Protein AF-A0A8T0AYZ6-F1 (afdb_monomer_lite)

Radius of gyration: 40.96 Å; chains: 1; bounding box: 112×84×117 Å

Secondary structure (DSSP, 8-state):
--GGGTS-GGG--HHHHHHHHHHTT--HHHHHHHHHTT--TTHHHH--HHHHHHTS---HHHHHHHHHHHHHHHHHHHHHT-----------------------------------------------EEPPPPTTS-GGG-EEETT-EEPPPP--SSSSSPEEEEE--TTGGGS-HHHHHHHHHHHHHHHHHHHHHHT--EEEEESEE-TTTSBTBPTTEE--B--S-SHHHHGGGGGHHHHS-HHHHHHHHHHBPPPEEEEEE-TT----EEEEEEEE---HHHHTT----B--EEEETTTTEEEEPPPB-EEEETTEEEE-S-HHHHHHTHHHHHHHHHHHHHHHTTT--S--S-HHHHHHHHHTTTSSS--TT-EEEEEE-PPPTTGGGG-HHHHTS-EEEEEE--TTHHHHSHHHHHTTTS-EEEE-GGGGS--TT--HHHHHHHTTTTTSEEEEETT--SS--SS-----HHHHHHHTHHHHHHHHHHIIIIIS-TTSEEEEEE--S---HHHHHHHHHHHHHTTT-TTEEEEES-HHHHHHHHHHHTTTS-HHHHHHTEEES--HHHHHHHHHTT-SS-S--PEEEE-TTS-EEEE-HHHHHTTTTEEEE-TTTTTT--HHHHHHHHHHHHHHHHTTPPP-HHHHHHHHTTSS------HHHHHHHHHHHHHHT--SSS-SEEEEEEEE-TTS-HHHHHHHHHHHHTTTSEEEEE-TTS-HHHHHHHHHHHHHSS---GGGSPPEEEEEES--HHHHHHHHHHHHHHHH-TTS-S---EEEEEEEE--S-----S--PPP-

pLDDT: mean 82.61, std 19.53, range [21.83, 98.31]

Foldseek 3Di:
DPVLPVDDLCPFFLVSVLVVCVVLPHDPLQSVQCVVVRPGSVNLLVDDLVNSCPRSVDDSVSSVSSVVVSVVVVVVVVVVPDDDDDDDDDDDDDDDDDDDDDDDDDDDDDDDDDDDDDDDDDDDDDAAEDEDDPAPDAQVVAAAEANHFYDAFWFADQQEPAGEAEELCQVLLPDDLVSNLLVLQLVQVLVLLQSLLLSHKHKYKYQADDCVVDPPGHHRGHGAYADDDLVSQQVSLVCLCVFFDVVVSVLSVVQKDGWHWHWYDDPVDPGTGTMIMIIGHNQLVRQPLDRTWTFRWDQDPVVRDIDTHDTFRWHTDTSDIGTDDDPPVSSVCRNVSSVSSVVSVVVCVLQDLPDPPCLLVLLCCLQCVNDLFHDPQFEEEEEEEFADPVLLVQCLLVLLHRYQEYNYAYQCCCPDGNVVSSLVAAAEQEEELQLLDDPPPDDPVNSCLVSVGPLHYYYYHQQFHPPDPDPRHGDDLVVSVVPRLVSLLSSLLCCLPPNDDQPRYAYEYEYRDADGPSSLSNVVSNCVSSVNDLRYAYEYLDPNSLVVSLVSVVVPDPSSSSSSRYRYNADSNRSSVSSVVRRPDSPFPWAWFAWLVLDTDTDRNNLVSLLSQWAWDGLCVCVPPDPVCLVPCVVVLVVCVVVPDDHDPVVQVCQVVVSDDHDDDDPVLVVVLVVVVVQVPDDDPDQQEDEDEAEDAPPPCSSVSLVVNQNVCRSPATEIEGRLSDALLSNLVSLVSSQCVVPVQQVGTGAYEYEYEQDDPVRVVRNVVNNSCSFVPPPDPDDHHHYYYYYHYDDDDDDPDRDDDDDD

Organism: Silurus meridionalis (NCBI:txid175797)

Structure (mmCIF, N/CA/C/O backbone):
data_AF-A0A8T0AYZ6-F1
#
_entry.id   AF-A0A8T0AYZ6-F1
#
loop_
_atom_site.group_PDB
_atom_site.id
_atom_site.type_symbol
_atom_site.label_atom_id
_atom_site.label_alt_id
_atom_site.label_comp_id
_atom_site.label_asym_id
_atom_site.label_entity_id
_atom_site.label_seq_id
_atom_site.pdbx_PDB_ins_code
_atom_site.Cartn_x
_atom_site.Cartn_y
_atom_site.Cartn_z
_atom_site.occupancy
_atom_site.B_iso_or_equiv
_atom_site.auth_seq_id
_atom_site.auth_comp_id
_atom_site.auth_asym_id
_atom_site.auth_atom_id
_atom_site.pdbx_PDB_model_num
ATOM 1 N N . MET A 1 1 ? 30.077 6.742 -1.836 1.00 36.81 1 MET A N 1
ATOM 2 C CA . MET A 1 1 ? 31.405 7.368 -1.558 1.00 36.81 1 MET A CA 1
ATOM 3 C C . MET A 1 1 ? 31.259 8.897 -1.557 1.00 36.81 1 MET A C 1
ATOM 5 O O . MET A 1 1 ? 32.195 9.610 -1.892 1.00 36.81 1 MET A O 1
ATOM 9 N N . GLU A 1 2 ? 30.080 9.424 -1.211 1.00 35.19 2 GLU A N 1
ATOM 10 C CA . GLU A 1 2 ? 29.706 10.803 -1.556 1.00 35.19 2 GLU A CA 1
ATOM 11 C C . GLU A 1 2 ? 29.817 11.814 -0.400 1.00 35.19 2 GLU A C 1
ATOM 13 O O . GLU A 1 2 ? 29.974 13.007 -0.663 1.00 35.19 2 GLU A O 1
ATOM 18 N N . ASP A 1 3 ? 29.856 11.368 0.862 1.00 43.47 3 ASP A N 1
ATOM 19 C CA . ASP A 1 3 ? 29.881 12.245 2.052 1.00 43.47 3 ASP A CA 1
ATOM 20 C C . ASP A 1 3 ? 31.087 13.198 2.145 1.00 43.47 3 ASP A C 1
ATOM 22 O O . ASP A 1 3 ? 31.029 14.232 2.816 1.00 43.47 3 ASP A O 1
ATOM 26 N N . LEU A 1 4 ? 32.197 12.885 1.466 1.00 48.34 4 LEU A N 1
ATOM 27 C CA . LEU A 1 4 ? 33.416 13.702 1.513 1.00 48.34 4 LEU A CA 1
ATOM 28 C C . LEU A 1 4 ? 33.313 15.024 0.736 1.00 48.34 4 LEU A C 1
ATOM 30 O O . LEU A 1 4 ? 34.174 15.887 0.903 1.00 48.34 4 LEU A O 1
ATOM 34 N N . HIS A 1 5 ? 32.300 15.201 -0.118 1.00 52.97 5 HIS A N 1
ATOM 35 C CA . HIS A 1 5 ? 32.174 16.395 -0.965 1.00 52.97 5 HIS A CA 1
ATOM 36 C C . HIS A 1 5 ? 31.148 17.425 -0.469 1.00 52.97 5 HIS A C 1
ATOM 38 O O . HIS A 1 5 ? 31.155 18.559 -0.947 1.00 52.97 5 HIS A O 1
ATOM 44 N N . SER A 1 6 ? 30.315 17.072 0.513 1.00 57.31 6 SER A N 1
ATOM 45 C CA . SER A 1 6 ? 29.379 17.986 1.188 1.00 57.31 6 SER A CA 1
ATOM 46 C C . SER A 1 6 ? 29.961 18.621 2.460 1.00 57.31 6 SER A C 1
ATOM 48 O O . SER A 1 6 ? 29.558 19.719 2.849 1.00 57.31 6 SER A O 1
ATOM 50 N N . THR A 1 7 ? 30.921 17.950 3.105 1.00 71.12 7 THR A N 1
ATOM 51 C CA . THR A 1 7 ? 31.453 18.331 4.422 1.00 71.12 7 THR A CA 1
ATOM 52 C C . THR A 1 7 ? 32.785 19.090 4.300 1.00 71.12 7 THR A C 1
ATOM 54 O O . THR A 1 7 ? 33.718 18.556 3.696 1.00 71.12 7 THR A O 1
ATOM 57 N N . PRO A 1 8 ? 32.930 20.297 4.896 1.00 82.00 8 PRO A N 1
ATOM 58 C CA . PRO A 1 8 ? 34.202 21.024 4.944 1.00 82.00 8 PRO A CA 1
ATOM 59 C C . PRO A 1 8 ? 35.332 20.209 5.584 1.00 82.00 8 PRO A C 1
ATOM 61 O O . PRO A 1 8 ? 35.103 19.482 6.552 1.00 82.00 8 PRO A O 1
ATOM 64 N N . VAL A 1 9 ? 36.555 20.362 5.070 1.00 82.44 9 VAL A N 1
ATOM 65 C CA . VAL A 1 9 ? 37.725 19.559 5.478 1.00 82.44 9 VAL A CA 1
ATOM 66 C C . VAL A 1 9 ? 38.044 19.762 6.961 1.00 82.44 9 VAL A C 1
ATOM 68 O O . VAL A 1 9 ? 38.356 18.814 7.667 1.00 82.44 9 VAL A O 1
ATOM 71 N N . GLU A 1 10 ? 37.824 20.968 7.480 1.00 85.81 10 GLU A N 1
ATOM 72 C CA . GLU A 1 10 ? 38.020 21.373 8.879 1.00 85.81 10 GLU A CA 1
ATOM 73 C C . GLU A 1 10 ? 37.035 20.702 9.871 1.00 85.81 10 GLU A C 1
ATOM 75 O O . GLU A 1 10 ? 37.068 20.981 11.080 1.00 85.81 10 GLU A O 1
ATOM 80 N N . LYS A 1 11 ? 36.133 19.853 9.353 1.00 86.88 11 LYS A N 1
ATOM 81 C CA . LYS A 1 11 ? 35.168 19.014 10.079 1.00 86.88 11 LYS A CA 1
ATOM 82 C C . LYS A 1 11 ? 35.297 17.511 9.770 1.00 86.88 11 LYS A C 1
ATOM 84 O O . LYS A 1 11 ? 34.468 16.744 10.251 1.00 86.88 11 LYS A O 1
ATOM 89 N N . TRP A 1 12 ? 36.261 17.077 8.955 1.00 93.00 12 TRP A N 1
ATOM 90 C CA . TRP A 1 12 ? 36.448 15.648 8.678 1.00 93.00 12 TRP A CA 1
ATOM 91 C C . TRP A 1 12 ? 36.969 14.918 9.920 1.00 93.00 12 TRP A C 1
ATOM 93 O O . TRP A 1 12 ? 37.945 15.351 10.528 1.00 93.00 12 TRP A O 1
ATOM 103 N N . THR A 1 13 ? 36.351 13.786 10.255 1.00 90.00 13 THR A N 1
ATOM 104 C CA . THR A 1 13 ? 36.882 12.848 11.255 1.00 90.00 13 THR A CA 1
ATOM 105 C C . THR A 1 13 ? 38.053 12.046 10.688 1.00 90.00 13 THR A C 1
ATOM 107 O O . THR 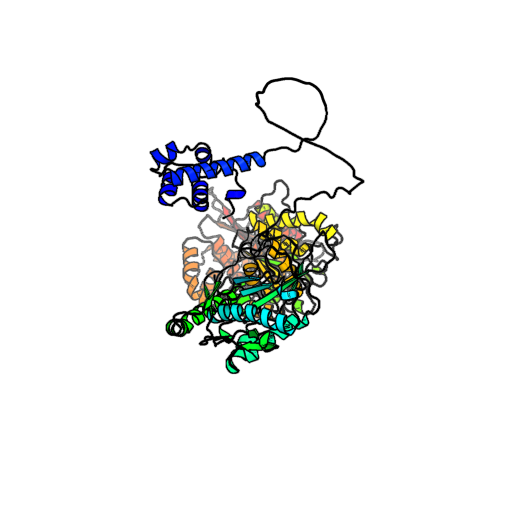A 1 13 ? 38.256 11.977 9.474 1.00 90.00 13 THR A O 1
ATOM 110 N N . GLU A 1 14 ? 38.782 11.359 11.556 1.00 92.25 14 GLU A N 1
ATOM 111 C CA . GLU A 1 14 ? 39.890 10.443 11.254 1.00 92.25 14 GLU A CA 1
ATOM 112 C C . GLU A 1 14 ? 39.443 9.338 10.273 1.00 92.25 14 GLU A C 1
ATOM 114 O O . GLU A 1 14 ? 40.192 8.904 9.392 1.00 92.25 14 GLU A O 1
ATOM 119 N N . SER A 1 15 ? 38.174 8.919 10.365 1.00 89.00 15 SER A N 1
ATOM 120 C CA . SER A 1 15 ? 37.534 7.994 9.420 1.00 89.00 15 SER A CA 1
ATOM 121 C C . SER A 1 15 ? 37.318 8.626 8.037 1.00 89.00 15 SER A C 1
ATOM 123 O O . SER A 1 15 ? 37.631 8.008 7.018 1.00 89.00 15 SER A O 1
ATOM 125 N N . MET A 1 16 ? 36.860 9.882 7.968 1.00 88.38 16 MET A N 1
ATOM 126 C CA . MET A 1 16 ? 36.726 10.613 6.699 1.00 88.38 16 MET A CA 1
ATOM 127 C C . MET A 1 16 ? 38.096 10.882 6.058 1.00 88.38 16 MET A C 1
ATOM 129 O O . MET A 1 16 ? 38.252 10.686 4.853 1.00 88.38 16 MET A O 1
ATOM 133 N N . VAL A 1 17 ? 39.112 11.223 6.858 1.00 90.50 17 VAL A N 1
ATOM 134 C CA . VAL A 1 17 ? 40.515 11.322 6.422 1.00 90.50 17 VAL A CA 1
ATOM 135 C C . VAL A 1 17 ? 41.022 9.977 5.894 1.00 90.50 17 VAL A C 1
ATOM 137 O O . VAL A 1 17 ? 41.627 9.928 4.824 1.00 90.50 17 VAL A O 1
ATOM 140 N N . SER A 1 18 ? 40.721 8.866 6.567 1.00 92.19 18 SER A N 1
ATOM 141 C CA . SER A 1 18 ? 41.112 7.521 6.119 1.00 92.19 18 SER A CA 1
ATOM 142 C C . SER A 1 18 ? 40.460 7.127 4.789 1.00 92.19 18 SER A C 1
ATOM 144 O O . SER A 1 18 ? 41.132 6.611 3.890 1.00 92.19 18 SER A O 1
ATOM 146 N N . ASN A 1 19 ? 39.177 7.447 4.610 1.00 88.56 19 ASN A N 1
ATOM 147 C CA . ASN A 1 19 ? 38.466 7.274 3.342 1.00 88.56 19 ASN A CA 1
ATOM 148 C C . ASN A 1 19 ? 39.063 8.157 2.229 1.00 88.56 19 ASN A C 1
ATOM 150 O O . ASN A 1 19 ? 39.248 7.692 1.101 1.00 88.56 19 ASN A O 1
ATOM 154 N N . TRP A 1 20 ? 39.456 9.398 2.543 1.00 93.50 20 TRP A N 1
ATOM 155 C CA . TRP A 1 20 ? 40.145 10.280 1.597 1.00 93.50 20 TRP A CA 1
ATOM 156 C C . TRP A 1 20 ? 41.504 9.717 1.165 1.00 93.50 20 TRP A C 1
ATOM 158 O O . TRP A 1 20 ? 41.764 9.589 -0.033 1.00 93.50 20 TRP A O 1
ATOM 168 N N . LEU A 1 21 ? 42.347 9.318 2.124 1.00 92.25 21 LEU A N 1
ATOM 169 C CA . LEU A 1 21 ? 43.662 8.715 1.879 1.00 92.25 21 LEU A CA 1
ATOM 170 C C . LEU A 1 21 ? 43.550 7.443 1.021 1.00 92.25 21 LEU A C 1
ATOM 172 O O . LEU A 1 21 ? 44.365 7.232 0.119 1.00 92.25 21 LEU A O 1
ATOM 176 N N . THR A 1 22 ? 42.502 6.644 1.246 1.00 91.94 22 THR A N 1
ATOM 177 C CA . THR A 1 22 ? 42.167 5.473 0.420 1.00 91.94 22 THR A CA 1
ATOM 178 C C . THR A 1 22 ? 41.841 5.893 -1.017 1.00 91.94 22 THR A C 1
ATOM 180 O O . THR A 1 22 ? 42.419 5.352 -1.959 1.00 91.94 22 THR A O 1
ATOM 183 N N . SER A 1 23 ? 40.989 6.911 -1.204 1.00 89.06 23 SER A N 1
ATOM 184 C CA . SER A 1 23 ? 40.590 7.409 -2.533 1.00 89.06 23 SER A CA 1
ATOM 185 C C . SER A 1 23 ? 41.757 7.962 -3.370 1.00 89.06 23 SER A C 1
ATOM 187 O O . SER A 1 23 ? 41.747 7.842 -4.594 1.00 89.06 23 SER A O 1
ATOM 189 N N . ILE A 1 24 ? 42.800 8.510 -2.728 1.00 89.38 24 ILE A N 1
ATOM 190 C CA . ILE A 1 24 ? 44.019 8.988 -3.407 1.00 89.38 24 ILE A CA 1
ATOM 191 C C . ILE A 1 24 ? 45.122 7.916 -3.531 1.00 89.38 24 ILE A C 1
ATOM 193 O O . ILE A 1 24 ? 46.224 8.225 -3.990 1.00 89.38 24 ILE A O 1
ATOM 197 N N . GLY A 1 25 ? 44.844 6.661 -3.159 1.00 87.12 25 GLY A N 1
ATOM 198 C CA . GLY A 1 25 ? 45.742 5.519 -3.367 1.00 87.12 25 GLY A CA 1
ATOM 199 C C . GLY A 1 25 ? 46.883 5.378 -2.352 1.00 87.12 25 GLY A C 1
ATOM 200 O O . GLY A 1 25 ? 47.912 4.770 -2.665 1.00 87.12 25 GLY A O 1
ATOM 201 N N . VAL A 1 26 ? 46.740 5.926 -1.141 1.00 91.31 26 VAL A N 1
ATOM 202 C CA . VAL A 1 26 ? 47.682 5.662 -0.039 1.00 91.31 26 VAL A CA 1
ATOM 203 C C . VAL A 1 26 ? 47.519 4.212 0.430 1.00 91.31 26 VAL A C 1
ATOM 205 O O . VAL A 1 26 ? 46.430 3.648 0.416 1.00 91.31 26 VAL A O 1
ATOM 208 N N . LYS A 1 27 ? 48.620 3.568 0.834 1.00 90.69 27 LYS A N 1
ATOM 209 C CA . LYS A 1 27 ? 48.572 2.183 1.321 1.00 90.69 27 LYS A CA 1
ATOM 210 C C . LYS A 1 27 ? 47.947 2.107 2.711 1.00 90.69 27 LYS A C 1
ATOM 212 O O . LYS A 1 27 ? 48.408 2.800 3.613 1.00 90.69 27 LYS A O 1
ATOM 217 N N . GLU A 1 28 ? 47.036 1.156 2.891 1.00 89.88 28 GLU A N 1
ATOM 218 C CA . GLU A 1 28 ? 46.409 0.728 4.154 1.00 89.88 28 GLU A CA 1
ATOM 219 C C . GLU A 1 28 ? 47.331 0.809 5.391 1.00 89.88 28 GLU A C 1
ATOM 221 O O . GLU A 1 28 ? 46.967 1.363 6.423 1.00 89.88 28 GLU A O 1
ATOM 226 N N . THR A 1 29 ? 48.570 0.315 5.273 1.00 90.19 29 THR A N 1
ATOM 227 C CA . THR A 1 29 ? 49.580 0.285 6.351 1.00 90.19 29 THR A CA 1
ATOM 228 C C . THR A 1 29 ? 50.056 1.661 6.829 1.00 90.19 29 THR A C 1
ATOM 230 O O . THR A 1 29 ? 50.708 1.752 7.863 1.00 90.19 29 THR A O 1
ATOM 233 N N . TYR A 1 30 ? 49.801 2.714 6.055 1.00 92.06 30 TYR A N 1
ATOM 234 C CA . TYR A 1 30 ? 50.041 4.106 6.433 1.00 92.06 30 TYR A CA 1
ATOM 235 C C . TYR A 1 30 ? 48.754 4.816 6.854 1.00 92.06 30 TYR A C 1
ATOM 237 O O . TYR A 1 30 ? 48.808 5.680 7.721 1.00 92.06 30 TYR A O 1
ATOM 245 N N . ILE A 1 31 ? 47.608 4.431 6.283 1.00 92.50 31 ILE A N 1
ATOM 246 C CA . ILE A 1 31 ? 46.295 4.959 6.676 1.00 92.50 31 ILE A CA 1
ATOM 247 C C . ILE A 1 31 ? 46.006 4.596 8.134 1.00 92.50 31 ILE A C 1
ATOM 249 O O . ILE A 1 31 ? 45.704 5.481 8.925 1.00 92.50 31 ILE A O 1
ATOM 253 N N . LYS A 1 32 ? 46.221 3.331 8.522 1.00 91.06 32 LYS A N 1
ATOM 254 C CA . LYS A 1 32 ? 46.045 2.884 9.915 1.00 91.06 32 LYS A CA 1
ATOM 255 C C . LYS A 1 32 ? 46.916 3.651 10.899 1.00 91.06 32 LYS A C 1
ATOM 257 O O . LYS A 1 32 ? 46.414 4.057 11.930 1.00 91.06 32 LYS A O 1
ATOM 262 N N . LYS A 1 33 ? 48.161 3.961 10.533 1.00 91.12 33 LYS A N 1
ATOM 263 C CA . LYS A 1 33 ? 49.039 4.791 11.366 1.00 91.12 33 LYS A CA 1
ATOM 264 C C . LYS A 1 33 ? 48.567 6.236 11.508 1.00 91.12 33 LYS A C 1
ATOM 266 O O . LYS A 1 33 ? 48.711 6.807 12.573 1.00 91.12 33 LYS A O 1
ATOM 271 N N . LEU A 1 34 ? 48.021 6.834 10.450 1.00 91.12 34 LEU A N 1
ATOM 272 C CA . LEU A 1 34 ? 47.453 8.186 10.525 1.00 91.12 34 LEU A CA 1
ATOM 273 C C . LEU A 1 34 ? 46.156 8.206 11.351 1.00 91.12 34 LEU A C 1
ATOM 275 O O . LEU A 1 34 ? 45.880 9.190 12.022 1.00 91.12 34 LEU A O 1
ATOM 279 N N . PHE A 1 35 ? 45.402 7.105 11.360 1.00 90.69 35 PHE A N 1
ATOM 280 C CA . PHE A 1 35 ? 44.251 6.915 12.245 1.00 90.69 35 PHE A CA 1
ATOM 281 C C . PHE A 1 35 ? 44.668 6.660 13.711 1.00 90.69 35 PHE A C 1
ATOM 283 O O . PHE A 1 35 ? 44.057 7.201 14.623 1.00 90.69 35 PHE A O 1
ATOM 290 N N . GLU A 1 36 ? 45.730 5.879 13.941 1.00 91.62 36 GLU A N 1
ATOM 291 C CA . GLU A 1 36 ? 46.338 5.621 15.261 1.00 91.62 36 GLU A CA 1
ATOM 292 C C . GLU A 1 36 ? 46.978 6.881 15.881 1.00 91.62 36 GLU A C 1
ATOM 294 O O . GLU A 1 36 ? 47.028 6.999 17.100 1.00 91.62 36 GLU A O 1
ATOM 299 N N . GLU A 1 37 ? 47.426 7.829 15.052 1.00 90.12 37 GLU A N 1
ATOM 300 C CA . GLU A 1 37 ? 47.932 9.158 15.444 1.00 90.12 37 GLU A CA 1
ATOM 301 C C . GLU A 1 37 ? 46.823 10.241 15.485 1.00 90.12 37 GLU A C 1
ATOM 303 O O . GLU A 1 37 ? 47.124 11.433 15.467 1.00 90.12 37 GLU A O 1
ATOM 308 N N . GLU A 1 38 ? 45.543 9.844 15.506 1.00 90.12 38 GLU A N 1
ATOM 309 C CA . GLU A 1 38 ? 44.365 10.728 15.636 1.00 90.12 38 GLU A CA 1
ATOM 310 C C . GLU A 1 38 ? 44.296 11.870 14.589 1.00 90.12 38 GLU A C 1
ATOM 312 O O . GLU A 1 38 ? 43.825 12.972 14.871 1.00 90.12 38 GLU A O 1
ATOM 317 N N . VAL A 1 39 ? 44.759 11.633 13.350 1.00 91.31 39 VAL A N 1
ATOM 318 C CA . VAL A 1 39 ? 44.812 12.665 12.294 1.00 91.31 39 VAL A CA 1
ATOM 319 C C . VAL A 1 39 ? 43.415 12.978 11.740 1.00 91.31 39 VAL A C 1
ATOM 321 O O . VAL A 1 39 ? 42.950 12.380 10.764 1.00 91.31 39 VAL A O 1
ATOM 324 N N . ASP A 1 40 ? 42.770 13.970 12.354 1.00 90.81 40 ASP A N 1
ATOM 325 C CA . ASP A 1 40 ? 41.541 14.607 11.880 1.00 90.81 40 ASP A CA 1
ATOM 326 C C . ASP A 1 40 ? 41.776 15.515 10.651 1.00 90.81 40 ASP A C 1
ATOM 328 O O . ASP A 1 40 ? 42.897 15.729 10.172 1.00 90.81 40 ASP A O 1
ATOM 332 N N . GLY A 1 41 ? 40.693 16.079 10.115 1.00 89.31 41 GLY A N 1
ATOM 333 C CA . GLY A 1 41 ? 40.734 16.969 8.957 1.00 89.31 41 GLY A CA 1
ATOM 334 C C . GLY A 1 41 ? 41.456 18.306 9.165 1.00 89.31 41 GLY A C 1
ATOM 335 O O . GLY A 1 41 ? 41.803 18.961 8.184 1.00 89.31 41 GLY A O 1
ATOM 336 N N . ARG A 1 42 ? 41.716 18.724 10.409 1.00 88.00 42 ARG A N 1
ATOM 337 C CA . ARG A 1 42 ? 42.481 19.939 10.732 1.00 88.00 42 ARG A CA 1
ATOM 338 C C . ARG A 1 42 ? 43.968 19.625 10.770 1.00 88.00 42 ARG A C 1
ATOM 340 O O . ARG A 1 42 ? 44.748 20.309 10.113 1.00 88.00 42 ARG A O 1
ATOM 347 N N . ILE A 1 43 ? 44.343 18.539 11.443 1.00 90.31 43 ILE A N 1
ATOM 348 C CA . ILE A 1 43 ? 45.714 18.023 11.475 1.00 90.31 43 ILE A CA 1
ATOM 349 C C . ILE A 1 43 ? 46.164 17.680 10.045 1.00 90.31 43 ILE A C 1
ATOM 351 O O . ILE A 1 43 ? 47.275 18.035 9.653 1.00 90.31 43 ILE A O 1
ATOM 355 N N . LEU A 1 44 ? 45.281 17.113 9.211 1.00 92.00 44 LEU A N 1
ATOM 356 C CA . LEU A 1 44 ? 45.534 16.866 7.785 1.00 92.00 44 LEU A CA 1
ATOM 357 C C . LEU A 1 44 ? 45.907 18.137 6.990 1.00 92.00 44 LEU A C 1
ATOM 359 O O . LEU A 1 44 ? 46.663 18.044 6.025 1.00 92.00 44 LEU A O 1
ATOM 363 N N . LEU A 1 45 ? 45.396 19.315 7.364 1.00 89.31 45 LEU A N 1
ATOM 364 C CA . LEU A 1 45 ? 45.693 20.582 6.680 1.00 89.31 45 LEU A CA 1
ATOM 365 C C . LEU A 1 45 ? 47.036 21.202 7.106 1.00 89.31 45 LEU A C 1
ATOM 367 O O . LEU A 1 45 ? 47.610 21.973 6.336 1.00 89.31 45 LEU A O 1
ATOM 371 N N . GLU A 1 46 ? 47.549 20.849 8.289 1.00 86.62 46 GLU A N 1
ATOM 372 C CA . GLU A 1 46 ? 48.833 21.331 8.829 1.00 86.62 46 GLU A CA 1
ATOM 373 C C . GLU A 1 46 ? 49.982 20.307 8.691 1.00 86.62 46 GLU A C 1
ATOM 375 O O . GLU A 1 46 ? 51.148 20.629 8.936 1.00 86.62 46 GLU A O 1
ATOM 380 N N . ILE A 1 47 ? 49.678 19.075 8.268 1.00 90.06 47 ILE A N 1
ATOM 381 C CA . ILE A 1 47 ? 50.628 17.960 8.206 1.00 90.06 47 ILE A CA 1
ATOM 382 C C . ILE A 1 47 ? 51.813 18.233 7.258 1.00 90.06 47 ILE A C 1
ATOM 384 O O . ILE A 1 47 ? 51.662 18.742 6.145 1.00 90.06 47 ILE A O 1
ATOM 388 N N . THR A 1 48 ? 53.022 17.850 7.678 1.00 89.94 48 THR A N 1
ATOM 389 C CA . THR A 1 48 ? 54.263 18.102 6.924 1.00 89.94 48 THR A CA 1
ATOM 390 C C . THR A 1 48 ? 54.876 16.823 6.349 1.00 89.94 48 THR A C 1
ATOM 392 O O . THR A 1 48 ? 54.699 15.723 6.876 1.00 89.94 48 THR A O 1
ATOM 395 N N . GLU A 1 49 ? 55.676 16.955 5.281 1.00 87.50 49 GLU A N 1
ATOM 396 C CA . GLU A 1 49 ? 56.422 15.819 4.709 1.00 87.50 49 GLU A CA 1
ATOM 397 C C . GLU A 1 49 ? 57.481 15.258 5.684 1.00 87.50 49 GLU A C 1
ATOM 399 O O . GLU A 1 49 ? 57.999 14.166 5.461 1.00 87.50 49 GLU A O 1
ATOM 404 N N . GLU A 1 50 ? 57.828 15.992 6.747 1.00 86.00 50 GLU A N 1
ATOM 405 C CA . GLU A 1 50 ? 58.726 15.540 7.815 1.00 86.00 50 GLU A CA 1
ATOM 406 C C . GLU A 1 50 ? 57.977 14.716 8.871 1.00 86.00 50 GLU A C 1
ATOM 408 O O . GLU A 1 50 ? 58.390 13.588 9.140 1.00 86.00 50 GLU A O 1
ATOM 413 N N . TYR A 1 51 ? 56.828 15.198 9.364 1.00 90.00 51 TYR A N 1
ATOM 414 C CA . TYR A 1 51 ? 55.941 14.438 10.259 1.00 90.00 51 TYR A CA 1
ATOM 415 C C . TYR A 1 51 ? 55.536 13.089 9.638 1.00 90.00 51 TYR A C 1
ATOM 417 O O . TYR A 1 51 ? 55.727 12.033 10.246 1.00 90.00 51 TYR A O 1
ATOM 425 N N . LEU A 1 52 ? 55.098 13.097 8.368 1.00 89.50 52 LEU A N 1
ATOM 426 C CA . LEU A 1 52 ? 54.731 11.879 7.630 1.00 89.50 52 LEU A CA 1
ATOM 427 C C . LEU A 1 52 ? 55.869 10.844 7.590 1.00 89.50 52 LEU A C 1
ATOM 429 O O . LEU A 1 52 ? 55.618 9.644 7.721 1.00 89.50 52 LEU A O 1
ATOM 433 N N . LYS A 1 53 ? 57.123 11.284 7.427 1.00 87.56 53 LYS A N 1
ATOM 434 C CA . LYS A 1 53 ? 58.295 10.393 7.439 1.00 87.56 53 LYS A CA 1
ATOM 435 C C . LYS A 1 53 ? 58.628 9.900 8.842 1.00 87.56 53 LYS A C 1
ATOM 437 O O . LYS A 1 53 ? 58.942 8.722 8.988 1.00 87.56 53 LYS A O 1
ATOM 442 N N . LYS A 1 54 ? 58.599 10.795 9.834 1.00 85.06 54 LYS A N 1
ATOM 443 C CA . LYS A 1 54 ? 59.105 10.547 11.186 1.00 85.06 54 LYS A CA 1
ATOM 444 C C . LYS A 1 54 ? 58.182 9.635 11.989 1.00 85.06 54 LYS A C 1
ATOM 446 O O . LYS A 1 54 ? 58.638 8.575 12.406 1.00 85.06 54 LYS A O 1
ATOM 451 N N . GLU A 1 55 ? 56.909 9.996 12.148 1.00 81.88 55 GLU A N 1
ATOM 452 C CA . GLU A 1 55 ? 56.015 9.242 13.041 1.00 81.88 55 GLU A CA 1
ATOM 453 C C . GLU A 1 55 ? 55.438 8.009 12.320 1.00 81.88 55 GLU A C 1
ATOM 455 O O . GLU A 1 55 ? 55.553 6.872 12.785 1.00 81.88 55 GLU A O 1
ATOM 460 N N . THR A 1 56 ? 54.928 8.176 11.091 1.00 83.44 56 THR A N 1
ATOM 461 C CA . THR A 1 56 ? 54.325 7.038 10.369 1.00 83.44 56 THR A CA 1
ATOM 462 C C . THR A 1 56 ? 55.356 6.098 9.714 1.00 83.44 56 THR A C 1
ATOM 464 O O . THR A 1 56 ? 55.043 4.945 9.391 1.00 83.44 56 THR A O 1
ATOM 467 N N . GLY A 1 57 ? 56.611 6.530 9.537 1.00 82.31 57 GLY A N 1
ATOM 468 C CA . GLY A 1 57 ? 57.644 5.768 8.819 1.00 82.31 57 GLY A CA 1
ATOM 469 C C . GLY A 1 57 ? 57.449 5.753 7.294 1.00 82.31 57 GLY A C 1
ATOM 470 O O . GLY A 1 57 ? 57.811 4.782 6.616 1.00 82.31 57 GLY A O 1
ATOM 471 N N . MET A 1 58 ? 56.814 6.787 6.736 1.00 90.75 58 MET A N 1
ATOM 472 C CA . MET A 1 58 ? 56.501 6.868 5.309 1.00 90.75 58 MET A CA 1
ATOM 473 C C . MET A 1 58 ? 57.734 7.184 4.458 1.00 90.75 58 MET A C 1
ATOM 475 O O . MET A 1 58 ? 58.566 8.019 4.807 1.00 90.75 58 MET A O 1
ATOM 479 N N . LYS A 1 59 ? 57.848 6.547 3.287 1.00 88.81 59 LYS A N 1
ATOM 480 C CA . LYS A 1 59 ? 58.871 6.917 2.294 1.00 88.81 59 LYS A CA 1
ATOM 481 C C . LYS A 1 59 ? 58.482 8.220 1.581 1.00 88.81 59 LYS A C 1
ATOM 483 O O . LYS A 1 59 ? 57.302 8.534 1.453 1.00 88.81 59 LYS A O 1
ATOM 488 N N . SER A 1 60 ? 59.473 8.947 1.061 1.00 83.00 60 SER A N 1
ATOM 489 C CA . SER A 1 60 ? 59.284 10.263 0.424 1.00 83.00 60 SER A CA 1
ATOM 490 C C . SER A 1 60 ? 58.237 10.282 -0.696 1.00 83.00 60 SER A C 1
ATOM 492 O O . SER A 1 60 ? 57.468 11.229 -0.770 1.00 83.00 60 SER A O 1
ATOM 494 N N . GLY A 1 61 ? 58.149 9.237 -1.529 1.00 83.62 61 GLY A N 1
ATOM 495 C CA . GLY A 1 61 ? 57.164 9.160 -2.620 1.00 83.62 61 GLY A CA 1
ATOM 496 C C . GLY A 1 61 ? 55.704 9.296 -2.148 1.00 83.62 61 GLY A C 1
ATOM 497 O O . GLY A 1 61 ? 55.039 10.255 -2.538 1.00 83.62 61 GLY A O 1
ATOM 498 N N . PRO A 1 62 ? 55.194 8.383 -1.296 1.00 85.25 62 PRO A N 1
ATOM 499 C CA . PRO A 1 62 ? 53.855 8.515 -0.720 1.00 85.25 62 PRO A CA 1
ATOM 500 C C . PRO A 1 62 ? 53.650 9.787 0.119 1.00 85.25 62 PRO A C 1
ATOM 502 O O . PRO A 1 62 ? 52.580 10.383 0.037 1.00 85.25 62 PRO A O 1
ATOM 505 N N . ALA A 1 63 ? 54.667 10.255 0.854 1.00 89.94 63 ALA A N 1
ATOM 506 C CA . ALA A 1 63 ? 54.547 11.489 1.637 1.00 89.94 63 ALA A CA 1
ATOM 507 C C . ALA A 1 63 ? 54.338 12.715 0.726 1.00 89.94 63 ALA A C 1
ATOM 509 O O . ALA A 1 63 ? 53.426 13.510 0.939 1.00 89.94 63 ALA A O 1
ATOM 510 N N . HIS A 1 64 ? 55.113 12.810 -0.356 1.00 86.69 64 HIS A N 1
ATOM 511 C CA . HIS A 1 64 ? 54.971 13.852 -1.369 1.00 86.69 64 HIS A CA 1
ATOM 512 C C . HIS A 1 64 ? 53.617 13.785 -2.103 1.00 86.69 64 HIS A C 1
ATOM 514 O O . HIS A 1 64 ? 53.038 14.824 -2.418 1.00 86.69 64 HIS A O 1
ATOM 520 N N . LEU A 1 65 ? 53.074 12.583 -2.343 1.00 88.31 65 LEU A N 1
ATOM 521 C CA . LEU A 1 65 ? 51.733 12.405 -2.918 1.00 88.31 65 LEU A CA 1
ATOM 522 C C . LEU A 1 65 ? 50.641 13.002 -2.015 1.00 88.31 65 LEU A C 1
ATOM 524 O O . LEU A 1 65 ? 49.788 13.737 -2.513 1.00 88.31 65 LEU A O 1
ATOM 528 N N . ILE A 1 66 ? 50.691 12.727 -0.707 1.00 92.12 66 ILE A N 1
ATOM 529 C CA . ILE A 1 66 ? 49.740 13.264 0.279 1.00 92.12 66 ILE A CA 1
ATOM 530 C C . ILE A 1 66 ? 49.834 14.794 0.330 1.00 92.12 66 ILE A C 1
ATOM 532 O O . ILE A 1 66 ? 48.831 15.471 0.113 1.00 92.12 66 ILE A O 1
ATOM 536 N N . ILE A 1 67 ? 51.039 15.350 0.502 1.00 92.31 67 ILE A N 1
ATOM 537 C CA . ILE A 1 67 ? 51.257 16.807 0.549 1.00 92.31 67 ILE A CA 1
ATOM 538 C C . ILE A 1 67 ? 50.797 17.489 -0.748 1.00 92.31 67 ILE A C 1
ATOM 540 O O . ILE A 1 67 ? 50.149 18.539 -0.702 1.00 92.31 67 ILE A O 1
ATOM 544 N N . LYS A 1 68 ? 51.049 16.889 -1.919 1.00 91.38 68 LYS A N 1
ATOM 545 C CA . LYS A 1 68 ? 50.530 17.400 -3.195 1.00 91.38 68 LYS A CA 1
ATOM 546 C C . LYS A 1 68 ? 48.996 17.404 -3.222 1.00 91.38 68 LYS A C 1
ATOM 548 O O . LYS A 1 68 ? 48.403 18.398 -3.638 1.00 91.38 68 LYS A O 1
ATOM 553 N N . LYS A 1 69 ? 48.350 16.331 -2.757 1.00 90.31 69 LYS A N 1
ATOM 554 C CA . LYS A 1 69 ? 46.885 16.214 -2.745 1.00 90.31 69 LYS A CA 1
ATOM 555 C C . LYS A 1 69 ? 46.211 17.159 -1.747 1.00 90.31 69 LYS A C 1
ATOM 557 O O . LYS A 1 69 ? 45.182 17.732 -2.093 1.00 90.31 69 LYS A O 1
ATOM 562 N N . ILE A 1 70 ? 46.820 17.422 -0.590 1.00 89.25 70 ILE A N 1
ATOM 563 C CA . ILE A 1 70 ? 46.364 18.462 0.353 1.00 89.25 70 ILE A CA 1
ATOM 564 C C . ILE A 1 70 ? 46.449 19.849 -0.300 1.00 89.25 70 ILE A C 1
ATOM 566 O O . ILE A 1 70 ? 45.508 20.635 -0.225 1.00 89.25 70 ILE A O 1
ATOM 570 N N . ASN A 1 71 ? 47.530 20.145 -1.029 1.00 84.75 71 ASN A N 1
ATOM 571 C CA . ASN A 1 71 ? 47.647 21.408 -1.762 1.00 84.75 71 ASN A CA 1
ATOM 572 C C . ASN A 1 71 ? 46.599 21.547 -2.886 1.00 84.75 71 ASN A C 1
ATOM 574 O O . ASN A 1 71 ? 46.088 22.644 -3.110 1.00 84.75 71 ASN A O 1
ATOM 578 N N . GLU A 1 72 ? 46.233 20.466 -3.581 1.00 85.75 72 GLU A N 1
ATOM 579 C CA . GLU A 1 72 ? 45.121 20.469 -4.549 1.00 85.75 72 GLU A CA 1
ATOM 580 C C . GLU A 1 72 ? 43.760 20.721 -3.859 1.00 85.75 72 GLU A C 1
ATOM 582 O O . GLU A 1 72 ? 42.951 21.511 -4.357 1.00 85.75 72 GLU A O 1
ATOM 587 N N . LEU A 1 73 ? 43.543 20.136 -2.675 1.00 82.50 73 LEU A N 1
ATOM 588 C CA . LEU A 1 73 ? 42.352 20.320 -1.834 1.00 82.50 73 LEU A CA 1
ATOM 589 C C . LEU A 1 73 ? 42.208 21.786 -1.370 1.00 82.50 73 LEU A C 1
ATOM 591 O O . LEU A 1 73 ? 41.206 22.444 -1.659 1.00 82.50 73 LEU A O 1
ATOM 595 N N . VAL A 1 74 ? 43.256 22.354 -0.763 1.00 79.31 74 VAL A N 1
ATOM 596 C CA . VAL A 1 74 ? 43.296 23.749 -0.276 1.00 79.31 74 VAL A CA 1
ATOM 597 C C . VAL A 1 74 ? 43.134 24.767 -1.410 1.00 79.31 74 VAL A C 1
ATOM 599 O O . VAL A 1 74 ? 42.438 25.773 -1.252 1.00 79.31 74 VAL A O 1
ATOM 602 N N . ASN A 1 75 ? 43.727 24.521 -2.583 1.00 74.19 75 ASN A N 1
ATOM 603 C CA . ASN A 1 75 ? 43.537 25.390 -3.751 1.00 74.19 75 ASN A CA 1
ATOM 604 C C . ASN A 1 75 ? 42.118 25.312 -4.340 1.00 74.19 75 ASN A C 1
ATOM 606 O O . ASN A 1 75 ? 41.697 26.241 -5.031 1.00 74.19 75 ASN A O 1
ATOM 610 N N . THR A 1 76 ? 41.373 24.241 -4.061 1.00 73.62 76 THR A N 1
ATOM 611 C CA . THR A 1 76 ? 39.960 24.115 -4.441 1.00 73.62 76 THR A CA 1
ATOM 612 C C . THR A 1 76 ? 39.076 24.918 -3.482 1.00 73.62 76 THR A C 1
ATOM 614 O O . THR A 1 76 ? 38.284 25.741 -3.942 1.00 73.62 76 THR A O 1
ATOM 617 N N . LEU A 1 77 ? 39.302 24.812 -2.165 1.00 65.62 77 LEU A N 1
ATOM 618 C CA . LEU A 1 77 ? 38.622 25.637 -1.151 1.00 65.62 77 LEU A CA 1
ATOM 619 C C . LEU A 1 77 ? 38.826 27.145 -1.405 1.00 65.62 77 LEU A C 1
ATOM 621 O O . LEU A 1 77 ? 37.864 27.911 -1.451 1.00 65.62 77 LEU A O 1
ATOM 625 N N . LYS A 1 78 ? 40.064 27.572 -1.700 1.00 59.19 78 LYS A N 1
ATOM 626 C CA . LYS A 1 78 ? 40.393 28.977 -2.024 1.00 59.19 78 LYS A CA 1
ATOM 627 C C . LYS A 1 78 ? 39.746 29.502 -3.316 1.00 59.19 78 LYS A C 1
ATOM 629 O O . LYS A 1 78 ? 39.653 30.716 -3.490 1.00 59.19 78 LYS A O 1
ATOM 634 N N . LYS A 1 79 ? 39.285 28.629 -4.221 1.00 56.22 79 LYS A N 1
ATOM 635 C CA . LYS A 1 79 ? 38.499 29.025 -5.407 1.00 56.22 79 LYS A CA 1
ATOM 636 C C . LYS A 1 79 ? 37.008 29.189 -5.103 1.00 56.22 79 LYS A C 1
ATOM 638 O O . LYS A 1 79 ? 36.363 29.990 -5.771 1.00 56.22 79 LYS A O 1
ATOM 643 N N . ALA A 1 80 ? 36.480 28.482 -4.104 1.00 51.75 80 ALA A N 1
ATOM 644 C CA . ALA A 1 80 ? 35.077 28.579 -3.695 1.00 51.75 80 ALA A CA 1
ATOM 645 C C . ALA A 1 80 ? 34.760 29.861 -2.894 1.00 51.75 80 ALA A C 1
ATOM 647 O O . ALA A 1 80 ? 33.619 30.308 -2.879 1.00 51.75 80 ALA A O 1
ATOM 648 N N . GLN A 1 81 ? 35.762 30.479 -2.257 1.00 40.53 81 GLN A N 1
ATOM 649 C CA . GLN A 1 81 ? 35.590 31.606 -1.325 1.00 40.53 81 GLN A CA 1
ATOM 650 C C . GLN A 1 81 ? 35.747 33.017 -1.939 1.00 40.53 81 GLN A C 1
ATOM 652 O O . GLN A 1 81 ? 36.014 33.968 -1.209 1.00 40.53 81 GLN A O 1
ATOM 657 N N . LYS A 1 82 ? 35.594 33.205 -3.260 1.00 32.09 82 LYS A N 1
ATOM 658 C CA . LYS A 1 82 ? 35.563 34.559 -3.862 1.00 32.09 82 LYS A CA 1
ATOM 659 C C . LYS A 1 82 ? 34.127 35.101 -3.970 1.00 32.09 82 LYS A C 1
ATOM 661 O O . LYS A 1 82 ? 33.357 34.541 -4.752 1.00 32.09 82 LYS A O 1
ATOM 666 N N . PRO A 1 83 ? 33.771 36.206 -3.282 1.00 35.00 83 PRO A N 1
ATOM 667 C CA . PRO A 1 83 ? 32.491 36.882 -3.486 1.00 35.00 83 PRO A CA 1
ATOM 668 C C . PRO A 1 83 ? 32.369 37.493 -4.889 1.00 35.00 83 PRO A C 1
ATOM 670 O O . PRO A 1 83 ? 33.368 37.828 -5.531 1.00 35.00 83 PRO A O 1
ATOM 673 N N . LYS A 1 84 ? 31.125 37.685 -5.341 1.00 34.72 84 LYS A N 1
ATOM 674 C CA . LYS A 1 84 ? 30.785 38.573 -6.460 1.00 34.72 84 LYS A CA 1
ATOM 675 C C . LYS A 1 84 ? 30.285 39.906 -5.902 1.00 34.72 84 LYS A C 1
ATOM 677 O O . LYS A 1 84 ? 29.083 40.052 -5.703 1.00 34.72 84 LYS A O 1
ATOM 682 N N . ASP A 1 85 ? 31.180 40.868 -5.726 1.00 27.09 85 ASP A N 1
ATOM 683 C CA . ASP A 1 85 ? 30.808 42.257 -5.442 1.00 27.09 85 ASP A CA 1
ATOM 684 C C . ASP A 1 85 ? 31.019 43.132 -6.677 1.00 27.09 85 ASP A C 1
ATOM 686 O O . ASP A 1 85 ? 32.012 42.996 -7.391 1.00 27.09 85 ASP A O 1
ATOM 690 N N . ASN A 1 86 ? 30.051 44.008 -6.951 1.00 29.62 86 ASN A N 1
ATOM 691 C CA . ASN A 1 86 ? 30.010 44.814 -8.168 1.00 29.62 86 ASN A CA 1
ATOM 692 C C . ASN A 1 86 ? 29.407 46.201 -7.862 1.00 29.62 86 ASN A C 1
ATOM 694 O O . ASN A 1 86 ? 28.244 46.461 -8.169 1.00 29.62 86 ASN A O 1
ATOM 698 N N . ALA A 1 87 ? 30.184 47.091 -7.231 1.00 27.84 87 ALA A N 1
ATOM 699 C CA . ALA A 1 87 ? 29.806 48.495 -7.038 1.00 27.84 87 ALA A CA 1
ATOM 700 C C . ALA A 1 87 ? 31.019 49.443 -6.887 1.00 27.84 87 ALA A C 1
ATOM 702 O O . ALA A 1 87 ? 31.731 49.400 -5.895 1.00 27.84 87 ALA A O 1
ATOM 703 N N . HIS A 1 88 ? 31.169 50.331 -7.875 1.00 27.48 88 HIS A N 1
ATOM 704 C CA . HIS A 1 88 ? 31.573 51.744 -7.773 1.00 27.48 88 HIS A CA 1
ATOM 705 C C . HIS A 1 88 ? 32.881 52.238 -7.082 1.00 27.48 88 HIS A C 1
ATOM 707 O O . HIS A 1 88 ? 33.078 52.152 -5.882 1.00 27.48 88 HIS A O 1
ATOM 713 N N . GLU A 1 89 ? 33.629 53.001 -7.899 1.00 25.25 89 GLU A N 1
ATOM 714 C CA . GLU A 1 89 ? 34.396 54.237 -7.606 1.00 25.25 89 GLU A CA 1
ATOM 715 C C . GLU A 1 89 ? 35.843 54.246 -7.031 1.00 25.25 89 GLU A C 1
ATOM 717 O O . GLU A 1 89 ? 36.075 54.358 -5.837 1.00 25.25 89 GLU A O 1
ATOM 722 N N . ARG A 1 90 ? 36.780 54.439 -7.984 1.00 26.61 90 ARG A N 1
ATOM 723 C CA . ARG A 1 90 ? 37.768 55.553 -8.103 1.00 26.61 90 ARG A CA 1
ATOM 724 C C . ARG A 1 90 ? 39.098 55.600 -7.303 1.00 26.61 90 ARG A C 1
ATOM 726 O O . ARG A 1 90 ? 39.154 55.522 -6.085 1.00 26.61 90 ARG A O 1
ATOM 733 N N . THR A 1 91 ? 40.094 56.090 -8.063 1.00 24.05 91 THR A N 1
ATOM 734 C CA . THR A 1 91 ? 41.258 56.954 -7.717 1.00 24.05 91 THR A CA 1
ATOM 735 C C . THR A 1 91 ? 42.545 56.379 -7.102 1.00 24.05 91 THR A C 1
ATOM 737 O O . THR A 1 91 ? 42.509 55.472 -6.285 1.00 24.05 91 THR A O 1
ATOM 740 N N . ALA A 1 92 ? 43.656 57.034 -7.498 1.00 24.23 92 ALA A N 1
ATOM 741 C CA . ALA A 1 92 ? 45.075 56.824 -7.158 1.00 24.23 92 ALA A CA 1
ATOM 742 C C . ALA A 1 92 ? 45.664 55.477 -7.660 1.00 24.23 92 ALA A C 1
ATOM 744 O O . ALA A 1 92 ? 45.053 54.427 -7.507 1.00 24.23 92 ALA A O 1
ATOM 745 N N . GLU A 1 93 ? 46.762 55.417 -8.427 1.00 23.77 93 GLU A N 1
ATOM 746 C CA . GLU A 1 93 ? 48.119 55.957 -8.176 1.00 23.77 93 GLU A CA 1
ATOM 747 C C . GLU A 1 93 ? 48.673 55.401 -6.845 1.00 23.77 93 GLU A C 1
ATOM 749 O O . GLU A 1 93 ? 48.089 55.603 -5.790 1.00 23.77 93 GLU A O 1
ATOM 754 N N . ASN A 1 94 ? 49.778 54.653 -6.811 1.00 24.30 94 ASN A N 1
ATOM 755 C CA . ASN A 1 94 ? 51.045 54.991 -7.457 1.00 24.30 94 ASN A CA 1
ATOM 756 C C . ASN A 1 94 ? 51.995 53.770 -7.600 1.00 24.30 94 ASN A C 1
ATOM 758 O O . ASN A 1 94 ? 51.792 52.756 -6.940 1.00 24.30 94 ASN A O 1
ATOM 762 N N . ASP A 1 95 ? 53.020 53.906 -8.452 1.00 24.33 95 ASP A N 1
ATOM 763 C CA . ASP A 1 95 ? 54.459 53.651 -8.202 1.00 24.33 95 ASP A CA 1
ATOM 764 C C . ASP A 1 95 ? 54.959 52.555 -7.213 1.00 24.33 95 ASP A C 1
ATOM 766 O O . ASP A 1 95 ? 54.446 52.397 -6.112 1.00 24.33 95 ASP A O 1
ATOM 770 N N . ASN A 1 96 ? 56.080 51.849 -7.456 1.00 26.02 96 ASN A N 1
ATOM 771 C CA . ASN A 1 96 ? 57.034 51.845 -8.587 1.00 26.02 96 ASN A CA 1
ATOM 772 C C . ASN A 1 96 ? 57.922 50.563 -8.543 1.00 26.02 96 ASN A C 1
ATOM 774 O O . ASN A 1 96 ? 57.843 49.779 -7.601 1.00 26.02 96 ASN A O 1
ATOM 778 N N . HIS A 1 97 ? 58.850 50.445 -9.505 1.00 27.59 97 HIS A N 1
ATOM 779 C CA . HIS A 1 97 ? 60.003 49.528 -9.586 1.00 27.59 97 HIS A CA 1
ATOM 780 C C . HIS A 1 97 ? 59.674 48.045 -9.860 1.00 27.59 97 HIS A C 1
ATOM 782 O O . HIS A 1 97 ? 58.738 47.479 -9.316 1.00 27.59 97 HIS A O 1
ATOM 788 N N . GLY A 1 98 ? 60.431 47.308 -10.678 1.00 24.30 98 GLY A N 1
ATOM 789 C CA . GLY A 1 98 ? 61.600 47.628 -11.517 1.00 24.30 98 GLY A CA 1
ATOM 790 C C . GLY A 1 98 ? 62.201 46.296 -12.005 1.00 24.30 98 GLY A C 1
ATOM 791 O O . GLY A 1 98 ? 62.363 45.383 -11.206 1.00 24.30 98 GLY A O 1
ATOM 792 N N . ALA A 1 99 ? 62.339 46.032 -13.311 1.00 24.64 99 ALA A N 1
ATOM 793 C CA . ALA A 1 99 ? 63.483 46.429 -14.154 1.00 24.64 99 ALA A CA 1
ATOM 794 C C . ALA A 1 99 ? 64.824 45.883 -13.597 1.00 24.64 99 ALA A C 1
ATOM 796 O O . ALA A 1 99 ? 65.124 46.080 -12.429 1.00 24.64 99 ALA A O 1
ATOM 797 N N . VAL A 1 100 ? 65.693 45.180 -14.336 1.00 26.23 100 VAL A N 1
ATOM 798 C CA . VAL A 1 100 ? 66.174 45.319 -15.733 1.00 26.23 100 VAL A CA 1
ATOM 799 C C . VAL A 1 100 ? 66.634 43.910 -16.199 1.00 26.23 100 VAL A C 1
ATOM 801 O O . VAL A 1 100 ? 67.266 43.217 -15.415 1.00 26.23 100 VAL A O 1
ATOM 804 N N . SER A 1 101 ? 66.286 43.315 -17.353 1.00 24.36 101 SER A N 1
ATOM 805 C CA . SER A 1 101 ? 66.245 43.736 -18.773 1.00 24.36 101 SER A CA 1
ATOM 806 C C . SER A 1 101 ? 67.607 43.777 -19.497 1.00 24.36 101 SER A C 1
ATOM 808 O O . SER A 1 101 ? 68.420 44.665 -19.274 1.00 24.36 101 SER A O 1
ATOM 810 N N . THR A 1 102 ? 67.847 42.872 -20.453 1.00 22.66 102 THR A N 1
ATOM 811 C CA . THR A 1 102 ? 68.790 43.089 -21.579 1.00 22.66 102 THR A CA 1
ATOM 812 C C . THR A 1 102 ? 68.434 42.144 -22.738 1.00 22.66 102 THR A C 1
ATOM 814 O O . THR A 1 102 ? 68.445 40.932 -22.579 1.00 22.66 102 THR A O 1
ATOM 817 N N . LYS A 1 103 ? 67.843 42.681 -23.814 1.00 24.61 103 LYS A N 1
ATOM 818 C CA . LYS A 1 103 ? 68.470 43.015 -25.119 1.00 24.61 103 LYS A CA 1
ATOM 819 C C . LYS A 1 103 ? 68.877 41.784 -25.952 1.00 24.61 103 LYS A C 1
ATOM 821 O O . LYS A 1 103 ? 69.792 41.076 -25.563 1.00 24.61 103 LYS A O 1
ATOM 826 N N . THR A 1 104 ? 68.173 41.392 -27.023 1.00 22.52 104 THR A N 1
ATOM 827 C CA . THR A 1 104 ? 67.851 42.066 -28.317 1.00 22.52 104 THR A CA 1
ATOM 828 C C . THR A 1 104 ? 69.025 42.246 -29.282 1.00 22.52 104 THR A C 1
ATOM 830 O O . THR A 1 104 ? 69.985 42.925 -28.938 1.00 22.52 104 THR A O 1
ATOM 833 N N . ASN A 1 105 ? 68.837 41.769 -30.518 1.00 22.98 105 ASN A N 1
ATOM 834 C CA . ASN A 1 105 ? 68.977 42.480 -31.808 1.00 22.98 105 ASN A CA 1
ATOM 835 C C . ASN A 1 105 ? 68.148 41.654 -32.834 1.00 22.98 105 ASN A C 1
ATOM 837 O O . ASN A 1 105 ? 68.150 40.432 -32.721 1.00 22.98 105 ASN A O 1
ATOM 841 N N . SER A 1 106 ? 67.251 42.165 -33.694 1.00 23.16 106 SER A N 1
ATOM 842 C CA . SER A 1 106 ? 67.298 43.289 -34.662 1.00 23.16 106 SER A CA 1
ATOM 843 C C . SER A 1 106 ? 68.267 43.017 -35.833 1.00 23.16 106 SER A C 1
ATOM 845 O O . SER A 1 106 ? 69.351 42.489 -35.612 1.00 23.16 106 SER A O 1
ATOM 847 N N . THR A 1 107 ? 67.956 43.286 -37.112 1.00 23.75 107 THR A N 1
ATOM 848 C CA . THR A 1 107 ? 66.765 43.892 -37.784 1.00 23.75 107 THR A CA 1
ATOM 849 C C . THR A 1 107 ? 66.571 43.173 -39.160 1.00 23.75 107 THR A C 1
ATOM 851 O O . THR A 1 107 ? 67.191 42.130 -39.328 1.00 23.75 107 THR A O 1
ATOM 854 N N . THR A 1 108 ? 65.770 43.504 -40.192 1.00 21.83 108 THR A N 1
ATOM 855 C CA . THR A 1 108 ? 64.994 44.666 -40.734 1.00 21.83 108 THR A CA 1
ATOM 856 C C . THR A 1 108 ? 63.869 44.074 -41.640 1.00 21.83 108 THR A C 1
ATOM 858 O O . THR A 1 108 ? 64.022 42.942 -42.085 1.00 21.83 108 THR A O 1
ATOM 861 N N . SER A 1 109 ? 62.649 44.625 -41.784 1.00 22.23 109 SER A N 1
ATOM 862 C CA . SER A 1 109 ? 62.186 45.718 -42.691 1.00 22.23 109 SER A CA 1
ATOM 863 C C . SER A 1 109 ? 62.474 45.484 -44.205 1.00 22.23 109 SER A C 1
ATOM 865 O O . SER A 1 109 ? 63.515 44.929 -44.529 1.00 22.23 109 SER A O 1
ATOM 867 N N . THR A 1 110 ? 61.640 45.826 -45.211 1.00 23.69 110 THR A N 1
ATOM 868 C CA . THR A 1 110 ? 60.476 46.755 -45.368 1.00 23.69 110 THR A CA 1
ATOM 869 C C . THR A 1 110 ? 59.343 46.136 -46.283 1.00 23.69 110 THR A C 1
ATOM 871 O O . THR A 1 110 ? 59.188 44.922 -46.202 1.00 23.69 110 THR A O 1
ATOM 874 N N . PRO A 1 111 ? 58.433 46.849 -47.014 1.00 26.67 111 PRO A N 1
ATOM 875 C CA . PRO A 1 111 ? 57.097 47.164 -46.470 1.00 26.67 111 PRO A CA 1
ATOM 876 C C . PRO A 1 111 ? 55.856 46.988 -47.406 1.00 26.67 111 PRO A C 1
ATOM 878 O O . PRO A 1 111 ? 55.961 46.919 -48.623 1.00 26.67 111 PRO A O 1
ATOM 881 N N . GLN A 1 112 ? 54.662 47.073 -46.797 1.00 24.61 112 GLN A N 1
ATOM 882 C CA . GLN A 1 112 ? 53.391 47.638 -47.320 1.00 24.61 112 GLN A CA 1
ATOM 883 C C . GLN A 1 112 ? 52.927 47.362 -48.774 1.00 24.61 112 GLN A C 1
ATOM 885 O O . GLN A 1 112 ? 53.367 48.009 -49.722 1.00 24.61 112 GLN A O 1
ATOM 890 N N . LYS A 1 113 ? 51.766 46.706 -48.895 1.00 24.52 113 LYS A N 1
ATOM 891 C CA . LYS A 1 113 ? 50.444 47.380 -48.902 1.00 24.52 113 LYS A CA 1
ATOM 892 C C . LYS A 1 113 ? 49.349 46.357 -48.578 1.00 24.52 113 LYS A C 1
ATOM 894 O O . LYS A 1 113 ? 49.532 45.178 -48.847 1.00 24.52 113 LYS A O 1
ATOM 899 N N . GLY A 1 114 ? 48.235 46.800 -48.004 1.00 22.62 114 GLY A N 1
ATOM 900 C CA . GLY A 1 114 ? 47.085 45.939 -47.713 1.00 22.62 114 GLY A CA 1
ATOM 901 C C . GLY A 1 114 ? 45.770 46.620 -48.071 1.00 22.62 114 GLY A C 1
ATOM 902 O O . GLY A 1 114 ? 45.777 47.788 -48.453 1.00 22.62 114 GLY A O 1
ATOM 903 N N . ASN A 1 115 ? 44.677 45.879 -47.909 1.00 22.36 115 ASN A N 1
ATOM 904 C CA . ASN A 1 115 ? 43.333 46.382 -47.635 1.00 22.36 115 ASN A CA 1
ATOM 905 C C . ASN A 1 115 ? 42.582 45.286 -46.858 1.00 22.36 115 ASN A C 1
ATOM 907 O O . ASN A 1 115 ? 42.617 44.133 -47.268 1.00 22.36 115 ASN A O 1
ATOM 911 N N . GLU A 1 116 ? 41.962 45.682 -45.747 1.00 26.53 116 GLU A N 1
ATOM 912 C CA . GLU A 1 116 ? 40.784 45.081 -45.091 1.00 26.53 116 GLU A CA 1
ATOM 913 C C . GLU A 1 116 ? 40.556 43.557 -45.245 1.00 26.53 116 GLU A C 1
ATOM 915 O O . GLU A 1 116 ? 39.864 43.109 -46.156 1.00 26.53 116 GLU A O 1
ATOM 920 N N . GLU A 1 117 ? 41.023 42.776 -44.262 1.00 25.62 117 GLU A N 1
ATOM 921 C CA . GLU A 1 117 ? 40.411 41.483 -43.909 1.00 25.62 117 GLU A CA 1
ATOM 922 C C . GLU A 1 117 ? 39.626 41.610 -42.594 1.00 25.62 117 GLU A C 1
ATOM 924 O O . GLU A 1 117 ? 39.926 42.451 -41.743 1.00 25.62 117 GLU A O 1
ATOM 929 N N . GLN A 1 118 ? 38.577 40.797 -42.457 1.00 26.75 118 GLN A N 1
ATOM 930 C CA . GLN A 1 118 ? 37.545 40.942 -41.432 1.00 26.75 118 GLN A CA 1
ATOM 931 C C . GLN A 1 118 ? 37.828 40.024 -40.232 1.00 26.75 118 GLN A C 1
ATOM 933 O O . GLN A 1 118 ? 37.876 38.803 -40.373 1.00 26.75 118 GLN A O 1
ATOM 938 N N . ASP A 1 119 ? 38.027 40.619 -39.054 1.00 24.22 119 ASP A N 1
ATOM 939 C CA . ASP A 1 119 ? 38.520 39.925 -37.858 1.00 24.22 119 ASP A CA 1
ATOM 940 C C . ASP A 1 119 ? 37.513 38.886 -37.321 1.00 24.22 119 ASP A C 1
ATOM 942 O O . ASP A 1 119 ? 36.393 39.224 -36.925 1.00 24.22 119 ASP A O 1
ATOM 946 N N . SER A 1 120 ? 37.904 37.606 -37.326 1.00 27.47 120 SER A N 1
ATOM 947 C CA . SER A 1 120 ? 37.058 36.480 -36.908 1.00 27.47 120 SER A CA 1
ATOM 948 C C . SER A 1 120 ? 37.511 35.927 -35.555 1.00 27.47 120 SER A C 1
ATOM 950 O O . SER A 1 120 ? 38.470 35.166 -35.434 1.00 27.47 120 SER A O 1
ATOM 952 N N . LEU A 1 121 ? 36.789 36.335 -34.510 1.00 27.06 121 LEU A N 1
ATOM 953 C CA . LEU A 1 121 ? 37.057 35.998 -33.111 1.00 27.06 121 LEU A CA 1
ATOM 954 C C . LEU A 1 121 ? 37.131 34.478 -32.874 1.00 27.06 121 LEU A C 1
ATOM 956 O O . LEU A 1 121 ? 36.121 33.775 -32.933 1.00 27.06 121 LEU A O 1
ATOM 960 N N . ILE A 1 122 ? 38.317 33.979 -32.511 1.00 29.56 122 ILE A N 1
ATOM 961 C CA . ILE A 1 122 ? 38.513 32.582 -32.102 1.00 29.56 122 ILE A CA 1
ATOM 962 C C . ILE A 1 122 ? 37.932 32.377 -30.696 1.00 29.56 122 ILE A C 1
ATOM 964 O O . ILE A 1 122 ? 38.551 32.723 -29.688 1.00 29.56 122 ILE A O 1
ATOM 968 N N . VAL A 1 123 ? 36.743 31.778 -30.621 1.00 29.39 123 VAL A N 1
ATOM 969 C CA . VAL A 1 123 ? 36.134 31.340 -29.356 1.00 29.39 123 VAL A CA 1
ATOM 970 C C . VAL A 1 123 ? 36.745 29.995 -28.930 1.00 29.39 123 VAL A C 1
ATOM 972 O O . VAL A 1 123 ? 36.701 29.040 -29.708 1.00 29.39 123 VAL A O 1
ATOM 975 N N . PRO A 1 124 ? 37.288 29.855 -27.705 1.00 35.31 124 PRO A N 1
ATOM 976 C CA . PRO A 1 124 ? 37.839 28.586 -27.239 1.00 35.31 124 PRO A CA 1
ATOM 977 C C . PRO A 1 124 ? 36.719 27.588 -26.901 1.00 35.31 124 PRO A C 1
ATOM 979 O O . PRO A 1 124 ? 36.108 27.644 -25.831 1.00 35.31 124 PRO A O 1
ATOM 982 N N . THR A 1 125 ? 36.462 26.639 -27.803 1.00 45.72 125 THR A N 1
ATOM 983 C CA . THR A 1 125 ? 35.531 25.523 -27.578 1.00 45.72 125 THR A CA 1
ATOM 984 C C . THR A 1 125 ? 36.010 24.643 -26.422 1.00 45.72 125 THR A C 1
ATOM 986 O O . THR A 1 125 ? 36.996 23.912 -26.542 1.00 45.72 125 THR A O 1
ATOM 989 N N . THR A 1 126 ? 35.297 24.690 -25.296 1.00 49.44 126 THR A N 1
ATOM 990 C CA . THR A 1 126 ? 35.548 23.815 -24.145 1.00 49.44 126 THR A CA 1
ATOM 991 C C . THR A 1 126 ? 35.004 22.419 -24.434 1.00 49.44 126 THR A C 1
ATOM 993 O O . THR A 1 126 ? 33.795 22.205 -24.387 1.00 49.44 126 THR A O 1
ATOM 996 N N . LYS A 1 127 ? 35.899 21.470 -24.738 1.00 74.06 127 LYS A N 1
ATOM 997 C CA . LYS A 1 127 ? 35.550 20.051 -24.916 1.00 74.06 127 LYS A CA 1
ATOM 998 C C . LYS A 1 127 ? 34.995 19.504 -23.596 1.00 74.06 127 LYS A C 1
ATOM 1000 O O . LYS A 1 127 ? 35.614 19.715 -22.553 1.00 74.06 127 LYS A O 1
ATOM 1005 N N . ARG A 1 128 ? 33.830 18.850 -23.632 1.00 80.50 128 ARG A N 1
ATOM 1006 C CA . ARG A 1 128 ? 33.159 18.278 -22.449 1.00 80.50 128 ARG A CA 1
ATOM 1007 C C . ARG A 1 128 ? 32.997 16.773 -22.592 1.00 80.50 128 ARG A C 1
ATOM 1009 O O . ARG A 1 128 ? 32.854 16.277 -23.708 1.00 80.50 128 ARG A O 1
ATOM 1016 N N . ASP A 1 129 ? 32.945 16.078 -21.465 1.00 86.81 129 ASP A N 1
ATOM 1017 C CA . ASP A 1 129 ? 32.634 14.651 -21.438 1.00 86.81 129 ASP A CA 1
ATOM 1018 C C . ASP A 1 129 ? 31.197 14.397 -21.922 1.00 86.81 129 ASP A C 1
ATOM 1020 O O . ASP A 1 129 ? 30.278 15.182 -21.668 1.00 86.81 129 ASP A O 1
ATOM 1024 N N . SER A 1 130 ? 30.998 13.283 -22.620 1.00 86.44 130 SER A N 1
ATOM 1025 C CA . SER A 1 130 ? 29.714 12.843 -23.157 1.00 86.44 130 SER A CA 1
ATOM 1026 C C . SER A 1 130 ? 29.545 11.340 -22.942 1.00 86.44 130 SER A C 1
ATOM 1028 O O . SER A 1 130 ? 30.509 10.575 -22.977 1.00 86.44 130 SER A O 1
ATOM 1030 N N . LYS A 1 131 ? 28.306 10.915 -22.686 1.00 87.81 131 LYS A N 1
ATOM 1031 C CA . LYS A 1 131 ? 27.949 9.499 -22.581 1.00 87.81 131 LYS A CA 1
ATOM 1032 C C . LYS A 1 131 ? 27.554 8.975 -23.968 1.00 87.81 131 LYS A C 1
ATOM 1034 O O . LYS A 1 131 ? 26.985 9.745 -24.738 1.00 87.81 131 LYS A O 1
ATOM 1039 N N . PRO A 1 132 ? 27.819 7.700 -24.289 1.00 87.12 132 PRO A N 1
ATOM 1040 C CA . PRO A 1 132 ? 27.267 7.081 -25.487 1.00 87.12 132 PRO A CA 1
ATOM 1041 C C . PRO A 1 132 ? 25.738 6.932 -25.381 1.00 87.12 132 PRO A C 1
ATOM 1043 O O . PRO A 1 132 ? 25.184 6.914 -24.275 1.00 87.12 132 PRO A O 1
ATOM 1046 N N . ARG A 1 133 ? 25.063 6.766 -26.526 1.00 91.19 133 ARG A N 1
ATOM 1047 C CA . ARG A 1 133 ? 23.656 6.334 -26.604 1.00 91.19 133 ARG A CA 1
ATOM 1048 C C . ARG A 1 133 ? 23.439 5.065 -25.749 1.00 91.19 133 ARG A C 1
ATOM 1050 O O . ARG A 1 133 ? 24.277 4.159 -25.797 1.00 91.19 133 ARG A O 1
ATOM 1057 N N . PRO A 1 134 ? 22.324 4.941 -25.001 1.00 88.31 134 PRO A N 1
ATOM 1058 C CA . PRO A 1 134 ? 22.013 3.722 -24.256 1.00 88.31 134 PRO A CA 1
ATOM 1059 C C . PRO A 1 134 ? 21.907 2.489 -25.169 1.00 88.31 134 PRO A C 1
ATOM 1061 O O . PRO A 1 134 ? 21.230 2.518 -26.200 1.00 88.31 134 PRO A O 1
ATOM 1064 N N . PHE A 1 135 ? 22.562 1.396 -24.778 1.00 90.31 135 PHE A N 1
ATOM 1065 C CA . PHE A 1 135 ? 22.683 0.183 -25.590 1.00 90.31 135 PHE A CA 1
ATOM 1066 C C . PHE A 1 135 ? 21.323 -0.362 -26.051 1.00 90.31 135 PHE A C 1
ATOM 1068 O O . PHE A 1 135 ? 20.395 -0.513 -25.260 1.00 90.31 135 PHE A O 1
ATOM 1075 N N . GLY A 1 136 ? 21.202 -0.676 -27.340 1.00 86.75 136 GLY A N 1
ATOM 1076 C CA . GLY A 1 136 ? 19.999 -1.260 -27.925 1.00 86.75 136 GLY A CA 1
ATOM 1077 C C . GLY A 1 136 ? 18.798 -0.318 -28.092 1.00 86.75 136 GLY A C 1
ATOM 1078 O O . GLY A 1 136 ? 17.751 -0.790 -28.539 1.00 86.75 136 GLY A O 1
ATOM 1079 N N . THR A 1 137 ? 18.924 0.975 -27.771 1.00 85.00 137 THR A N 1
ATOM 1080 C CA . THR A 1 137 ? 17.892 1.999 -28.043 1.00 85.00 137 THR A CA 1
ATOM 1081 C C . THR A 1 137 ? 18.014 2.573 -29.460 1.00 85.00 137 THR A C 1
ATOM 1083 O O . THR A 1 137 ? 19.051 2.416 -30.106 1.00 85.00 137 THR A O 1
ATOM 1086 N N . LYS A 1 138 ? 16.968 3.237 -29.967 1.00 84.50 138 LYS A N 1
ATOM 1087 C CA . LYS A 1 138 ? 16.997 3.872 -31.297 1.00 84.50 138 LYS A CA 1
ATOM 1088 C C . LYS A 1 138 ? 17.835 5.152 -31.278 1.00 84.50 138 LYS A C 1
ATOM 1090 O O . LYS A 1 138 ? 17.773 5.925 -30.328 1.00 84.50 138 LYS A O 1
ATOM 1095 N N . GLY A 1 139 ? 18.571 5.414 -32.355 1.00 76.00 139 GLY A N 1
ATOM 1096 C CA . GLY A 1 139 ? 19.413 6.604 -32.492 1.00 76.00 139 GLY A CA 1
ATOM 1097 C C . GLY A 1 139 ? 18.641 7.902 -32.741 1.00 76.00 139 GLY A C 1
ATOM 1098 O O . GLY A 1 139 ? 19.198 8.974 -32.536 1.00 76.00 139 GLY A O 1
ATOM 1099 N N . ALA A 1 140 ? 17.370 7.823 -33.150 1.00 75.12 140 ALA A N 1
ATOM 1100 C CA . ALA A 1 140 ? 16.528 8.991 -33.435 1.00 75.12 140 ALA A CA 1
ATOM 1101 C C . ALA A 1 140 ? 16.185 9.830 -32.189 1.00 75.12 140 ALA A C 1
ATOM 1103 O O . ALA A 1 140 ? 15.974 11.035 -32.305 1.00 75.12 140 ALA A O 1
ATOM 1104 N N . ASP A 1 141 ? 16.162 9.202 -31.011 1.00 75.75 141 ASP A N 1
ATOM 1105 C CA . ASP A 1 141 ? 15.833 9.837 -29.729 1.00 75.75 141 ASP A CA 1
ATOM 1106 C C . ASP A 1 141 ? 17.089 10.364 -28.995 1.00 75.75 141 ASP A C 1
ATOM 1108 O O . ASP A 1 141 ? 17.016 10.789 -27.841 1.00 75.75 141 ASP A O 1
ATOM 1112 N N . TYR A 1 142 ? 18.260 10.325 -29.648 1.00 85.69 142 TYR A N 1
ATOM 1113 C CA . TYR A 1 142 ? 19.553 10.715 -29.082 1.00 85.69 142 TYR A CA 1
ATOM 1114 C C . TYR A 1 142 ? 20.303 11.691 -29.999 1.00 85.69 142 TYR A C 1
ATOM 1116 O O . TYR A 1 142 ? 20.191 11.637 -31.223 1.00 85.69 142 TYR A O 1
ATOM 1124 N N . ILE A 1 143 ? 21.086 12.598 -29.410 1.00 89.88 143 ILE A N 1
ATOM 1125 C CA . ILE A 1 143 ? 21.855 13.618 -30.136 1.00 89.88 143 ILE A CA 1
ATOM 1126 C C . ILE A 1 143 ? 23.229 13.769 -29.485 1.00 89.88 143 ILE A C 1
ATOM 1128 O O . ILE A 1 143 ? 23.336 13.952 -28.271 1.00 89.88 143 ILE A O 1
ATOM 1132 N N . TYR A 1 144 ? 24.278 13.763 -30.304 1.00 92.81 144 TYR A N 1
ATOM 1133 C CA . TYR A 1 144 ? 25.625 14.134 -29.889 1.00 92.81 144 TYR A CA 1
ATOM 1134 C C . TYR A 1 144 ? 25.927 15.607 -30.190 1.00 92.81 144 TYR A C 1
ATOM 1136 O O . TYR A 1 144 ? 25.352 16.217 -31.090 1.00 92.81 144 TYR A O 1
ATOM 1144 N N . VAL A 1 145 ? 26.897 16.175 -29.471 1.00 89.81 145 VAL A N 1
ATOM 1145 C CA . VAL A 1 145 ? 27.430 17.522 -29.729 1.00 89.81 145 VAL A CA 1
ATOM 1146 C C . VAL A 1 145 ? 28.883 17.402 -30.176 1.00 89.81 145 VAL A C 1
ATOM 1148 O O . VAL A 1 145 ? 29.675 16.689 -29.558 1.00 89.81 145 VAL A O 1
ATOM 1151 N N . LYS A 1 146 ? 29.234 18.098 -31.257 1.00 91.00 146 LYS A N 1
ATOM 1152 C CA . LYS A 1 146 ? 30.579 18.086 -31.843 1.00 91.00 146 LYS A CA 1
ATOM 1153 C C . LYS A 1 146 ? 31.634 18.611 -30.858 1.00 91.00 146 LYS A C 1
ATOM 1155 O O . LYS A 1 146 ? 31.364 19.525 -30.083 1.00 91.00 146 LYS A O 1
ATOM 1160 N N . HIS A 1 147 ? 32.841 18.048 -30.906 1.00 90.50 147 HIS A N 1
ATOM 1161 C CA . HIS A 1 147 ? 33.974 18.324 -30.006 1.00 90.50 147 HIS A CA 1
ATOM 1162 C C . HIS A 1 147 ? 33.781 17.958 -28.522 1.00 90.50 147 HIS A C 1
ATOM 1164 O O . HIS A 1 147 ? 34.708 18.149 -27.731 1.00 90.50 147 HIS A O 1
ATOM 1170 N N . ASN A 1 148 ? 32.645 17.370 -28.131 1.00 91.38 148 ASN A N 1
ATOM 1171 C CA . ASN A 1 148 ? 32.583 16.605 -26.886 1.00 91.38 148 ASN A CA 1
ATOM 1172 C C . ASN A 1 148 ? 33.347 15.277 -27.029 1.00 91.38 148 ASN A C 1
ATOM 1174 O O . ASN A 1 148 ? 33.648 14.830 -28.137 1.00 91.38 148 ASN A O 1
ATOM 1178 N N . VAL A 1 149 ? 33.680 14.657 -25.899 1.00 89.94 149 VAL A N 1
ATOM 1179 C CA . VAL A 1 149 ? 34.543 13.474 -25.817 1.00 89.94 149 VAL A CA 1
ATOM 1180 C C . VAL A 1 149 ? 33.788 12.335 -25.133 1.00 89.94 149 VAL A C 1
ATOM 1182 O O . VAL A 1 149 ? 33.326 12.485 -24.004 1.00 89.94 149 VAL A O 1
ATOM 1185 N N . LEU A 1 150 ? 33.652 11.200 -25.818 1.00 88.44 150 LEU A N 1
ATOM 1186 C CA . LEU A 1 150 ? 33.167 9.954 -25.224 1.00 88.44 150 LEU A CA 1
ATOM 1187 C C . LEU A 1 150 ? 34.227 9.353 -24.292 1.00 88.44 150 LEU A C 1
ATOM 1189 O O . LEU A 1 150 ? 35.428 9.526 -24.510 1.00 88.44 150 LEU A O 1
ATOM 1193 N N . TYR A 1 151 ? 33.793 8.597 -23.281 1.00 82.12 151 TYR A N 1
ATOM 1194 C CA . TYR A 1 151 ? 34.711 7.869 -22.398 1.00 82.12 151 TYR A CA 1
ATOM 1195 C C . TYR A 1 151 ? 35.659 6.937 -23.189 1.00 82.12 151 TYR A C 1
ATOM 1197 O O . TYR A 1 151 ? 35.263 6.433 -24.243 1.00 82.12 151 TYR A O 1
ATOM 1205 N N . PRO A 1 152 ? 36.895 6.678 -22.715 1.00 79.25 152 PRO A N 1
ATOM 1206 C CA . PRO A 1 152 ? 37.864 5.848 -23.437 1.00 79.25 152 PRO A CA 1
ATOM 1207 C C . PRO A 1 152 ? 37.361 4.434 -23.757 1.00 79.25 152 PRO A C 1
ATOM 1209 O O . PRO A 1 152 ? 36.575 3.866 -23.000 1.00 79.25 152 PRO A O 1
ATOM 1212 N N . GLU A 1 153 ? 37.869 3.842 -24.844 1.00 79.50 153 GLU A N 1
ATOM 1213 C CA . GLU A 1 153 ? 37.535 2.467 -25.242 1.00 79.50 153 GLU A CA 1
ATOM 1214 C C . GLU A 1 153 ? 37.761 1.460 -24.099 1.00 79.50 153 GLU A C 1
ATOM 1216 O O . GLU A 1 153 ? 38.872 1.299 -23.582 1.00 79.50 153 GLU A O 1
ATOM 1221 N N . THR A 1 154 ? 36.707 0.732 -23.734 1.00 70.62 154 THR A N 1
ATOM 1222 C CA . THR A 1 154 ? 36.739 -0.308 -22.702 1.00 70.62 154 THR A CA 1
ATOM 1223 C C . THR A 1 154 ? 36.993 -1.701 -23.288 1.00 70.62 154 THR A C 1
ATOM 1225 O O . THR A 1 154 ? 36.755 -1.986 -24.470 1.00 70.62 154 THR A O 1
ATOM 1228 N N . GLY A 1 155 ? 37.498 -2.596 -22.435 1.00 72.56 155 GLY A N 1
ATOM 1229 C CA . GLY A 1 155 ? 37.457 -4.036 -22.684 1.00 72.56 155 GLY A CA 1
ATOM 1230 C C . GLY A 1 155 ? 36.149 -4.664 -22.216 1.00 72.56 155 GLY A C 1
ATOM 1231 O O . GLY A 1 155 ? 35.207 -3.967 -21.855 1.00 72.56 155 GLY A O 1
ATOM 1232 N N . VAL A 1 156 ? 36.114 -5.995 -22.199 1.00 81.25 156 VAL A N 1
ATOM 1233 C CA . VAL A 1 156 ? 35.063 -6.755 -21.509 1.00 81.25 156 VAL A CA 1
ATOM 1234 C C . VAL A 1 156 ? 35.150 -6.462 -20.005 1.00 81.25 156 VAL A C 1
ATOM 1236 O O . VAL A 1 156 ? 36.240 -6.574 -19.443 1.00 81.25 156 VAL A O 1
ATOM 1239 N N . ILE A 1 157 ? 34.032 -6.079 -19.379 1.00 78.19 157 ILE A N 1
ATOM 1240 C CA . ILE A 1 157 ? 33.953 -5.753 -17.941 1.00 78.19 157 ILE A CA 1
ATOM 1241 C C . ILE A 1 157 ? 33.139 -6.826 -17.205 1.00 78.19 157 ILE A C 1
ATOM 1243 O O . ILE A 1 157 ? 33.694 -7.624 -16.460 1.00 78.19 157 ILE A O 1
ATOM 1247 N N . ASP A 1 158 ? 31.834 -6.863 -17.468 1.00 85.00 158 ASP A N 1
ATOM 1248 C CA . ASP A 1 158 ? 30.795 -7.645 -16.778 1.00 85.00 158 ASP A CA 1
ATOM 1249 C C . ASP A 1 158 ? 29.955 -8.492 -17.763 1.00 85.00 158 ASP A C 1
ATOM 1251 O O . ASP A 1 158 ? 28.886 -8.989 -17.426 1.00 85.00 158 ASP A O 1
ATOM 1255 N N . LEU A 1 159 ? 30.429 -8.609 -19.010 1.00 90.81 159 LEU A N 1
ATOM 1256 C CA . LEU A 1 159 ? 29.760 -9.181 -20.188 1.00 90.81 159 LEU A CA 1
ATOM 1257 C C . LEU A 1 159 ? 28.515 -8.434 -20.706 1.00 90.81 159 LEU A C 1
ATOM 1259 O O . LEU A 1 159 ? 28.231 -8.568 -21.900 1.00 90.81 159 LEU A O 1
ATOM 1263 N N . ILE A 1 160 ? 27.785 -7.660 -19.896 1.00 91.12 160 ILE A N 1
ATOM 1264 C CA . ILE A 1 160 ? 26.494 -7.067 -20.303 1.00 91.12 160 ILE A CA 1
ATOM 1265 C C . ILE A 1 160 ? 26.563 -5.552 -20.554 1.00 91.12 160 ILE A C 1
ATOM 1267 O O . ILE A 1 160 ? 25.919 -5.063 -21.488 1.00 91.12 160 ILE A O 1
ATOM 1271 N N . THR A 1 161 ? 27.382 -4.807 -19.814 1.00 87.69 161 THR A N 1
ATOM 1272 C CA . THR A 1 161 ? 27.750 -3.433 -20.174 1.00 87.69 161 THR A CA 1
ATOM 1273 C C . THR A 1 161 ? 28.531 -3.473 -21.493 1.00 87.69 161 THR A C 1
ATOM 1275 O O . THR A 1 161 ? 29.475 -4.261 -21.625 1.00 87.69 161 THR A O 1
ATOM 1278 N N . PRO A 1 162 ? 28.167 -2.671 -22.511 1.00 90.31 162 PRO A N 1
ATOM 1279 C CA . PRO A 1 162 ? 28.851 -2.712 -23.794 1.00 90.31 162 PRO A CA 1
ATOM 1280 C C . PRO A 1 162 ? 30.318 -2.285 -23.664 1.00 90.31 162 PRO A C 1
ATOM 1282 O O . PRO A 1 162 ? 30.646 -1.249 -23.089 1.00 90.31 162 PRO A O 1
ATOM 1285 N N . CYS A 1 163 ? 31.212 -3.063 -24.273 1.00 92.06 163 CYS A N 1
ATOM 1286 C CA . CYS A 1 163 ? 32.548 -2.577 -24.600 1.00 92.06 163 CYS A CA 1
ATOM 1287 C C . CYS A 1 163 ? 32.503 -1.694 -25.861 1.00 92.06 163 CYS A C 1
ATOM 1289 O O . CYS A 1 163 ? 31.732 -1.962 -26.783 1.00 92.06 163 CYS A O 1
ATOM 1291 N N . HIS A 1 164 ? 33.323 -0.645 -25.918 1.00 91.75 164 HIS A N 1
ATOM 1292 C CA . HIS A 1 164 ? 33.298 0.334 -27.014 1.00 91.75 164 HIS A CA 1
ATOM 1293 C C . HIS A 1 164 ? 34.522 0.192 -27.936 1.00 91.75 164 HIS A C 1
ATOM 1295 O O . HIS A 1 164 ? 35.636 0.023 -27.440 1.00 91.75 164 HIS A O 1
ATOM 1301 N N . GLU A 1 165 ? 34.334 0.269 -29.262 1.00 93.12 165 GLU A N 1
ATOM 1302 C CA . GLU A 1 165 ? 35.421 0.431 -30.253 1.00 93.12 165 GLU A CA 1
ATOM 1303 C C . GLU A 1 165 ? 35.153 1.659 -31.151 1.00 93.12 165 GLU A C 1
ATOM 1305 O O . GLU A 1 165 ? 34.038 1.841 -31.647 1.00 93.12 165 GLU A O 1
ATOM 1310 N N . TYR A 1 166 ? 36.159 2.514 -31.357 1.00 92.94 166 TYR A N 1
ATOM 1311 C CA . TYR A 1 166 ? 36.022 3.809 -32.042 1.00 92.94 166 TYR A CA 1
ATOM 1312 C C . TYR A 1 166 ? 36.714 3.840 -33.412 1.00 92.94 166 TYR A C 1
ATOM 1314 O O . TYR A 1 166 ? 37.785 3.265 -33.612 1.00 92.94 166 TYR A O 1
ATOM 1322 N N . LYS A 1 167 ? 36.090 4.517 -34.387 1.00 93.00 167 LYS A N 1
ATOM 1323 C CA . LYS A 1 167 ? 36.586 4.657 -35.765 1.00 93.00 167 LYS A CA 1
ATOM 1324 C C . LYS A 1 167 ? 36.349 6.068 -36.294 1.00 93.00 167 LYS A C 1
ATOM 1326 O O . LYS A 1 167 ? 35.206 6.508 -36.415 1.00 93.00 167 LYS A O 1
ATOM 1331 N N . ALA A 1 168 ? 37.409 6.727 -36.760 1.00 91.44 168 ALA A N 1
ATOM 1332 C CA . ALA A 1 168 ? 37.292 8.049 -37.378 1.00 91.44 168 ALA A CA 1
ATOM 1333 C C . ALA A 1 168 ? 36.446 8.014 -38.665 1.00 91.44 168 ALA A C 1
ATOM 1335 O O . ALA A 1 168 ? 35.569 8.847 -38.864 1.00 91.44 168 ALA A O 1
ATOM 1336 N N . PHE A 1 169 ? 36.697 7.031 -39.541 1.00 90.81 169 PHE A N 1
ATOM 1337 C CA . PHE A 1 169 ? 35.969 6.745 -40.796 1.00 90.81 169 PHE A CA 1
ATOM 1338 C C . PHE A 1 169 ? 35.869 7.891 -41.842 1.00 90.81 169 PHE A C 1
ATOM 1340 O O . PHE A 1 169 ? 35.428 7.655 -42.966 1.00 90.81 169 PHE A O 1
ATOM 1347 N N . THR A 1 170 ? 36.380 9.090 -41.546 1.00 85.00 170 THR A N 1
ATOM 1348 C CA . THR A 1 170 ? 36.339 10.323 -42.369 1.00 85.00 170 THR A CA 1
ATOM 1349 C C . THR A 1 170 ? 36.901 10.196 -43.791 1.00 85.00 170 THR A C 1
ATOM 1351 O O . THR A 1 170 ? 36.479 10.921 -44.693 1.00 85.00 170 THR A O 1
ATOM 1354 N N . THR A 1 171 ? 37.845 9.279 -44.027 1.00 84.81 171 THR A N 1
ATOM 1355 C CA . THR A 1 171 ? 38.344 8.946 -45.377 1.00 84.81 171 THR A CA 1
ATOM 1356 C C . THR A 1 171 ? 37.503 7.866 -46.062 1.00 84.81 171 THR A C 1
ATOM 1358 O O . THR A 1 171 ? 37.403 7.847 -47.282 1.00 84.81 171 THR A O 1
ATOM 1361 N N . ALA A 1 172 ? 36.905 6.952 -45.293 1.00 85.06 172 ALA A N 1
ATOM 1362 C CA . ALA A 1 172 ? 36.149 5.813 -45.815 1.00 85.06 172 ALA A CA 1
ATOM 1363 C C . ALA A 1 172 ? 34.762 6.216 -46.335 1.00 85.06 172 ALA A C 1
ATOM 1365 O O . ALA A 1 172 ? 34.309 5.675 -47.338 1.00 85.06 172 ALA A O 1
ATOM 1366 N N . VAL A 1 173 ? 34.138 7.219 -45.710 1.00 86.62 173 VAL A N 1
ATOM 1367 C CA . VAL A 1 173 ? 32.858 7.801 -46.150 1.00 86.62 173 VAL A CA 1
ATOM 1368 C C . VAL A 1 173 ? 32.929 8.495 -47.523 1.00 86.62 173 VAL A C 1
ATOM 1370 O O . VAL A 1 173 ? 31.907 8.735 -48.152 1.00 86.62 173 VAL A O 1
ATOM 1373 N N . LYS A 1 174 ? 34.139 8.780 -48.026 1.00 87.62 174 LYS A N 1
ATOM 1374 C CA . LYS A 1 174 ? 34.382 9.399 -49.345 1.00 87.62 174 LYS A CA 1
ATOM 1375 C C . LYS A 1 174 ? 34.604 8.376 -50.471 1.00 87.62 174 LYS A C 1
ATOM 1377 O O . LYS A 1 174 ? 35.000 8.758 -51.569 1.00 87.62 174 LYS A O 1
ATOM 1382 N N . LEU A 1 175 ? 34.422 7.086 -50.186 1.00 88.75 175 LEU A N 1
ATOM 1383 C CA . LEU A 1 175 ? 34.585 5.992 -51.144 1.00 88.75 175 LEU A CA 1
ATOM 1384 C C . LEU A 1 175 ? 33.252 5.650 -51.824 1.00 88.75 175 LEU A C 1
ATOM 1386 O O . LEU A 1 175 ? 32.177 5.876 -51.276 1.00 88.75 175 LEU A O 1
ATOM 1390 N N . ASP A 1 176 ? 33.330 5.049 -53.007 1.00 88.88 176 ASP A N 1
ATOM 1391 C CA . ASP A 1 176 ? 32.186 4.478 -53.716 1.00 88.88 176 ASP A CA 1
ATOM 1392 C C . ASP A 1 176 ? 31.544 3.306 -52.949 1.00 88.88 176 ASP A C 1
ATOM 1394 O O . ASP A 1 176 ? 32.215 2.589 -52.200 1.00 88.88 176 ASP A O 1
ATOM 1398 N N . ARG A 1 177 ? 30.239 3.091 -53.180 1.00 90.00 177 ARG A N 1
ATOM 1399 C CA . ARG A 1 177 ? 29.376 2.131 -52.462 1.00 90.00 177 ARG A CA 1
ATOM 1400 C C . ARG A 1 177 ? 30.040 0.778 -52.135 1.00 90.00 177 ARG A C 1
ATOM 1402 O O . ARG A 1 177 ? 30.110 0.470 -50.946 1.00 90.00 177 ARG A O 1
ATOM 1409 N N . PRO A 1 178 ? 30.618 0.007 -53.083 1.00 89.62 178 PRO A N 1
ATOM 1410 C CA . PRO A 1 178 ? 31.200 -1.301 -52.764 1.00 89.62 178 PRO A CA 1
ATOM 1411 C C . PRO A 1 178 ? 32.514 -1.223 -51.966 1.00 89.62 178 PRO A C 1
ATOM 1413 O O . PRO A 1 178 ? 32.838 -2.164 -51.239 1.00 89.62 178 PRO A O 1
ATOM 1416 N N . ARG A 1 179 ? 33.280 -0.126 -52.064 1.00 90.88 179 ARG A N 1
ATOM 1417 C CA . ARG A 1 179 ? 34.477 0.099 -51.236 1.00 90.88 179 ARG A CA 1
ATOM 1418 C C . ARG A 1 179 ? 34.104 0.525 -49.815 1.00 90.88 179 ARG A C 1
ATOM 1420 O O . ARG A 1 179 ? 34.708 0.032 -48.861 1.00 90.88 179 ARG A O 1
ATOM 1427 N N . LEU A 1 180 ? 33.105 1.401 -49.672 1.00 92.44 180 LEU A N 1
ATOM 1428 C CA . LEU A 1 180 ? 32.573 1.828 -48.375 1.00 92.44 180 LEU A CA 1
ATOM 1429 C C . LEU A 1 180 ? 31.950 0.641 -47.629 1.00 92.44 180 LEU A C 1
ATOM 1431 O O . LEU A 1 180 ? 32.340 0.379 -46.492 1.00 92.44 180 LEU A O 1
ATOM 1435 N N . GLN A 1 181 ? 31.073 -0.125 -48.288 1.00 93.88 181 GLN A N 1
ATOM 1436 C CA . GLN A 1 181 ? 30.433 -1.329 -47.740 1.00 93.88 181 GLN A CA 1
ATOM 1437 C C . GLN A 1 181 ? 31.464 -2.353 -47.253 1.00 93.88 181 GLN A C 1
ATOM 1439 O O . GLN A 1 181 ? 31.432 -2.752 -46.088 1.00 93.88 181 GLN A O 1
ATOM 1444 N N . ALA A 1 182 ? 32.438 -2.715 -48.096 1.00 93.38 182 ALA A N 1
ATOM 1445 C CA . ALA A 1 182 ? 33.479 -3.670 -47.721 1.00 93.38 182 ALA A CA 1
ATOM 1446 C C . ALA A 1 182 ? 34.326 -3.188 -46.530 1.00 93.38 182 ALA A C 1
ATOM 1448 O O . ALA A 1 182 ? 34.719 -4.001 -45.694 1.00 93.38 182 ALA A O 1
ATOM 1449 N N . LYS A 1 183 ? 34.601 -1.878 -46.423 1.00 94.56 183 LYS A N 1
ATOM 1450 C CA . LYS A 1 183 ? 35.373 -1.312 -45.307 1.00 94.56 183 LYS A CA 1
ATOM 1451 C C . LYS A 1 183 ? 34.556 -1.187 -44.016 1.00 94.56 183 LYS A C 1
ATOM 1453 O O . LYS A 1 183 ? 35.102 -1.462 -42.952 1.00 94.56 183 LYS A O 1
ATOM 1458 N N . LEU A 1 184 ? 33.274 -0.827 -44.090 1.00 95.38 184 LEU A N 1
ATOM 1459 C CA . LEU A 1 184 ? 32.384 -0.800 -42.925 1.00 95.38 184 LEU A CA 1
ATOM 1460 C C . LEU A 1 184 ? 32.211 -2.216 -42.361 1.00 95.38 184 LEU A C 1
ATOM 1462 O O . LEU A 1 184 ? 32.493 -2.461 -41.189 1.00 95.38 184 LEU A O 1
ATOM 1466 N N . ALA A 1 185 ? 31.857 -3.170 -43.226 1.00 96.31 185 ALA A N 1
ATOM 1467 C CA . ALA A 1 185 ? 31.695 -4.572 -42.864 1.00 96.31 185 ALA A CA 1
ATOM 1468 C C . ALA A 1 185 ? 32.980 -5.186 -42.296 1.00 96.31 185 ALA A C 1
ATOM 1470 O O . ALA A 1 185 ? 32.921 -5.964 -41.349 1.00 96.31 185 ALA A O 1
ATOM 1471 N N . ARG A 1 186 ? 34.159 -4.818 -42.814 1.00 96.62 186 ARG A N 1
ATOM 1472 C CA . ARG A 1 186 ? 35.438 -5.274 -42.255 1.00 96.62 186 ARG A CA 1
ATOM 1473 C C . ARG A 1 186 ? 35.579 -4.923 -40.774 1.00 96.62 186 ARG A C 1
ATOM 1475 O O . ARG A 1 186 ? 35.915 -5.801 -39.982 1.00 96.62 186 ARG A O 1
ATOM 1482 N N . GLU A 1 187 ? 35.339 -3.667 -40.408 1.00 96.75 187 GLU A N 1
ATOM 1483 C CA . GLU A 1 187 ? 35.503 -3.213 -39.024 1.00 96.75 187 GLU A CA 1
ATOM 1484 C C . GLU A 1 187 ? 34.389 -3.768 -38.123 1.00 96.75 187 GLU A C 1
ATOM 1486 O O . GLU A 1 187 ? 34.694 -4.340 -37.074 1.00 96.75 187 GLU A O 1
ATOM 1491 N N . VAL A 1 188 ? 33.123 -3.706 -38.566 1.00 97.69 188 VAL A N 1
ATOM 1492 C CA . VAL A 1 188 ? 31.975 -4.254 -37.818 1.00 97.69 188 VAL A CA 1
ATOM 1493 C C . VAL A 1 188 ? 32.142 -5.751 -37.570 1.00 97.69 188 VAL A C 1
ATOM 1495 O O . VAL A 1 188 ? 32.078 -6.182 -36.424 1.00 97.69 188 VAL A O 1
ATOM 1498 N N . LEU A 1 189 ? 32.396 -6.562 -38.603 1.00 97.75 189 LEU A N 1
ATOM 1499 C CA . LEU A 1 189 ? 32.450 -8.021 -38.454 1.00 97.75 189 LEU A CA 1
ATOM 1500 C C . LEU A 1 189 ? 33.680 -8.488 -37.674 1.00 97.75 189 LEU A C 1
ATOM 1502 O O . LEU A 1 189 ? 33.603 -9.500 -36.974 1.00 97.75 189 LEU A O 1
ATOM 1506 N N . LYS A 1 190 ? 34.793 -7.745 -37.726 1.00 97.44 190 LYS A N 1
ATOM 1507 C CA . LYS A 1 190 ? 35.950 -7.999 -36.863 1.00 97.44 190 LYS A CA 1
ATOM 1508 C C . LYS A 1 190 ? 35.585 -7.773 -35.393 1.00 97.44 190 LYS A C 1
ATOM 1510 O O . LYS A 1 190 ? 35.745 -8.698 -34.596 1.00 97.44 190 LYS A O 1
ATOM 1515 N N . PHE A 1 191 ? 35.081 -6.583 -35.052 1.00 97.19 191 PHE A N 1
ATOM 1516 C CA . PHE A 1 191 ? 34.665 -6.226 -33.689 1.00 97.19 191 PHE A CA 1
ATOM 1517 C C . PHE A 1 191 ? 33.593 -7.184 -33.158 1.00 97.19 191 PHE A C 1
ATOM 1519 O O . PHE A 1 191 ? 33.782 -7.803 -32.111 1.00 97.19 191 PHE A O 1
ATOM 1526 N N . ALA A 1 192 ? 32.535 -7.404 -33.942 1.00 97.38 192 ALA A N 1
ATOM 1527 C CA . ALA A 1 192 ? 31.437 -8.297 -33.604 1.00 97.38 192 ALA A CA 1
ATOM 1528 C C . ALA A 1 192 ? 31.917 -9.718 -33.296 1.00 97.38 192 ALA A C 1
ATOM 1530 O O . ALA A 1 192 ? 31.544 -10.273 -32.267 1.00 97.38 192 ALA A O 1
ATOM 1531 N N . THR A 1 193 ? 32.800 -10.290 -34.124 1.00 97.06 193 THR A N 1
ATOM 1532 C CA . THR A 1 193 ? 33.378 -11.623 -33.870 1.00 97.06 193 THR A CA 1
ATOM 1533 C C . THR A 1 193 ? 34.143 -11.657 -32.543 1.00 97.06 193 THR A C 1
ATOM 1535 O O . THR A 1 193 ? 34.025 -12.625 -31.794 1.00 97.06 193 THR A O 1
ATOM 1538 N N . GLY A 1 194 ? 34.881 -10.590 -32.215 1.00 96.00 194 GLY A N 1
ATOM 1539 C CA . GLY A 1 194 ? 35.576 -10.445 -30.933 1.00 96.00 194 GLY A CA 1
ATOM 1540 C C . GLY A 1 194 ? 34.637 -10.417 -29.723 1.00 96.00 194 GLY A C 1
ATOM 1541 O O . GLY A 1 194 ? 34.906 -11.101 -28.735 1.00 96.00 194 GLY A O 1
ATOM 1542 N N . CYS A 1 195 ? 33.532 -9.674 -29.814 1.00 96.75 195 CYS A N 1
ATOM 1543 C CA . CYS A 1 195 ? 32.490 -9.588 -28.786 1.00 96.75 195 CYS A CA 1
ATOM 1544 C C . CYS A 1 195 ? 31.726 -10.915 -28.626 1.00 96.75 195 CYS A C 1
ATOM 1546 O O . CYS A 1 195 ? 31.657 -11.460 -27.524 1.00 96.75 195 CYS A O 1
ATOM 1548 N N . ILE A 1 196 ? 31.241 -11.487 -29.734 1.00 97.25 196 ILE A N 1
ATOM 1549 C CA . ILE A 1 196 ? 30.476 -12.744 -29.802 1.00 97.25 196 ILE A CA 1
ATOM 1550 C C . ILE A 1 196 ? 31.265 -13.922 -29.211 1.00 97.25 196 ILE A C 1
ATOM 1552 O O . ILE A 1 196 ? 30.734 -14.699 -28.413 1.00 97.25 196 ILE A O 1
ATOM 1556 N N . ASN A 1 197 ? 32.552 -14.043 -29.545 1.00 96.38 197 ASN A N 1
ATOM 1557 C CA . ASN A 1 197 ? 33.411 -15.108 -29.018 1.00 96.38 197 ASN A CA 1
ATOM 1558 C C . ASN A 1 197 ? 33.750 -14.950 -27.529 1.00 96.38 197 ASN A C 1
ATOM 1560 O O . ASN A 1 197 ? 34.035 -15.950 -26.866 1.00 96.38 197 ASN A O 1
ATOM 1564 N N . MET A 1 198 ? 33.704 -13.720 -27.010 1.00 94.94 198 MET A N 1
ATOM 1565 C CA . MET A 1 198 ? 33.898 -13.400 -25.592 1.00 94.94 198 MET A CA 1
ATOM 1566 C C . MET A 1 198 ? 32.590 -13.314 -24.794 1.00 94.94 198 MET A C 1
ATOM 1568 O O . MET A 1 198 ? 32.656 -13.081 -23.594 1.00 94.94 198 MET A O 1
ATOM 1572 N N . ARG A 1 199 ? 31.422 -13.496 -25.433 1.00 95.00 199 ARG A N 1
ATOM 1573 C CA . ARG A 1 199 ? 30.081 -13.299 -24.843 1.00 95.00 199 ARG A CA 1
ATOM 1574 C C . ARG A 1 199 ? 29.833 -11.894 -24.278 1.00 95.00 199 ARG A C 1
ATOM 1576 O O . ARG A 1 199 ? 28.944 -11.708 -23.455 1.00 95.00 199 ARG A O 1
ATOM 1583 N N . SER A 1 200 ? 30.588 -10.896 -24.729 1.00 94.75 200 SER A N 1
ATOM 1584 C CA . SER A 1 200 ? 30.420 -9.509 -24.289 1.00 94.75 200 SER A CA 1
ATOM 1585 C C . SER A 1 200 ? 29.460 -8.770 -25.208 1.00 94.75 200 SER A C 1
ATOM 1587 O O . SER A 1 200 ? 29.593 -8.857 -26.429 1.00 94.75 200 SER A O 1
ATOM 1589 N N . ASN A 1 201 ? 28.566 -7.966 -24.639 1.00 95.81 201 ASN A N 1
ATOM 1590 C CA . ASN A 1 201 ? 27.927 -6.886 -25.383 1.00 95.81 201 ASN A CA 1
ATOM 1591 C C . ASN A 1 201 ? 28.992 -5.867 -25.840 1.00 95.81 201 ASN A C 1
ATOM 1593 O O . ASN A 1 201 ? 30.074 -5.754 -25.244 1.00 95.81 201 ASN A O 1
ATOM 1597 N N . GLY A 1 202 ? 28.694 -5.101 -26.888 1.00 95.19 202 GLY A N 1
ATOM 1598 C CA . GLY A 1 202 ? 29.556 -4.003 -27.322 1.00 95.19 202 GLY A CA 1
ATOM 1599 C C . GLY A 1 202 ? 28.972 -3.161 -28.447 1.00 95.19 202 GLY A C 1
ATOM 1600 O O . GLY A 1 202 ? 28.094 -3.621 -29.169 1.00 95.19 202 GLY A O 1
ATOM 1601 N N . THR A 1 203 ? 29.491 -1.947 -28.616 1.00 96.12 203 THR A N 1
ATOM 1602 C CA . THR A 1 203 ? 29.069 -1.008 -29.666 1.00 96.12 203 THR A CA 1
ATOM 1603 C C . THR A 1 203 ? 30.294 -0.461 -30.393 1.00 96.12 203 THR A C 1
ATOM 1605 O O . THR A 1 203 ? 31.231 0.030 -29.758 1.00 96.12 203 THR A O 1
ATOM 1608 N N . ILE A 1 204 ? 30.286 -0.517 -31.727 1.00 96.12 204 ILE A N 1
ATOM 1609 C CA . ILE A 1 204 ? 31.301 0.126 -32.575 1.00 96.12 204 ILE A CA 1
ATOM 1610 C C . ILE A 1 204 ? 30.760 1.444 -33.137 1.00 96.12 204 ILE A C 1
ATOM 1612 O O . ILE A 1 204 ? 29.642 1.478 -33.650 1.00 96.12 204 ILE A O 1
ATOM 1616 N N . HIS A 1 205 ? 31.553 2.514 -33.031 1.00 95.81 205 HIS A N 1
ATOM 1617 C CA . HIS A 1 205 ? 31.156 3.892 -33.351 1.00 95.81 205 HIS A CA 1
ATOM 1618 C C . HIS A 1 205 ? 31.991 4.445 -34.509 1.00 95.81 205 HIS A C 1
ATOM 1620 O O . HIS A 1 205 ? 33.223 4.471 -34.434 1.00 95.81 205 HIS A O 1
ATOM 1626 N N . PHE A 1 206 ? 31.336 4.946 -35.555 1.00 95.88 206 PHE A N 1
ATOM 1627 C CA . PHE A 1 206 ? 31.970 5.571 -36.718 1.00 95.88 206 PHE A CA 1
ATOM 1628 C C . PHE A 1 206 ? 31.712 7.084 -36.729 1.00 95.88 206 PHE A C 1
ATOM 1630 O O . PHE A 1 206 ? 30.567 7.515 -36.630 1.00 95.88 206 PHE A O 1
ATOM 1637 N N . GLY A 1 207 ? 32.772 7.885 -36.872 1.00 94.12 207 GLY A N 1
ATOM 1638 C CA . GLY A 1 207 ? 32.749 9.347 -36.702 1.00 94.12 207 GLY A CA 1
ATOM 1639 C C . GLY A 1 207 ? 33.373 9.842 -35.388 1.00 94.12 207 GLY A C 1
ATOM 1640 O O . GLY A 1 207 ? 33.271 11.029 -35.070 1.00 94.12 207 GLY A O 1
ATOM 1641 N N . ILE A 1 208 ? 34.036 8.956 -34.637 1.00 93.38 208 ILE A N 1
ATOM 1642 C CA . ILE A 1 208 ? 34.736 9.262 -33.380 1.00 93.38 208 ILE A CA 1
ATOM 1643 C C . ILE A 1 208 ? 36.247 9.238 -33.627 1.00 93.38 208 ILE A C 1
ATOM 1645 O O . ILE A 1 208 ? 36.765 8.278 -34.199 1.00 93.38 208 ILE A O 1
ATOM 1649 N N . MET A 1 209 ? 36.962 10.289 -33.226 1.00 89.50 209 MET A N 1
ATOM 1650 C CA . MET A 1 209 ? 38.399 10.414 -33.481 1.00 89.50 209 MET A CA 1
ATOM 1651 C C . MET A 1 209 ? 39.245 9.694 -32.425 1.00 89.50 209 MET A C 1
ATOM 1653 O O . MET A 1 209 ? 38.945 9.716 -31.232 1.00 89.50 209 MET A O 1
ATOM 1657 N N . ASP A 1 210 ? 40.360 9.115 -32.874 1.00 77.81 210 ASP A N 1
ATOM 1658 C CA . ASP A 1 210 ? 41.463 8.689 -32.008 1.00 77.81 210 ASP A CA 1
ATOM 1659 C C . ASP A 1 210 ? 42.670 9.624 -32.166 1.00 77.81 210 ASP A C 1
ATOM 1661 O O . ASP A 1 210 ? 43.020 10.018 -33.284 1.00 77.81 210 ASP A O 1
ATOM 1665 N N . SER A 1 211 ? 43.336 9.926 -31.050 1.00 72.62 211 SER A N 1
ATOM 1666 C CA . SER A 1 211 ? 44.485 10.834 -30.985 1.00 72.62 211 SER A CA 1
ATOM 1667 C C . SER A 1 211 ? 45.777 10.250 -31.565 1.00 72.62 211 SER A C 1
ATOM 1669 O O . SER A 1 211 ? 46.720 11.005 -31.809 1.00 72.62 211 SER A O 1
ATOM 1671 N N . ARG A 1 212 ? 45.849 8.929 -31.804 1.00 66.88 212 ARG A N 1
ATOM 1672 C CA . ARG A 1 212 ? 47.018 8.281 -32.427 1.00 66.88 212 ARG A CA 1
ATOM 1673 C C . ARG A 1 212 ? 46.912 8.236 -33.946 1.00 66.88 212 ARG A C 1
ATOM 1675 O O . ARG A 1 212 ? 47.923 8.417 -34.616 1.00 66.88 212 ARG A O 1
ATOM 1682 N N . GLU A 1 213 ? 45.713 8.010 -34.482 1.00 60.59 213 GLU A N 1
ATOM 1683 C CA . GLU A 1 213 ? 45.478 8.014 -35.934 1.00 60.59 213 GLU A CA 1
ATOM 1684 C C . GLU A 1 213 ? 45.256 9.426 -36.508 1.00 60.59 213 GLU A C 1
ATOM 1686 O O . GLU A 1 213 ? 45.566 9.663 -37.674 1.00 60.59 213 GLU A O 1
ATOM 1691 N N . ASN A 1 214 ? 44.753 10.379 -35.710 1.00 65.69 214 ASN A N 1
ATOM 1692 C CA . ASN A 1 214 ? 44.322 11.701 -36.183 1.00 65.69 214 ASN A CA 1
ATOM 1693 C C . ASN A 1 214 ? 45.009 12.817 -35.373 1.00 65.69 214 ASN A C 1
ATOM 1695 O O . ASN A 1 214 ? 44.452 13.351 -34.410 1.00 65.69 214 ASN A O 1
ATOM 1699 N N . SER A 1 215 ? 46.239 13.174 -35.758 1.00 55.81 215 SER A N 1
ATOM 1700 C CA . SER A 1 215 ? 47.072 14.159 -35.054 1.00 55.81 215 SER A CA 1
ATOM 1701 C C . SER A 1 215 ? 46.418 15.550 -34.999 1.00 55.81 215 SER A C 1
ATOM 1703 O O . SER A 1 215 ? 46.484 16.313 -35.963 1.00 55.81 215 SER A O 1
ATOM 1705 N N . GLY A 1 216 ? 45.795 15.870 -33.862 1.00 72.56 216 GLY A N 1
ATOM 1706 C CA . GLY A 1 216 ? 45.048 17.113 -33.625 1.00 72.56 216 GLY A CA 1
ATOM 1707 C C . GLY A 1 216 ? 43.789 16.924 -32.768 1.00 72.56 216 GLY A C 1
ATOM 1708 O O . GLY A 1 216 ? 43.343 17.875 -32.127 1.00 72.56 216 GLY A O 1
ATOM 1709 N N . PHE A 1 217 ? 43.252 15.702 -32.704 1.00 81.25 217 PHE A N 1
ATOM 1710 C CA . PHE A 1 217 ? 42.055 15.366 -31.926 1.00 81.25 217 PHE A CA 1
ATOM 1711 C C . PHE A 1 217 ? 42.385 14.632 -30.618 1.00 81.25 217 PHE A C 1
ATOM 1713 O O . PHE A 1 217 ? 43.464 14.058 -30.450 1.00 81.25 217 PHE A O 1
ATOM 1720 N N . VAL A 1 218 ? 41.438 14.649 -29.681 1.00 83.75 218 VAL A N 1
ATOM 1721 C CA . VAL A 1 218 ? 41.463 13.851 -28.447 1.00 83.75 218 VAL A CA 1
ATOM 1722 C C . VAL A 1 218 ? 40.865 12.465 -28.731 1.00 83.75 218 VAL A C 1
ATOM 1724 O O . VAL A 1 218 ? 39.993 12.320 -29.583 1.00 83.75 218 VAL A O 1
ATOM 1727 N N . HIS A 1 219 ? 41.336 11.430 -28.030 1.00 86.75 219 HIS A N 1
ATOM 1728 C CA . HIS A 1 219 ? 40.745 10.092 -28.117 1.00 86.75 219 HIS A CA 1
ATOM 1729 C C . HIS A 1 219 ? 39.304 10.114 -27.591 1.00 86.75 219 HIS A C 1
ATOM 1731 O O . HIS A 1 219 ? 39.081 10.560 -26.468 1.00 86.75 219 HIS A O 1
ATOM 1737 N N . GLY A 1 220 ? 38.352 9.634 -28.394 1.00 87.75 220 GLY A N 1
ATOM 1738 C CA . GLY A 1 220 ? 36.920 9.689 -28.087 1.00 87.75 220 GLY A CA 1
ATOM 1739 C C . GLY A 1 220 ? 36.225 10.969 -28.571 1.00 87.75 220 GLY A C 1
ATOM 1740 O O . GLY A 1 220 ? 35.037 11.143 -28.311 1.00 87.75 220 GLY A O 1
ATOM 1741 N N . GLU A 1 221 ? 36.919 11.878 -29.266 1.00 92.62 221 GLU A N 1
ATOM 1742 C CA . GLU A 1 221 ? 36.336 13.153 -29.702 1.00 92.62 221 GLU A CA 1
ATOM 1743 C C . GLU A 1 221 ? 35.311 12.977 -30.834 1.00 92.62 221 GLU A C 1
ATOM 1745 O O . GLU A 1 221 ? 35.612 12.442 -31.906 1.00 92.62 221 GLU A O 1
ATOM 1750 N N . ILE A 1 222 ? 34.094 13.464 -30.596 1.00 93.75 222 ILE A N 1
ATOM 1751 C CA . ILE A 1 222 ? 32.960 13.367 -31.513 1.00 93.75 222 ILE A CA 1
ATOM 1752 C C . ILE A 1 222 ? 33.099 14.411 -32.624 1.00 93.75 222 ILE A C 1
ATOM 1754 O O . ILE A 1 222 ? 33.089 15.616 -32.364 1.00 93.75 222 ILE A O 1
ATOM 1758 N N . ILE A 1 223 ? 33.150 13.950 -33.874 1.00 91.94 223 ILE A N 1
ATOM 1759 C CA . ILE A 1 223 ? 33.130 14.807 -35.073 1.00 91.94 223 ILE A CA 1
ATOM 1760 C C . ILE A 1 223 ? 31.980 14.426 -36.017 1.00 91.94 223 ILE A C 1
ATOM 1762 O O . ILE A 1 223 ? 31.399 15.302 -36.656 1.00 91.94 223 ILE A O 1
ATOM 1766 N N . GLY A 1 224 ? 31.631 13.138 -36.071 1.00 92.19 224 GLY A N 1
ATOM 1767 C CA . GLY A 1 224 ? 30.664 12.578 -37.011 1.00 92.19 224 GLY A CA 1
ATOM 1768 C C . GLY A 1 224 ? 31.209 12.443 -38.437 1.00 92.19 224 GLY A C 1
ATOM 1769 O O . GLY A 1 224 ? 32.328 12.851 -38.756 1.00 92.19 224 GLY A O 1
ATOM 1770 N N . ILE A 1 225 ? 30.393 11.860 -39.311 1.00 93.62 225 ILE A N 1
ATOM 1771 C CA . ILE A 1 225 ? 30.609 11.768 -40.757 1.00 93.62 225 ILE A CA 1
ATOM 1772 C C . ILE A 1 225 ? 29.360 12.258 -41.513 1.00 93.62 225 ILE A C 1
ATOM 1774 O O . ILE A 1 225 ? 28.245 12.027 -41.044 1.00 93.62 225 ILE A O 1
ATOM 1778 N N . PRO A 1 226 ? 29.505 12.925 -42.672 1.00 91.56 226 PRO A N 1
ATOM 1779 C CA . PRO A 1 226 ? 28.370 13.274 -43.526 1.00 91.56 226 PRO A CA 1
ATOM 1780 C C . PRO A 1 226 ? 27.835 12.017 -44.230 1.00 91.56 226 PRO A C 1
ATOM 1782 O O . PRO A 1 226 ? 28.620 11.210 -44.726 1.00 91.56 226 PRO A O 1
ATOM 1785 N N . ILE A 1 227 ? 26.513 11.837 -44.301 1.00 89.62 227 ILE A N 1
ATOM 1786 C CA . ILE A 1 227 ? 25.889 10.627 -44.870 1.00 89.62 227 ILE A CA 1
ATOM 1787 C C . ILE A 1 227 ? 24.857 11.012 -45.931 1.00 89.62 227 ILE A C 1
ATOM 1789 O O . ILE A 1 227 ? 23.849 11.632 -45.614 1.00 89.62 227 ILE A O 1
ATOM 1793 N N . ALA A 1 228 ? 25.103 10.607 -47.181 1.00 82.75 228 ALA A N 1
ATOM 1794 C CA . ALA A 1 228 ? 24.187 10.828 -48.304 1.00 82.75 228 ALA A CA 1
ATOM 1795 C C . ALA A 1 228 ? 23.147 9.699 -48.462 1.00 82.75 228 ALA A C 1
ATOM 1797 O O . ALA A 1 228 ? 21.967 9.968 -48.657 1.00 82.75 228 ALA A O 1
ATOM 1798 N N . GLU A 1 229 ? 23.573 8.438 -48.342 1.00 88.56 229 GLU A N 1
ATOM 1799 C CA . GLU A 1 229 ? 22.720 7.249 -48.469 1.00 88.56 229 GLU A CA 1
ATOM 1800 C C . GLU A 1 229 ? 22.871 6.383 -47.209 1.00 88.56 229 GLU A C 1
ATOM 1802 O O . GLU A 1 229 ? 23.931 5.795 -46.981 1.00 88.56 229 GLU A O 1
ATOM 1807 N N . LYS A 1 230 ? 21.825 6.301 -46.373 1.00 91.00 230 LYS A N 1
ATOM 1808 C CA . LYS A 1 230 ? 21.842 5.481 -45.143 1.00 91.00 230 LYS A CA 1
ATOM 1809 C C . LYS A 1 230 ? 21.834 3.981 -45.467 1.00 91.00 230 LYS A C 1
ATOM 1811 O O . LYS A 1 230 ? 22.590 3.226 -44.860 1.00 91.00 230 LYS A O 1
ATOM 1816 N N . ASP A 1 231 ? 21.094 3.578 -46.499 1.00 90.94 231 ASP A N 1
ATOM 1817 C CA . ASP A 1 231 ? 20.982 2.195 -46.988 1.00 90.94 231 ASP A CA 1
ATOM 1818 C C . ASP A 1 231 ? 22.350 1.550 -47.260 1.00 90.94 231 ASP A C 1
ATOM 1820 O O . ASP A 1 231 ? 22.573 0.392 -46.920 1.00 90.94 231 ASP A O 1
ATOM 1824 N N . MET A 1 232 ? 23.327 2.320 -47.762 1.00 90.56 232 MET A N 1
ATOM 1825 C CA . MET A 1 232 ? 24.693 1.835 -48.005 1.00 90.56 232 MET A CA 1
ATOM 1826 C C . MET A 1 232 ? 25.371 1.232 -46.766 1.00 90.56 232 MET A C 1
ATOM 1828 O O . MET A 1 232 ? 26.233 0.366 -46.913 1.00 90.56 232 MET A O 1
ATOM 1832 N N . TYR A 1 233 ? 25.006 1.684 -45.565 1.00 93.62 233 TYR A N 1
ATOM 1833 C CA . TYR A 1 233 ? 25.533 1.177 -44.297 1.00 93.62 233 TYR A CA 1
ATOM 1834 C C . TYR A 1 233 ? 24.755 -0.054 -43.810 1.00 93.62 233 TYR A C 1
ATOM 1836 O O . TYR A 1 233 ? 25.335 -0.909 -43.144 1.00 93.62 233 TYR A O 1
ATOM 1844 N N . VAL A 1 234 ? 23.469 -0.163 -44.162 1.00 92.25 234 VAL A N 1
ATOM 1845 C CA . VAL A 1 234 ? 22.602 -1.303 -43.825 1.00 92.25 234 VAL A CA 1
ATOM 1846 C C . VAL A 1 234 ? 22.970 -2.513 -44.689 1.00 92.25 234 VAL A C 1
ATOM 1848 O O . VAL A 1 234 ? 23.330 -3.555 -44.143 1.00 92.25 234 VAL A O 1
ATOM 1851 N N . ASP A 1 235 ? 23.005 -2.331 -46.015 1.00 92.81 235 ASP A N 1
ATOM 1852 C CA . ASP A 1 235 ? 23.459 -3.309 -47.019 1.00 92.81 235 ASP A CA 1
ATOM 1853 C C . ASP A 1 235 ? 24.847 -3.895 -46.705 1.00 92.81 235 ASP A C 1
ATOM 1855 O O . ASP A 1 235 ? 25.169 -5.026 -47.064 1.00 92.81 235 ASP A O 1
ATOM 1859 N N . ALA A 1 236 ? 25.724 -3.114 -46.061 1.00 93.19 236 ALA A N 1
ATOM 1860 C CA . ALA A 1 236 ? 27.070 -3.567 -45.720 1.00 93.19 236 ALA A CA 1
ATOM 1861 C C . ALA A 1 236 ? 27.052 -4.792 -44.787 1.00 93.19 236 ALA A C 1
ATOM 1863 O O . ALA A 1 236 ? 28.002 -5.577 -44.789 1.00 93.19 236 ALA A O 1
ATOM 1864 N N . LEU A 1 237 ? 25.983 -4.977 -44.005 1.00 93.56 237 LEU A N 1
ATOM 1865 C CA . LEU A 1 237 ? 25.830 -6.129 -43.120 1.00 93.56 237 LEU A CA 1
ATOM 1866 C C . LEU A 1 237 ? 25.486 -7.424 -43.873 1.00 93.56 237 LEU A C 1
ATOM 1868 O O . LEU A 1 237 ? 25.750 -8.493 -43.338 1.00 93.56 237 LEU A O 1
ATOM 1872 N N . ASP A 1 238 ? 25.046 -7.370 -45.132 1.00 92.88 238 ASP A N 1
ATOM 1873 C CA . ASP A 1 238 ? 24.800 -8.564 -45.970 1.00 92.88 238 ASP A CA 1
ATOM 1874 C C . ASP A 1 238 ? 26.120 -9.235 -46.425 1.00 92.88 238 ASP A C 1
ATOM 1876 O O . ASP A 1 238 ? 26.175 -10.300 -47.047 1.00 92.88 238 ASP A O 1
ATOM 1880 N N . HIS A 1 239 ? 27.264 -8.648 -46.054 1.00 93.38 239 HIS A N 1
ATOM 1881 C CA . HIS A 1 239 ? 28.530 -9.370 -46.048 1.00 93.38 239 HIS A CA 1
ATOM 1882 C C . HIS A 1 239 ? 28.567 -10.518 -45.014 1.00 93.38 239 HIS A C 1
ATOM 1884 O O . HIS A 1 239 ? 29.400 -11.411 -45.180 1.00 93.38 239 HIS A O 1
ATOM 1890 N N . ILE A 1 240 ? 27.672 -10.565 -44.013 1.00 93.25 240 ILE A N 1
ATOM 1891 C CA . ILE A 1 240 ? 27.587 -11.642 -43.003 1.00 93.25 240 ILE A CA 1
ATOM 1892 C C . ILE A 1 240 ? 27.407 -13.014 -43.666 1.00 93.25 240 ILE A C 1
ATOM 1894 O O . ILE A 1 240 ? 28.223 -13.908 -43.420 1.00 93.25 240 ILE A O 1
ATOM 1898 N N . GLU A 1 241 ? 26.435 -13.171 -44.572 1.00 89.56 241 GLU A N 1
ATOM 1899 C CA . GLU A 1 241 ? 26.163 -14.445 -45.266 1.00 89.56 241 GLU A CA 1
ATOM 1900 C C . GLU A 1 241 ? 27.373 -14.989 -46.049 1.00 89.56 241 GLU A C 1
ATOM 1902 O O . GLU A 1 241 ? 27.476 -16.190 -46.308 1.00 89.56 241 GLU A O 1
ATOM 1907 N N . ARG A 1 242 ? 28.316 -14.116 -46.425 1.00 91.88 242 ARG A N 1
ATOM 1908 C CA . ARG A 1 242 ? 29.536 -14.473 -47.169 1.00 91.88 242 ARG A CA 1
ATOM 1909 C C . ARG A 1 242 ? 30.777 -14.574 -46.280 1.00 91.88 242 ARG A C 1
ATOM 1911 O O . ARG A 1 242 ? 31.708 -15.308 -46.618 1.00 91.88 242 ARG A O 1
ATOM 1918 N N . SER A 1 243 ? 30.800 -13.877 -45.147 1.00 93.94 243 SER A N 1
ATOM 1919 C CA . SER A 1 243 ? 31.912 -13.889 -44.196 1.00 93.94 243 SER A CA 1
ATOM 1920 C C . SER A 1 243 ? 31.951 -15.146 -43.323 1.00 93.94 243 SER A C 1
ATOM 1922 O O . SER A 1 243 ? 33.046 -15.613 -43.004 1.00 93.94 243 SER A O 1
ATOM 1924 N N . PHE A 1 244 ? 30.808 -15.743 -42.989 1.00 94.44 244 PHE A N 1
ATOM 1925 C CA . PHE A 1 244 ? 30.721 -16.917 -42.104 1.00 94.44 244 PHE A CA 1
ATOM 1926 C C . PHE A 1 244 ? 30.421 -18.219 -42.870 1.00 94.44 244 PHE A C 1
ATOM 1928 O O . PHE A 1 244 ? 30.417 -18.233 -44.103 1.00 94.44 244 PHE A O 1
ATOM 1935 N N . SER A 1 245 ? 30.234 -19.333 -42.153 1.00 90.44 245 SER A N 1
ATOM 1936 C CA . SER A 1 245 ? 29.518 -20.504 -42.685 1.00 90.44 245 SER A CA 1
ATOM 1937 C C . SER A 1 245 ? 28.008 -20.217 -42.682 1.00 90.44 245 SER A C 1
ATOM 1939 O O . SER A 1 245 ? 27.566 -19.346 -41.936 1.00 90.44 245 SER A O 1
ATOM 1941 N N . THR A 1 246 ? 27.195 -20.937 -43.463 1.00 83.56 246 THR A N 1
ATOM 1942 C CA . THR A 1 246 ? 25.733 -20.714 -43.495 1.00 83.56 246 THR A CA 1
ATOM 1943 C C . THR A 1 246 ? 25.105 -20.849 -42.102 1.00 83.56 246 THR A C 1
ATOM 1945 O O . THR A 1 246 ? 24.408 -19.947 -41.650 1.00 83.56 246 THR A O 1
ATOM 1948 N N . SER A 1 247 ? 25.453 -21.914 -41.372 1.00 85.56 247 SER A N 1
ATOM 1949 C CA . SER A 1 247 ? 24.940 -22.218 -40.028 1.00 85.56 247 SER A CA 1
ATOM 1950 C C . SER A 1 247 ? 25.462 -21.311 -38.909 1.00 85.56 247 SER A C 1
ATOM 1952 O O . SER A 1 247 ? 24.987 -21.419 -37.778 1.00 85.56 247 SER A O 1
ATOM 1954 N N . ASP A 1 248 ? 26.462 -20.474 -39.192 1.00 91.81 248 ASP A N 1
ATOM 1955 C CA . ASP A 1 248 ? 27.010 -19.495 -38.249 1.00 91.81 248 ASP A CA 1
ATOM 1956 C C . ASP A 1 248 ? 26.601 -18.064 -38.620 1.00 91.81 248 ASP A C 1
ATOM 1958 O O . ASP A 1 248 ? 26.395 -17.242 -37.732 1.00 91.81 248 ASP A O 1
ATOM 1962 N N . GLY A 1 249 ? 26.430 -17.768 -39.913 1.00 91.88 249 GLY A N 1
ATOM 1963 C CA . GLY A 1 249 ? 25.981 -16.469 -40.414 1.00 91.88 249 GLY A CA 1
ATOM 1964 C C . GLY A 1 249 ? 24.585 -16.106 -39.916 1.00 91.88 249 GLY A C 1
ATOM 1965 O O . GLY A 1 249 ? 24.391 -14.995 -39.436 1.00 91.88 249 GLY A O 1
ATOM 1966 N N . GLU A 1 250 ? 23.647 -17.059 -39.920 1.00 91.75 250 GLU A N 1
ATOM 1967 C CA . GLU A 1 250 ? 22.293 -16.882 -39.363 1.00 91.75 250 GLU A CA 1
ATOM 1968 C C . GLU A 1 250 ? 22.306 -16.500 -37.872 1.00 91.75 250 GLU A C 1
ATOM 1970 O O . GLU A 1 250 ? 21.473 -15.716 -37.419 1.00 91.75 250 GLU A O 1
ATOM 1975 N N . ILE A 1 251 ? 23.269 -17.024 -37.108 1.00 93.44 251 ILE A N 1
ATOM 1976 C CA . ILE A 1 251 ? 23.427 -16.757 -35.671 1.00 93.44 251 ILE A CA 1
ATOM 1977 C C . ILE A 1 251 ? 24.113 -15.406 -35.455 1.00 93.44 251 ILE A C 1
ATOM 1979 O O . ILE A 1 251 ? 23.636 -14.578 -34.682 1.00 93.44 251 ILE A O 1
ATOM 1983 N N . VAL A 1 252 ? 25.191 -15.129 -36.192 1.00 95.75 252 VAL A N 1
ATOM 1984 C CA . VAL A 1 252 ? 25.876 -13.831 -36.136 1.00 95.75 252 VAL A CA 1
ATOM 1985 C C . VAL A 1 252 ? 24.942 -12.694 -36.570 1.00 95.75 252 VAL A C 1
ATOM 1987 O O . VAL A 1 252 ? 24.975 -11.630 -35.956 1.00 95.75 252 VAL A O 1
ATOM 1990 N N . ARG A 1 253 ? 24.045 -12.911 -37.545 1.00 95.12 253 ARG A N 1
ATOM 1991 C CA . ARG A 1 253 ? 23.034 -11.919 -37.963 1.00 95.12 253 ARG A CA 1
ATOM 1992 C C . ARG A 1 253 ? 22.036 -11.584 -36.849 1.00 95.12 253 ARG A C 1
ATOM 1994 O O . ARG A 1 253 ? 21.572 -10.453 -36.807 1.00 95.12 253 ARG A O 1
ATOM 2001 N N . GLN A 1 254 ? 21.749 -12.516 -35.934 1.00 94.12 254 GLN A N 1
ATOM 2002 C CA . GLN A 1 254 ? 20.925 -12.258 -34.741 1.00 94.12 254 GLN A CA 1
ATOM 2003 C C . GLN A 1 254 ? 21.692 -11.477 -33.661 1.00 94.12 254 GLN A C 1
ATOM 2005 O O . GLN A 1 254 ? 21.095 -10.687 -32.934 1.00 94.12 254 GLN A O 1
ATOM 2010 N N . CYS A 1 255 ? 23.014 -11.654 -33.567 1.00 96.69 255 CYS A N 1
ATOM 2011 C CA . CYS A 1 255 ? 23.852 -10.915 -32.619 1.00 96.69 255 CYS A CA 1
ATOM 2012 C C . CYS A 1 255 ? 24.187 -9.479 -33.059 1.00 96.69 255 CYS A C 1
ATOM 2014 O O . CYS A 1 255 ? 24.563 -8.682 -32.203 1.00 96.69 255 CYS A O 1
ATOM 2016 N N . ILE A 1 256 ? 24.110 -9.143 -34.352 1.00 97.25 256 ILE A N 1
ATOM 2017 C CA . ILE A 1 256 ? 24.483 -7.823 -34.892 1.00 97.25 256 ILE A CA 1
ATOM 2018 C C . ILE A 1 256 ? 23.217 -7.033 -35.242 1.00 97.25 256 ILE A C 1
ATOM 2020 O O . ILE A 1 256 ? 22.520 -7.361 -36.205 1.00 97.25 256 ILE A O 1
ATOM 2024 N N . ARG A 1 257 ? 22.930 -5.970 -34.481 1.00 95.62 257 ARG A N 1
ATOM 2025 C CA . ARG A 1 257 ? 21.786 -5.082 -34.743 1.00 95.62 257 ARG A CA 1
ATOM 2026 C C . ARG A 1 257 ? 22.002 -4.235 -36.014 1.00 95.62 257 ARG A C 1
ATOM 2028 O O . ARG A 1 257 ? 23.143 -4.074 -36.452 1.00 95.62 257 ARG A O 1
ATOM 2035 N N . PRO A 1 258 ? 20.934 -3.679 -36.622 1.00 94.19 258 PRO A N 1
ATOM 2036 C CA . PRO A 1 258 ? 21.069 -2.692 -37.694 1.00 94.19 258 PRO A CA 1
ATOM 2037 C C . PRO A 1 258 ? 21.893 -1.464 -37.256 1.00 94.19 258 PRO A C 1
ATOM 2039 O O . PRO A 1 258 ? 21.930 -1.169 -36.060 1.00 94.19 258 PRO A O 1
ATOM 2042 N N . PRO A 1 259 ? 22.524 -0.727 -38.190 1.00 95.69 259 PRO A N 1
ATOM 2043 C CA . PRO A 1 259 ? 23.220 0.510 -37.861 1.00 95.69 259 PRO A CA 1
ATOM 2044 C C . PRO A 1 259 ? 22.239 1.613 -37.447 1.00 95.69 259 PRO A C 1
ATOM 2046 O O . PRO A 1 259 ? 21.289 1.909 -38.173 1.00 95.69 259 PRO A O 1
ATOM 2049 N N . GLU A 1 260 ? 22.504 2.251 -36.312 1.00 96.12 260 GLU A N 1
ATOM 2050 C CA . GLU A 1 260 ? 21.795 3.442 -35.838 1.00 96.12 260 GLU A CA 1
ATOM 2051 C C . GLU A 1 260 ? 22.552 4.711 -36.256 1.00 96.12 260 GLU A C 1
ATOM 2053 O O . GLU A 1 260 ? 23.783 4.734 -36.279 1.00 96.12 260 GLU A O 1
ATOM 2058 N N . PHE A 1 261 ? 21.819 5.779 -36.590 1.00 95.06 261 PHE A N 1
ATOM 2059 C CA . PHE A 1 261 ? 22.373 7.019 -37.154 1.00 95.06 261 PHE A CA 1
ATOM 2060 C C . PHE A 1 261 ? 22.080 8.211 -36.232 1.00 95.06 261 PHE A C 1
ATOM 2062 O O . PHE A 1 261 ? 21.064 8.889 -36.395 1.00 95.06 261 PHE A O 1
ATOM 2069 N N . ILE A 1 262 ? 22.968 8.468 -35.273 1.00 95.25 262 ILE A N 1
ATOM 2070 C CA . ILE A 1 262 ? 22.808 9.508 -34.251 1.00 95.25 262 ILE A CA 1
ATOM 2071 C C . ILE A 1 262 ? 23.268 10.853 -34.826 1.00 95.25 262 ILE A C 1
ATOM 2073 O O . ILE A 1 262 ? 24.387 10.958 -35.331 1.00 95.25 262 ILE A O 1
ATOM 2077 N N . LEU A 1 263 ? 22.432 11.892 -34.745 1.00 92.94 263 LEU A N 1
ATOM 2078 C CA . LEU A 1 263 ? 22.767 13.231 -35.243 1.00 92.94 263 LEU A CA 1
ATOM 2079 C C . LEU A 1 263 ? 23.856 13.896 -34.379 1.00 92.94 263 LEU A C 1
ATOM 2081 O O . LEU A 1 263 ? 23.801 13.850 -33.150 1.00 92.94 263 LEU A O 1
ATOM 2085 N N . VAL A 1 264 ? 24.817 14.562 -35.024 1.00 93.12 264 VAL A N 1
ATOM 2086 C CA . VAL A 1 264 ? 25.844 15.398 -34.386 1.00 93.12 264 VAL A CA 1
ATOM 2087 C C . VAL A 1 264 ? 25.528 16.867 -34.645 1.00 93.12 264 VAL A C 1
ATOM 2089 O O . VAL A 1 264 ? 25.603 17.339 -35.778 1.00 93.12 264 VAL A O 1
ATOM 2092 N N . VAL A 1 265 ? 25.217 17.610 -33.584 1.00 89.88 265 VAL A N 1
ATOM 2093 C CA . VAL A 1 265 ? 24.992 19.058 -33.652 1.00 89.88 265 VAL A CA 1
ATOM 2094 C C . VAL A 1 265 ? 26.325 19.806 -33.584 1.00 89.88 265 VAL A C 1
ATOM 2096 O O . VAL A 1 265 ? 27.092 19.660 -32.628 1.00 89.88 265 VAL A O 1
ATOM 2099 N N . ASP A 1 266 ? 26.567 20.652 -34.585 1.00 86.62 266 ASP A N 1
ATOM 2100 C CA . ASP A 1 266 ? 27.611 21.679 -34.596 1.00 86.62 266 ASP A CA 1
ATOM 2101 C C . ASP A 1 266 ? 26.954 23.064 -34.467 1.00 86.62 266 ASP A C 1
ATOM 2103 O O . ASP A 1 266 ? 26.240 23.471 -35.381 1.00 86.62 266 ASP A O 1
ATOM 2107 N N . PRO A 1 267 ? 27.188 23.826 -33.383 1.00 74.31 267 PRO A N 1
ATOM 2108 C CA . PRO A 1 267 ? 26.668 25.190 -33.256 1.00 74.31 267 PRO A CA 1
ATOM 2109 C C . PRO A 1 267 ? 27.152 26.169 -34.342 1.00 74.31 267 PRO A C 1
ATOM 2111 O O . PRO A 1 267 ? 26.580 27.248 -34.477 1.00 74.31 267 PRO A O 1
ATOM 2114 N N . ASN A 1 268 ? 28.208 25.820 -35.089 1.00 75.56 268 ASN A N 1
ATOM 2115 C CA . ASN A 1 268 ? 28.889 26.697 -36.045 1.00 75.56 268 ASN A CA 1
ATOM 2116 C C . ASN A 1 268 ? 28.688 26.286 -37.515 1.00 75.56 268 ASN A C 1
ATOM 2118 O O . ASN A 1 268 ? 29.182 26.981 -38.402 1.00 75.56 268 ASN A O 1
ATOM 2122 N N . SER A 1 269 ? 27.981 25.185 -37.797 1.00 78.94 269 SER A N 1
ATOM 2123 C CA . SER A 1 269 ? 27.654 24.759 -39.166 1.00 78.94 269 SER A CA 1
ATOM 2124 C C . SER A 1 269 ? 26.188 24.331 -39.300 1.00 78.94 269 SER A C 1
ATOM 2126 O O . SER A 1 269 ? 25.488 24.099 -38.320 1.00 78.94 269 SER A O 1
ATOM 2128 N N . LYS A 1 270 ? 25.716 24.243 -40.547 1.00 74.00 270 LYS A N 1
ATOM 2129 C CA . LYS A 1 270 ? 24.429 23.644 -40.929 1.00 74.00 270 LYS A CA 1
ATOM 2130 C C . LYS A 1 270 ? 24.591 22.272 -41.600 1.00 74.00 270 LYS A C 1
ATOM 2132 O O . LYS A 1 270 ? 23.596 21.691 -42.019 1.00 74.00 270 LYS A O 1
ATOM 2137 N N . ASP A 1 271 ? 25.820 21.770 -41.718 1.00 81.44 271 ASP A N 1
ATOM 2138 C CA . ASP A 1 271 ? 26.112 20.481 -42.348 1.00 81.44 271 ASP A CA 1
ATOM 2139 C C . ASP A 1 271 ? 25.742 19.322 -41.410 1.00 81.44 271 ASP A C 1
ATOM 2141 O O . ASP A 1 271 ? 26.407 19.109 -40.392 1.00 81.44 271 ASP A O 1
ATOM 2145 N N . GLU A 1 272 ? 24.728 18.530 -41.762 1.00 87.12 272 GLU A N 1
ATOM 2146 C CA . GLU A 1 272 ? 24.366 17.339 -40.987 1.00 87.12 272 GLU A CA 1
ATOM 2147 C C . GLU A 1 272 ? 25.510 16.314 -40.960 1.00 87.12 272 GLU A C 1
ATOM 2149 O O . GLU A 1 272 ? 25.905 15.746 -41.982 1.00 87.12 272 GLU A O 1
ATOM 2154 N N . HIS A 1 273 ? 26.023 16.056 -39.759 1.00 92.88 273 HIS A N 1
ATOM 2155 C CA . HIS A 1 273 ? 26.983 14.995 -39.478 1.00 92.88 273 HIS A CA 1
ATOM 2156 C C . HIS A 1 273 ? 26.331 13.963 -38.561 1.00 92.88 273 HIS A C 1
ATOM 2158 O O . HIS A 1 273 ? 25.500 14.300 -37.722 1.00 92.88 273 HIS A O 1
ATOM 2164 N N . TYR A 1 274 ? 26.723 12.702 -38.706 1.00 94.50 274 TYR A N 1
ATOM 2165 C CA . TYR A 1 274 ? 26.161 11.583 -37.957 1.00 94.50 274 TYR A CA 1
ATOM 2166 C C . TYR A 1 274 ? 27.271 10.738 -37.327 1.00 94.50 274 TYR A C 1
ATOM 2168 O O . TYR A 1 274 ? 28.315 10.531 -37.946 1.00 94.50 274 TYR A O 1
ATOM 2176 N N . VAL A 1 275 ? 27.041 10.211 -36.125 1.00 96.19 275 VAL A N 1
ATOM 2177 C CA . VAL A 1 275 ? 27.762 9.027 -35.636 1.00 96.19 275 VAL A CA 1
ATOM 2178 C C . VAL A 1 275 ? 26.948 7.808 -36.052 1.00 96.19 275 VAL A C 1
ATOM 2180 O O . VAL A 1 275 ? 25.737 7.771 -35.831 1.00 96.19 275 VAL A O 1
ATOM 2183 N N . VAL A 1 276 ? 27.599 6.822 -36.671 1.00 96.38 276 VAL A N 1
ATOM 2184 C CA . VAL A 1 276 ? 26.966 5.525 -36.958 1.00 96.38 276 VAL A CA 1
ATOM 2185 C C . VAL A 1 276 ? 27.375 4.542 -35.877 1.00 96.38 276 VAL A C 1
ATOM 2187 O O . VAL A 1 276 ? 28.568 4.360 -35.638 1.00 96.38 276 VAL A O 1
ATOM 2190 N N . GLU A 1 277 ? 26.402 3.898 -35.246 1.00 96.56 277 GLU A N 1
ATOM 2191 C CA . GLU A 1 277 ? 26.628 2.910 -34.193 1.00 96.56 277 GLU A CA 1
ATOM 2192 C C . GLU A 1 277 ? 26.084 1.544 -34.597 1.00 96.56 277 GLU A C 1
ATOM 2194 O O . GLU A 1 277 ? 25.010 1.447 -35.186 1.00 96.56 277 GLU A O 1
ATOM 2199 N N . VAL A 1 278 ? 26.816 0.478 -34.267 1.00 97.56 278 VAL A N 1
ATOM 2200 C CA . VAL A 1 278 ? 26.348 -0.904 -34.450 1.00 97.56 278 VAL A CA 1
ATOM 2201 C C . VAL A 1 278 ? 26.493 -1.661 -33.133 1.00 97.56 278 VAL A C 1
ATOM 2203 O O . VAL A 1 278 ? 27.608 -1.873 -32.651 1.00 97.56 278 VAL A O 1
ATOM 2206 N N . ASP A 1 279 ? 25.354 -2.059 -32.564 1.00 97.38 279 ASP A N 1
ATOM 2207 C CA . ASP A 1 279 ? 25.261 -2.803 -31.305 1.00 97.38 279 ASP A CA 1
ATOM 2208 C C . ASP A 1 279 ? 25.381 -4.317 -31.530 1.00 97.38 279 ASP A C 1
ATOM 2210 O O . ASP A 1 279 ? 24.698 -4.901 -32.377 1.00 97.38 279 ASP A O 1
ATOM 2214 N N . ILE A 1 280 ? 26.220 -4.962 -30.720 1.00 97.75 280 ILE A N 1
ATOM 2215 C CA . ILE A 1 280 ? 26.501 -6.398 -30.739 1.00 97.75 280 ILE A CA 1
ATOM 2216 C C . ILE A 1 280 ? 25.990 -7.023 -29.435 1.00 97.75 280 ILE A C 1
ATOM 2218 O O . ILE A 1 280 ? 26.490 -6.695 -28.360 1.00 97.75 280 ILE A O 1
ATOM 2222 N N . ALA A 1 281 ? 25.013 -7.929 -29.521 1.00 96.75 281 ALA A N 1
ATOM 2223 C CA . ALA A 1 281 ? 24.311 -8.530 -28.381 1.00 96.75 281 ALA A CA 1
ATOM 2224 C C . ALA A 1 281 ? 24.353 -10.080 -28.416 1.00 96.75 281 ALA A C 1
ATOM 2226 O O . ALA A 1 281 ? 23.400 -10.721 -28.868 1.00 96.75 281 ALA A O 1
ATOM 2227 N N . PRO A 1 282 ? 25.448 -10.719 -27.962 1.00 95.12 282 PRO A N 1
ATOM 2228 C CA . PRO A 1 282 ? 25.591 -12.175 -27.972 1.00 95.12 282 PRO A CA 1
ATOM 2229 C C . PRO A 1 282 ? 25.003 -12.835 -26.712 1.00 95.12 282 PRO A C 1
ATOM 2231 O O . PRO A 1 282 ? 25.752 -13.255 -25.828 1.00 95.12 282 PRO A O 1
ATOM 2234 N N . SER A 1 283 ? 23.671 -12.947 -26.625 1.00 93.00 283 SER A N 1
ATOM 2235 C CA . SER A 1 283 ? 23.031 -13.688 -25.520 1.00 93.00 283 SER A CA 1
ATOM 2236 C C . SER A 1 283 ? 23.421 -15.163 -25.524 1.00 93.00 283 SER A C 1
ATOM 2238 O O . SER A 1 283 ? 23.533 -15.767 -26.596 1.00 93.00 283 SER A O 1
ATOM 2240 N N . VAL A 1 284 ? 23.584 -15.767 -24.337 1.00 93.31 284 VAL A N 1
ATOM 2241 C CA . VAL A 1 284 ? 24.002 -17.174 -24.226 1.00 93.31 284 VAL A CA 1
ATOM 2242 C C . VAL A 1 284 ? 23.042 -18.096 -24.979 1.00 93.31 284 VAL A C 1
ATOM 2244 O O . VAL A 1 284 ? 23.490 -19.023 -25.646 1.00 93.31 284 VAL A O 1
ATOM 2247 N N . SER A 1 285 ? 21.745 -17.776 -24.970 1.00 92.19 285 SER A N 1
ATOM 2248 C CA . SER A 1 285 ? 20.688 -18.496 -25.693 1.00 92.19 285 SER A CA 1
ATOM 2249 C C . SER A 1 285 ? 20.948 -18.647 -27.202 1.00 92.19 285 SER A C 1
ATOM 2251 O O . SER A 1 285 ? 20.572 -19.660 -27.789 1.00 92.19 285 SER A O 1
ATOM 2253 N N . ILE A 1 286 ? 21.629 -17.673 -27.815 1.00 92.69 286 ILE A N 1
ATOM 2254 C CA . ILE A 1 286 ? 21.912 -17.609 -29.256 1.00 92.69 286 ILE A CA 1
ATOM 2255 C C . ILE A 1 286 ? 23.247 -18.298 -29.590 1.00 92.69 286 ILE A C 1
ATOM 2257 O O . ILE A 1 286 ? 23.366 -18.967 -30.617 1.00 92.69 286 ILE A O 1
ATOM 2261 N N . VAL A 1 287 ? 24.269 -18.144 -28.736 1.00 94.50 287 VAL A N 1
ATOM 2262 C CA . VAL A 1 287 ? 25.666 -18.500 -29.071 1.00 94.50 287 VAL A CA 1
ATOM 2263 C C . VAL A 1 287 ? 26.255 -19.684 -28.286 1.00 94.50 287 VAL A C 1
ATOM 2265 O O . VAL A 1 287 ? 27.429 -20.011 -28.490 1.00 94.50 287 VAL A O 1
ATOM 2268 N N . LYS A 1 288 ? 25.471 -20.342 -27.416 1.00 94.38 288 LYS A N 1
ATOM 2269 C CA . LYS A 1 288 ? 25.936 -21.421 -26.522 1.00 94.38 288 LYS A CA 1
ATOM 2270 C C . LYS A 1 288 ? 26.723 -22.512 -27.249 1.00 94.38 288 LYS A C 1
ATOM 2272 O O . LYS A 1 288 ? 26.331 -22.986 -28.315 1.00 94.38 288 LYS A O 1
ATOM 2277 N N . ASN A 1 289 ? 27.821 -22.948 -26.638 1.00 92.56 289 ASN A N 1
ATOM 2278 C CA . ASN A 1 289 ? 28.734 -23.988 -27.114 1.00 92.56 289 ASN A CA 1
ATOM 2279 C C . ASN A 1 289 ? 29.390 -23.714 -28.489 1.00 92.56 289 ASN A C 1
ATOM 2281 O O . ASN A 1 289 ? 29.975 -24.629 -29.068 1.00 92.56 289 ASN A O 1
ATOM 2285 N N . ARG A 1 290 ? 29.328 -22.481 -29.026 1.00 93.25 290 ARG A N 1
ATOM 2286 C CA . ARG A 1 290 ? 29.932 -22.119 -30.326 1.00 93.25 290 ARG A CA 1
ATOM 2287 C C . ARG A 1 290 ? 31.056 -21.088 -30.230 1.00 93.25 290 ARG A C 1
ATOM 2289 O O . ARG A 1 290 ? 31.036 -20.179 -29.396 1.00 93.25 290 ARG A O 1
ATOM 2296 N N . VAL A 1 291 ? 32.007 -21.205 -31.156 1.00 95.12 291 VAL A N 1
ATOM 2297 C CA . VAL A 1 291 ? 33.074 -20.233 -31.432 1.00 95.12 291 VAL A CA 1
ATOM 2298 C C . VAL A 1 291 ? 33.064 -19.936 -32.930 1.00 95.12 291 VAL A C 1
ATOM 2300 O O . VAL A 1 291 ? 32.994 -20.847 -33.750 1.00 95.12 291 VAL A O 1
ATOM 2303 N N . PHE A 1 292 ? 33.128 -18.657 -33.279 1.00 95.88 292 PHE A N 1
ATOM 2304 C CA . PHE A 1 292 ? 32.847 -18.138 -34.610 1.00 95.88 292 PHE A CA 1
ATOM 2305 C C . PHE A 1 292 ? 34.142 -17.708 -35.303 1.00 95.88 292 PHE A C 1
ATOM 2307 O O . PHE A 1 292 ? 34.970 -16.989 -34.732 1.00 95.88 292 PHE A O 1
ATOM 2314 N N . SER A 1 293 ? 34.309 -18.151 -36.549 1.00 95.62 293 SER A N 1
ATOM 2315 C CA . SER A 1 293 ? 35.460 -17.848 -37.403 1.00 95.62 293 SER A CA 1
ATOM 2316 C C . SER A 1 293 ? 35.001 -17.012 -38.594 1.00 95.62 293 SER A C 1
ATOM 2318 O O . SER A 1 293 ? 34.143 -17.446 -39.364 1.00 95.62 293 SER A O 1
ATOM 2320 N N . VAL A 1 294 ? 35.556 -15.808 -38.740 1.00 97.06 294 VAL A N 1
ATOM 2321 C CA . VAL A 1 294 ? 35.128 -14.829 -39.747 1.00 97.06 294 VAL A CA 1
ATOM 2322 C C . VAL A 1 294 ? 36.126 -14.737 -40.895 1.00 97.06 294 VAL A C 1
ATOM 2324 O O . VAL A 1 294 ? 37.341 -14.681 -40.694 1.00 97.06 294 VAL A O 1
ATOM 2327 N N . ARG A 1 295 ? 35.610 -14.688 -42.123 1.00 96.94 295 ARG A N 1
ATOM 2328 C CA . ARG A 1 295 ? 36.349 -14.299 -43.327 1.00 96.94 295 ARG A CA 1
ATOM 2329 C C . ARG A 1 295 ? 36.096 -12.815 -43.569 1.00 96.94 295 ARG A C 1
ATOM 2331 O O . ARG A 1 295 ? 35.035 -12.455 -44.078 1.00 96.94 295 ARG A O 1
ATOM 2338 N N . LEU A 1 296 ? 37.012 -11.941 -43.157 1.00 96.38 296 LEU A N 1
ATOM 2339 C CA . LEU A 1 296 ? 36.797 -10.495 -43.291 1.00 96.38 296 LEU A CA 1
ATOM 2340 C C . LEU A 1 296 ? 36.754 -10.076 -44.773 1.00 96.38 296 LEU A C 1
ATOM 2342 O O . LEU A 1 296 ? 37.605 -10.532 -45.547 1.00 96.38 296 LEU A O 1
ATOM 2346 N N . PRO A 1 297 ? 35.808 -9.211 -45.185 1.00 94.44 297 PRO A N 1
ATOM 2347 C CA . PRO A 1 297 ? 35.794 -8.657 -46.530 1.00 94.44 297 PRO A CA 1
ATOM 2348 C C . PRO A 1 297 ? 36.969 -7.689 -46.736 1.00 94.44 297 PRO A C 1
ATOM 2350 O O . PRO A 1 297 ? 37.434 -7.005 -45.815 1.00 94.44 297 PRO A O 1
ATOM 2353 N N . ASN A 1 298 ? 37.464 -7.639 -47.970 1.00 91.69 298 ASN A N 1
ATOM 2354 C CA . ASN A 1 298 ? 38.532 -6.743 -48.392 1.00 91.69 298 ASN A CA 1
ATOM 2355 C C . ASN A 1 298 ? 38.371 -6.411 -49.887 1.00 91.69 298 ASN A C 1
ATOM 2357 O O . ASN A 1 298 ? 38.256 -7.310 -50.723 1.00 91.69 298 ASN A O 1
ATOM 2361 N N . PHE A 1 299 ? 38.334 -5.126 -50.242 1.00 89.88 299 PHE A N 1
ATOM 2362 C CA . PHE A 1 299 ? 38.172 -4.700 -51.634 1.00 89.88 299 PHE A CA 1
ATOM 2363 C C . PHE A 1 299 ? 39.531 -4.659 -52.339 1.00 89.88 299 PHE A C 1
ATOM 2365 O O . PHE A 1 299 ? 40.394 -3.857 -51.984 1.00 89.88 299 PHE A O 1
ATOM 2372 N N . LYS A 1 300 ? 39.724 -5.478 -53.380 1.00 88.31 300 LYS A N 1
ATOM 2373 C CA . LYS A 1 300 ? 40.948 -5.438 -54.190 1.00 88.31 300 LYS A CA 1
ATOM 2374 C C . LYS A 1 300 ? 40.752 -4.589 -55.437 1.00 88.31 300 LYS A C 1
ATOM 2376 O O . LYS A 1 300 ? 40.080 -4.985 -56.384 1.00 88.31 300 LYS A O 1
ATOM 2381 N N . GLU A 1 301 ? 41.445 -3.455 -55.479 1.00 84.12 301 GLU A N 1
ATOM 2382 C CA . GLU A 1 301 ? 41.451 -2.528 -56.619 1.00 84.12 301 GLU A CA 1
ATOM 2383 C C . GLU A 1 301 ? 41.832 -3.212 -57.941 1.00 84.12 301 GLU A C 1
ATOM 2385 O O . GLU A 1 301 ? 41.207 -2.967 -58.966 1.00 84.12 301 GLU A O 1
ATOM 2390 N N . LYS A 1 302 ? 42.804 -4.136 -57.909 1.00 82.50 302 LYS A N 1
ATOM 2391 C CA . LYS A 1 302 ? 43.294 -4.857 -59.100 1.00 82.50 302 LYS A CA 1
ATOM 2392 C C . LYS A 1 302 ? 42.269 -5.806 -59.735 1.00 82.50 302 LYS A C 1
ATOM 2394 O O . LYS A 1 302 ? 42.392 -6.098 -60.919 1.00 82.50 302 LYS A O 1
ATOM 2399 N N . SER A 1 303 ? 41.306 -6.315 -58.965 1.00 82.38 303 SER A N 1
ATOM 2400 C CA . SER A 1 303 ? 40.240 -7.214 -59.444 1.00 82.38 303 SER A CA 1
ATOM 2401 C C . SER A 1 303 ? 38.856 -6.547 -59.454 1.00 82.38 303 SER A C 1
ATOM 2403 O O . SER A 1 303 ? 37.893 -7.163 -59.913 1.00 82.38 303 SER A O 1
ATOM 2405 N N . ASN A 1 304 ? 38.769 -5.298 -58.971 1.00 83.25 304 ASN A N 1
ATOM 2406 C CA . ASN A 1 304 ? 37.560 -4.495 -58.763 1.00 83.25 304 ASN A CA 1
ATOM 2407 C C . ASN A 1 304 ? 36.427 -5.260 -58.049 1.00 83.25 304 ASN A C 1
ATOM 2409 O O . ASN A 1 304 ? 35.257 -5.167 -58.426 1.00 83.25 304 ASN A O 1
ATOM 2413 N N . LYS A 1 305 ? 36.793 -6.085 -57.059 1.00 87.81 305 LYS A N 1
ATOM 2414 C CA . LYS A 1 305 ? 35.899 -7.026 -56.366 1.00 87.81 305 LYS A CA 1
ATOM 2415 C C . LYS A 1 305 ? 36.202 -7.090 -54.870 1.00 87.81 305 LYS A C 1
ATOM 2417 O O . LYS A 1 305 ? 37.340 -6.900 -54.438 1.00 87.81 305 LYS A O 1
ATOM 2422 N N . VAL A 1 306 ? 35.172 -7.425 -54.092 1.00 89.62 306 VAL A N 1
ATOM 2423 C CA . VAL A 1 306 ? 35.315 -7.807 -52.681 1.00 89.62 306 VAL A CA 1
ATOM 2424 C C . VAL A 1 306 ? 35.747 -9.268 -52.609 1.00 89.62 306 VAL A C 1
ATOM 2426 O O . VAL A 1 306 ? 34.997 -10.174 -52.985 1.00 89.62 306 VAL A O 1
ATOM 2429 N N . GLU A 1 307 ? 36.963 -9.479 -52.123 1.00 91.56 307 GLU A N 1
ATOM 2430 C CA . GLU A 1 307 ? 37.526 -10.783 -51.790 1.00 91.56 307 GLU A CA 1
ATOM 2431 C C . GLU A 1 307 ? 37.489 -10.978 -50.265 1.00 91.56 307 GLU A C 1
ATOM 2433 O O . GLU A 1 307 ? 37.302 -10.027 -49.507 1.00 91.56 307 GLU A O 1
ATOM 2438 N N . PHE A 1 308 ? 37.601 -12.225 -49.809 1.00 92.31 308 PHE A N 1
ATOM 2439 C CA . PHE A 1 308 ? 37.366 -12.602 -48.413 1.00 92.31 308 PHE A CA 1
ATOM 2440 C C . PHE A 1 308 ? 38.625 -13.252 -47.834 1.00 92.31 308 PHE A C 1
ATOM 2442 O O . PHE A 1 308 ? 39.235 -14.114 -48.468 1.00 92.31 308 PHE A O 1
ATOM 2449 N N . GLU A 1 309 ? 39.034 -12.814 -46.645 1.00 93.12 309 GLU A N 1
ATOM 2450 C CA . GLU A 1 309 ? 40.245 -13.296 -45.972 1.00 93.12 309 GLU A CA 1
ATOM 2451 C C . GLU A 1 309 ? 40.083 -14.721 -45.417 1.00 93.12 309 GLU A C 1
ATOM 2453 O O . GLU A 1 309 ? 38.984 -15.277 -45.359 1.00 93.12 309 GLU A O 1
ATOM 2458 N N . LYS A 1 310 ? 41.197 -15.351 -45.016 1.00 92.31 310 LYS A N 1
ATOM 2459 C CA . LYS A 1 310 ? 41.157 -16.674 -44.378 1.00 92.31 310 LYS A CA 1
ATOM 2460 C C . LYS A 1 310 ? 40.334 -16.592 -43.086 1.00 92.31 310 LYS A C 1
ATOM 2462 O O . LYS A 1 310 ? 40.541 -15.681 -42.287 1.00 92.31 310 LYS A O 1
ATOM 2467 N N . GLY A 1 311 ? 39.455 -17.576 -42.875 1.00 93.88 311 GLY A N 1
ATOM 2468 C CA . GLY A 1 311 ? 38.648 -17.693 -41.659 1.00 93.88 311 GLY A CA 1
ATOM 2469 C C . GLY A 1 311 ? 39.519 -17.611 -40.407 1.00 93.88 311 GLY A C 1
ATOM 2470 O O . GLY A 1 311 ? 40.425 -18.431 -40.234 1.00 93.88 311 GLY A O 1
ATOM 2471 N N . THR A 1 312 ? 39.265 -16.596 -39.585 1.00 96.44 312 THR A N 1
ATOM 2472 C CA . THR A 1 312 ? 40.054 -16.245 -38.402 1.00 96.44 312 THR A CA 1
ATOM 2473 C C . THR A 1 312 ? 39.127 -16.062 -37.202 1.00 96.44 312 THR A C 1
ATOM 2475 O O . THR A 1 312 ? 38.079 -15.426 -37.307 1.00 96.44 312 THR A O 1
ATOM 2478 N N . ILE A 1 313 ? 39.513 -16.612 -36.051 1.00 96.50 313 ILE A N 1
ATOM 2479 C CA . ILE A 1 313 ? 38.797 -16.434 -34.783 1.00 96.50 313 ILE A CA 1
ATOM 2480 C C . ILE A 1 313 ? 39.372 -15.191 -34.097 1.00 96.50 313 ILE A C 1
ATOM 2482 O O . ILE A 1 313 ? 40.582 -15.115 -33.884 1.00 96.50 313 ILE A O 1
ATOM 2486 N N . TYR A 1 314 ? 38.515 -14.230 -33.750 1.00 96.44 314 TYR A N 1
ATOM 2487 C CA . TYR A 1 314 ? 38.890 -13.028 -32.995 1.00 96.44 314 TYR A CA 1
ATOM 2488 C C . TYR A 1 314 ? 38.359 -13.080 -31.562 1.00 96.44 314 TYR A C 1
ATOM 2490 O O . TYR A 1 314 ? 37.321 -13.691 -31.307 1.00 96.44 314 TYR A O 1
ATOM 2498 N N . ARG A 1 315 ? 39.046 -12.388 -30.649 1.00 93.88 315 ARG A N 1
ATOM 2499 C CA . ARG A 1 315 ? 38.606 -12.104 -29.275 1.00 93.88 315 ARG A CA 1
ATOM 2500 C C . ARG A 1 315 ? 38.803 -10.622 -28.938 1.00 93.88 315 ARG A C 1
ATOM 2502 O O . ARG A 1 315 ? 39.624 -9.943 -29.560 1.00 93.88 315 ARG A O 1
ATOM 2509 N N . ARG A 1 316 ? 38.062 -10.131 -27.944 1.00 91.75 316 ARG A N 1
ATOM 2510 C CA . ARG A 1 316 ? 38.254 -8.808 -27.331 1.00 91.75 316 ARG A CA 1
ATOM 2511 C C . ARG A 1 316 ? 39.204 -8.944 -26.130 1.00 91.75 316 ARG A C 1
ATOM 2513 O O . ARG A 1 316 ? 38.863 -9.618 -25.162 1.00 91.75 316 ARG A O 1
ATOM 2520 N N . THR A 1 317 ? 40.375 -8.311 -26.192 1.00 87.44 317 THR A N 1
ATOM 2521 C CA . THR A 1 317 ? 41.413 -8.318 -25.144 1.00 87.44 317 THR A CA 1
ATOM 2522 C C . THR A 1 317 ? 41.693 -6.876 -24.730 1.00 87.44 317 THR A C 1
ATOM 2524 O O . THR A 1 317 ? 42.388 -6.135 -25.431 1.00 87.44 317 THR A O 1
ATOM 2527 N N . GLY A 1 318 ? 41.103 -6.439 -23.613 1.00 85.75 318 GLY A N 1
ATOM 2528 C CA . GLY A 1 318 ? 41.028 -5.010 -23.292 1.00 85.75 318 GLY A CA 1
ATOM 2529 C C . GLY A 1 318 ? 40.350 -4.227 -24.427 1.00 85.75 318 GLY A C 1
ATOM 2530 O O . GLY A 1 318 ? 39.476 -4.755 -25.113 1.00 85.75 318 GLY A O 1
ATOM 2531 N N . ALA A 1 319 ? 40.803 -3.000 -24.681 1.00 84.06 319 ALA A N 1
ATOM 2532 C CA . ALA A 1 319 ? 40.312 -2.139 -25.762 1.00 84.06 319 ALA A CA 1
ATOM 2533 C C . ALA A 1 319 ? 40.664 -2.613 -27.198 1.00 84.06 319 ALA A C 1
ATOM 2535 O O . ALA A 1 319 ? 40.563 -1.837 -28.144 1.00 84.06 319 ALA A O 1
ATOM 2536 N N . LYS A 1 320 ? 41.131 -3.855 -27.399 1.00 89.62 320 LYS A N 1
ATOM 2537 C CA . LYS A 1 320 ? 41.583 -4.354 -28.708 1.00 89.62 320 LYS A CA 1
ATOM 2538 C C . LYS A 1 320 ? 40.846 -5.606 -29.151 1.00 89.62 320 LYS A C 1
ATOM 2540 O O . LYS A 1 320 ? 40.620 -6.527 -28.372 1.00 89.62 320 LYS A O 1
ATOM 2545 N N . THR A 1 321 ? 40.575 -5.672 -30.450 1.00 93.75 321 THR A N 1
ATOM 2546 C CA . THR A 1 321 ? 40.057 -6.869 -31.119 1.00 93.75 321 THR A CA 1
ATOM 2547 C C . THR A 1 321 ? 41.187 -7.565 -31.886 1.00 93.75 321 THR A C 1
ATOM 2549 O O . THR A 1 321 ? 41.670 -7.045 -32.901 1.00 93.75 321 THR A O 1
ATOM 2552 N N . GLU A 1 322 ? 41.625 -8.726 -31.393 1.00 94.75 322 GLU A N 1
ATOM 2553 C CA . GLU A 1 322 ? 42.835 -9.449 -31.825 1.00 94.75 322 GLU A CA 1
ATOM 2554 C C . GLU A 1 322 ? 42.531 -10.902 -32.249 1.00 94.75 322 GLU A C 1
ATOM 2556 O O . GLU A 1 322 ? 41.541 -11.474 -31.785 1.00 94.75 322 GLU A O 1
ATOM 2561 N N . PRO A 1 323 ? 43.329 -11.513 -33.149 1.00 95.75 323 PRO A N 1
ATOM 2562 C CA . PRO A 1 323 ? 43.175 -12.923 -33.496 1.00 95.75 323 PRO A CA 1
ATOM 2563 C C . PRO A 1 323 ? 43.595 -13.830 -32.330 1.00 95.75 323 PRO A C 1
ATOM 2565 O O . PRO A 1 323 ? 44.543 -13.534 -31.603 1.00 95.75 323 PRO A O 1
ATOM 2568 N N . VAL A 1 324 ? 42.907 -14.959 -32.172 1.00 94.25 324 VAL A N 1
ATOM 2569 C CA . VAL A 1 324 ? 43.218 -15.976 -31.158 1.00 94.25 324 VAL A CA 1
ATOM 2570 C C . VAL A 1 324 ? 44.499 -16.735 -31.532 1.00 94.25 324 VAL A C 1
ATOM 2572 O O . VAL A 1 324 ? 44.635 -17.202 -32.661 1.00 94.25 324 VAL A O 1
ATOM 2575 N N . GLY A 1 325 ? 45.425 -16.857 -30.572 1.00 88.62 325 GLY A N 1
ATOM 2576 C CA . GLY A 1 325 ? 46.686 -17.596 -30.713 1.00 88.62 325 GLY A CA 1
ATOM 2577 C C . GLY A 1 325 ? 46.506 -19.108 -30.565 1.00 88.62 325 GLY A C 1
ATOM 2578 O O . GLY A 1 325 ? 46.534 -19.828 -31.562 1.00 88.62 325 GLY A O 1
ATOM 2579 N N . ASP A 1 326 ? 46.300 -19.594 -29.335 1.00 89.81 326 ASP A N 1
ATOM 2580 C CA . ASP A 1 326 ? 45.907 -20.990 -29.114 1.00 89.81 326 ASP A CA 1
ATOM 2581 C C . ASP A 1 326 ? 44.398 -21.149 -29.333 1.00 89.81 326 ASP A C 1
ATOM 2583 O O . ASP A 1 326 ? 43.561 -20.664 -28.570 1.00 89.81 326 ASP A O 1
ATOM 2587 N N . ILE A 1 327 ? 44.054 -21.811 -30.434 1.00 91.19 327 ILE A N 1
ATOM 2588 C CA . ILE A 1 327 ? 42.671 -22.070 -30.829 1.00 91.19 327 ILE A CA 1
ATOM 2589 C C . ILE A 1 327 ? 42.055 -23.196 -29.980 1.00 91.19 327 ILE A C 1
ATOM 2591 O O . ILE A 1 327 ? 40.859 -23.153 -29.699 1.00 91.19 327 ILE A O 1
ATOM 2595 N N . ASN A 1 328 ? 42.845 -24.181 -29.543 1.00 89.25 328 ASN A N 1
ATOM 2596 C CA . ASN A 1 328 ? 42.353 -25.352 -28.814 1.00 89.25 328 ASN A CA 1
ATOM 2597 C C . ASN A 1 328 ? 41.953 -24.986 -27.380 1.00 89.25 328 ASN A C 1
ATOM 2599 O O . ASN A 1 328 ? 40.858 -25.342 -26.946 1.00 89.25 328 ASN A O 1
ATOM 2603 N N . GLU A 1 329 ? 42.794 -24.219 -26.679 1.00 88.94 329 GLU A N 1
ATOM 2604 C CA . GLU A 1 329 ? 42.472 -23.638 -25.368 1.00 88.94 329 GLU A CA 1
ATOM 2605 C C . GLU A 1 329 ? 41.188 -22.794 -25.454 1.00 88.94 329 GLU A C 1
ATOM 2607 O O . GLU A 1 329 ? 40.268 -22.929 -24.642 1.00 88.94 329 GLU A O 1
ATOM 2612 N N . PHE A 1 330 ? 41.074 -21.966 -26.497 1.00 92.38 330 PHE A N 1
ATOM 2613 C CA . PHE A 1 330 ? 39.938 -21.065 -26.672 1.00 92.38 330 PHE A CA 1
ATOM 2614 C C . PHE A 1 330 ? 38.605 -21.789 -26.939 1.00 92.38 330 PHE A C 1
ATOM 2616 O O . PHE A 1 330 ? 37.554 -21.304 -26.494 1.00 92.38 330 PHE A O 1
ATOM 2623 N N . TYR A 1 331 ? 38.642 -22.947 -27.613 1.00 91.56 331 TYR A N 1
ATOM 2624 C CA . TYR A 1 331 ? 37.502 -23.866 -27.727 1.00 91.56 331 TYR A CA 1
ATOM 2625 C C . TYR A 1 331 ? 37.171 -24.532 -26.386 1.00 91.56 331 TYR A C 1
ATOM 2627 O O . TYR A 1 331 ? 36.011 -24.512 -25.988 1.00 91.56 331 TYR A O 1
ATOM 2635 N N . GLN A 1 332 ? 38.154 -25.079 -25.661 1.00 89.38 332 GLN A N 1
ATOM 2636 C CA . GLN A 1 332 ? 37.913 -25.745 -24.369 1.00 89.38 332 GLN A CA 1
ATOM 2637 C C . GLN A 1 332 ? 37.274 -24.800 -23.340 1.00 89.38 332 GLN A C 1
ATOM 2639 O O . GLN A 1 332 ? 36.343 -25.178 -22.632 1.00 89.38 332 GLN A O 1
ATOM 2644 N N . ALA A 1 333 ? 37.705 -23.537 -23.314 1.00 90.75 333 ALA A N 1
ATOM 2645 C CA . ALA A 1 333 ? 37.155 -22.515 -22.430 1.00 90.75 333 ALA A CA 1
ATOM 2646 C C . ALA A 1 333 ? 35.768 -21.970 -22.853 1.00 90.75 333 ALA A C 1
ATOM 2648 O O . ALA A 1 333 ? 35.281 -21.033 -22.216 1.00 90.75 333 ALA A O 1
ATOM 2649 N N . VAL A 1 334 ? 35.118 -22.487 -23.912 1.00 94.00 334 VAL A N 1
ATOM 2650 C CA . VAL A 1 334 ? 33.818 -21.958 -24.382 1.00 94.00 334 VAL A CA 1
ATOM 2651 C C . VAL A 1 334 ? 32.722 -22.098 -23.323 1.00 94.00 334 VAL A C 1
ATOM 2653 O O . VAL A 1 334 ? 32.035 -21.123 -23.037 1.00 94.00 334 VAL A O 1
ATOM 2656 N N . HIS A 1 335 ? 32.641 -23.255 -22.659 1.00 93.19 335 HIS A N 1
ATOM 2657 C CA . HIS A 1 335 ? 31.627 -23.527 -21.635 1.00 93.19 335 HIS A CA 1
ATOM 2658 C C . HIS A 1 335 ? 31.765 -22.616 -20.406 1.00 93.19 335 HIS A C 1
ATOM 2660 O O . HIS A 1 335 ? 30.767 -22.290 -19.774 1.00 93.19 335 HIS A O 1
ATOM 2666 N N . VAL A 1 336 ? 32.986 -22.162 -20.091 1.00 92.31 336 VAL A N 1
ATOM 2667 C CA . VAL A 1 336 ? 33.233 -21.197 -19.005 1.00 92.31 336 VAL A CA 1
ATOM 2668 C C . VAL A 1 336 ? 32.660 -19.828 -19.374 1.00 92.31 336 VAL A C 1
ATOM 2670 O O . VAL A 1 336 ? 31.960 -19.225 -18.568 1.00 92.31 336 VAL A O 1
ATOM 2673 N N . ARG A 1 337 ? 32.887 -19.366 -20.612 1.00 94.38 337 ARG A N 1
ATOM 2674 C CA . ARG A 1 337 ? 32.336 -18.090 -21.104 1.00 94.38 337 ARG A CA 1
ATOM 2675 C C . ARG A 1 337 ? 30.813 -18.141 -21.244 1.00 94.38 337 ARG A C 1
ATOM 2677 O O . ARG A 1 337 ? 30.146 -17.152 -20.961 1.00 94.38 337 ARG A O 1
ATOM 2684 N N . ASP A 1 338 ? 30.267 -19.289 -21.647 1.00 95.00 338 ASP A N 1
ATOM 2685 C CA . ASP A 1 338 ? 28.821 -19.525 -21.670 1.00 95.00 338 ASP A CA 1
ATOM 2686 C C . ASP A 1 338 ? 28.221 -19.464 -20.258 1.00 95.00 338 ASP A C 1
ATOM 2688 O O . ASP A 1 338 ? 27.241 -18.756 -20.060 1.00 95.00 338 ASP A O 1
ATOM 2692 N N . ALA A 1 339 ? 28.826 -20.138 -19.272 1.00 90.69 339 ALA A N 1
ATOM 2693 C CA . ALA A 1 339 ? 28.357 -20.118 -17.885 1.00 90.69 339 ALA A CA 1
ATOM 2694 C C . ALA A 1 339 ? 28.420 -18.712 -17.264 1.00 90.69 339 ALA A C 1
ATOM 2696 O O . ALA A 1 339 ? 27.443 -18.267 -16.674 1.00 90.69 339 ALA A O 1
ATOM 2697 N N . GLN A 1 340 ? 29.521 -17.978 -17.467 1.00 91.62 340 GLN A N 1
ATOM 2698 C CA . GLN A 1 340 ? 29.662 -16.592 -16.999 1.00 91.62 340 GLN A CA 1
ATOM 2699 C C . GLN A 1 340 ? 28.622 -15.653 -17.632 1.00 91.62 340 GLN A C 1
ATOM 2701 O O . GLN A 1 340 ? 28.105 -14.761 -16.963 1.00 91.62 340 GLN A O 1
ATOM 2706 N N . ARG A 1 341 ? 28.281 -15.850 -18.915 1.00 93.19 341 ARG A N 1
ATOM 2707 C CA . ARG A 1 341 ? 27.214 -15.078 -19.571 1.00 93.19 341 ARG A CA 1
ATOM 2708 C C . ARG A 1 341 ? 25.831 -15.473 -19.063 1.00 93.19 341 ARG A C 1
ATOM 2710 O O . ARG A 1 341 ? 24.993 -14.600 -18.897 1.00 93.19 341 ARG A O 1
ATOM 2717 N N . GLU A 1 342 ? 25.595 -16.755 -18.813 1.00 91.50 34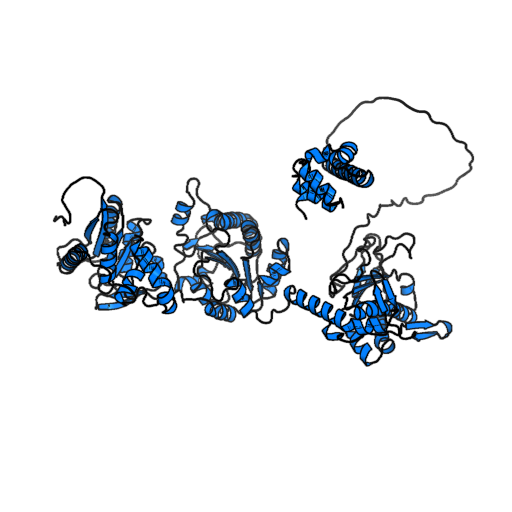2 GLU A N 1
ATOM 2718 C CA . GLU A 1 342 ? 24.335 -17.266 -18.265 1.00 91.50 342 GLU A CA 1
ATOM 2719 C C . GLU A 1 342 ? 24.088 -16.760 -16.834 1.00 91.50 342 GLU A C 1
ATOM 2721 O O . GLU A 1 342 ? 22.974 -16.354 -16.520 1.00 91.50 342 GLU A O 1
ATOM 2726 N N . GLU A 1 343 ? 25.136 -16.682 -16.009 1.00 84.50 343 GLU A N 1
ATOM 2727 C CA . GLU A 1 343 ? 25.127 -16.047 -14.685 1.00 84.50 343 GLU A CA 1
ATOM 2728 C C . GLU A 1 343 ? 24.849 -14.535 -14.777 1.00 84.50 343 GLU A C 1
ATOM 2730 O O . GLU A 1 343 ? 23.955 -14.030 -14.101 1.00 84.50 343 GLU A O 1
ATOM 2735 N N . ALA A 1 344 ? 25.541 -13.814 -15.666 1.00 83.69 344 ALA A N 1
ATOM 2736 C CA . ALA A 1 344 ? 25.358 -12.370 -15.837 1.00 83.69 344 ALA A CA 1
ATOM 2737 C C . ALA A 1 344 ? 23.986 -11.987 -16.443 1.00 83.69 344 ALA A C 1
ATOM 2739 O O . ALA A 1 344 ? 23.406 -10.968 -16.066 1.00 83.69 344 ALA A O 1
ATOM 2740 N N . GLU A 1 345 ? 23.424 -12.807 -17.341 1.00 84.12 345 GLU A N 1
ATOM 2741 C CA . GLU A 1 345 ? 22.056 -12.624 -17.855 1.00 84.12 345 GLU A CA 1
ATOM 2742 C C . GLU A 1 345 ? 20.994 -12.966 -16.798 1.00 84.12 345 GLU A C 1
ATOM 2744 O O . GLU A 1 345 ? 19.982 -12.272 -16.710 1.00 84.12 345 GLU A O 1
ATOM 2749 N N . GLN A 1 346 ? 21.231 -13.968 -15.941 1.00 74.31 346 GLN A N 1
ATOM 2750 C CA . GLN A 1 346 ? 20.351 -14.251 -14.801 1.00 74.31 346 GLN A CA 1
ATOM 2751 C C . GLN A 1 346 ? 20.399 -13.144 -13.745 1.00 74.31 346 GLN A C 1
ATOM 2753 O O . GLN A 1 346 ? 19.347 -12.764 -13.240 1.00 74.31 346 GLN A O 1
ATOM 2758 N N . ALA A 1 347 ? 21.572 -12.569 -13.463 1.00 67.31 347 ALA A N 1
ATOM 2759 C CA . ALA A 1 347 ? 21.699 -11.417 -12.573 1.00 67.31 347 ALA A CA 1
ATOM 2760 C C . ALA A 1 347 ? 20.852 -10.228 -13.067 1.00 67.31 347 ALA A C 1
ATOM 2762 O O . ALA A 1 347 ? 20.082 -9.668 -12.292 1.00 67.31 347 ALA A O 1
ATOM 2763 N N . GLN A 1 348 ? 20.889 -9.905 -14.368 1.00 54.88 348 GLN A N 1
ATOM 2764 C CA . GLN A 1 348 ? 20.019 -8.861 -14.936 1.00 54.88 348 GLN A CA 1
ATOM 2765 C C . GLN A 1 348 ? 18.533 -9.242 -15.030 1.00 54.88 348 GLN A C 1
ATOM 2767 O O . GLN A 1 348 ? 17.679 -8.358 -15.093 1.00 54.88 348 GLN A O 1
ATOM 2772 N N . CYS A 1 349 ? 18.181 -10.529 -14.973 1.00 44.81 349 CYS A N 1
ATOM 2773 C CA . CYS A 1 349 ? 16.781 -10.951 -14.885 1.00 44.81 349 CYS A CA 1
ATOM 2774 C C . CYS A 1 349 ? 16.111 -10.526 -13.559 1.00 44.81 349 CYS A C 1
ATOM 2776 O O . CYS A 1 349 ? 14.883 -10.516 -13.478 1.00 44.81 349 CYS A O 1
ATOM 2778 N N . PHE A 1 350 ? 16.892 -10.144 -12.540 1.00 42.56 350 PHE A N 1
ATOM 2779 C CA . PHE A 1 350 ? 16.386 -9.527 -11.309 1.00 42.56 350 PHE A CA 1
ATOM 2780 C C . PHE A 1 350 ? 16.307 -7.992 -11.376 1.00 42.56 350 PHE A C 1
ATOM 2782 O O . PHE A 1 350 ? 15.599 -7.402 -10.564 1.00 42.56 350 PHE A O 1
ATOM 2789 N N . THR A 1 351 ? 16.976 -7.349 -12.344 1.00 39.44 351 THR A N 1
ATOM 2790 C CA . THR A 1 351 ? 17.108 -5.879 -12.422 1.00 39.44 351 THR A CA 1
ATOM 2791 C C . THR A 1 351 ? 16.351 -5.235 -13.594 1.00 39.44 351 THR A C 1
ATOM 2793 O O . THR A 1 351 ? 16.216 -4.011 -13.657 1.00 39.44 351 THR A O 1
ATOM 2796 N N . SER A 1 352 ? 15.795 -6.041 -14.508 1.00 33.69 352 SER A N 1
ATOM 2797 C CA . SER A 1 352 ? 14.933 -5.582 -15.607 1.00 33.69 352 SER A CA 1
ATOM 2798 C C . SER A 1 352 ? 13.446 -5.484 -15.204 1.00 33.69 352 SER A C 1
ATOM 2800 O O . SER A 1 352 ? 12.932 -6.395 -14.552 1.00 33.69 352 SER A O 1
ATOM 2802 N N . PRO A 1 353 ? 12.707 -4.437 -15.629 1.00 42.78 353 PRO A N 1
ATOM 2803 C CA . PRO A 1 353 ? 11.261 -4.316 -15.403 1.00 42.78 353 PRO A CA 1
ATOM 2804 C C . PRO A 1 353 ? 10.378 -5.261 -16.234 1.00 42.78 353 PRO A C 1
ATOM 2806 O O . PRO A 1 353 ? 9.180 -5.356 -15.954 1.00 42.78 353 PRO A O 1
ATOM 2809 N N . ASP A 1 354 ? 10.909 -5.913 -17.272 1.00 41.81 354 ASP A N 1
ATOM 2810 C CA . ASP A 1 354 ? 10.087 -6.666 -18.224 1.00 41.81 354 ASP A CA 1
ATOM 2811 C C . ASP A 1 354 ? 9.564 -7.989 -17.636 1.00 41.81 354 ASP A C 1
ATOM 2813 O O . ASP A 1 354 ? 10.212 -9.031 -17.691 1.00 41.81 354 ASP A O 1
ATOM 2817 N N . LEU A 1 355 ? 8.323 -7.927 -17.138 1.00 46.00 355 LEU A N 1
ATOM 2818 C CA . LEU A 1 355 ? 7.428 -9.055 -16.861 1.00 46.00 355 LEU A CA 1
ATOM 2819 C C . LEU A 1 355 ? 8.008 -10.136 -15.933 1.00 46.00 355 LEU A C 1
ATOM 2821 O O . LEU A 1 355 ? 8.324 -11.250 -16.350 1.00 46.00 355 LEU A O 1
ATOM 2825 N N . CYS A 1 356 ? 7.990 -9.852 -14.626 1.00 47.34 356 CYS A N 1
ATOM 2826 C CA . CYS A 1 356 ? 8.018 -10.906 -13.610 1.00 47.34 356 CYS A CA 1
ATOM 2827 C C . CYS A 1 356 ? 6.904 -11.939 -13.916 1.00 47.34 356 CYS A C 1
ATOM 2829 O O . CYS A 1 356 ? 5.731 -11.553 -13.895 1.00 47.34 356 CYS A O 1
ATOM 2831 N N . PRO A 1 357 ? 7.218 -13.228 -14.177 1.00 57.22 357 PRO A N 1
ATOM 2832 C CA . PRO A 1 357 ? 6.216 -14.207 -14.620 1.00 57.22 357 PRO A CA 1
ATOM 2833 C C . PRO A 1 357 ? 5.125 -14.526 -13.589 1.00 57.22 357 PRO A C 1
ATOM 2835 O O . PRO A 1 357 ? 4.125 -15.153 -13.926 1.00 57.22 357 PRO A O 1
ATOM 2838 N N . ASP A 1 358 ? 5.325 -14.114 -12.335 1.00 83.44 358 ASP A N 1
ATOM 2839 C CA . ASP A 1 358 ? 4.434 -14.365 -11.206 1.00 83.44 358 ASP A CA 1
ATOM 2840 C C . ASP A 1 358 ? 4.220 -13.069 -10.400 1.00 83.44 358 ASP A C 1
ATOM 2842 O O . ASP A 1 358 ? 4.742 -12.872 -9.297 1.00 83.44 358 ASP A O 1
ATOM 2846 N N . LEU A 1 359 ? 3.446 -12.147 -10.987 1.00 89.69 359 LEU A N 1
ATOM 2847 C CA . LEU A 1 359 ? 3.019 -10.905 -10.330 1.00 89.69 359 LEU A CA 1
ATOM 2848 C C . LEU A 1 359 ? 2.252 -11.169 -9.023 1.00 89.69 359 LEU A C 1
ATOM 2850 O O . LEU A 1 359 ? 2.338 -10.357 -8.105 1.00 89.69 359 LEU A O 1
ATOM 2854 N N . GLY A 1 360 ? 1.554 -12.307 -8.913 1.00 91.19 360 GLY A N 1
ATOM 2855 C CA . GLY A 1 360 ? 0.837 -12.708 -7.700 1.00 91.19 360 GLY A CA 1
ATOM 2856 C C . GLY A 1 360 ? 1.792 -12.986 -6.541 1.00 91.19 360 GLY A C 1
ATOM 2857 O O . GLY A 1 360 ? 1.674 -12.376 -5.479 1.00 91.19 360 GLY A O 1
ATOM 2858 N N . ARG A 1 361 ? 2.814 -13.822 -6.762 1.00 89.75 361 ARG A N 1
ATOM 2859 C CA . ARG A 1 361 ? 3.902 -14.038 -5.797 1.00 89.75 361 ARG A CA 1
ATOM 2860 C C . ARG A 1 361 ? 4.646 -12.749 -5.470 1.00 89.75 361 ARG A C 1
ATOM 2862 O O . ARG A 1 361 ? 4.998 -12.556 -4.309 1.00 89.75 361 ARG A O 1
ATOM 2869 N N . LYS A 1 362 ? 4.894 -11.876 -6.454 1.00 91.94 362 LYS A N 1
ATOM 2870 C CA . LYS A 1 362 ? 5.552 -10.581 -6.214 1.00 91.94 362 LYS A CA 1
ATOM 2871 C C . LYS A 1 362 ? 4.722 -9.699 -5.277 1.00 91.94 362 LYS A C 1
ATOM 2873 O O . LYS A 1 362 ? 5.257 -9.190 -4.297 1.00 91.94 362 LYS A O 1
ATOM 2878 N N . LEU A 1 363 ? 3.420 -9.575 -5.541 1.00 94.75 363 LEU A N 1
ATOM 2879 C CA . LEU A 1 363 ? 2.472 -8.829 -4.712 1.00 94.75 363 LEU A CA 1
ATOM 2880 C C . LEU A 1 363 ? 2.402 -9.383 -3.281 1.00 94.75 363 LEU A C 1
ATOM 2882 O O . LEU A 1 363 ? 2.515 -8.615 -2.329 1.00 94.75 363 LEU A O 1
ATOM 2886 N N . ILE A 1 364 ? 2.296 -10.709 -3.131 1.00 92.62 364 ILE A N 1
ATOM 2887 C CA . ILE A 1 364 ? 2.345 -11.380 -1.824 1.00 92.62 364 ILE A CA 1
ATOM 2888 C C . ILE A 1 364 ? 3.654 -11.040 -1.103 1.00 92.62 364 ILE A C 1
ATOM 2890 O O . ILE A 1 364 ? 3.617 -10.517 0.005 1.00 92.62 364 ILE A O 1
ATOM 2894 N N . MET A 1 365 ? 4.804 -11.277 -1.742 1.00 90.50 365 MET A N 1
ATOM 2895 C CA . MET A 1 365 ? 6.129 -11.078 -1.145 1.00 90.50 365 MET A CA 1
ATOM 2896 C C . MET A 1 365 ? 6.352 -9.643 -0.651 1.00 90.50 365 MET A C 1
ATOM 2898 O O . MET A 1 365 ? 6.979 -9.464 0.391 1.00 90.50 365 MET A O 1
ATOM 2902 N N . LEU A 1 366 ? 5.837 -8.642 -1.373 1.00 92.06 366 LEU A N 1
ATOM 2903 C CA . LEU A 1 366 ? 5.901 -7.238 -0.969 1.00 92.06 366 LEU A CA 1
ATOM 2904 C C . LEU A 1 366 ? 5.015 -6.961 0.257 1.00 92.06 366 LEU A C 1
ATOM 2906 O O . LEU A 1 366 ? 5.501 -6.426 1.247 1.00 92.06 366 LEU A O 1
ATOM 2910 N N . VAL A 1 367 ? 3.740 -7.364 0.229 1.00 90.88 367 VAL A N 1
ATOM 2911 C CA . VAL A 1 367 ? 2.763 -7.015 1.281 1.00 90.88 367 VAL A CA 1
ATOM 2912 C C . VAL A 1 367 ? 2.941 -7.835 2.573 1.00 90.88 367 VAL A C 1
ATOM 2914 O O . VAL A 1 367 ? 2.563 -7.363 3.649 1.00 90.88 367 VAL A O 1
ATOM 2917 N N . THR A 1 368 ? 3.551 -9.025 2.498 1.00 88.94 368 THR A N 1
ATOM 2918 C CA . THR A 1 368 ? 3.900 -9.873 3.658 1.00 88.94 368 THR A CA 1
ATOM 2919 C C . THR A 1 368 ? 5.368 -9.768 4.093 1.00 88.94 368 THR A C 1
ATOM 2921 O O . THR A 1 368 ? 5.791 -10.510 4.982 1.00 88.94 368 THR A O 1
ATOM 2924 N N . SER A 1 369 ? 6.179 -8.925 3.443 1.00 84.25 369 SER A N 1
ATOM 2925 C CA . SER A 1 369 ? 7.636 -8.848 3.662 1.00 84.25 369 SER A CA 1
ATOM 2926 C C . SER A 1 369 ? 8.330 -10.228 3.583 1.00 84.25 369 SER A C 1
ATOM 2928 O O . SER A 1 369 ? 9.223 -10.554 4.366 1.00 84.25 369 SER A O 1
ATOM 2930 N N . GLY A 1 370 ? 7.871 -11.088 2.664 1.00 80.94 370 GLY A N 1
ATOM 2931 C CA . GLY A 1 370 ? 8.354 -12.463 2.471 1.00 80.94 370 GLY A CA 1
ATOM 2932 C C . GLY A 1 370 ? 7.772 -13.528 3.417 1.00 80.94 370 GLY A C 1
ATOM 2933 O O . GLY A 1 370 ? 8.108 -14.707 3.279 1.00 80.94 370 GLY A O 1
ATOM 2934 N N . LYS A 1 371 ? 6.888 -13.167 4.357 1.00 83.38 371 LYS A N 1
ATOM 2935 C CA . LYS A 1 371 ? 6.173 -14.121 5.229 1.00 83.38 371 LYS A CA 1
ATOM 2936 C C . LYS A 1 371 ? 5.047 -14.831 4.459 1.00 83.38 371 LYS A C 1
ATOM 2938 O O . LYS A 1 371 ? 4.643 -14.412 3.377 1.00 83.38 371 LYS A O 1
ATOM 2943 N N . LYS A 1 372 ? 4.510 -15.928 5.009 1.00 81.19 372 LYS A N 1
ATOM 2944 C CA . LYS A 1 372 ? 3.400 -16.684 4.379 1.00 81.19 372 LYS A CA 1
ATOM 2945 C C . LYS A 1 372 ? 2.072 -15.917 4.329 1.00 81.19 372 LYS A C 1
ATOM 2947 O O . LYS A 1 372 ? 1.204 -16.267 3.540 1.00 81.19 372 LYS A O 1
ATOM 2952 N N . LEU A 1 373 ? 1.898 -14.973 5.247 1.00 86.25 373 LEU A N 1
ATOM 2953 C CA . LEU A 1 373 ? 0.642 -14.327 5.617 1.00 86.25 373 LEU A CA 1
ATOM 2954 C C . LEU A 1 373 ? 0.954 -12.879 6.009 1.00 86.25 373 LEU A C 1
ATOM 2956 O O . LEU A 1 373 ? 2.081 -12.592 6.425 1.00 86.25 373 LEU A O 1
ATOM 2960 N N . MET A 1 374 ? -0.026 -11.985 5.891 1.00 88.25 374 MET A N 1
ATOM 2961 C CA . MET A 1 374 ? 0.102 -10.601 6.352 1.00 88.25 374 MET A CA 1
ATOM 2962 C C . MET A 1 374 ? 0.258 -10.532 7.877 1.00 88.25 374 MET A C 1
ATOM 2964 O O . MET A 1 374 ? -0.300 -11.344 8.618 1.00 88.25 374 MET A O 1
ATOM 2968 N N . GLU A 1 375 ? 1.029 -9.557 8.353 1.00 82.81 375 GLU A N 1
ATOM 2969 C CA . GLU A 1 375 ? 1.307 -9.396 9.780 1.00 82.81 375 GLU A CA 1
ATOM 2970 C C . GLU A 1 375 ? 0.152 -8.691 10.484 1.00 82.81 375 GLU A C 1
ATOM 2972 O O . GLU A 1 375 ? -0.176 -7.558 10.140 1.00 82.81 375 GLU A O 1
ATOM 2977 N N . LYS A 1 376 ? -0.431 -9.337 11.504 1.00 78.50 376 LYS A N 1
ATOM 2978 C CA . LYS A 1 376 ? -1.608 -8.816 12.223 1.00 78.50 376 LYS A CA 1
ATOM 2979 C C . LYS A 1 376 ? -1.396 -7.427 12.827 1.00 78.50 376 LYS A C 1
ATOM 2981 O O . LYS A 1 376 ? -2.354 -6.669 12.919 1.00 78.50 376 LYS A O 1
ATOM 2986 N N . GLU A 1 377 ? -0.162 -7.080 13.203 1.00 82.00 377 GLU A N 1
ATOM 2987 C CA . GLU A 1 377 ? 0.115 -5.795 13.849 1.00 82.00 377 GLU A CA 1
ATOM 2988 C C . GLU A 1 377 ? 0.600 -4.673 12.932 1.00 82.00 377 GLU A C 1
ATOM 2990 O O . GLU A 1 377 ? 0.486 -3.512 13.330 1.00 82.00 377 GLU A O 1
ATOM 2995 N N . LYS A 1 378 ? 1.076 -4.982 11.718 1.00 88.00 378 LYS A N 1
ATOM 2996 C CA . LYS A 1 378 ? 1.604 -3.976 10.786 1.00 88.00 378 LYS A CA 1
ATOM 2997 C C . LYS A 1 378 ? 0.464 -3.087 10.277 1.00 88.00 378 LYS A C 1
ATOM 2999 O O . LYS A 1 378 ? -0.558 -3.586 9.809 1.00 88.00 378 LYS A O 1
ATOM 3004 N N . TRP A 1 379 ? 0.652 -1.773 10.360 1.00 93.25 379 TRP A N 1
ATOM 3005 C CA . TRP A 1 379 ? -0.285 -0.790 9.817 1.00 93.25 379 TRP A CA 1
ATOM 3006 C C . TRP A 1 379 ? -0.086 -0.600 8.309 1.00 93.25 379 TRP A C 1
ATOM 3008 O O . TRP A 1 379 ? 0.987 -0.855 7.759 1.00 93.25 379 TRP A O 1
ATOM 3018 N N . TYR A 1 380 ? -1.117 -0.110 7.628 1.00 95.06 380 TYR A N 1
ATOM 3019 C CA . TYR A 1 380 ? -1.066 0.185 6.199 1.00 95.06 380 TYR A CA 1
ATOM 3020 C C . TYR A 1 380 ? -1.610 1.592 5.922 1.00 95.06 380 TYR A C 1
ATOM 3022 O O . TYR A 1 380 ? -2.680 1.963 6.402 1.00 95.06 380 TYR A O 1
ATOM 3030 N N . ILE A 1 381 ? -0.871 2.379 5.143 1.00 97.69 381 ILE A N 1
ATOM 3031 C CA . ILE A 1 381 ? -1.309 3.670 4.604 1.00 97.69 381 ILE A CA 1
ATOM 3032 C C . ILE A 1 381 ? -1.622 3.469 3.124 1.00 97.69 381 ILE A C 1
ATOM 3034 O O . ILE A 1 381 ? -0.780 2.966 2.380 1.00 97.69 381 ILE A O 1
ATOM 3038 N N . LEU A 1 382 ? -2.811 3.875 2.686 1.00 98.19 382 LEU A N 1
ATOM 3039 C CA . LEU A 1 382 ? -3.191 3.857 1.273 1.00 98.19 382 LEU A CA 1
ATOM 3040 C C . LEU A 1 382 ? -3.029 5.260 0.676 1.00 98.19 382 LEU A C 1
ATOM 3042 O O . LEU A 1 382 ? -3.532 6.226 1.238 1.00 98.19 382 LEU A O 1
ATOM 3046 N N . VAL A 1 383 ? -2.381 5.375 -0.482 1.00 98.25 383 VAL A N 1
ATOM 3047 C CA . VAL A 1 383 ? -2.343 6.599 -1.296 1.00 98.25 383 VAL A CA 1
ATOM 3048 C C . VAL A 1 383 ? -2.992 6.286 -2.638 1.00 98.25 383 VAL A C 1
ATOM 3050 O O . VAL A 1 383 ? -2.524 5.405 -3.362 1.00 98.25 383 VAL A O 1
ATOM 3053 N N . THR A 1 384 ? -4.087 6.962 -2.983 1.00 97.38 384 THR A N 1
ATOM 3054 C CA . THR A 1 384 ? -4.881 6.586 -4.160 1.00 97.38 384 THR A CA 1
ATOM 3055 C C . THR A 1 384 ? -5.597 7.760 -4.824 1.00 97.38 384 THR A C 1
ATOM 3057 O O . THR A 1 384 ? -5.738 8.842 -4.259 1.00 97.38 384 THR A O 1
ATOM 3060 N N . ASN A 1 385 ? -6.036 7.535 -6.060 1.00 94.88 385 ASN A N 1
ATOM 3061 C CA . ASN A 1 385 ? -6.872 8.436 -6.841 1.00 94.88 385 ASN A CA 1
ATOM 3062 C C . ASN A 1 385 ? -8.146 7.709 -7.314 1.00 94.88 385 ASN A C 1
ATOM 3064 O O . ASN A 1 385 ? -8.463 6.613 -6.854 1.00 94.88 385 ASN A O 1
ATOM 3068 N N . LYS A 1 386 ? -8.904 8.332 -8.222 1.00 95.94 386 LYS A N 1
ATOM 3069 C CA . LYS A 1 386 ? -10.230 7.874 -8.665 1.00 95.94 386 LYS A CA 1
ATOM 3070 C C . LYS A 1 386 ? -10.226 6.411 -9.127 1.00 95.94 386 LYS A C 1
ATOM 3072 O O . LYS A 1 386 ? -9.423 6.023 -9.975 1.00 95.94 386 LYS A O 1
ATOM 3077 N N . PHE A 1 387 ? -11.158 5.627 -8.590 1.00 96.12 387 PHE A N 1
ATOM 3078 C CA . PHE A 1 387 ? -11.434 4.244 -8.994 1.00 96.12 387 PHE A CA 1
ATOM 3079 C C . PHE A 1 387 ? -12.397 4.207 -10.189 1.00 96.12 387 PHE A C 1
ATOM 3081 O O . PHE A 1 387 ? -13.220 5.112 -10.361 1.00 96.12 387 PHE A O 1
ATOM 3088 N N . SER A 1 388 ? -12.361 3.135 -10.989 1.00 94.81 388 SER A N 1
ATOM 3089 C CA . SER A 1 388 ? -13.467 2.844 -11.906 1.00 94.81 388 SER A CA 1
ATOM 3090 C C . SER A 1 388 ? -14.635 2.170 -11.172 1.00 94.81 388 SER A C 1
ATOM 3092 O O . SER A 1 388 ? -14.487 1.610 -10.085 1.00 94.81 388 SER A O 1
ATOM 3094 N N . LYS A 1 389 ? -15.815 2.162 -11.802 1.00 93.94 389 LYS A N 1
ATOM 3095 C CA . LYS A 1 389 ? -16.992 1.442 -11.285 1.00 93.94 389 LYS A CA 1
ATOM 3096 C C . LYS A 1 389 ? -16.849 -0.084 -11.306 1.00 93.94 389 LYS A C 1
ATOM 3098 O O . LYS A 1 389 ? -17.695 -0.751 -10.724 1.00 93.94 389 LYS A O 1
ATOM 3103 N N . GLU A 1 390 ? -15.838 -0.627 -11.986 1.00 94.00 390 GLU A N 1
ATOM 3104 C CA . GLU A 1 390 ? -15.503 -2.057 -11.953 1.00 94.00 390 GLU A CA 1
ATOM 3105 C C . GLU A 1 390 ? -14.647 -2.355 -10.710 1.00 94.00 390 GLU A C 1
ATOM 3107 O O . GLU A 1 390 ? -14.999 -3.224 -9.913 1.00 94.00 390 GLU A O 1
ATOM 3112 N N . ASP A 1 391 ? -13.614 -1.541 -10.471 1.00 95.00 391 ASP A N 1
ATOM 3113 C CA . ASP A 1 391 ? -12.664 -1.682 -9.356 1.00 95.00 391 ASP A CA 1
ATOM 3114 C C . ASP A 1 391 ? -13.315 -1.564 -7.971 1.00 95.00 391 ASP A C 1
ATOM 3116 O O . ASP A 1 391 ? -12.893 -2.238 -7.033 1.00 95.00 391 ASP A O 1
ATOM 3120 N N . LEU A 1 392 ? -14.363 -0.741 -7.830 1.00 96.31 392 LEU A N 1
ATOM 3121 C CA . LEU A 1 392 ? -15.092 -0.580 -6.562 1.00 96.31 392 LEU A CA 1
ATOM 3122 C C . LEU A 1 392 ? -15.760 -1.878 -6.072 1.00 96.31 392 LEU A C 1
ATOM 3124 O O . LEU A 1 392 ? -15.958 -2.037 -4.873 1.00 96.31 392 LEU A O 1
ATOM 3128 N N . ASN A 1 393 ? -16.036 -2.844 -6.956 1.00 95.38 393 ASN A N 1
ATOM 3129 C CA . ASN A 1 393 ? -16.561 -4.164 -6.566 1.00 95.38 393 ASN A CA 1
ATOM 3130 C C . ASN A 1 393 ? -15.455 -5.115 -6.064 1.00 95.38 393 ASN A C 1
ATOM 3132 O O . ASN A 1 393 ? -15.707 -6.302 -5.847 1.00 95.38 393 ASN A O 1
ATOM 3136 N N . HIS A 1 394 ? -14.210 -4.636 -5.962 1.00 96.12 394 HIS A N 1
ATOM 3137 C CA . HIS A 1 394 ? -13.014 -5.439 -5.718 1.00 96.12 394 HIS A CA 1
ATOM 3138 C C . HIS A 1 394 ? -12.133 -4.848 -4.604 1.00 96.12 394 HIS A C 1
ATOM 3140 O O . HIS A 1 394 ? -10.906 -4.879 -4.682 1.00 96.12 394 HIS A O 1
ATOM 3146 N N . ILE A 1 395 ? -12.765 -4.318 -3.552 1.00 95.38 395 ILE A N 1
ATOM 3147 C CA . ILE A 1 395 ? -12.090 -3.632 -2.437 1.00 95.38 395 ILE A CA 1
ATOM 3148 C C . ILE A 1 395 ? -12.011 -4.454 -1.140 1.00 95.38 395 ILE A C 1
ATOM 3150 O O . ILE A 1 395 ? -11.510 -3.947 -0.139 1.00 95.38 395 ILE A O 1
ATOM 3154 N N . ASP A 1 396 ? -12.476 -5.710 -1.115 1.00 93.44 396 ASP A N 1
ATOM 3155 C CA . ASP A 1 396 ? -12.523 -6.524 0.115 1.00 93.44 396 ASP A CA 1
ATOM 3156 C C . ASP A 1 396 ? -11.147 -6.691 0.776 1.00 93.44 396 ASP A C 1
ATOM 3158 O O . ASP A 1 396 ? -11.050 -6.749 1.999 1.00 93.44 396 ASP A O 1
ATOM 3162 N N . PHE A 1 397 ? -10.065 -6.715 -0.007 1.00 93.81 397 PHE A N 1
ATOM 3163 C CA . PHE A 1 397 ? -8.710 -6.747 0.537 1.00 93.81 397 PHE A CA 1
ATOM 3164 C C . PHE A 1 397 ? -8.371 -5.506 1.379 1.00 93.81 397 PHE A C 1
ATOM 3166 O O . PHE A 1 397 ? -7.616 -5.636 2.335 1.00 93.81 397 PHE A O 1
ATOM 3173 N N . LEU A 1 398 ? -8.937 -4.329 1.076 1.00 94.19 398 LEU A N 1
ATOM 3174 C CA . LEU A 1 398 ? -8.784 -3.104 1.878 1.00 94.19 398 LEU A CA 1
ATOM 3175 C C . LEU A 1 398 ? -9.674 -3.129 3.129 1.00 94.19 398 LEU A C 1
ATOM 3177 O O . LEU A 1 398 ? -9.302 -2.583 4.163 1.00 94.19 398 LEU A O 1
ATOM 3181 N N . VAL A 1 399 ? -10.843 -3.768 3.045 1.00 91.12 399 VAL A N 1
ATOM 3182 C CA . VAL A 1 399 ? -11.753 -4.002 4.185 1.00 91.12 399 VAL A CA 1
ATOM 3183 C C . VAL A 1 399 ? -11.110 -4.968 5.192 1.00 91.12 399 VAL A C 1
ATOM 3185 O O . VAL A 1 399 ? -11.196 -4.780 6.399 1.00 91.12 399 VAL A O 1
ATOM 3188 N N . ASN A 1 400 ? -10.386 -5.976 4.703 1.00 88.81 400 ASN A N 1
ATOM 3189 C CA . ASN A 1 400 ? -9.655 -6.945 5.525 1.00 88.81 400 ASN A CA 1
ATOM 3190 C C . ASN A 1 400 ? -8.221 -6.494 5.907 1.00 88.81 400 ASN A C 1
ATOM 3192 O O . ASN A 1 400 ? -7.453 -7.291 6.449 1.00 88.81 400 ASN A O 1
ATOM 3196 N N . MET A 1 401 ? -7.821 -5.252 5.608 1.00 90.06 401 MET A N 1
ATOM 3197 C CA . MET A 1 401 ? -6.476 -4.721 5.879 1.00 90.06 401 MET A CA 1
ATOM 3198 C C . MET A 1 401 ? -6.493 -3.757 7.070 1.00 90.06 401 MET A C 1
ATOM 3200 O O . MET A 1 401 ? -7.390 -2.928 7.194 1.00 90.06 401 MET A O 1
ATOM 3204 N N . LYS A 1 402 ? -5.464 -3.828 7.926 1.00 90.75 402 LYS A N 1
ATOM 3205 C CA . LYS A 1 402 ? -5.269 -2.936 9.083 1.00 90.75 402 LYS A CA 1
ATOM 3206 C C . LYS A 1 402 ? -4.806 -1.541 8.624 1.00 90.75 402 LYS A C 1
ATOM 3208 O O . LYS A 1 402 ? -3.642 -1.166 8.775 1.00 90.75 402 LYS A O 1
ATOM 3213 N N . LEU A 1 403 ? -5.709 -0.806 7.974 1.00 94.06 403 LEU A N 1
ATOM 3214 C CA . LEU A 1 403 ? -5.471 0.559 7.511 1.00 94.06 403 LEU A CA 1
ATOM 3215 C C . LEU A 1 403 ? -5.340 1.515 8.706 1.00 94.06 403 LEU A C 1
ATOM 3217 O O . LEU A 1 403 ? -6.102 1.428 9.663 1.00 94.06 403 LEU A O 1
ATOM 3221 N N . PHE A 1 404 ? -4.388 2.443 8.631 1.00 95.62 404 PHE A N 1
ATOM 3222 C CA . PHE A 1 404 ? -4.268 3.568 9.563 1.00 95.62 404 PHE A CA 1
ATOM 3223 C C . PHE A 1 404 ? -4.927 4.825 8.975 1.00 95.62 404 PHE A C 1
ATOM 3225 O O . PHE A 1 404 ? -5.784 5.451 9.601 1.00 95.62 404 PHE A O 1
ATOM 3232 N N . CYS A 1 405 ? -4.568 5.171 7.735 1.00 97.19 405 CYS A N 1
ATOM 3233 C CA . CYS A 1 405 ? -5.190 6.269 7.004 1.00 97.19 405 CYS A CA 1
ATOM 3234 C C . CYS A 1 405 ? -5.171 6.063 5.482 1.00 97.19 405 CYS A C 1
ATOM 3236 O O . CYS A 1 405 ? -4.422 5.239 4.945 1.00 97.19 405 CYS A O 1
ATOM 3238 N N . VAL A 1 406 ? -6.004 6.844 4.794 1.00 98.31 406 VAL A N 1
ATOM 3239 C CA . VAL A 1 406 ? -6.097 6.904 3.332 1.00 98.31 406 VAL A CA 1
ATOM 3240 C C . VAL A 1 406 ? -5.855 8.340 2.873 1.00 98.31 406 VAL A C 1
ATOM 3242 O O . VAL A 1 406 ? -6.597 9.238 3.255 1.00 98.31 406 VAL A O 1
ATOM 3245 N N . PHE A 1 407 ? -4.841 8.554 2.036 1.00 98.31 407 PHE A N 1
ATOM 3246 C CA . PHE A 1 407 ? -4.613 9.789 1.286 1.00 98.31 407 PHE A CA 1
ATOM 3247 C C . PHE A 1 407 ? -5.357 9.682 -0.050 1.00 98.31 407 PHE A C 1
ATOM 3249 O O . PHE A 1 407 ? -4.894 9.014 -0.980 1.00 98.31 407 PHE A O 1
ATOM 3256 N N . ASP A 1 408 ? -6.533 10.302 -0.121 1.00 97.81 408 ASP A N 1
ATOM 3257 C CA . ASP A 1 408 ? -7.461 10.186 -1.245 1.00 97.81 408 ASP A CA 1
ATOM 3258 C C . ASP A 1 408 ? -7.458 11.458 -2.102 1.00 97.81 408 ASP A C 1
ATOM 3260 O O . ASP A 1 408 ? -7.773 12.560 -1.636 1.00 97.81 408 ASP A O 1
ATOM 3264 N N . PHE A 1 409 ? -7.089 11.304 -3.372 1.00 96.81 409 PHE A N 1
ATOM 3265 C CA . PHE A 1 409 ? -7.038 12.387 -4.351 1.00 96.81 409 PHE A CA 1
ATOM 3266 C C . PHE A 1 409 ? -8.307 12.502 -5.213 1.00 96.81 409 PHE A C 1
ATOM 3268 O O . PHE A 1 409 ? -8.387 13.434 -6.014 1.00 96.81 409 PHE A O 1
ATOM 3275 N N . ASP A 1 410 ? -9.310 11.624 -5.059 1.00 96.25 410 ASP A N 1
ATOM 3276 C CA . ASP A 1 410 ? -10.599 11.775 -5.745 1.00 96.25 410 ASP A CA 1
ATOM 3277 C C . ASP A 1 410 ? -11.580 12.653 -4.939 1.00 96.25 410 ASP A C 1
ATOM 3279 O O . ASP A 1 410 ? -12.130 12.208 -3.927 1.00 96.25 410 ASP A O 1
ATOM 3283 N N . PRO A 1 411 ? -11.889 13.886 -5.384 1.00 95.19 411 PRO A N 1
ATOM 3284 C CA . PRO A 1 411 ? -12.787 14.766 -4.643 1.00 95.19 411 PRO A CA 1
ATOM 3285 C C . PRO A 1 411 ? -14.256 14.307 -4.655 1.00 95.19 411 PRO A C 1
ATOM 3287 O O . PRO A 1 411 ? -15.047 14.812 -3.857 1.00 95.19 411 PRO A O 1
ATOM 3290 N N . ASP A 1 412 ? -14.625 13.351 -5.518 1.00 96.38 412 ASP A N 1
ATOM 3291 C CA . ASP A 1 412 ? -15.943 12.700 -5.509 1.00 96.38 412 ASP A CA 1
ATOM 3292 C C . ASP A 1 412 ? -15.976 11.425 -4.648 1.00 96.38 412 ASP A C 1
ATOM 3294 O O . ASP A 1 412 ? -16.991 10.721 -4.644 1.00 96.38 412 ASP A O 1
ATOM 3298 N N . SER A 1 413 ? -14.894 11.077 -3.939 1.00 96.88 413 SER A N 1
ATOM 3299 C CA . SER A 1 413 ? -14.746 9.750 -3.324 1.00 96.88 413 SER A CA 1
ATOM 3300 C C . SER A 1 413 ? -15.857 9.416 -2.321 1.00 96.88 413 SER A C 1
ATOM 3302 O O . SER A 1 413 ? -16.383 8.306 -2.340 1.00 96.88 413 SER A O 1
ATOM 3304 N N . MET A 1 414 ? -16.313 10.394 -1.526 1.00 95.62 414 MET A N 1
ATOM 3305 C CA . MET A 1 414 ? -17.451 10.247 -0.597 1.00 95.62 414 MET A CA 1
ATOM 3306 C C . MET A 1 414 ? -18.821 10.157 -1.307 1.00 95.62 414 MET A C 1
ATOM 3308 O O . MET A 1 414 ? -19.795 9.640 -0.755 1.00 95.62 414 MET A O 1
ATOM 3312 N N . VAL A 1 415 ? -18.908 10.649 -2.545 1.00 94.94 415 VAL A N 1
ATOM 3313 C CA . VAL A 1 415 ? -20.140 10.692 -3.350 1.00 94.94 415 VAL A CA 1
ATOM 3314 C C . VAL A 1 415 ? -20.311 9.424 -4.187 1.00 94.94 415 VAL A C 1
ATOM 3316 O O . VAL A 1 415 ? -21.434 8.956 -4.360 1.00 94.94 415 VAL A O 1
ATOM 3319 N N . SER A 1 416 ? -19.219 8.897 -4.754 1.00 95.31 416 SER A N 1
ATOM 3320 C CA . SER A 1 416 ? -19.272 7.792 -5.726 1.00 95.31 416 SER A CA 1
ATOM 3321 C C . SER A 1 416 ? -17.962 7.014 -5.942 1.00 95.31 416 SER A C 1
ATOM 3323 O O . SER A 1 416 ? -17.906 6.197 -6.862 1.00 95.31 416 SER A O 1
ATOM 3325 N N . GLY A 1 417 ? -16.917 7.277 -5.150 1.00 96.38 417 GLY A N 1
ATOM 3326 C CA . GLY A 1 417 ? -15.612 6.609 -5.250 1.00 96.38 417 GLY A CA 1
ATOM 3327 C C . GLY A 1 417 ? -15.336 5.665 -4.077 1.00 96.38 417 GLY A C 1
ATOM 3328 O O . GLY A 1 417 ? -16.257 5.062 -3.525 1.00 96.38 417 GLY A O 1
ATOM 3329 N N . LEU A 1 418 ? -14.060 5.513 -3.708 1.00 97.38 418 LEU A N 1
ATOM 3330 C CA . LEU A 1 418 ? -13.632 4.494 -2.744 1.00 97.38 418 LEU A CA 1
ATOM 3331 C C . LEU A 1 418 ? -14.233 4.714 -1.348 1.00 97.38 418 LEU A C 1
ATOM 3333 O O . LEU A 1 418 ? -14.720 3.759 -0.746 1.00 97.38 418 LEU A O 1
ATOM 3337 N N . CYS A 1 419 ? -14.239 5.953 -0.850 1.00 97.12 419 CYS A N 1
ATOM 3338 C CA . CYS A 1 419 ? -14.760 6.272 0.479 1.00 97.12 419 CYS A CA 1
ATOM 3339 C C . CYS A 1 419 ? -16.244 5.896 0.596 1.00 97.12 419 CYS A C 1
ATOM 3341 O O . CYS A 1 419 ? -16.639 5.234 1.552 1.00 97.12 419 CYS A O 1
ATOM 3343 N N . HIS A 1 420 ? -17.046 6.236 -0.421 1.00 96.50 420 HIS A N 1
ATOM 3344 C CA . HIS A 1 420 ? -18.473 5.919 -0.494 1.00 96.50 420 HIS A CA 1
ATOM 3345 C C . HIS A 1 420 ? -18.767 4.419 -0.355 1.00 96.50 420 HIS A C 1
ATOM 3347 O O . HIS A 1 420 ? -19.762 4.037 0.261 1.00 96.50 420 HIS A O 1
ATOM 3353 N N . GLU A 1 421 ? -17.923 3.566 -0.935 1.00 96.25 421 GLU A N 1
ATOM 3354 C CA . GLU A 1 421 ? -18.073 2.115 -0.836 1.00 96.25 421 GLU A CA 1
ATOM 3355 C C . GLU A 1 421 ? -17.543 1.590 0.509 1.00 96.25 421 GLU A C 1
ATOM 3357 O O . GLU A 1 421 ? -18.195 0.777 1.161 1.00 96.25 421 GLU A O 1
ATOM 3362 N N . TYR A 1 422 ? -16.411 2.121 0.983 1.00 95.00 422 TYR A N 1
ATOM 3363 C CA . TYR A 1 422 ? -15.765 1.689 2.224 1.00 95.00 422 TYR A CA 1
ATOM 3364 C C . TYR A 1 422 ? -16.608 1.966 3.483 1.00 95.00 422 TYR A C 1
ATOM 3366 O O . TYR A 1 422 ? -16.686 1.113 4.370 1.00 95.00 422 TYR A O 1
ATOM 3374 N N . VAL A 1 423 ? -17.321 3.103 3.545 1.00 94.00 423 VAL A N 1
ATOM 3375 C CA . VAL A 1 423 ? -18.185 3.459 4.697 1.00 94.00 423 VAL A CA 1
ATOM 3376 C C . VAL A 1 423 ? -19.407 2.549 4.888 1.00 94.00 423 VAL A C 1
ATOM 3378 O O . VAL A 1 423 ? -20.115 2.656 5.891 1.00 94.00 423 VAL A O 1
ATOM 3381 N N . LYS A 1 424 ? -19.662 1.633 3.945 1.00 91.81 424 LYS A N 1
ATOM 3382 C CA . LYS A 1 424 ? -20.667 0.563 4.071 1.00 91.81 424 LYS A CA 1
ATOM 3383 C C . LYS A 1 424 ? -20.147 -0.637 4.871 1.00 91.81 424 LYS A C 1
ATOM 3385 O O . LYS A 1 424 ? -20.925 -1.522 5.213 1.00 91.81 424 LYS A O 1
ATOM 3390 N N . HIS A 1 425 ? -18.842 -0.698 5.136 1.00 90.00 425 HIS A N 1
ATOM 3391 C CA . HIS A 1 425 ? -18.181 -1.823 5.800 1.00 90.00 425 HIS A CA 1
ATOM 3392 C C . HIS A 1 425 ? -17.479 -1.430 7.098 1.00 90.00 425 HIS A C 1
ATOM 3394 O O . HIS A 1 425 ? -17.533 -2.209 8.046 1.00 90.00 425 HIS A O 1
ATOM 3400 N N . HIS A 1 426 ? -16.921 -0.218 7.164 1.00 90.69 426 HIS A N 1
ATOM 3401 C CA . HIS A 1 426 ? -16.260 0.326 8.353 1.00 90.69 426 HIS A CA 1
ATOM 3402 C C . HIS A 1 426 ? -16.694 1.764 8.658 1.00 90.69 426 HIS A C 1
ATOM 3404 O O . HIS A 1 426 ? -17.186 2.481 7.784 1.00 90.69 426 HIS A O 1
ATOM 3410 N N . ALA A 1 427 ? -16.498 2.206 9.898 1.00 90.31 427 ALA A N 1
ATOM 3411 C CA . ALA A 1 427 ? -16.512 3.622 10.245 1.00 90.31 427 ALA A CA 1
ATOM 3412 C C . ALA A 1 427 ? -15.194 4.289 9.819 1.00 90.31 427 ALA A C 1
ATOM 3414 O O . ALA A 1 427 ? -14.116 3.706 9.933 1.00 90.31 427 ALA A O 1
ATOM 3415 N N . VAL A 1 428 ? -15.275 5.536 9.356 1.00 92.81 428 VAL A N 1
ATOM 3416 C CA . VAL A 1 428 ? -14.103 6.343 8.991 1.00 92.81 428 VAL A CA 1
ATOM 3417 C C . VAL A 1 428 ? -14.252 7.744 9.571 1.00 92.81 428 VAL A C 1
ATOM 3419 O O . VAL A 1 428 ? -15.357 8.294 9.583 1.00 92.81 428 VAL A O 1
ATOM 3422 N N . ASN A 1 429 ? -13.140 8.341 9.994 1.00 92.88 429 ASN A N 1
ATOM 3423 C CA . ASN A 1 429 ? -13.102 9.745 10.387 1.00 92.88 429 ASN A CA 1
ATOM 3424 C C . ASN A 1 429 ? -12.680 10.600 9.177 1.00 92.88 429 ASN A C 1
ATOM 3426 O O . ASN A 1 429 ? -11.686 10.299 8.515 1.00 92.88 429 ASN A O 1
ATOM 3430 N N . LEU A 1 430 ? -13.461 11.629 8.834 1.00 94.81 430 LEU A N 1
ATOM 3431 C CA . LEU A 1 430 ? -13.343 12.364 7.566 1.00 94.81 430 LEU A CA 1
ATOM 3432 C C . LEU A 1 430 ? -12.505 13.640 7.755 1.00 94.81 430 LEU A C 1
ATOM 3434 O O . LEU A 1 430 ? -12.986 14.629 8.306 1.00 94.81 430 LEU A O 1
ATOM 3438 N N . HIS A 1 431 ? -11.275 13.640 7.241 1.00 95.38 431 HIS A N 1
ATOM 3439 C CA . HIS A 1 431 ? -10.275 14.685 7.466 1.00 95.38 431 HIS A CA 1
ATOM 3440 C C . HIS A 1 431 ? -9.797 15.375 6.179 1.00 95.38 431 HIS A C 1
ATOM 3442 O O . HIS A 1 431 ? -9.881 14.843 5.073 1.00 95.38 431 HIS A O 1
ATOM 3448 N N . PHE A 1 432 ? -9.209 16.558 6.335 1.00 95.56 432 PHE A N 1
ATOM 3449 C CA . PHE A 1 432 ? -8.386 17.223 5.325 1.00 95.56 432 PHE A CA 1
ATOM 3450 C C . PHE A 1 432 ? -6.952 17.372 5.860 1.00 95.56 432 PHE A C 1
ATOM 3452 O O . PHE A 1 432 ? -6.715 17.290 7.065 1.00 95.56 432 PHE A O 1
ATOM 3459 N N . MET A 1 433 ? -5.967 17.600 4.988 1.00 94.94 433 MET A N 1
ATOM 3460 C CA . MET A 1 433 ? -4.546 17.581 5.386 1.00 94.94 433 MET A CA 1
ATOM 3461 C C . MET A 1 433 ? -4.197 18.626 6.463 1.00 94.94 433 MET A C 1
ATOM 3463 O O . MET A 1 433 ? -3.334 18.380 7.297 1.00 94.94 433 MET A O 1
ATOM 3467 N N . GLN A 1 434 ? -4.892 19.766 6.518 1.00 91.50 434 GLN A N 1
ATOM 3468 C CA . GLN A 1 434 ? -4.689 20.774 7.566 1.00 91.50 434 GLN A CA 1
ATOM 3469 C C . GLN A 1 434 ? -5.253 20.389 8.945 1.00 91.50 434 GLN A C 1
ATOM 3471 O O . GLN A 1 434 ? -4.926 21.060 9.921 1.00 91.50 434 GLN A O 1
ATOM 3476 N N . ASN A 1 435 ? -6.075 19.334 9.056 1.00 92.75 435 ASN A N 1
ATOM 3477 C CA . ASN A 1 435 ? -6.431 18.760 10.360 1.00 92.75 435 ASN A CA 1
ATOM 3478 C C . ASN A 1 435 ? -5.200 18.134 11.036 1.00 92.75 435 ASN A C 1
ATOM 3480 O O . ASN A 1 435 ? -5.119 18.125 12.259 1.00 92.75 435 ASN A O 1
ATOM 3484 N N . TYR A 1 436 ? -4.198 17.711 10.255 1.00 93.75 436 TYR A N 1
ATOM 3485 C CA . TYR A 1 436 ? -2.925 17.168 10.739 1.00 93.75 436 TYR A CA 1
ATOM 3486 C C . TYR A 1 436 ? -1.916 18.238 11.188 1.00 93.75 436 TYR A C 1
ATOM 3488 O O . TYR A 1 436 ? -0.704 18.069 11.074 1.00 93.75 436 TYR A O 1
ATOM 3496 N N . LYS A 1 437 ? -2.413 19.356 11.724 1.00 90.50 437 LYS A N 1
ATOM 3497 C CA . LYS A 1 437 ? -1.596 20.414 12.317 1.00 90.50 437 LYS A CA 1
ATOM 3498 C C . LYS A 1 437 ? -1.888 20.515 13.809 1.00 90.50 437 LYS A C 1
ATOM 3500 O O . LYS A 1 437 ? -2.903 21.093 14.196 1.00 90.50 437 LYS A O 1
ATOM 3505 N N . ILE A 1 438 ? -0.975 19.997 14.634 1.00 86.94 438 ILE A N 1
ATOM 3506 C CA . ILE A 1 438 ? -1.087 20.060 16.099 1.00 86.94 438 ILE A CA 1
ATOM 3507 C C . ILE A 1 438 ? -1.250 21.530 16.549 1.00 86.94 438 ILE A C 1
ATOM 3509 O O . ILE A 1 438 ? -0.412 22.371 16.197 1.00 86.94 438 ILE A O 1
ATOM 3513 N N . PRO A 1 439 ? -2.306 21.876 17.313 1.00 87.00 439 PRO A N 1
ATOM 3514 C CA . PRO A 1 439 ? -2.458 23.206 17.894 1.00 87.00 439 PRO A CA 1
ATOM 3515 C C . PRO A 1 439 ? -1.376 23.489 18.943 1.00 87.00 439 PRO A C 1
ATOM 3517 O O . PRO A 1 439 ? -1.023 22.619 19.737 1.00 87.00 439 PRO A O 1
ATOM 3520 N N . SER A 1 440 ? -0.875 24.726 18.992 1.00 82.88 440 SER A N 1
ATOM 3521 C CA . SER A 1 440 ? 0.182 25.127 19.929 1.00 82.88 440 SER A CA 1
ATOM 3522 C C . SER A 1 440 ? -0.217 24.888 21.390 1.00 82.88 440 SER A C 1
ATOM 3524 O O . SER A 1 440 ? -1.001 25.654 21.947 1.00 82.88 440 SER A O 1
ATOM 3526 N N . GLY A 1 441 ? 0.364 23.859 22.010 1.00 80.94 441 GLY A N 1
ATOM 3527 C CA . GLY A 1 441 ? 0.124 23.486 23.406 1.00 80.94 441 GLY A CA 1
ATOM 3528 C C . GLY A 1 441 ? -0.436 22.076 23.608 1.00 80.94 441 GLY A C 1
ATOM 3529 O O . GLY A 1 441 ? -0.318 21.578 24.721 1.00 80.94 441 GLY A O 1
ATOM 3530 N N . LEU A 1 442 ? -0.974 21.420 22.570 1.00 89.81 442 LEU A N 1
ATOM 3531 C CA . LEU A 1 442 ? -1.301 19.989 22.638 1.00 89.81 442 LEU A CA 1
ATOM 3532 C C . LEU A 1 442 ? -0.031 19.132 22.549 1.00 89.81 442 LEU A C 1
ATOM 3534 O O . LEU A 1 442 ? 0.876 19.421 21.765 1.00 89.81 442 LEU A O 1
ATOM 3538 N N . SER A 1 443 ? -0.009 18.038 23.305 1.00 90.12 443 SER A N 1
ATOM 3539 C CA . SER A 1 443 ? 0.891 16.906 23.085 1.00 90.12 443 SER A CA 1
ATOM 3540 C C . SER A 1 443 ? 0.406 16.003 21.942 1.00 90.12 443 SER A C 1
ATOM 3542 O O . SER A 1 443 ? -0.742 16.081 21.500 1.00 90.12 443 SER A O 1
ATOM 3544 N N . ILE A 1 444 ? 1.281 15.104 21.478 1.00 88.75 444 ILE A N 1
ATOM 3545 C CA . ILE A 1 444 ? 0.952 14.118 20.435 1.00 88.75 444 ILE A CA 1
ATOM 3546 C C . ILE A 1 444 ? -0.192 13.197 20.894 1.00 88.75 444 ILE A C 1
ATOM 3548 O O . ILE A 1 444 ? -1.133 13.000 20.138 1.00 88.75 444 ILE A O 1
ATOM 3552 N N . SER A 1 445 ? -0.187 12.728 22.147 1.00 86.19 445 SER A N 1
ATOM 3553 C CA . SER A 1 445 ? -1.219 11.812 22.666 1.00 86.19 445 SER A CA 1
ATOM 3554 C C . SER A 1 445 ? -2.604 12.465 22.795 1.00 86.19 445 SER A C 1
ATOM 3556 O O . SER A 1 445 ? -3.620 11.852 22.462 1.00 86.19 445 SER A O 1
ATOM 3558 N N . GLU A 1 446 ? -2.665 13.738 23.201 1.00 87.69 446 GLU A N 1
ATOM 3559 C CA . GLU A 1 446 ? -3.916 14.515 23.186 1.00 87.69 446 GLU A CA 1
ATOM 3560 C C . GLU A 1 446 ? -4.417 14.736 21.752 1.00 87.69 446 GLU A C 1
ATOM 3562 O O . GLU A 1 446 ? -5.620 14.708 21.501 1.00 87.69 446 GLU A O 1
ATOM 3567 N N . PHE A 1 447 ? -3.503 14.926 20.797 1.00 90.25 447 PHE A N 1
ATOM 3568 C CA . PHE A 1 447 ? -3.826 15.115 19.386 1.00 90.25 447 PHE A CA 1
ATOM 3569 C C . PHE A 1 447 ? -4.302 13.819 18.698 1.00 90.25 447 PHE A C 1
ATOM 3571 O O . PHE A 1 447 ? -5.288 13.847 17.961 1.00 90.25 447 PHE A O 1
ATOM 3578 N N . GLU A 1 448 ? -3.660 12.681 18.975 1.00 89.69 448 GLU A N 1
ATOM 3579 C CA . GLU A 1 448 ? -4.096 11.346 18.541 1.00 89.69 448 GLU A CA 1
ATOM 3580 C C . GLU A 1 448 ? -5.515 11.050 19.034 1.00 89.69 448 GLU A C 1
ATOM 3582 O O . GLU A 1 448 ? -6.377 10.663 18.242 1.00 89.69 448 GLU A O 1
ATOM 3587 N N . SER A 1 449 ? -5.767 11.326 20.318 1.00 84.56 449 SER A N 1
ATOM 3588 C CA . SER A 1 449 ? -7.085 11.192 20.948 1.00 84.56 449 SER A CA 1
ATOM 3589 C C . SER A 1 449 ? -8.119 12.130 20.313 1.00 84.56 449 SER A C 1
ATOM 3591 O O . SER A 1 449 ? -9.243 11.720 20.042 1.00 84.56 449 SER A O 1
ATOM 3593 N N . HIS A 1 450 ? -7.744 13.380 20.018 1.00 85.88 450 HIS A N 1
ATOM 3594 C CA . HIS A 1 450 ? -8.636 14.377 19.414 1.00 85.88 450 HIS A CA 1
ATOM 3595 C C . HIS A 1 450 ? -9.082 14.025 17.984 1.00 85.88 450 HIS A C 1
ATOM 3597 O O . HIS A 1 450 ? -10.187 14.394 17.587 1.00 85.88 450 HIS A O 1
ATOM 3603 N N . LEU A 1 451 ? -8.250 13.318 17.211 1.00 87.62 451 LEU A N 1
ATOM 3604 C CA . LEU A 1 451 ? -8.592 12.854 15.859 1.00 87.62 451 LEU A CA 1
ATOM 3605 C C . LEU A 1 451 ? -9.045 11.379 15.801 1.00 87.62 451 LEU A C 1
ATOM 3607 O O . LEU A 1 451 ? -9.265 10.863 14.701 1.00 87.62 451 LEU A O 1
ATOM 3611 N N . HIS A 1 452 ? -9.200 10.703 16.947 1.00 86.81 452 HIS A N 1
ATOM 3612 C CA . HIS A 1 452 ? -9.525 9.270 17.049 1.00 86.81 452 HIS A CA 1
ATOM 3613 C C . HIS A 1 452 ? -8.585 8.365 16.231 1.00 86.81 452 HIS A C 1
ATOM 3615 O O . HIS A 1 452 ? -9.004 7.379 15.614 1.00 86.81 452 HIS A O 1
ATOM 3621 N N . LEU A 1 453 ? -7.292 8.709 16.204 1.00 88.81 453 LEU A N 1
ATOM 3622 C CA . LEU A 1 453 ? -6.279 7.917 15.507 1.00 88.81 453 LEU A CA 1
ATOM 3623 C C . LEU A 1 453 ? -6.127 6.550 16.183 1.00 88.81 453 LEU A C 1
ATOM 3625 O O . LEU A 1 453 ? -6.287 6.427 17.393 1.00 88.81 453 LEU A O 1
ATOM 3629 N N . PHE A 1 454 ? -5.845 5.517 15.386 1.00 86.50 454 PHE A N 1
ATOM 3630 C CA . PHE A 1 454 ? -5.863 4.099 15.785 1.00 86.50 454 PHE A CA 1
ATOM 3631 C C . PHE A 1 454 ? -7.237 3.536 16.212 1.00 86.50 454 PHE A C 1
ATOM 3633 O O . PHE A 1 454 ? -7.392 2.316 16.232 1.00 86.50 454 PHE A O 1
ATOM 3640 N N . GLU A 1 455 ? -8.233 4.378 16.511 1.00 81.69 455 GLU A N 1
ATOM 3641 C CA . GLU A 1 455 ? -9.597 3.962 16.874 1.00 81.69 455 GLU A CA 1
ATOM 3642 C C . GLU A 1 455 ? -10.544 3.897 15.668 1.00 81.69 455 GLU A C 1
ATOM 3644 O O . GLU A 1 455 ? -11.402 3.019 15.607 1.00 81.69 455 GLU A O 1
ATOM 3649 N N . GLN A 1 456 ? -10.386 4.815 14.710 1.00 86.56 456 GLN A N 1
ATOM 3650 C CA . GLN A 1 456 ? -11.086 4.819 13.424 1.00 86.56 456 GLN A CA 1
ATOM 3651 C C . GLN A 1 456 ? -10.106 5.111 12.281 1.00 86.56 456 GLN A C 1
ATOM 3653 O O . GLN A 1 456 ? -9.087 5.781 12.459 1.00 86.56 456 GLN A O 1
ATOM 3658 N N . ILE A 1 457 ? -10.426 4.625 11.079 1.00 92.25 457 ILE A N 1
ATOM 3659 C CA . ILE A 1 457 ? -9.592 4.845 9.892 1.00 92.25 457 ILE A CA 1
ATOM 3660 C C . ILE A 1 457 ? -9.733 6.303 9.447 1.00 92.25 457 ILE A C 1
ATOM 3662 O O . ILE A 1 457 ? -10.835 6.775 9.159 1.00 92.25 457 ILE A O 1
ATOM 3666 N N . SER A 1 458 ? -8.612 7.018 9.368 1.00 95.94 458 SER A N 1
ATOM 3667 C CA . SER A 1 458 ? -8.595 8.420 8.946 1.00 95.94 458 SER A CA 1
ATOM 3668 C C . SER A 1 458 ? -8.634 8.540 7.421 1.00 95.94 458 SER A C 1
ATOM 3670 O O . SER A 1 458 ? -7.708 8.112 6.730 1.00 95.94 458 SER A O 1
ATOM 3672 N N . TRP A 1 459 ? -9.696 9.138 6.881 1.00 97.56 459 TRP A N 1
ATOM 3673 C CA . TRP A 1 459 ? -9.856 9.380 5.448 1.00 97.56 459 TRP A CA 1
ATOM 3674 C C . TRP A 1 459 ? -9.498 10.826 5.108 1.00 97.56 459 TRP A C 1
ATOM 3676 O O . TRP A 1 459 ? -10.261 11.749 5.393 1.00 97.56 459 TRP A O 1
ATOM 3686 N N . ILE A 1 460 ? -8.323 11.028 4.515 1.00 97.88 460 ILE A N 1
ATOM 3687 C CA . ILE A 1 460 ? -7.716 12.336 4.272 1.00 97.88 460 ILE A CA 1
ATOM 3688 C C . ILE A 1 460 ? -7.974 12.745 2.818 1.00 97.88 460 ILE A C 1
ATOM 3690 O O . ILE A 1 460 ? -7.362 12.222 1.890 1.00 97.88 460 ILE A O 1
ATOM 3694 N N . PHE A 1 461 ? -8.869 13.711 2.612 1.00 97.19 461 PHE A N 1
ATOM 3695 C CA . PHE A 1 461 ? -9.226 14.218 1.283 1.00 97.19 461 PHE A CA 1
ATOM 3696 C C . PHE A 1 461 ? -8.188 15.238 0.795 1.00 97.19 461 PHE A C 1
ATOM 3698 O O . PHE A 1 461 ? -8.254 16.437 1.086 1.00 97.19 461 PHE A O 1
ATOM 3705 N N . CYS A 1 462 ? -7.198 14.763 0.043 1.00 96.19 462 CYS A N 1
ATOM 3706 C CA . CYS A 1 462 ? -6.025 15.537 -0.354 1.00 96.19 462 CYS A CA 1
ATOM 3707 C C . CYS A 1 462 ? -6.327 16.627 -1.395 1.00 96.19 462 CYS A C 1
ATOM 3709 O O . CYS A 1 462 ? -5.650 17.659 -1.407 1.00 96.19 462 CYS A O 1
ATOM 3711 N N . ASN A 1 463 ? -7.352 16.453 -2.237 1.00 94.31 463 ASN A N 1
ATOM 3712 C CA . ASN A 1 463 ? -7.835 17.481 -3.173 1.00 94.31 463 ASN A CA 1
ATOM 3713 C C . ASN A 1 463 ? -9.232 18.022 -2.804 1.00 94.31 463 ASN A C 1
ATOM 3715 O O . ASN A 1 463 ? -10.030 18.346 -3.680 1.00 94.31 463 ASN A O 1
ATOM 3719 N N . GLY A 1 464 ? -9.543 18.127 -1.508 1.00 92.38 464 GLY A N 1
ATOM 3720 C CA . GLY A 1 464 ? -10.846 18.623 -1.057 1.00 92.38 464 GLY A CA 1
ATOM 3721 C C . GLY A 1 464 ? -12.004 17.686 -1.431 1.00 92.38 464 GLY A C 1
ATOM 3722 O O . GLY A 1 464 ? -11.794 16.505 -1.699 1.00 92.38 464 GLY A O 1
ATOM 3723 N N . ARG A 1 465 ? -13.238 18.204 -1.427 1.00 94.06 465 ARG A N 1
ATOM 3724 C CA . ARG A 1 465 ? -14.468 17.421 -1.671 1.00 94.06 465 ARG A CA 1
ATOM 3725 C C . ARG A 1 465 ? -15.495 18.189 -2.498 1.00 94.06 465 ARG A C 1
ATOM 3727 O O . ARG A 1 465 ? -15.690 19.380 -2.274 1.00 94.06 465 ARG A O 1
ATOM 3734 N N . THR A 1 466 ? -16.200 17.514 -3.410 1.00 91.38 466 THR A N 1
ATOM 3735 C CA . THR A 1 466 ? -17.271 18.135 -4.218 1.00 91.38 466 THR A CA 1
ATOM 3736 C C . THR A 1 466 ? -18.596 18.312 -3.467 1.00 91.38 466 THR A C 1
ATOM 3738 O O . THR A 1 466 ? -19.370 19.206 -3.807 1.00 91.38 466 THR A O 1
ATOM 3741 N N . ASP A 1 467 ? -18.860 17.514 -2.426 1.00 91.88 467 ASP A N 1
ATOM 3742 C CA . ASP A 1 467 ? -20.077 17.591 -1.601 1.00 91.88 467 ASP A CA 1
ATOM 3743 C C . ASP A 1 467 ? -19.956 18.537 -0.390 1.00 91.88 467 ASP A C 1
ATOM 3745 O O . ASP A 1 467 ? -20.961 18.946 0.203 1.00 91.88 467 ASP A O 1
ATOM 3749 N N . PHE A 1 468 ? -18.726 18.890 -0.011 1.00 90.56 468 PHE A N 1
ATOM 3750 C CA . PHE A 1 468 ? -18.436 19.641 1.203 1.00 90.56 468 PHE A CA 1
ATOM 3751 C C . PHE A 1 468 ? -18.637 21.149 1.009 1.00 90.56 468 PHE A C 1
ATOM 3753 O O . PHE A 1 468 ? -17.968 21.793 0.212 1.00 90.56 468 PHE A O 1
ATOM 3760 N N . LYS A 1 469 ? -19.538 21.741 1.800 1.00 85.38 469 LYS A N 1
ATOM 3761 C CA . LYS A 1 469 ? -19.944 23.158 1.684 1.00 85.38 469 LYS A CA 1
ATOM 3762 C C . LYS A 1 469 ? -19.025 24.152 2.412 1.00 85.38 469 LYS A C 1
ATOM 3764 O O . LYS A 1 469 ? -19.406 25.307 2.587 1.00 85.38 469 LYS A O 1
ATOM 3769 N N . GLY A 1 470 ? -17.869 23.701 2.898 1.00 85.69 470 GLY A N 1
ATOM 3770 C CA . GLY A 1 470 ? -16.853 24.556 3.514 1.00 85.69 470 GLY A CA 1
ATOM 3771 C C . GLY A 1 470 ? -15.807 25.040 2.506 1.00 85.69 470 GLY A C 1
ATOM 3772 O O . GLY A 1 470 ? -15.969 24.906 1.299 1.00 85.69 470 GLY A O 1
ATOM 3773 N N . ASN A 1 471 ? -14.691 25.569 3.007 1.00 82.94 471 ASN A N 1
ATOM 3774 C CA . ASN A 1 471 ? -13.637 26.155 2.164 1.00 82.94 471 ASN A CA 1
ATOM 3775 C C . ASN A 1 471 ? -12.741 25.116 1.449 1.00 82.94 471 ASN A C 1
ATOM 3777 O O . ASN A 1 471 ? -11.798 25.497 0.761 1.00 82.94 471 ASN A O 1
ATOM 3781 N N . GLU A 1 472 ? -13.030 23.818 1.583 1.00 87.75 472 GLU A N 1
ATOM 3782 C CA . GLU A 1 472 ? -12.231 22.708 1.042 1.00 87.75 472 GLU A CA 1
ATOM 3783 C C . GLU A 1 472 ? -12.709 22.226 -0.331 1.00 87.75 472 GLU A C 1
ATOM 3785 O O . GLU A 1 472 ? -12.909 21.036 -0.578 1.00 87.75 472 GLU A O 1
ATOM 3790 N N . MET A 1 473 ? -12.870 23.181 -1.246 1.00 88.25 473 MET A N 1
ATOM 3791 C CA . MET A 1 473 ? -13.197 22.886 -2.638 1.00 88.25 473 MET A CA 1
ATOM 3792 C C . MET A 1 473 ? -11.979 22.308 -3.391 1.00 88.25 473 MET A C 1
ATOM 3794 O O . MET A 1 473 ? -10.836 22.695 -3.099 1.00 88.25 473 MET A O 1
ATOM 3798 N N . PRO A 1 474 ? -12.192 21.430 -4.389 1.00 91.62 474 PRO A N 1
ATOM 3799 C CA . PRO A 1 474 ? -11.120 20.915 -5.241 1.00 91.62 474 PRO A CA 1
ATOM 3800 C C . PRO A 1 474 ? -10.505 21.996 -6.129 1.00 91.62 474 PRO A C 1
ATOM 3802 O O . PRO A 1 474 ? -11.169 22.970 -6.494 1.00 91.62 474 PRO A O 1
ATOM 3805 N N . CYS A 1 475 ? -9.238 21.821 -6.508 1.00 91.69 475 CYS A N 1
ATOM 3806 C CA . CYS A 1 475 ? -8.528 22.763 -7.373 1.00 91.69 475 CYS A CA 1
ATOM 3807 C C . CYS A 1 475 ? -7.598 22.072 -8.386 1.00 91.69 475 CYS A C 1
ATOM 3809 O O . CYS A 1 475 ? -7.377 20.861 -8.336 1.00 91.69 475 CYS A O 1
ATOM 3811 N N . ASP A 1 476 ? -7.087 22.850 -9.347 1.00 92.94 476 ASP A N 1
ATOM 3812 C CA . ASP A 1 476 ? -6.150 22.373 -10.367 1.00 92.94 476 ASP A CA 1
ATOM 3813 C C . ASP A 1 476 ? -4.744 22.118 -9.798 1.00 92.94 476 ASP A C 1
ATOM 3815 O O . ASP A 1 476 ? -4.358 22.695 -8.780 1.00 92.94 476 ASP A O 1
ATOM 3819 N N . GLU A 1 477 ? -3.941 21.321 -10.507 1.00 91.75 477 GLU A N 1
ATOM 3820 C CA . GLU A 1 477 ? -2.590 20.917 -10.092 1.00 91.75 477 GLU A CA 1
ATOM 3821 C C . GLU A 1 477 ? -1.662 22.099 -9.740 1.00 91.75 477 GLU A C 1
ATOM 3823 O O . GLU A 1 477 ? -0.832 21.975 -8.837 1.00 91.75 477 GLU A O 1
ATOM 3828 N N . ASN A 1 478 ? -1.794 23.266 -10.387 1.00 90.25 478 ASN A N 1
ATOM 3829 C CA . ASN A 1 478 ? -0.945 24.429 -10.104 1.00 90.25 478 ASN A CA 1
ATOM 3830 C C . ASN A 1 478 ? -1.413 25.194 -8.867 1.00 90.25 478 ASN A C 1
ATOM 3832 O O . ASN A 1 478 ? -0.582 25.740 -8.141 1.00 90.25 478 ASN A O 1
ATOM 3836 N N . THR A 1 479 ? -2.725 25.276 -8.641 1.00 93.06 479 THR A N 1
ATOM 3837 C CA . THR A 1 479 ? -3.285 25.864 -7.419 1.00 93.06 479 THR A CA 1
ATOM 3838 C C . THR A 1 479 ? -3.005 24.954 -6.229 1.00 93.06 479 THR A C 1
ATOM 3840 O O . THR A 1 479 ? -2.440 25.420 -5.241 1.00 93.06 479 THR A O 1
ATOM 3843 N N . TRP A 1 480 ? -3.276 23.650 -6.360 1.00 94.44 480 TRP A N 1
ATOM 3844 C CA . TRP A 1 480 ? -2.974 22.622 -5.359 1.00 94.44 480 TRP A CA 1
ATOM 3845 C C . TRP A 1 480 ? -1.504 22.691 -4.923 1.00 94.44 480 TRP A C 1
ATOM 3847 O O . TRP A 1 480 ? -1.202 22.818 -3.735 1.00 94.44 480 TRP A O 1
ATOM 3857 N N . SER A 1 481 ? -0.581 22.727 -5.891 1.00 90.81 481 SER A N 1
ATOM 3858 C CA . SER A 1 481 ? 0.866 22.782 -5.628 1.00 90.81 481 SER A CA 1
ATOM 3859 C C . SER A 1 481 ? 1.324 24.053 -4.899 1.00 90.81 481 SER A C 1
ATOM 3861 O O . SER A 1 481 ? 2.402 24.049 -4.309 1.00 90.81 481 SER A O 1
ATOM 3863 N N . LYS A 1 482 ? 0.528 25.134 -4.923 1.00 90.62 482 LYS A N 1
ATOM 3864 C CA . LYS A 1 482 ? 0.804 26.405 -4.223 1.00 90.62 482 LYS A CA 1
ATOM 3865 C C . LYS A 1 482 ? 0.135 26.508 -2.851 1.00 90.62 482 LYS A C 1
ATOM 3867 O O . LYS A 1 482 ? 0.664 27.211 -1.996 1.00 90.62 482 LYS A O 1
ATOM 3872 N N . THR A 1 483 ? -1.027 25.879 -2.653 1.00 90.44 483 THR A N 1
ATOM 3873 C CA . THR A 1 483 ? -1.866 26.079 -1.452 1.00 90.44 483 THR A CA 1
ATOM 3874 C C . THR A 1 483 ? -1.981 24.855 -0.548 1.00 90.44 483 THR A C 1
ATOM 3876 O O . THR A 1 483 ? -2.195 25.019 0.648 1.00 90.44 483 THR A O 1
ATOM 3879 N N . ARG A 1 484 ? -1.848 23.639 -1.094 1.00 92.31 484 ARG A N 1
ATOM 3880 C CA . ARG A 1 484 ? -2.087 22.370 -0.385 1.00 92.31 484 ARG A CA 1
ATOM 3881 C C . ARG A 1 484 ? -0.808 21.577 -0.098 1.00 92.31 484 ARG A C 1
ATOM 3883 O O . ARG A 1 484 ? -0.774 20.840 0.885 1.00 92.31 484 ARG A O 1
ATOM 3890 N N . ARG A 1 485 ? 0.264 21.760 -0.886 1.00 92.00 485 ARG A N 1
ATOM 3891 C CA . ARG A 1 485 ? 1.518 20.986 -0.743 1.00 92.00 485 ARG A CA 1
ATOM 3892 C C . ARG A 1 485 ? 2.170 21.086 0.644 1.00 92.00 485 ARG A C 1
ATOM 3894 O O . ARG A 1 485 ? 2.701 20.092 1.124 1.00 92.00 485 ARG A O 1
ATOM 3901 N N . THR A 1 486 ? 2.134 22.245 1.304 1.00 92.88 486 THR A N 1
ATOM 3902 C CA . THR A 1 486 ? 2.683 22.372 2.667 1.00 92.88 486 THR A CA 1
ATOM 3903 C C . THR A 1 486 ? 1.894 21.542 3.674 1.00 92.88 486 THR A C 1
ATOM 3905 O O . THR A 1 486 ? 2.503 20.864 4.487 1.00 92.88 486 THR A O 1
ATOM 3908 N N . PHE A 1 487 ? 0.561 21.502 3.570 1.00 94.88 487 PHE A N 1
ATOM 3909 C CA . PHE A 1 487 ? -0.264 20.665 4.445 1.00 94.88 487 PHE A CA 1
ATOM 3910 C C . PHE A 1 487 ? -0.055 19.170 4.188 1.00 94.88 487 PHE A C 1
ATOM 3912 O O . PHE A 1 487 ? -0.044 18.407 5.146 1.00 94.88 487 PHE A O 1
ATOM 3919 N N . LEU A 1 488 ? 0.169 18.753 2.932 1.00 96.25 488 LEU A N 1
ATOM 3920 C CA . LEU A 1 488 ? 0.603 17.382 2.630 1.00 96.25 488 LEU A CA 1
ATOM 3921 C C . LEU A 1 488 ? 1.895 17.051 3.387 1.00 96.25 488 LEU A C 1
ATOM 3923 O O . LEU A 1 488 ? 1.948 16.043 4.085 1.00 96.25 488 LEU A O 1
ATOM 3927 N N . LYS A 1 489 ? 2.921 17.901 3.264 1.00 95.12 489 LYS A N 1
ATOM 3928 C CA . LYS A 1 489 ? 4.215 17.679 3.913 1.00 95.12 489 LYS A CA 1
ATOM 3929 C C . LYS A 1 489 ? 4.102 17.636 5.438 1.00 95.12 489 LYS A C 1
ATOM 3931 O O . LYS A 1 489 ? 4.618 16.708 6.051 1.00 95.12 489 LYS A O 1
ATOM 3936 N N . ASP A 1 490 ? 3.434 18.619 6.038 1.00 94.50 490 ASP A N 1
ATOM 3937 C CA . ASP A 1 490 ? 3.257 18.696 7.492 1.00 94.50 490 ASP A CA 1
ATOM 3938 C C . ASP A 1 490 ? 2.524 17.437 8.012 1.00 94.50 490 ASP A C 1
ATOM 3940 O O . ASP A 1 490 ? 2.946 16.834 8.997 1.00 94.50 490 ASP A O 1
ATOM 3944 N N . CYS A 1 491 ? 1.491 16.984 7.289 1.00 95.94 491 CYS A N 1
ATOM 3945 C CA . CYS A 1 491 ? 0.719 15.777 7.591 1.00 95.94 491 CYS A CA 1
ATOM 3946 C C . CYS A 1 491 ? 1.543 14.483 7.476 1.00 95.94 491 CYS A C 1
ATOM 3948 O O . CYS A 1 491 ? 1.535 13.669 8.400 1.00 95.94 491 CYS A O 1
ATOM 3950 N N . VAL A 1 492 ? 2.280 14.299 6.375 1.00 95.75 492 VAL A N 1
ATOM 3951 C CA . VAL A 1 492 ? 3.136 13.118 6.161 1.00 95.75 492 VAL A CA 1
ATOM 3952 C C . VAL A 1 492 ? 4.273 13.074 7.183 1.00 95.75 492 VAL A C 1
ATOM 3954 O O . VAL A 1 492 ? 4.513 12.023 7.774 1.00 95.75 492 VAL A O 1
ATOM 3957 N N . SER A 1 493 ? 4.917 14.211 7.463 1.00 94.38 493 SER A N 1
ATOM 3958 C CA . SER A 1 493 ? 5.980 14.301 8.468 1.00 94.38 493 SER A CA 1
ATOM 3959 C C . SER A 1 493 ? 5.488 13.889 9.851 1.00 94.38 493 SER A C 1
ATOM 3961 O O . SER A 1 493 ? 6.162 13.106 10.516 1.00 94.38 493 SER A O 1
ATOM 3963 N N . LEU A 1 494 ? 4.324 14.396 10.269 1.00 94.44 494 LEU A N 1
ATOM 3964 C CA . LEU A 1 494 ? 3.734 14.080 11.568 1.00 94.44 494 LEU A CA 1
ATOM 3965 C C . LEU A 1 494 ? 3.412 12.580 11.688 1.00 94.44 494 LEU A C 1
ATOM 3967 O O . LEU A 1 494 ? 3.747 11.941 12.685 1.00 94.44 494 LEU A O 1
ATOM 3971 N N . ILE A 1 495 ? 2.818 11.991 10.646 1.00 94.62 495 ILE A N 1
ATOM 3972 C CA . ILE A 1 495 ? 2.489 10.559 10.629 1.00 94.62 495 ILE A CA 1
ATOM 3973 C C . ILE A 1 495 ? 3.760 9.694 10.679 1.00 94.62 495 ILE A C 1
ATOM 3975 O O . ILE A 1 495 ? 3.810 8.753 11.465 1.00 94.62 495 ILE A O 1
ATOM 3979 N N . CYS A 1 496 ? 4.790 10.011 9.889 1.00 92.50 496 CYS A N 1
ATOM 3980 C CA . CYS A 1 496 ? 5.986 9.171 9.733 1.00 92.50 496 CYS A CA 1
ATOM 3981 C C . CYS A 1 496 ? 7.049 9.320 10.836 1.00 92.50 496 CYS A C 1
ATOM 3983 O O . CYS A 1 496 ? 7.945 8.476 10.917 1.00 92.50 496 CYS A O 1
ATOM 3985 N N . LYS A 1 497 ? 7.014 10.398 11.634 1.00 89.50 497 LYS A N 1
ATOM 3986 C CA . LYS A 1 497 ? 8.049 10.695 12.647 1.00 89.50 497 LYS A CA 1
ATOM 3987 C C . LYS A 1 497 ? 7.527 10.680 14.077 1.00 89.50 497 LYS A C 1
ATOM 3989 O O . LYS A 1 497 ? 8.250 10.224 14.960 1.00 89.50 497 LYS A O 1
ATOM 3994 N N . ASP A 1 498 ? 6.309 11.171 14.288 1.00 90.62 498 ASP A N 1
ATOM 3995 C CA . ASP A 1 498 ? 5.771 11.430 15.624 1.00 90.62 498 ASP A CA 1
ATOM 3996 C C . ASP A 1 498 ? 4.693 10.411 16.040 1.00 90.62 498 ASP A C 1
ATOM 3998 O O . ASP A 1 498 ? 4.597 10.101 17.224 1.00 90.62 498 ASP A O 1
ATOM 4002 N N . ILE A 1 499 ? 3.918 9.868 15.085 1.00 92.56 499 ILE A N 1
ATOM 4003 C CA . ILE A 1 499 ? 2.779 8.962 15.354 1.00 92.56 499 ILE A CA 1
ATOM 4004 C C . ILE A 1 499 ? 3.106 7.485 15.059 1.00 92.56 499 ILE A C 1
ATOM 4006 O O . ILE A 1 499 ? 2.901 6.621 15.910 1.00 92.56 499 ILE A O 1
ATOM 4010 N N . LEU A 1 500 ? 3.606 7.154 13.860 1.00 91.31 500 LEU A N 1
ATOM 4011 C CA . LEU A 1 500 ? 3.926 5.773 13.472 1.00 91.31 500 LEU A CA 1
ATOM 4012 C C . LEU A 1 500 ? 5.442 5.515 13.511 1.00 91.31 500 LEU A C 1
ATOM 4014 O O . LEU A 1 500 ? 6.174 6.060 12.682 1.00 91.31 500 LEU A O 1
ATOM 4018 N N . PRO A 1 501 ? 5.947 4.635 14.398 1.00 84.44 501 PRO A N 1
ATOM 4019 C CA . PRO A 1 501 ? 7.367 4.301 14.430 1.00 84.44 501 PRO A CA 1
ATOM 4020 C C . PRO A 1 501 ? 7.838 3.626 13.133 1.00 84.44 501 PRO A C 1
ATOM 4022 O O . PRO A 1 501 ? 7.131 2.801 12.544 1.00 84.44 501 PRO A O 1
ATOM 4025 N N . LYS A 1 502 ? 9.070 3.928 12.709 1.00 79.12 502 LYS A N 1
ATOM 4026 C CA . LYS A 1 502 ? 9.691 3.357 11.499 1.00 79.12 502 LYS A CA 1
ATOM 4027 C C . LYS A 1 502 ? 9.618 1.823 11.488 1.00 79.12 502 LYS A C 1
ATOM 4029 O O . LYS A 1 502 ? 9.855 1.171 12.503 1.00 79.12 502 LYS A O 1
ATOM 4034 N N . GLY A 1 503 ? 9.276 1.254 10.332 1.00 79.44 503 GLY A N 1
ATOM 4035 C CA . GLY A 1 503 ? 9.115 -0.191 10.128 1.00 79.44 503 GLY A CA 1
ATOM 4036 C C . GLY A 1 503 ? 7.797 -0.794 10.643 1.00 79.44 503 GLY A C 1
ATOM 4037 O O . GLY A 1 503 ? 7.529 -1.964 10.361 1.00 79.44 503 GLY A O 1
ATOM 4038 N N . THR A 1 504 ? 6.939 -0.036 11.343 1.00 88.00 504 THR A N 1
ATOM 4039 C CA . THR A 1 504 ? 5.627 -0.535 11.819 1.00 88.00 504 THR A CA 1
ATOM 4040 C C . THR A 1 504 ? 4.514 -0.471 10.771 1.00 88.00 504 THR A C 1
ATOM 4042 O O . THR A 1 504 ? 3.475 -1.106 10.955 1.00 88.00 504 THR A O 1
ATOM 4045 N N . PHE A 1 505 ? 4.724 0.240 9.657 1.00 91.94 505 PHE A N 1
ATOM 4046 C CA . PHE A 1 505 ? 3.723 0.458 8.610 1.00 91.94 505 PHE A CA 1
ATOM 4047 C C . PHE A 1 505 ? 4.271 0.258 7.189 1.00 91.94 505 PHE A C 1
ATOM 4049 O O . PHE A 1 505 ? 5.474 0.357 6.976 1.00 91.94 505 PHE A O 1
ATOM 4056 N N . HIS A 1 506 ? 3.391 -0.027 6.226 1.00 93.31 506 HIS A N 1
ATOM 4057 C CA . HIS A 1 506 ? 3.680 0.047 4.785 1.00 93.31 506 HIS A CA 1
ATOM 4058 C C . HIS A 1 506 ? 2.891 1.194 4.136 1.00 93.31 506 HIS A C 1
ATOM 4060 O O . HIS A 1 506 ? 1.792 1.515 4.592 1.00 93.31 506 HIS A O 1
ATOM 4066 N N . VAL A 1 507 ? 3.400 1.760 3.037 1.00 95.94 507 VAL A N 1
ATOM 4067 C CA . VAL A 1 507 ? 2.684 2.760 2.220 1.00 95.94 507 VAL A CA 1
ATOM 4068 C C . VAL A 1 507 ? 2.382 2.170 0.845 1.00 95.94 507 VAL A C 1
ATOM 4070 O O . VAL A 1 507 ? 3.298 1.853 0.091 1.00 95.94 507 VAL A O 1
ATOM 4073 N N . ILE A 1 508 ? 1.103 2.021 0.503 1.00 97.19 508 ILE A N 1
ATOM 4074 C CA . ILE A 1 508 ? 0.647 1.442 -0.766 1.00 97.19 508 ILE A CA 1
ATOM 4075 C C . ILE A 1 508 ? 0.128 2.557 -1.677 1.00 97.19 508 ILE A C 1
ATOM 4077 O O . ILE A 1 508 ? -0.920 3.142 -1.418 1.00 97.19 508 ILE A O 1
ATOM 4081 N N . PHE A 1 509 ? 0.833 2.815 -2.776 1.00 97.50 509 PHE A N 1
ATOM 4082 C CA . PHE A 1 509 ? 0.368 3.655 -3.878 1.00 97.50 509 PHE A CA 1
ATOM 4083 C C . PHE A 1 509 ? -0.485 2.818 -4.836 1.00 97.50 509 PHE A C 1
ATOM 4085 O O . PHE A 1 509 ? 0.013 1.865 -5.433 1.00 97.50 509 PHE A O 1
ATOM 4092 N N . LEU A 1 510 ? -1.760 3.176 -5.000 1.00 97.31 510 LEU A N 1
ATOM 4093 C CA . LEU A 1 510 ? -2.732 2.444 -5.817 1.00 97.31 510 LEU A CA 1
ATOM 4094 C C . LEU A 1 510 ? -3.247 3.346 -6.951 1.00 97.31 510 LEU A C 1
ATOM 4096 O O . LEU A 1 510 ? -4.085 4.225 -6.735 1.00 97.31 510 LEU A O 1
ATOM 4100 N N . LEU A 1 511 ? -2.685 3.159 -8.150 1.00 96.00 511 LEU A N 1
ATOM 4101 C CA . LEU A 1 511 ? -2.762 4.102 -9.276 1.00 96.00 511 LEU A CA 1
ATOM 4102 C C . LEU A 1 511 ? -3.828 3.685 -10.307 1.00 96.00 511 LEU A C 1
ATOM 4104 O O . LEU A 1 511 ? -3.505 3.200 -11.400 1.00 96.00 511 LEU A O 1
ATOM 4108 N N . ASN A 1 512 ? -5.099 3.875 -9.948 1.00 91.69 512 ASN A N 1
ATOM 4109 C CA . ASN A 1 512 ? -6.259 3.391 -10.710 1.00 91.69 512 ASN A CA 1
ATOM 4110 C C . ASN A 1 512 ? -6.714 4.347 -11.828 1.00 91.69 512 ASN A C 1
ATOM 4112 O O . ASN A 1 512 ? -7.318 3.917 -12.808 1.00 91.69 512 ASN A O 1
ATOM 4116 N N . SER A 1 513 ? -6.375 5.632 -11.734 1.00 93.25 513 SER A N 1
ATOM 4117 C CA . SER A 1 513 ? -6.650 6.646 -12.763 1.00 93.25 513 SER A CA 1
ATOM 4118 C C . SER A 1 513 ? -5.394 7.478 -13.081 1.00 93.25 513 SER A C 1
ATOM 4120 O O . SER A 1 513 ? -4.375 7.320 -12.398 1.00 93.25 513 SER A O 1
ATOM 4122 N N . PRO A 1 514 ? -5.400 8.312 -14.145 1.00 93.25 514 PRO A N 1
ATOM 4123 C CA . PRO A 1 514 ? -4.220 9.060 -14.571 1.00 93.25 514 PRO A CA 1
ATOM 4124 C C . PRO A 1 514 ? -3.579 9.864 -13.438 1.00 93.25 514 PRO A C 1
ATOM 4126 O O . PRO A 1 514 ? -4.236 10.651 -12.762 1.00 93.25 514 PRO A O 1
ATOM 4129 N N . VAL A 1 515 ? -2.281 9.647 -13.234 1.00 90.75 515 VAL A N 1
ATOM 4130 C CA . VAL A 1 515 ? -1.536 10.208 -12.099 1.00 90.75 515 VAL A CA 1
ATOM 4131 C C . VAL A 1 515 ? -1.291 11.704 -12.298 1.00 90.75 515 VAL A C 1
ATOM 4133 O O . VAL A 1 515 ? -0.894 12.117 -13.389 1.00 90.75 515 VAL A O 1
ATOM 4136 N N . ASP A 1 516 ? -1.480 12.514 -11.262 1.00 90.44 516 ASP A N 1
ATOM 4137 C CA . ASP A 1 516 ? -1.342 13.973 -11.262 1.00 90.44 516 ASP A CA 1
ATOM 4138 C C . ASP A 1 516 ? -0.180 14.447 -10.361 1.00 90.44 516 ASP A C 1
ATOM 4140 O O . ASP A 1 516 ? 0.341 13.700 -9.532 1.00 90.44 516 ASP A O 1
ATOM 4144 N N . ILE A 1 517 ? 0.279 15.691 -10.534 1.00 89.94 517 ILE A N 1
ATOM 4145 C CA . ILE A 1 517 ? 1.359 16.288 -9.727 1.00 89.94 517 ILE A CA 1
ATOM 4146 C C . ILE A 1 517 ? 1.081 16.206 -8.207 1.00 89.94 517 ILE A C 1
ATOM 4148 O O . ILE A 1 517 ? 2.024 15.915 -7.466 1.00 89.94 517 ILE A O 1
ATOM 4152 N N . PRO A 1 518 ? -0.150 16.422 -7.700 1.00 92.12 518 PRO A N 1
ATOM 4153 C CA . PRO A 1 518 ? -0.505 16.174 -6.300 1.00 92.12 518 PRO A CA 1
ATOM 4154 C C . PRO A 1 518 ? -0.114 14.779 -5.774 1.00 92.12 518 PRO A C 1
ATOM 4156 O O . PRO A 1 518 ? 0.643 14.687 -4.800 1.00 92.12 518 PRO A O 1
ATOM 4159 N N . LEU A 1 519 ? -0.544 13.696 -6.435 1.00 93.06 519 LEU A N 1
ATOM 4160 C CA . LEU A 1 519 ? -0.217 12.330 -6.010 1.00 93.06 519 LEU A CA 1
ATOM 4161 C C . LEU A 1 519 ? 1.283 12.037 -6.168 1.00 93.06 519 LEU A C 1
ATOM 4163 O O . LEU A 1 519 ? 1.886 11.423 -5.287 1.00 93.06 519 LEU A O 1
ATOM 4167 N N . LEU A 1 520 ? 1.923 12.550 -7.227 1.00 92.00 520 LEU A N 1
ATOM 4168 C CA . LEU A 1 520 ? 3.376 12.439 -7.405 1.00 92.00 520 LEU A CA 1
ATOM 4169 C C . LEU A 1 520 ? 4.153 13.056 -6.230 1.00 92.00 520 LEU A C 1
ATOM 4171 O O . LEU A 1 520 ? 5.024 12.393 -5.672 1.00 92.00 520 LEU A O 1
ATOM 4175 N N . ASN A 1 521 ? 3.819 14.277 -5.789 1.00 90.81 521 ASN A N 1
ATOM 4176 C CA . ASN A 1 521 ? 4.494 14.897 -4.636 1.00 90.81 521 ASN A CA 1
ATOM 4177 C C . ASN A 1 521 ? 4.381 14.034 -3.368 1.00 90.81 521 ASN A C 1
ATOM 4179 O O . ASN A 1 521 ? 5.343 13.958 -2.608 1.00 90.81 521 ASN A O 1
ATOM 4183 N N . THR A 1 522 ? 3.255 13.342 -3.170 1.00 94.06 522 THR A N 1
ATOM 4184 C CA . THR A 1 522 ? 3.039 12.443 -2.021 1.00 94.06 522 THR A CA 1
ATOM 4185 C C . THR A 1 522 ? 4.075 11.324 -1.957 1.00 94.06 522 THR A C 1
ATOM 4187 O O . THR A 1 522 ? 4.517 10.984 -0.864 1.00 94.06 522 THR A O 1
ATOM 4190 N N . PHE A 1 523 ? 4.553 10.816 -3.100 1.00 93.25 523 PHE A N 1
ATOM 4191 C CA . PHE A 1 523 ? 5.680 9.880 -3.110 1.00 93.25 523 PHE A CA 1
ATOM 4192 C C . PHE A 1 523 ? 6.958 10.498 -2.531 1.00 93.25 523 PHE A C 1
ATOM 4194 O O . PHE A 1 523 ? 7.590 9.879 -1.681 1.00 93.25 523 PHE A O 1
ATOM 4201 N N . TYR A 1 524 ? 7.325 11.720 -2.933 1.00 89.81 524 TYR A N 1
ATOM 4202 C CA . TYR A 1 524 ? 8.532 12.371 -2.411 1.00 89.81 524 TYR A CA 1
ATOM 4203 C C . TYR A 1 524 ? 8.438 12.709 -0.924 1.00 89.81 524 TYR A C 1
ATOM 4205 O O . TYR A 1 524 ? 9.421 12.493 -0.218 1.00 89.81 524 TYR A O 1
ATOM 4213 N N . GLU A 1 525 ? 7.307 13.230 -0.432 1.00 93.50 525 GLU A N 1
ATOM 4214 C CA . GLU A 1 525 ? 7.204 13.561 0.996 1.00 93.50 525 GLU A CA 1
ATOM 4215 C C . GLU A 1 525 ? 7.279 12.268 1.850 1.00 93.50 525 GLU A C 1
ATOM 4217 O O . GLU A 1 525 ? 8.051 12.230 2.808 1.00 93.50 525 GLU A O 1
ATOM 4222 N N . PHE A 1 526 ? 6.610 11.166 1.453 1.00 93.44 526 PHE A N 1
ATOM 4223 C CA . PHE A 1 526 ? 6.740 9.866 2.143 1.00 93.44 526 PHE A CA 1
ATOM 4224 C C . PHE A 1 526 ? 8.154 9.283 2.046 1.00 93.44 526 PHE A C 1
ATOM 4226 O O . PHE A 1 526 ? 8.727 8.919 3.069 1.00 93.44 526 PHE A O 1
ATOM 4233 N N . PHE A 1 527 ? 8.746 9.214 0.850 1.00 90.38 527 PHE A N 1
ATOM 4234 C CA . PHE A 1 527 ? 10.092 8.661 0.661 1.00 90.38 527 PHE A CA 1
ATOM 4235 C C . PHE A 1 527 ? 11.155 9.448 1.444 1.00 90.38 527 PHE A C 1
ATOM 4237 O O . PHE A 1 527 ? 12.067 8.851 2.013 1.00 90.38 527 PHE A O 1
ATOM 4244 N N . THR A 1 528 ? 11.010 10.775 1.535 1.00 89.75 528 THR A N 1
ATOM 4245 C CA . THR A 1 528 ? 11.910 11.633 2.325 1.00 89.75 528 THR A CA 1
ATOM 4246 C C . THR A 1 528 ? 11.761 11.374 3.822 1.00 89.75 528 THR A C 1
ATOM 4248 O O . THR A 1 528 ? 12.758 11.154 4.507 1.00 89.75 528 THR A O 1
ATOM 4251 N N . ASP A 1 529 ? 10.532 11.376 4.342 1.00 90.31 529 ASP A N 1
ATOM 4252 C CA . ASP A 1 529 ? 10.293 11.304 5.787 1.00 90.31 529 ASP A CA 1
ATOM 4253 C C . ASP A 1 529 ? 10.367 9.876 6.353 1.00 90.31 529 ASP A C 1
ATOM 4255 O O . ASP A 1 529 ? 10.596 9.703 7.549 1.00 90.31 529 ASP A O 1
ATOM 4259 N N . MET A 1 530 ? 10.279 8.861 5.489 1.00 88.19 530 MET A N 1
ATOM 4260 C CA . MET A 1 530 ? 10.662 7.476 5.782 1.00 88.19 530 MET A CA 1
ATOM 4261 C C . MET A 1 530 ? 12.166 7.209 5.561 1.00 88.19 530 MET A C 1
ATOM 4263 O O . MET A 1 530 ? 12.581 6.058 5.642 1.00 88.19 530 MET A O 1
ATOM 4267 N N . GLU A 1 531 ? 12.990 8.228 5.275 1.00 84.06 531 GLU A N 1
ATOM 4268 C CA . GLU A 1 531 ? 14.448 8.105 5.053 1.00 84.06 531 GLU A CA 1
ATOM 4269 C C . GLU A 1 531 ? 14.830 7.060 3.981 1.00 84.06 531 GLU A C 1
ATOM 4271 O O . GLU A 1 531 ? 15.848 6.377 4.075 1.00 84.06 531 GLU A O 1
ATOM 4276 N N . GLY A 1 532 ? 13.998 6.932 2.944 1.00 73.94 532 GLY A N 1
ATOM 4277 C CA . GLY A 1 532 ? 14.191 5.991 1.842 1.00 73.94 532 GLY A CA 1
ATOM 4278 C C . GLY A 1 532 ? 13.829 4.531 2.141 1.00 73.94 532 GLY A C 1
ATOM 4279 O O . GLY A 1 532 ? 14.237 3.651 1.386 1.00 73.94 532 GLY A O 1
ATOM 4280 N N . HIS A 1 533 ? 13.090 4.250 3.223 1.00 67.50 533 HIS A N 1
ATOM 4281 C CA . HIS A 1 533 ? 12.778 2.880 3.648 1.00 67.50 533 HIS A CA 1
ATOM 4282 C C . HIS A 1 533 ? 12.043 2.043 2.585 1.00 67.50 533 HIS A C 1
ATOM 4284 O O . HIS A 1 533 ? 11.103 2.490 1.927 1.00 67.50 533 HIS A O 1
ATOM 4290 N N . ASP A 1 534 ? 12.401 0.760 2.547 1.00 72.50 534 ASP A N 1
ATOM 4291 C CA . ASP A 1 534 ? 11.896 -0.318 1.689 1.00 72.50 534 ASP A CA 1
ATOM 4292 C C . ASP A 1 534 ? 10.371 -0.600 1.742 1.00 72.50 534 ASP A C 1
ATOM 4294 O O . ASP A 1 534 ? 9.899 -1.513 1.059 1.00 72.50 534 ASP A O 1
ATOM 4298 N N . ASP A 1 535 ? 9.593 0.148 2.530 1.00 84.75 535 ASP A N 1
ATOM 4299 C CA . ASP A 1 535 ? 8.199 -0.177 2.888 1.00 84.75 535 ASP A CA 1
ATOM 4300 C C . ASP A 1 535 ? 7.145 0.545 2.020 1.00 84.75 535 ASP A C 1
ATOM 4302 O O . ASP A 1 535 ? 5.942 0.454 2.285 1.00 84.75 535 ASP A O 1
ATOM 4306 N N . ILE A 1 536 ? 7.582 1.243 0.966 1.00 92.12 536 ILE A N 1
ATOM 4307 C CA . ILE A 1 536 ? 6.703 1.835 -0.052 1.00 92.12 536 ILE A CA 1
ATOM 4308 C C . ILE A 1 536 ? 6.489 0.831 -1.195 1.00 92.12 536 ILE A C 1
ATOM 4310 O O . ILE A 1 536 ? 7.444 0.323 -1.780 1.00 92.12 536 ILE A O 1
ATOM 4314 N N . ILE A 1 537 ? 5.226 0.564 -1.530 1.00 94.38 537 ILE A N 1
ATOM 4315 C CA . ILE A 1 537 ? 4.778 -0.385 -2.559 1.00 94.38 537 ILE A CA 1
ATOM 4316 C C . ILE A 1 537 ? 3.933 0.375 -3.587 1.00 94.38 537 ILE A C 1
ATOM 4318 O O . ILE A 1 537 ? 3.097 1.195 -3.212 1.00 94.38 537 ILE A O 1
ATOM 4322 N N . CYS A 1 538 ? 4.102 0.089 -4.879 1.00 95.50 538 CYS A N 1
ATOM 4323 C CA . CYS A 1 538 ? 3.295 0.687 -5.948 1.00 95.50 538 CYS A CA 1
ATOM 4324 C C . CYS A 1 538 ? 2.515 -0.383 -6.721 1.00 95.50 538 CYS A C 1
ATOM 4326 O O . CYS A 1 538 ? 3.061 -1.426 -7.077 1.00 95.50 538 CYS A O 1
ATOM 4328 N N . ILE A 1 539 ? 1.229 -0.142 -6.978 1.00 97.00 539 ILE A N 1
ATOM 4329 C CA . ILE A 1 539 ? 0.320 -1.063 -7.665 1.00 97.00 539 ILE A CA 1
ATOM 4330 C C . ILE A 1 539 ? -0.447 -0.289 -8.746 1.00 97.00 539 ILE A C 1
ATOM 4332 O O . ILE A 1 539 ? -1.076 0.734 -8.464 1.00 97.00 539 ILE A O 1
ATOM 4336 N N . SER A 1 540 ? -0.426 -0.776 -9.990 1.00 95.75 540 SER A N 1
ATOM 4337 C CA . SER A 1 540 ? -1.247 -0.223 -11.077 1.00 95.75 540 SER A CA 1
ATOM 4338 C C . SER A 1 540 ? -1.586 -1.260 -12.147 1.00 95.75 540 SER A C 1
ATOM 4340 O O . SER A 1 540 ? -0.707 -1.971 -12.636 1.00 95.75 540 SER A O 1
ATOM 4342 N N . GLU A 1 541 ? -2.842 -1.298 -12.599 1.00 93.50 541 GLU A N 1
ATOM 4343 C CA . GLU A 1 541 ? -3.201 -2.036 -13.820 1.00 93.50 541 GLU A CA 1
ATOM 4344 C C . GLU A 1 541 ? -2.585 -1.367 -15.068 1.00 93.50 541 GLU A C 1
ATOM 4346 O O . GLU A 1 541 ? -2.153 -2.050 -15.996 1.00 93.50 541 GLU A O 1
ATOM 4351 N N . SER A 1 542 ? -2.475 -0.032 -15.085 1.00 92.25 542 SER A N 1
ATOM 4352 C CA . SER A 1 542 ? -1.997 0.721 -16.248 1.00 92.25 542 SER A CA 1
ATOM 4353 C C . SER A 1 542 ? -0.479 0.911 -16.247 1.00 92.25 542 SER A C 1
ATOM 4355 O O . SER A 1 542 ? 0.091 1.650 -15.440 1.00 92.25 542 SER A O 1
ATOM 4357 N N . VAL A 1 543 ? 0.175 0.324 -17.253 1.00 90.25 543 VAL A N 1
ATOM 4358 C CA . VAL A 1 543 ? 1.596 0.552 -17.569 1.00 90.25 543 VAL A CA 1
ATOM 4359 C C . VAL A 1 543 ? 1.887 2.036 -17.850 1.00 90.25 543 VAL A C 1
ATOM 4361 O O . VAL A 1 543 ? 2.999 2.498 -17.607 1.00 90.25 543 VAL A O 1
ATOM 4364 N N . GLU A 1 544 ? 0.908 2.803 -18.335 1.00 91.56 544 GLU A N 1
ATOM 4365 C CA . GLU A 1 544 ? 1.057 4.236 -18.627 1.00 91.56 544 GLU A CA 1
ATOM 4366 C C . GLU A 1 544 ? 1.020 5.083 -17.346 1.00 91.56 544 GLU A C 1
ATOM 4368 O O . GLU A 1 544 ? 1.890 5.936 -17.149 1.00 91.56 544 GLU A O 1
ATOM 4373 N N . ASN A 1 545 ? 0.082 4.790 -16.433 1.00 92.19 545 ASN A N 1
ATOM 4374 C CA . ASN A 1 545 ? 0.026 5.413 -15.105 1.00 92.19 545 ASN A CA 1
ATOM 4375 C C . ASN A 1 545 ? 1.314 5.118 -14.328 1.00 92.19 545 ASN A C 1
ATOM 4377 O O . ASN A 1 545 ? 1.942 6.038 -13.798 1.00 92.19 545 ASN A O 1
ATOM 4381 N N . PHE A 1 546 ? 1.741 3.849 -14.327 1.00 93.50 546 PHE A N 1
ATOM 4382 C CA . PHE A 1 546 ? 3.000 3.442 -13.715 1.00 93.50 546 PHE A CA 1
ATOM 4383 C C . PHE A 1 546 ? 4.195 4.183 -14.321 1.00 93.50 546 PHE A C 1
ATOM 4385 O O . PHE A 1 546 ? 4.979 4.746 -13.569 1.00 93.50 546 PHE A O 1
ATOM 4392 N N . LYS A 1 547 ? 4.328 4.266 -15.653 1.00 91.12 547 LYS A N 1
ATOM 4393 C CA . LYS A 1 547 ? 5.450 4.980 -16.290 1.00 91.12 547 LYS A CA 1
ATOM 4394 C C . LYS A 1 547 ? 5.493 6.467 -15.929 1.00 91.12 547 LYS A C 1
ATOM 4396 O O . LYS A 1 547 ? 6.585 6.991 -15.715 1.00 91.12 547 LYS A O 1
ATOM 4401 N N . LYS A 1 548 ? 4.342 7.144 -15.806 1.00 91.62 548 LYS A N 1
ATOM 4402 C CA . LYS A 1 548 ? 4.291 8.546 -15.345 1.00 91.62 548 LYS A CA 1
ATOM 4403 C C . LYS A 1 548 ? 4.754 8.686 -13.888 1.00 91.62 548 LYS A C 1
ATOM 4405 O O . LYS A 1 548 ? 5.484 9.623 -13.577 1.00 91.62 548 LYS A O 1
ATOM 4410 N N . TRP A 1 549 ? 4.368 7.752 -13.017 1.00 93.12 549 TRP A N 1
ATOM 4411 C CA . TRP A 1 549 ? 4.788 7.721 -11.612 1.00 93.12 549 TRP A CA 1
ATOM 4412 C C . TRP A 1 549 ? 6.270 7.342 -11.447 1.00 93.12 549 TRP A C 1
ATOM 4414 O O . TRP A 1 549 ? 7.014 8.037 -10.760 1.00 93.12 549 TRP A O 1
ATOM 4424 N N . GLN A 1 550 ? 6.741 6.323 -12.167 1.00 92.00 550 GLN A N 1
ATOM 4425 C CA . GLN A 1 550 ? 8.139 5.895 -12.215 1.00 92.00 550 GLN A CA 1
ATOM 4426 C C . GLN A 1 550 ? 9.068 7.014 -12.695 1.00 92.00 550 GLN A C 1
ATOM 4428 O O . GLN A 1 550 ? 10.097 7.248 -12.071 1.00 92.00 550 GLN A O 1
ATOM 4433 N N . ALA A 1 551 ? 8.711 7.734 -13.764 1.00 88.56 551 ALA A N 1
ATOM 4434 C CA . ALA A 1 551 ? 9.518 8.845 -14.276 1.00 88.56 551 ALA A CA 1
ATOM 4435 C C . ALA A 1 551 ? 9.735 9.968 -13.241 1.00 88.56 551 ALA A C 1
ATOM 4437 O O . ALA A 1 551 ? 10.703 10.718 -13.346 1.00 88.56 551 ALA A O 1
ATOM 4438 N N . PHE A 1 552 ? 8.855 10.066 -12.240 1.00 86.69 552 PHE A N 1
ATOM 4439 C CA . PHE A 1 552 ? 8.996 10.958 -11.095 1.00 86.69 552 PHE A CA 1
ATOM 4440 C C . PHE A 1 552 ? 9.793 10.297 -9.957 1.00 86.69 552 PHE A C 1
ATOM 4442 O O . PHE A 1 552 ? 10.752 10.886 -9.471 1.00 86.69 552 PHE A O 1
ATOM 4449 N N . ALA A 1 553 ? 9.471 9.053 -9.581 1.00 87.38 553 ALA A N 1
ATOM 4450 C CA . ALA A 1 553 ? 10.182 8.309 -8.533 1.00 87.38 553 ALA A CA 1
ATOM 4451 C C . ALA A 1 553 ? 11.691 8.145 -8.821 1.00 87.38 553 ALA A C 1
ATOM 4453 O O . ALA A 1 553 ? 12.514 8.240 -7.911 1.00 87.38 553 ALA A O 1
ATOM 4454 N N . LEU A 1 554 ? 12.068 8.015 -10.100 1.00 86.19 554 LEU A N 1
ATOM 4455 C CA . LEU A 1 554 ? 13.458 7.996 -10.581 1.00 86.19 554 LEU A CA 1
ATOM 4456 C C . LEU A 1 554 ? 14.266 9.278 -10.271 1.00 86.19 554 LEU A C 1
ATOM 4458 O O . LEU A 1 554 ? 15.476 9.305 -10.480 1.00 86.19 554 LEU A O 1
ATOM 4462 N N . GLY A 1 555 ? 13.626 10.345 -9.779 1.00 82.88 555 GLY A N 1
ATOM 4463 C CA . GLY A 1 555 ? 14.299 11.540 -9.263 1.00 82.88 555 GLY A CA 1
ATOM 4464 C C . GLY A 1 555 ? 14.817 11.411 -7.823 1.00 82.88 555 GLY A C 1
ATOM 4465 O O . GLY A 1 555 ? 15.496 12.319 -7.344 1.00 82.88 555 GLY A O 1
ATOM 4466 N N . SER A 1 556 ? 14.509 10.322 -7.110 1.00 78.44 556 SER A N 1
ATOM 4467 C CA . SER A 1 556 ? 15.029 10.046 -5.753 1.00 78.44 556 SER A CA 1
ATOM 4468 C C . SER A 1 556 ? 15.360 8.575 -5.485 1.00 78.44 556 SER A C 1
ATOM 4470 O O . SER A 1 556 ? 15.990 8.273 -4.476 1.00 78.44 556 SER A O 1
ATOM 4472 N N . CYS A 1 557 ? 14.988 7.670 -6.390 1.00 79.56 557 CYS A N 1
ATOM 4473 C CA . CYS A 1 557 ? 15.249 6.237 -6.300 1.00 79.56 557 CYS A CA 1
ATOM 4474 C C . CYS A 1 557 ? 15.899 5.737 -7.593 1.00 79.56 557 CYS A C 1
ATOM 4476 O O . CYS A 1 557 ? 15.668 6.290 -8.668 1.00 79.56 557 CYS A O 1
ATOM 4478 N N . ASP A 1 558 ? 16.670 4.657 -7.520 1.00 82.50 558 ASP A N 1
ATOM 4479 C CA . ASP A 1 558 ? 17.146 3.972 -8.717 1.00 82.50 558 ASP A CA 1
ATOM 4480 C C . ASP A 1 558 ? 16.026 3.143 -9.388 1.00 82.50 558 ASP A C 1
ATOM 4482 O O . ASP A 1 558 ? 14.964 2.876 -8.816 1.00 82.50 558 ASP A O 1
ATOM 4486 N N . SER A 1 559 ? 16.265 2.727 -10.632 1.00 79.56 559 SER A N 1
ATOM 4487 C CA . SER A 1 559 ? 15.277 1.978 -11.417 1.00 79.56 559 SER A CA 1
ATOM 4488 C C . SER A 1 559 ? 15.029 0.565 -10.887 1.00 79.56 559 SER A C 1
ATOM 4490 O O . SER A 1 559 ? 13.905 0.077 -10.977 1.00 79.56 559 SER A O 1
ATOM 4492 N N . GLU A 1 560 ? 16.038 -0.104 -10.335 1.00 80.44 560 GLU A N 1
ATOM 4493 C CA . GLU A 1 560 ? 15.909 -1.471 -9.827 1.00 80.44 560 GLU A CA 1
ATOM 4494 C C . GLU A 1 560 ? 14.995 -1.488 -8.597 1.00 80.44 560 GLU A C 1
ATOM 4496 O O . GLU A 1 560 ? 13.990 -2.197 -8.606 1.00 80.44 560 GLU A O 1
ATOM 4501 N N . THR A 1 561 ? 15.239 -0.612 -7.618 1.00 83.06 561 THR A N 1
ATOM 4502 C CA . THR A 1 561 ? 14.391 -0.438 -6.429 1.00 83.06 561 THR A CA 1
ATOM 4503 C C . THR A 1 561 ? 12.951 -0.087 -6.806 1.00 83.06 561 THR A C 1
ATOM 4505 O O . THR A 1 561 ? 12.016 -0.766 -6.372 1.00 83.06 561 THR A O 1
ATOM 4508 N N . VAL A 1 562 ? 12.741 0.919 -7.670 1.00 87.12 562 VAL A N 1
ATOM 4509 C CA . VAL A 1 562 ? 11.388 1.317 -8.111 1.00 87.12 562 VAL A CA 1
ATOM 4510 C C . VAL A 1 562 ? 10.659 0.150 -8.775 1.00 87.12 562 VAL A C 1
ATOM 4512 O O . VAL A 1 562 ? 9.488 -0.094 -8.482 1.00 87.12 562 VAL A O 1
ATOM 4515 N N . ASN A 1 563 ? 11.332 -0.608 -9.643 1.00 86.12 563 ASN A N 1
ATOM 4516 C CA . ASN A 1 563 ? 10.717 -1.750 -10.312 1.00 86.12 563 ASN A CA 1
ATOM 4517 C C . ASN A 1 563 ? 10.488 -2.928 -9.360 1.00 86.12 563 ASN A C 1
ATOM 4519 O O . ASN A 1 563 ? 9.436 -3.562 -9.436 1.00 86.12 563 ASN A O 1
ATOM 4523 N N . LEU A 1 564 ? 11.403 -3.212 -8.431 1.00 86.69 564 LEU A N 1
ATOM 4524 C CA . LEU A 1 564 ? 11.277 -4.283 -7.439 1.00 86.69 564 LEU A CA 1
ATOM 4525 C C . LEU A 1 564 ? 10.050 -4.077 -6.537 1.00 86.69 564 LEU A C 1
ATOM 4527 O O . LEU A 1 564 ? 9.304 -5.029 -6.304 1.00 86.69 564 LEU A O 1
ATOM 4531 N N . LYS A 1 565 ? 9.786 -2.832 -6.120 1.00 90.12 565 LYS A N 1
ATOM 4532 C CA . LYS A 1 565 ? 8.644 -2.436 -5.272 1.00 90.12 565 LYS A CA 1
ATOM 4533 C C . LYS A 1 565 ? 7.307 -2.267 -6.004 1.00 90.12 565 LYS A C 1
ATOM 4535 O O . LYS A 1 565 ? 6.297 -1.980 -5.361 1.00 90.12 565 LYS A O 1
ATOM 4540 N N . SER A 1 566 ? 7.279 -2.451 -7.326 1.00 92.81 566 SER A N 1
ATOM 4541 C CA . SER A 1 566 ? 6.099 -2.163 -8.152 1.00 92.81 566 SER A CA 1
ATOM 4542 C C . SER A 1 566 ? 5.440 -3.408 -8.755 1.00 92.81 566 SER A C 1
ATOM 4544 O O . SER A 1 566 ? 6.106 -4.270 -9.335 1.00 92.81 566 SER A O 1
ATOM 4546 N N . VAL A 1 567 ? 4.112 -3.484 -8.676 1.00 94.94 567 VAL A N 1
ATOM 4547 C CA . VAL A 1 567 ? 3.266 -4.505 -9.314 1.00 94.94 567 VAL A CA 1
ATOM 4548 C C . VAL A 1 567 ? 2.452 -3.831 -10.416 1.00 94.94 567 VAL A C 1
ATOM 4550 O O . VAL A 1 567 ? 1.597 -2.989 -10.146 1.00 94.94 567 VAL A O 1
ATOM 4553 N N . VAL A 1 568 ? 2.739 -4.180 -11.671 1.00 94.25 568 VAL A N 1
ATOM 4554 C CA . VAL A 1 568 ? 2.245 -3.455 -12.851 1.00 94.25 568 VAL A CA 1
ATOM 4555 C C . VAL A 1 568 ? 1.564 -4.424 -13.816 1.00 94.25 568 VAL A C 1
ATOM 4557 O O . VAL A 1 568 ? 2.093 -5.504 -14.070 1.00 94.25 568 VAL A O 1
ATOM 4560 N N . GLY A 1 569 ? 0.402 -4.049 -14.358 1.00 91.94 569 GLY A N 1
ATOM 4561 C CA . GLY A 1 569 ? -0.364 -4.879 -15.301 1.00 91.94 569 GLY A CA 1
ATOM 4562 C C . GLY A 1 569 ? -1.275 -5.925 -14.644 1.00 91.94 569 GLY A C 1
ATOM 4563 O O . GLY A 1 569 ? -1.781 -6.815 -15.325 1.00 91.94 569 GLY A O 1
ATOM 4564 N N . MET A 1 570 ? -1.489 -5.841 -13.328 1.00 93.62 570 MET A N 1
ATOM 4565 C CA . MET A 1 570 ? -2.364 -6.745 -12.579 1.00 93.62 570 MET A CA 1
ATOM 4566 C C . MET A 1 570 ? -3.723 -6.080 -12.329 1.00 93.62 570 MET A C 1
ATOM 4568 O O . MET A 1 570 ? -3.771 -4.990 -11.764 1.00 93.62 570 MET A O 1
ATOM 4572 N N . LYS A 1 571 ? -4.822 -6.731 -12.743 1.00 94.88 571 LYS A N 1
ATOM 4573 C CA . LYS A 1 571 ? -6.185 -6.198 -12.567 1.00 94.88 571 LYS A CA 1
ATOM 4574 C C . LYS A 1 571 ? -6.576 -6.058 -11.100 1.00 94.88 571 LYS A C 1
ATOM 4576 O O . LYS A 1 571 ? -6.206 -6.921 -10.303 1.00 94.88 571 LYS A O 1
ATOM 4581 N N . MET A 1 572 ? -7.422 -5.080 -10.760 1.00 96.19 572 MET A N 1
ATOM 4582 C CA . MET A 1 572 ? -7.928 -4.917 -9.385 1.00 96.19 572 MET A CA 1
ATOM 4583 C C . MET A 1 572 ? -8.617 -6.183 -8.855 1.00 96.19 572 MET A C 1
ATOM 4585 O O . MET A 1 572 ? -8.367 -6.601 -7.728 1.00 96.19 572 MET A O 1
ATOM 4589 N N . SER A 1 573 ? -9.410 -6.863 -9.689 1.00 96.56 573 SER A N 1
ATOM 4590 C CA . SER A 1 573 ? -10.027 -8.156 -9.354 1.00 96.56 573 SER A CA 1
ATOM 4591 C C . SER A 1 573 ? -8.999 -9.230 -8.969 1.00 96.56 573 SER A C 1
ATOM 4593 O O . SER A 1 573 ? -9.223 -10.005 -8.039 1.00 96.56 573 SER A O 1
ATOM 4595 N N . HIS A 1 574 ? -7.844 -9.251 -9.642 1.00 96.19 574 HIS A N 1
ATOM 4596 C CA . HIS A 1 574 ? -6.748 -10.174 -9.353 1.00 96.19 574 HIS A CA 1
ATOM 4597 C C . HIS A 1 574 ? -5.979 -9.750 -8.093 1.00 96.19 574 HIS A C 1
ATOM 4599 O O . HIS A 1 574 ? -5.630 -10.613 -7.290 1.00 96.19 574 HIS A O 1
ATOM 4605 N N . VAL A 1 575 ? -5.737 -8.447 -7.895 1.00 96.81 575 VAL A N 1
ATOM 4606 C CA . VAL A 1 575 ? -5.122 -7.883 -6.676 1.00 96.81 575 VAL A CA 1
ATOM 4607 C C . VAL A 1 575 ? -5.964 -8.243 -5.449 1.00 96.81 575 VAL A C 1
ATOM 4609 O O . VAL A 1 575 ? -5.431 -8.813 -4.498 1.00 96.81 575 VAL A O 1
ATOM 4612 N N . ASN A 1 576 ? -7.281 -8.015 -5.513 1.00 96.44 576 ASN A N 1
ATOM 4613 C CA . ASN A 1 576 ? -8.237 -8.330 -4.451 1.00 96.44 576 ASN A CA 1
ATOM 4614 C C . ASN A 1 576 ? -8.194 -9.814 -4.061 1.00 96.44 576 ASN A C 1
ATOM 4616 O O . ASN A 1 576 ? -7.962 -10.147 -2.901 1.00 96.44 576 ASN A O 1
ATOM 4620 N N . ALA A 1 577 ? -8.352 -10.712 -5.040 1.00 95.62 577 ALA A N 1
ATOM 4621 C CA . ALA A 1 577 ? -8.326 -12.155 -4.801 1.00 95.62 577 ALA A CA 1
ATOM 4622 C C . ALA A 1 577 ? -6.961 -12.652 -4.283 1.00 95.62 577 ALA A C 1
ATOM 4624 O O . ALA A 1 577 ? -6.901 -13.544 -3.437 1.00 95.62 577 ALA A O 1
ATOM 4625 N N . THR A 1 578 ? -5.860 -12.060 -4.760 1.00 95.38 578 THR A N 1
ATOM 4626 C CA . THR A 1 578 ? -4.499 -12.433 -4.343 1.00 95.38 578 THR A CA 1
ATOM 4627 C C . THR A 1 578 ? -4.226 -12.020 -2.901 1.00 95.38 578 THR A C 1
ATOM 4629 O O . THR A 1 578 ? -3.743 -12.836 -2.120 1.00 95.38 578 THR A O 1
ATOM 4632 N N . LEU A 1 579 ? -4.558 -10.785 -2.518 1.00 94.69 579 LEU A N 1
ATOM 4633 C CA . LEU A 1 579 ? -4.306 -10.293 -1.162 1.00 94.69 579 LEU A CA 1
ATOM 4634 C C . LEU A 1 579 ? -5.233 -10.941 -0.127 1.00 94.69 579 LEU A C 1
ATOM 4636 O O . LEU A 1 579 ? -4.752 -11.329 0.936 1.00 94.69 579 LEU A O 1
ATOM 4640 N N . GLN A 1 580 ? -6.500 -11.201 -0.469 1.00 92.56 580 GLN A N 1
ATOM 4641 C CA . GLN A 1 580 ? -7.389 -12.007 0.379 1.00 92.56 580 GLN A CA 1
ATOM 4642 C C . GLN A 1 580 ? -6.824 -13.407 0.675 1.00 92.56 580 GLN A C 1
ATOM 4644 O O . GLN A 1 580 ? -7.004 -13.910 1.779 1.00 92.56 580 GLN A O 1
ATOM 4649 N N . SER A 1 581 ? -6.083 -14.023 -0.257 1.00 90.94 581 SER A N 1
ATOM 4650 C CA . SER A 1 581 ? -5.492 -15.356 -0.042 1.00 90.94 581 SER A CA 1
ATOM 4651 C C . SER A 1 581 ? -4.370 -15.406 1.011 1.00 90.94 581 SER A C 1
ATOM 4653 O O . SER A 1 581 ? -3.998 -16.496 1.447 1.00 90.94 581 SER A O 1
ATOM 4655 N N . VAL A 1 582 ? -3.841 -14.248 1.436 1.00 89.75 582 VAL A N 1
ATOM 4656 C CA . VAL A 1 582 ? -2.777 -14.128 2.454 1.00 89.75 582 VAL A CA 1
ATOM 4657 C C . VAL A 1 582 ? -3.192 -13.318 3.691 1.00 89.75 582 VAL A C 1
ATOM 4659 O O . VAL A 1 582 ? -2.372 -13.087 4.585 1.00 89.75 582 VAL A O 1
ATOM 4662 N N . GLN A 1 583 ? -4.464 -12.926 3.781 1.00 88.19 583 GLN A N 1
ATOM 4663 C CA . GLN A 1 583 ? -5.072 -12.346 4.980 1.00 88.19 583 GLN A CA 1
ATOM 4664 C C . GLN A 1 583 ? -5.537 -13.475 5.913 1.00 88.19 583 GLN A C 1
ATOM 4666 O O . GLN A 1 583 ? -6.183 -14.425 5.482 1.00 88.19 583 GLN A O 1
ATOM 4671 N N . THR A 1 584 ? -5.172 -13.417 7.199 1.00 64.38 584 THR A N 1
ATOM 4672 C CA . THR A 1 584 ? -5.382 -14.550 8.128 1.00 64.38 584 THR A CA 1
ATOM 4673 C C . THR A 1 584 ? -6.822 -14.715 8.599 1.00 64.38 584 THR A C 1
ATOM 4675 O O . THR A 1 584 ? -7.254 -15.828 8.877 1.00 64.38 584 THR A O 1
ATOM 4678 N N . ASN A 1 585 ? -7.537 -13.600 8.728 1.00 59.28 585 ASN A N 1
ATOM 4679 C CA . ASN A 1 585 ? -8.927 -13.519 9.151 1.00 59.28 585 ASN A CA 1
ATOM 4680 C C . ASN A 1 585 ? -9.611 -12.514 8.214 1.00 59.28 585 ASN A C 1
ATOM 4682 O O . ASN A 1 585 ? -9.003 -11.499 7.871 1.00 59.28 585 ASN A O 1
ATOM 4686 N N . THR A 1 586 ? -10.882 -12.725 7.880 1.00 54.72 586 THR A N 1
ATOM 4687 C CA . THR A 1 586 ? -11.744 -11.592 7.519 1.00 54.72 586 THR A CA 1
ATOM 4688 C C . THR A 1 586 ? -11.939 -10.717 8.754 1.00 54.72 586 THR A C 1
ATOM 4690 O O . THR A 1 586 ? -12.267 -11.249 9.812 1.00 54.72 586 THR A O 1
ATOM 4693 N N . THR A 1 587 ? -11.796 -9.396 8.635 1.00 52.53 587 THR A N 1
ATOM 4694 C CA . THR A 1 587 ? -12.035 -8.439 9.745 1.00 52.53 587 THR A CA 1
ATOM 4695 C C . THR A 1 587 ? -13.491 -8.442 10.221 1.00 52.53 587 THR A C 1
ATOM 4697 O O . THR A 1 587 ? -13.783 -8.081 11.358 1.00 52.53 587 THR A O 1
ATOM 4700 N N . ARG A 1 588 ? -14.402 -8.917 9.364 1.00 56.78 588 ARG A N 1
ATOM 4701 C CA . ARG A 1 588 ? -15.839 -9.107 9.603 1.00 56.78 588 ARG A CA 1
ATOM 4702 C C . ARG A 1 588 ? -16.155 -10.275 10.566 1.00 56.78 588 ARG A C 1
ATOM 4704 O O . ARG A 1 588 ? -16.958 -11.145 10.226 1.00 56.78 588 ARG A O 1
ATOM 4711 N N . THR A 1 589 ? -15.568 -10.313 11.766 1.00 62.94 589 THR A N 1
ATOM 4712 C CA . THR A 1 589 ? -16.060 -11.191 12.849 1.00 62.94 589 THR A CA 1
ATOM 4713 C C . THR A 1 589 ? -17.360 -10.600 13.400 1.00 62.94 589 THR A C 1
ATOM 4715 O O . THR A 1 589 ? -17.349 -9.801 14.332 1.00 62.94 589 THR A O 1
ATOM 4718 N N . ALA A 1 590 ? -18.490 -10.959 12.786 1.00 76.31 590 ALA A N 1
ATOM 4719 C CA . ALA A 1 590 ? -19.817 -10.490 13.180 1.00 76.31 590 ALA A CA 1
ATOM 4720 C C . ALA A 1 590 ? -20.103 -10.800 14.661 1.00 76.31 590 ALA A C 1
ATOM 4722 O O . ALA A 1 590 ? -20.168 -11.968 15.053 1.00 76.31 590 ALA A O 1
ATOM 4723 N N . LYS A 1 591 ? -20.288 -9.768 15.493 1.00 90.50 591 LYS A N 1
ATOM 4724 C CA . LYS A 1 591 ? -20.655 -9.956 16.903 1.00 90.50 591 LYS A CA 1
ATOM 4725 C C . LYS A 1 591 ? -22.148 -10.203 17.027 1.00 90.50 591 LYS A C 1
ATOM 4727 O O . LYS A 1 591 ? -22.955 -9.494 16.436 1.00 90.50 591 LYS A O 1
ATOM 4732 N N . HIS A 1 592 ? -22.524 -11.191 17.824 1.00 94.56 592 HIS A N 1
ATOM 4733 C CA . HIS A 1 592 ? -23.921 -11.457 18.143 1.00 94.56 592 HIS A CA 1
ATOM 4734 C C . HIS A 1 592 ? -24.307 -10.734 19.440 1.00 94.56 592 HIS A C 1
ATOM 4736 O O . HIS A 1 592 ? -23.589 -10.820 20.437 1.00 94.56 592 HIS A O 1
ATOM 4742 N N . LEU A 1 593 ? -25.435 -10.024 19.441 1.00 95.38 593 LEU A N 1
ATOM 4743 C CA . LEU A 1 593 ? -26.006 -9.368 20.622 1.00 95.38 593 LEU A CA 1
ATOM 4744 C C . LEU A 1 593 ? -27.316 -10.047 21.020 1.00 95.38 593 LEU A C 1
ATOM 4746 O O . LEU A 1 593 ? -28.116 -10.406 20.159 1.00 95.38 593 LEU A O 1
ATOM 4750 N N . ALA A 1 594 ? -27.573 -10.168 22.322 1.00 93.75 594 ALA A N 1
ATOM 4751 C CA . ALA A 1 594 ? -28.866 -10.630 22.815 1.00 93.75 594 ALA A CA 1
ATOM 4752 C C . ALA A 1 594 ? -29.990 -9.622 22.484 1.00 93.75 594 ALA A C 1
ATOM 4754 O O . ALA A 1 594 ? -29.799 -8.402 22.571 1.00 93.75 594 ALA A O 1
ATOM 4755 N N . VAL A 1 595 ? -31.183 -10.139 22.170 1.00 93.19 595 VAL A N 1
ATOM 4756 C CA . VAL A 1 595 ? -32.414 -9.348 21.961 1.00 93.19 595 VAL A CA 1
ATOM 4757 C C . VAL A 1 595 ? -33.521 -9.739 22.947 1.00 93.19 595 VAL A C 1
ATOM 4759 O O . VAL A 1 595 ? -33.551 -10.857 23.467 1.00 93.19 595 VAL A O 1
ATOM 4762 N N . TYR A 1 596 ? -34.463 -8.826 23.199 1.00 88.81 596 TYR A N 1
ATOM 4763 C CA . TYR A 1 596 ? -35.541 -8.930 24.194 1.00 88.81 596 TYR A CA 1
ATOM 4764 C C . TYR A 1 596 ? -36.365 -10.217 24.060 1.00 88.81 596 TYR A C 1
ATOM 4766 O O . TYR A 1 596 ? -36.768 -10.820 25.053 1.00 88.81 596 TYR A O 1
ATOM 4774 N N . VAL A 1 597 ? -36.569 -10.684 22.826 1.00 90.50 597 VAL A N 1
ATOM 4775 C CA . VAL A 1 597 ? -37.301 -11.924 22.508 1.00 90.50 597 VAL A CA 1
ATOM 4776 C C . VAL A 1 597 ? -36.499 -13.217 22.754 1.00 90.50 597 VAL A C 1
ATOM 4778 O O . VAL A 1 597 ? -36.936 -14.284 22.330 1.00 90.50 597 VAL A O 1
ATOM 4781 N N . LYS A 1 598 ? -35.344 -13.137 23.434 1.00 88.81 598 LYS A N 1
ATOM 4782 C CA . LYS A 1 598 ? -34.409 -14.246 23.722 1.00 88.81 598 LYS A CA 1
ATOM 4783 C C . LYS A 1 598 ? -33.912 -14.982 22.469 1.00 88.81 598 LYS A C 1
ATOM 4785 O O . LYS A 1 598 ? -33.758 -16.201 22.457 1.00 88.81 598 LYS A O 1
ATOM 4790 N N . GLY A 1 599 ? -33.636 -14.200 21.428 1.00 91.69 599 GLY A N 1
ATOM 4791 C CA . GLY A 1 599 ? -32.793 -14.582 20.294 1.00 91.69 599 GLY A CA 1
ATOM 4792 C C . GLY A 1 599 ? -31.495 -13.768 20.277 1.00 91.69 599 GLY A C 1
ATOM 4793 O O . GLY A 1 599 ? -31.153 -13.117 21.267 1.00 91.69 599 GLY A O 1
ATOM 4794 N N . GLU A 1 600 ? -30.830 -13.743 19.124 1.00 94.06 600 GLU A N 1
ATOM 4795 C CA . GLU A 1 600 ? -29.643 -12.920 18.862 1.00 94.06 600 GLU A CA 1
ATOM 4796 C C . GLU A 1 600 ? -29.846 -12.057 17.604 1.00 94.06 600 GLU A C 1
ATOM 4798 O O . GLU A 1 600 ? -30.576 -12.460 16.695 1.00 94.06 600 GLU A O 1
ATOM 4803 N N . CYS A 1 601 ? -29.178 -10.903 17.531 1.00 94.00 601 CYS A N 1
ATOM 4804 C CA . CYS A 1 601 ? -28.995 -10.123 16.303 1.00 94.00 601 CYS A CA 1
ATOM 4805 C C . CYS A 1 601 ? -27.506 -9.933 15.969 1.00 94.00 601 CYS A C 1
ATOM 4807 O O . CYS A 1 601 ? -26.641 -10.066 16.833 1.00 94.00 601 CYS A O 1
ATOM 4809 N N . CYS A 1 602 ? -27.208 -9.631 14.704 1.00 93.88 602 CYS A N 1
ATOM 4810 C CA . CYS A 1 602 ? -25.849 -9.426 14.203 1.00 93.88 602 CYS A CA 1
ATOM 4811 C C . CYS A 1 602 ? -25.476 -7.940 14.265 1.00 93.88 602 CYS A C 1
ATOM 4813 O O . CYS A 1 602 ? -26.060 -7.141 13.541 1.00 93.88 602 CYS A O 1
ATOM 4815 N N . LEU A 1 603 ? -24.481 -7.579 15.076 1.00 93.00 603 LEU A N 1
ATOM 4816 C CA . LEU A 1 603 ? -23.867 -6.254 15.067 1.00 93.00 603 LEU A CA 1
ATOM 4817 C C . LEU A 1 603 ? -22.890 -6.137 13.890 1.00 93.00 603 LEU A C 1
ATOM 4819 O O . LEU A 1 603 ? -21.876 -6.835 13.829 1.00 93.00 603 LEU A O 1
ATOM 4823 N N . GLU A 1 604 ? -23.200 -5.237 12.960 1.00 90.19 604 GLU A N 1
ATOM 4824 C CA . GLU A 1 604 ? -22.312 -4.873 11.853 1.00 90.19 604 GLU A CA 1
ATOM 4825 C C . GLU A 1 604 ? -21.071 -4.114 12.352 1.00 90.19 604 GLU A C 1
ATOM 4827 O O . GLU A 1 604 ? -21.175 -3.201 13.173 1.00 90.19 604 GLU A O 1
ATOM 4832 N N . THR A 1 605 ? -19.894 -4.443 11.807 1.00 88.62 605 THR A N 1
ATOM 4833 C CA . THR A 1 605 ? -18.598 -3.855 12.195 1.00 88.62 605 THR A CA 1
ATOM 4834 C C . THR A 1 605 ? -18.600 -2.324 12.126 1.00 88.62 605 THR A C 1
ATOM 4836 O O . THR A 1 605 ? -18.210 -1.667 13.088 1.00 88.62 605 THR A O 1
ATOM 4839 N N . CYS A 1 606 ? -19.153 -1.737 11.059 1.00 89.06 606 CYS A N 1
ATOM 4840 C CA . CYS A 1 606 ? -19.261 -0.282 10.927 1.00 89.06 606 CYS A CA 1
ATOM 4841 C C . CYS A 1 606 ? -20.176 0.372 11.975 1.00 89.06 606 CYS A C 1
ATOM 4843 O O . CYS A 1 606 ? -20.049 1.567 12.226 1.00 89.06 606 CYS A O 1
ATOM 4845 N N . GLU A 1 607 ? -21.107 -0.364 12.587 1.00 91.00 607 GLU A N 1
ATOM 4846 C CA . GLU A 1 607 ? -21.974 0.150 13.649 1.00 91.00 607 GLU A CA 1
ATOM 4847 C C . GLU A 1 607 ? -21.351 -0.011 15.039 1.00 91.00 607 GLU A C 1
ATOM 4849 O O . GLU A 1 607 ? -21.587 0.855 15.888 1.00 91.00 607 GLU A O 1
ATOM 4854 N N . GLU A 1 608 ? -20.506 -1.033 15.234 1.00 91.44 608 GLU A N 1
ATOM 4855 C CA . GLU A 1 608 ? -19.618 -1.177 16.396 1.00 91.44 608 GLU A CA 1
ATOM 4856 C C . GLU A 1 608 ? -18.557 -0.066 16.443 1.00 91.44 608 GLU A C 1
ATOM 4858 O O . GLU A 1 608 ? -18.403 0.602 17.461 1.00 91.44 608 GLU A O 1
ATOM 4863 N N . GLU A 1 609 ? -17.868 0.201 15.333 1.00 89.62 609 GLU A N 1
ATOM 4864 C CA . GLU A 1 609 ? -16.819 1.232 15.254 1.00 89.62 609 GLU A CA 1
ATOM 4865 C C . GLU A 1 609 ? -17.381 2.659 15.424 1.00 89.62 609 GLU A C 1
ATOM 4867 O O . GLU A 1 609 ? -16.687 3.559 15.900 1.00 89.62 609 GLU A O 1
ATOM 4872 N N . LYS A 1 610 ? -18.671 2.862 15.115 1.00 89.94 610 LYS A N 1
ATOM 4873 C CA . LYS A 1 610 ? -19.461 4.069 15.452 1.00 89.94 610 LYS A CA 1
ATOM 4874 C C . LYS A 1 610 ? -19.942 4.101 16.916 1.00 89.94 610 LYS A C 1
ATOM 4876 O O . LYS A 1 610 ? -20.776 4.933 17.252 1.00 89.94 610 LYS A O 1
ATOM 4881 N N . MET A 1 611 ? -19.507 3.167 17.759 1.00 93.06 611 MET A N 1
ATOM 4882 C CA . MET A 1 611 ? -19.716 3.135 19.214 1.00 93.06 611 MET A CA 1
ATOM 4883 C C . MET A 1 611 ? -18.363 3.044 19.936 1.00 93.06 611 MET A C 1
ATOM 4885 O O . MET A 1 611 ? -18.229 2.390 20.967 1.00 93.06 611 MET A O 1
ATOM 4889 N N . CYS A 1 612 ? -17.343 3.706 19.380 1.00 90.31 612 CYS A N 1
ATOM 4890 C CA . CYS A 1 612 ? -15.927 3.544 19.715 1.00 90.31 612 CYS A CA 1
ATOM 4891 C C . CYS A 1 612 ? -15.563 3.706 21.203 1.00 90.31 612 CYS A C 1
ATOM 4893 O O . CYS A 1 612 ? -14.570 3.119 21.630 1.00 90.31 612 CYS A O 1
ATOM 4895 N N . SER A 1 613 ? -16.364 4.406 22.015 1.00 92.12 613 SER A N 1
ATOM 4896 C CA . SER A 1 613 ? -16.161 4.507 23.473 1.00 92.12 613 SER A CA 1
ATOM 4897 C C . SER A 1 613 ? -16.510 3.239 24.272 1.00 92.12 613 SER A C 1
ATOM 4899 O O . SER A 1 613 ? -16.304 3.208 25.487 1.00 92.12 613 SER A O 1
ATOM 4901 N N . LEU A 1 614 ? -17.020 2.191 23.613 1.00 94.38 614 LEU A N 1
ATOM 4902 C CA . LEU A 1 614 ? -17.446 0.932 24.224 1.00 94.38 614 LEU A CA 1
ATOM 4903 C C . LEU A 1 614 ? -16.636 -0.269 23.699 1.00 94.38 614 LEU A C 1
ATOM 4905 O O . LEU A 1 614 ? -16.541 -0.510 22.499 1.00 94.38 614 LEU A O 1
ATOM 4909 N N . GLU A 1 615 ? -16.107 -1.086 24.609 1.00 94.38 615 GLU A N 1
ATOM 4910 C CA . GLU A 1 615 ? -15.616 -2.445 24.345 1.00 94.38 615 GLU A CA 1
ATOM 4911 C C . GLU A 1 615 ? -16.828 -3.400 24.345 1.00 94.38 615 GLU A C 1
ATOM 4913 O O . GLU A 1 615 ? -17.174 -3.980 25.377 1.00 94.38 615 GLU A O 1
ATOM 4918 N N . ILE A 1 616 ? -17.538 -3.506 23.216 1.00 95.44 616 ILE A N 1
ATOM 4919 C CA . ILE A 1 616 ? -18.797 -4.269 23.123 1.00 95.44 616 ILE A CA 1
ATOM 4920 C C . ILE A 1 616 ? -18.528 -5.781 23.155 1.00 95.44 616 ILE A C 1
ATOM 4922 O O . ILE A 1 616 ? -17.736 -6.306 22.366 1.00 95.44 616 ILE A O 1
ATOM 4926 N N . LEU A 1 617 ? -19.219 -6.494 24.049 1.00 95.12 617 LEU A N 1
ATOM 4927 C CA . LEU A 1 617 ? -19.047 -7.925 24.296 1.00 95.12 617 LEU A CA 1
ATOM 4928 C C . LEU A 1 617 ? -20.185 -8.736 23.658 1.00 95.12 617 LEU A C 1
ATOM 4930 O O . LEU A 1 617 ? -21.301 -8.767 24.178 1.00 95.12 617 LEU A O 1
ATOM 4934 N N . GLY A 1 618 ? -19.884 -9.418 22.550 1.00 94.44 618 GLY A N 1
ATOM 4935 C CA . GLY A 1 618 ? -20.830 -10.311 21.873 1.00 94.44 618 GLY A CA 1
ATOM 4936 C C . GLY A 1 618 ? -21.006 -11.664 22.575 1.00 94.44 618 GLY A C 1
ATOM 4937 O O . GLY A 1 618 ? -20.117 -12.136 23.289 1.00 94.44 618 GLY A O 1
ATOM 4938 N N . SER A 1 619 ? -22.133 -12.337 22.342 1.00 93.38 619 SER A N 1
ATOM 4939 C CA . SER A 1 619 ? -22.404 -13.678 22.884 1.00 93.38 619 SER A CA 1
ATOM 4940 C C . SER A 1 619 ? -21.395 -14.723 22.389 1.00 93.38 619 SER A C 1
ATOM 4942 O O . SER A 1 619 ? -20.909 -15.542 23.180 1.00 93.38 619 SER A O 1
ATOM 4944 N N . ASN A 1 620 ? -21.025 -14.606 21.111 1.00 92.56 620 ASN A N 1
ATOM 4945 C CA . ASN A 1 620 ? -20.062 -15.409 20.358 1.00 92.56 620 ASN A CA 1
ATOM 4946 C C . ASN A 1 620 ? -18.594 -14.946 20.497 1.00 92.56 620 ASN A C 1
ATOM 4948 O O . ASN A 1 620 ? -17.742 -15.361 19.712 1.00 92.56 620 ASN A O 1
ATOM 4952 N N . GLN A 1 621 ? -18.274 -14.072 21.459 1.00 92.31 621 GLN A N 1
ATOM 4953 C CA . GLN A 1 621 ? -16.912 -13.562 21.647 1.00 92.31 621 GLN A CA 1
ATOM 4954 C C . GLN A 1 621 ? -15.887 -14.710 21.759 1.00 92.31 621 GLN A C 1
ATOM 4956 O O . GLN A 1 621 ? -16.020 -15.583 22.618 1.00 92.31 621 GLN A O 1
ATOM 4961 N N . CYS A 1 622 ? -14.854 -14.666 20.908 1.00 89.69 622 CYS A N 1
ATOM 4962 C CA . CYS A 1 622 ? -13.788 -15.670 20.759 1.00 89.69 622 CYS A CA 1
ATOM 4963 C C . CYS A 1 622 ? -14.210 -17.051 20.204 1.00 89.69 622 CYS A C 1
ATOM 4965 O O . CYS A 1 622 ? -13.365 -17.943 20.137 1.00 89.69 622 CYS A O 1
ATOM 4967 N N . ASP A 1 623 ? -15.452 -17.262 19.750 1.00 88.62 623 ASP A N 1
ATOM 4968 C CA . ASP A 1 623 ? -15.856 -18.539 19.123 1.00 88.62 623 ASP A CA 1
ATOM 4969 C C . ASP A 1 623 ? -15.191 -18.812 17.756 1.00 88.62 623 ASP A C 1
ATOM 4971 O O . ASP A 1 623 ? -15.223 -19.946 17.280 1.00 88.62 623 ASP A O 1
ATOM 4975 N N . ASP A 1 624 ? -14.538 -17.814 17.157 1.00 83.69 624 ASP A N 1
ATOM 4976 C CA . ASP A 1 624 ? -13.744 -17.896 15.923 1.00 83.69 624 ASP A CA 1
ATOM 4977 C C . ASP A 1 624 ? -12.287 -18.371 16.133 1.00 83.69 624 ASP A C 1
ATOM 4979 O O . ASP A 1 624 ? -11.515 -18.469 15.176 1.00 83.69 624 ASP A O 1
ATOM 4983 N N . THR A 1 625 ? -11.888 -18.681 17.371 1.00 84.62 625 THR A N 1
ATOM 4984 C CA . THR A 1 625 ? -10.496 -19.026 17.714 1.00 84.62 625 THR A CA 1
ATOM 4985 C C . THR A 1 625 ? -10.050 -20.360 17.099 1.00 84.62 625 THR A C 1
ATOM 4987 O O . THR A 1 625 ? -10.611 -21.418 17.394 1.00 84.62 625 THR A O 1
ATOM 4990 N N . SER A 1 626 ? -8.986 -20.333 16.289 1.00 83.00 626 SER A N 1
ATOM 4991 C CA . SER A 1 626 ? -8.454 -21.523 15.612 1.00 83.00 626 SER A CA 1
ATOM 4992 C C . SER A 1 626 ? -7.800 -22.539 16.572 1.00 83.00 626 SER A C 1
ATOM 4994 O O . SER A 1 626 ? -7.143 -22.137 17.539 1.00 83.00 626 SER A O 1
ATOM 4996 N N . PRO A 1 627 ? -7.897 -23.860 16.302 1.00 85.50 627 PRO A N 1
ATOM 4997 C CA . PRO A 1 627 ? -7.243 -24.896 17.110 1.00 85.50 627 PRO A CA 1
ATOM 4998 C C . PRO A 1 627 ? -5.733 -24.686 17.282 1.00 85.50 627 PRO A C 1
ATOM 5000 O O . PRO A 1 627 ? -5.199 -24.881 18.373 1.00 85.50 627 PRO A O 1
ATOM 5003 N N . GLU A 1 628 ? -5.051 -24.233 16.229 1.00 84.19 628 GLU A N 1
ATOM 5004 C CA . GLU A 1 628 ? -3.608 -23.987 16.216 1.00 84.19 628 GLU A CA 1
ATOM 5005 C C . GLU A 1 628 ? -3.208 -22.874 17.194 1.00 84.19 628 GLU A C 1
ATOM 5007 O O . GLU A 1 628 ? -2.203 -23.001 17.893 1.00 84.19 628 GLU A O 1
ATOM 5012 N N . PHE A 1 629 ? -4.012 -21.808 17.288 1.00 84.12 629 PHE A N 1
ATOM 5013 C CA . PHE A 1 629 ? -3.813 -20.739 18.269 1.00 84.12 629 PHE A CA 1
ATOM 5014 C C . PHE A 1 629 ? -4.038 -21.256 19.695 1.00 84.12 629 PHE A C 1
ATOM 5016 O O . PHE A 1 629 ? -3.262 -20.947 20.596 1.00 84.12 629 PHE A O 1
ATOM 5023 N N . ILE A 1 630 ? -5.064 -22.089 19.905 1.00 88.44 630 ILE A N 1
ATOM 5024 C CA . ILE A 1 630 ? -5.383 -22.657 21.223 1.00 88.44 630 ILE A CA 1
ATOM 5025 C C . ILE A 1 630 ? -4.243 -23.551 21.724 1.00 88.44 630 ILE A C 1
ATOM 5027 O O . ILE A 1 630 ? -3.878 -23.467 22.895 1.00 88.44 630 ILE A O 1
ATOM 5031 N N . ASP A 1 631 ? -3.664 -24.408 20.879 1.00 88.31 631 ASP A N 1
ATOM 5032 C CA . ASP A 1 631 ? -2.547 -25.270 21.288 1.00 88.31 631 ASP A CA 1
ATOM 5033 C C . ASP A 1 631 ? -1.228 -24.513 21.514 1.00 88.31 631 ASP A C 1
ATOM 5035 O O . ASP A 1 631 ? -0.445 -24.927 22.375 1.00 88.31 631 ASP A O 1
ATOM 5039 N N . LEU A 1 632 ? -1.011 -23.396 20.812 1.00 88.06 632 LEU A N 1
ATOM 5040 C CA . LEU A 1 632 ? 0.163 -22.537 20.980 1.00 88.06 632 LEU A CA 1
ATOM 5041 C C . LEU A 1 632 ? 0.061 -21.645 22.234 1.00 88.06 632 LEU A C 1
ATOM 5043 O O . LEU A 1 632 ? 0.932 -21.696 23.102 1.00 88.06 632 LEU A O 1
ATOM 5047 N N . GLU A 1 633 ? -1.019 -20.869 22.358 1.00 90.00 633 GLU A N 1
ATOM 5048 C CA . GLU A 1 633 ? -1.086 -19.712 23.263 1.00 90.00 633 GLU A CA 1
ATOM 5049 C C . GLU A 1 633 ? -1.747 -19.988 24.621 1.00 90.00 633 GLU A C 1
ATOM 5051 O O . GLU A 1 633 ? -1.476 -19.268 25.583 1.00 90.00 633 GLU A O 1
ATOM 5056 N N . LYS A 1 634 ? -2.590 -21.027 24.773 1.00 91.94 634 LYS A N 1
ATOM 5057 C CA . LYS A 1 634 ? -3.396 -21.212 26.009 1.00 91.94 634 LYS A CA 1
ATOM 5058 C C . LYS A 1 634 ? -2.572 -21.233 27.300 1.00 91.94 634 LYS A C 1
ATOM 5060 O O . LYS A 1 634 ? -3.019 -20.712 28.317 1.00 91.94 634 LYS A O 1
ATOM 5065 N N . LYS A 1 635 ? -1.357 -21.791 27.247 1.00 91.31 635 LYS A N 1
ATOM 5066 C CA . LYS A 1 635 ? -0.424 -21.846 28.385 1.00 91.31 635 LYS A CA 1
ATOM 5067 C C . LYS A 1 635 ? 0.141 -20.476 28.743 1.00 91.31 635 LYS A C 1
ATOM 5069 O O . LYS A 1 635 ? 0.357 -20.207 29.918 1.00 91.31 635 LYS A O 1
ATOM 5074 N N . GLU A 1 636 ? 0.396 -19.630 27.752 1.00 92.31 636 GLU A N 1
ATOM 5075 C CA . GLU A 1 636 ? 0.913 -18.278 27.965 1.00 92.31 636 GLU A CA 1
ATOM 5076 C C . GLU A 1 636 ? -0.199 -17.359 28.484 1.00 92.31 636 GLU A C 1
ATOM 5078 O O . GLU A 1 636 ? -0.006 -16.665 29.478 1.00 92.31 636 GLU A O 1
ATOM 5083 N N . ILE A 1 637 ? -1.399 -17.456 27.905 1.00 92.06 637 ILE A N 1
ATOM 5084 C CA . ILE A 1 637 ? -2.616 -16.758 28.352 1.00 92.06 637 ILE A CA 1
ATOM 5085 C C . ILE A 1 637 ? -2.962 -17.106 29.815 1.00 92.06 637 ILE A C 1
ATOM 5087 O O . ILE A 1 637 ? -3.312 -16.223 30.603 1.00 92.06 637 ILE A O 1
ATOM 5091 N N . GLU A 1 638 ? -2.834 -18.379 30.201 1.00 90.81 638 GLU A N 1
ATOM 5092 C CA . GLU A 1 638 ? -3.004 -18.852 31.581 1.00 90.81 638 GLU A CA 1
ATOM 5093 C C . GLU A 1 638 ? -1.860 -18.370 32.501 1.00 90.81 638 GLU A C 1
ATOM 5095 O O . GLU A 1 638 ? -2.116 -17.842 33.587 1.00 90.81 638 GLU A O 1
ATOM 5100 N N . ARG A 1 639 ? -0.597 -18.465 32.054 1.00 91.62 639 ARG A N 1
ATOM 5101 C CA . ARG A 1 639 ? 0.587 -18.017 32.811 1.00 91.62 639 ARG A CA 1
ATOM 5102 C C . ARG A 1 639 ? 0.555 -16.521 33.118 1.00 91.62 639 ARG A C 1
ATOM 5104 O O . ARG A 1 639 ? 0.854 -16.138 34.245 1.00 91.62 639 ARG A O 1
ATOM 5111 N N . GLN A 1 640 ? 0.207 -15.683 32.144 1.00 91.94 640 GLN A N 1
ATOM 5112 C CA . GLN A 1 640 ? 0.142 -14.228 32.311 1.00 91.94 640 GLN A CA 1
ATOM 5113 C C . GLN A 1 640 ? -0.916 -13.837 33.351 1.00 91.94 640 GLN A C 1
ATOM 5115 O O . GLN A 1 640 ? -0.628 -13.057 34.259 1.00 91.94 640 GLN A O 1
ATOM 5120 N N . PHE A 1 641 ? -2.104 -14.449 33.296 1.00 90.31 641 PHE A N 1
ATOM 5121 C CA . PHE A 1 641 ? -3.150 -14.235 34.300 1.00 90.31 641 PHE A CA 1
ATOM 5122 C C . PHE A 1 641 ? -2.691 -14.639 35.713 1.00 90.31 641 PHE A C 1
ATOM 5124 O O . PHE A 1 641 ? -2.846 -13.860 36.654 1.00 90.31 641 PHE A O 1
ATOM 5131 N N . TYR A 1 642 ? -2.039 -15.798 35.876 1.00 87.81 642 TYR A N 1
ATOM 5132 C CA . TYR A 1 642 ? -1.490 -16.211 37.178 1.00 87.81 642 TYR A CA 1
ATOM 5133 C C . TYR A 1 642 ? -0.304 -15.363 37.671 1.00 87.81 642 TYR A C 1
ATOM 5135 O O . TYR A 1 642 ? -0.027 -15.355 38.870 1.00 87.81 642 TYR A O 1
ATOM 5143 N N . LEU A 1 643 ? 0.365 -14.615 36.789 1.00 90.00 643 LEU A N 1
ATOM 5144 C CA . LEU A 1 643 ? 1.367 -13.605 37.152 1.00 90.00 643 LEU A CA 1
ATOM 5145 C C . LEU A 1 643 ? 0.759 -12.233 37.499 1.00 90.00 643 LEU A C 1
ATOM 5147 O O . LEU A 1 643 ? 1.501 -11.301 37.805 1.00 90.00 643 LEU A O 1
ATOM 5151 N N . GLY A 1 644 ? -0.572 -12.109 37.500 1.00 86.19 644 GLY A N 1
ATOM 5152 C CA . GLY A 1 644 ? -1.287 -10.889 37.879 1.00 86.19 644 GLY A CA 1
ATOM 5153 C C . GLY A 1 644 ? -1.659 -9.971 36.714 1.00 86.19 644 GLY A C 1
ATOM 5154 O O . GLY A 1 644 ? -2.085 -8.843 36.960 1.00 86.19 644 GLY A O 1
ATOM 5155 N N . ALA A 1 645 ? -1.529 -10.419 35.459 1.00 88.31 645 ALA A N 1
ATOM 5156 C CA . ALA A 1 645 ? -2.053 -9.672 34.318 1.00 88.31 645 ALA A CA 1
ATOM 5157 C C . ALA A 1 645 ? -3.593 -9.580 34.362 1.00 88.31 645 ALA A C 1
ATOM 5159 O O . ALA A 1 645 ? -4.281 -10.469 34.874 1.00 88.31 645 ALA A O 1
ATOM 5160 N N . LYS A 1 646 ? -4.142 -8.499 33.793 1.00 88.56 646 LYS A N 1
ATOM 5161 C CA . LYS A 1 646 ? -5.592 -8.267 33.702 1.00 88.56 646 LYS A CA 1
ATOM 5162 C C . LYS A 1 646 ? -6.268 -9.397 32.914 1.00 88.56 646 LYS A C 1
ATOM 5164 O O . LYS A 1 646 ? -5.762 -9.834 31.884 1.00 88.56 646 LYS A O 1
ATOM 5169 N N . VAL A 1 647 ? -7.414 -9.875 33.406 1.00 91.75 647 VAL A N 1
ATOM 5170 C CA . VAL A 1 647 ? -8.150 -10.979 32.769 1.00 91.75 647 VAL A CA 1
ATOM 5171 C C . VAL A 1 647 ? -8.708 -10.554 31.408 1.00 91.75 647 VAL A C 1
ATOM 5173 O O . VAL A 1 647 ? -9.282 -9.473 31.277 1.00 91.75 647 VAL A O 1
ATOM 5176 N N . THR A 1 648 ? -8.572 -11.418 30.403 1.00 93.31 648 THR A N 1
ATOM 5177 C CA . THR A 1 648 ? -9.110 -11.200 29.051 1.00 93.31 648 THR A CA 1
ATOM 5178 C C . THR A 1 648 ? -10.343 -12.069 28.796 1.00 93.31 648 THR A C 1
ATOM 5180 O O . THR A 1 648 ? -10.560 -13.080 29.469 1.00 93.31 648 THR A O 1
ATOM 5183 N N . TRP A 1 649 ? -11.128 -11.740 27.766 1.00 94.50 649 TRP A N 1
ATOM 5184 C CA . TRP A 1 649 ? -12.226 -12.602 27.304 1.00 94.50 649 TRP A CA 1
ATOM 5185 C C . TRP A 1 649 ? -11.750 -13.995 26.887 1.00 94.50 649 TRP A C 1
ATOM 5187 O O . TRP A 1 649 ? -12.437 -14.978 27.151 1.00 94.50 649 TRP A O 1
ATOM 5197 N N . MET A 1 650 ? -10.534 -14.101 26.343 1.00 93.50 650 MET A N 1
ATOM 5198 C CA . MET A 1 650 ? -9.922 -15.381 25.987 1.00 93.50 650 MET A CA 1
ATOM 5199 C C . MET A 1 650 ? -9.701 -16.276 27.216 1.00 93.50 650 MET A C 1
ATOM 5201 O O . MET A 1 650 ? -9.932 -17.480 27.139 1.00 93.50 650 MET A O 1
ATOM 5205 N N . ASN A 1 651 ? -9.333 -15.714 28.377 1.00 94.94 651 ASN A N 1
ATOM 5206 C CA . ASN A 1 651 ? -9.206 -16.493 29.614 1.00 94.94 651 ASN A CA 1
ATOM 5207 C C . ASN A 1 651 ? -10.551 -17.116 30.038 1.00 94.94 651 ASN A C 1
ATOM 5209 O O . ASN A 1 651 ? -10.589 -18.277 30.444 1.00 94.94 651 ASN A O 1
ATOM 5213 N N . PHE A 1 652 ? -11.655 -16.367 29.930 1.00 95.44 652 PHE A N 1
ATOM 5214 C CA . PHE A 1 652 ? -12.990 -16.887 30.241 1.00 95.44 652 PHE A CA 1
ATOM 5215 C C . PHE A 1 652 ? -13.489 -17.883 29.187 1.00 95.44 652 PHE A C 1
ATOM 5217 O O . PHE A 1 652 ? -14.061 -18.910 29.548 1.00 95.44 652 PHE A O 1
ATOM 5224 N N . TRP A 1 653 ? -13.229 -17.629 27.902 1.00 95.31 653 TRP A N 1
ATOM 5225 C CA . TRP A 1 653 ? -13.600 -18.519 26.803 1.00 95.31 653 TRP A CA 1
ATOM 5226 C C . TRP A 1 653 ? -12.884 -19.871 26.888 1.00 95.31 653 TRP A C 1
ATOM 5228 O O . TRP A 1 653 ? -13.537 -20.914 26.858 1.00 95.31 653 TRP A O 1
ATOM 5238 N N . LEU A 1 654 ? -11.561 -19.875 27.091 1.00 94.81 654 LEU A N 1
ATOM 5239 C CA . LEU A 1 654 ? -10.780 -21.105 27.257 1.00 94.81 654 LEU A CA 1
ATOM 5240 C C . LEU A 1 654 ? -11.283 -21.945 28.445 1.00 94.81 654 LEU A C 1
ATOM 5242 O O . LEU A 1 654 ? -11.291 -23.174 28.354 1.00 94.81 654 LEU A O 1
ATOM 5246 N N . ALA A 1 655 ? -11.744 -21.308 29.528 1.00 93.25 655 ALA A N 1
ATOM 5247 C CA . ALA A 1 655 ? -12.359 -21.990 30.667 1.00 93.25 655 ALA A CA 1
ATOM 5248 C C . ALA A 1 655 ? -13.783 -22.506 30.350 1.00 93.25 655 ALA A C 1
ATOM 5250 O O . ALA A 1 655 ? -14.083 -23.666 30.632 1.00 93.25 655 ALA A O 1
ATOM 5251 N N . GLU A 1 656 ? -14.644 -21.704 29.704 1.00 93.50 656 GLU A N 1
ATOM 5252 C CA . GLU A 1 656 ? -16.005 -22.101 29.281 1.00 93.50 656 GLU A CA 1
ATOM 5253 C C . GLU A 1 656 ? -15.971 -23.318 28.332 1.00 93.50 656 GLU A C 1
ATOM 5255 O O . GLU A 1 656 ? -16.797 -24.225 28.446 1.00 93.50 656 GLU A O 1
ATOM 5260 N N . LYS A 1 657 ? -14.972 -23.381 27.439 1.00 94.06 657 LYS A N 1
ATOM 5261 C CA . LYS A 1 657 ? -14.732 -24.503 26.512 1.00 94.06 657 LYS A CA 1
ATOM 5262 C C . LYS A 1 657 ? -13.879 -25.645 27.098 1.00 94.06 657 LYS A C 1
ATOM 5264 O O . LYS A 1 657 ? -13.707 -26.661 26.429 1.00 94.06 657 LYS A O 1
ATOM 5269 N N . LYS A 1 658 ? -13.377 -25.515 28.334 1.00 93.19 658 LYS A N 1
ATOM 5270 C CA . LYS A 1 658 ? -12.544 -26.508 29.055 1.00 93.19 658 LYS A CA 1
ATOM 5271 C C . LYS A 1 658 ? -11.183 -26.830 28.410 1.00 93.19 658 LYS A C 1
ATOM 5273 O O . LYS A 1 658 ? -10.696 -27.955 28.505 1.00 93.19 658 LYS A O 1
ATOM 5278 N N . PHE A 1 659 ? -10.549 -25.840 27.779 1.00 92.31 659 PHE A N 1
ATOM 5279 C CA . PHE A 1 659 ? -9.163 -25.930 27.293 1.00 92.31 659 PHE A CA 1
ATOM 5280 C C . PHE A 1 659 ? -8.110 -25.664 28.384 1.00 92.31 659 PHE A C 1
ATOM 5282 O O . PHE A 1 659 ? -6.955 -26.058 28.215 1.00 92.31 659 PHE A O 1
ATOM 5289 N N . VAL A 1 660 ? -8.505 -24.999 29.474 1.00 90.75 660 VAL A N 1
ATOM 5290 C CA . VAL A 1 660 ? -7.694 -24.675 30.666 1.00 90.75 660 VAL A CA 1
ATOM 5291 C C . VAL A 1 660 ? -8.492 -24.985 31.946 1.00 90.75 660 VAL A C 1
ATOM 5293 O O . VAL A 1 660 ? -9.598 -25.527 31.864 1.00 90.75 660 VAL A O 1
ATOM 5296 N N . GLY A 1 661 ? -7.945 -24.674 33.127 1.00 86.31 661 GLY A N 1
ATOM 5297 C CA . GLY A 1 661 ? -8.653 -24.841 34.404 1.00 86.31 661 GLY A CA 1
ATOM 5298 C C . GLY A 1 661 ? -9.935 -23.997 34.532 1.00 86.31 661 GLY A C 1
ATOM 5299 O O . GLY A 1 661 ? -10.129 -23.008 33.827 1.00 86.31 661 GLY A O 1
ATOM 5300 N N . GLU A 1 662 ? -10.825 -24.374 35.456 1.00 86.25 662 GLU A N 1
ATOM 5301 C CA . GLU A 1 662 ? -12.045 -23.599 35.723 1.00 86.25 662 GLU A CA 1
ATOM 5302 C C . GLU A 1 662 ? -11.719 -22.245 36.382 1.00 86.25 662 GLU A C 1
ATOM 5304 O O . GLU A 1 662 ? -10.942 -22.158 37.336 1.00 86.25 662 GLU A O 1
ATOM 5309 N N . MET A 1 663 ? -12.347 -21.175 35.886 1.00 85.44 663 MET A N 1
ATOM 5310 C CA . MET A 1 663 ? -12.189 -19.824 36.427 1.00 85.44 663 MET A CA 1
ATOM 5311 C C . MET A 1 663 ? -12.855 -19.693 37.801 1.00 85.44 663 MET A C 1
ATOM 5313 O O . MET A 1 663 ? -14.082 -19.732 37.909 1.00 85.44 663 MET A O 1
ATOM 5317 N N . ILE A 1 664 ? -12.041 -19.487 38.841 1.00 85.56 664 ILE A N 1
ATOM 5318 C CA . ILE A 1 664 ? -12.477 -19.389 40.241 1.00 85.56 664 ILE A CA 1
ATOM 5319 C C . ILE A 1 664 ? -13.505 -18.260 40.405 1.00 85.56 664 ILE A C 1
ATOM 5321 O O . ILE A 1 664 ? -13.162 -17.079 40.339 1.00 85.56 664 ILE A O 1
ATOM 5325 N N . GLN A 1 665 ? -14.761 -18.625 40.670 1.00 87.88 665 GLN A N 1
ATOM 5326 C CA . GLN A 1 665 ? -15.778 -17.690 41.152 1.00 87.88 665 GLN A CA 1
ATOM 5327 C C . GLN A 1 665 ? -15.488 -17.362 42.624 1.00 87.88 665 GLN A C 1
ATOM 5329 O O . GLN A 1 665 ? -15.238 -18.255 43.431 1.00 87.88 665 GLN A O 1
ATOM 5334 N N . ARG A 1 666 ? -15.487 -16.070 42.965 1.00 88.94 666 ARG A N 1
ATOM 5335 C CA . ARG A 1 666 ? -15.354 -15.571 44.347 1.00 88.94 666 ARG A CA 1
ATOM 5336 C C . ARG A 1 666 ? -16.736 -15.265 44.918 1.00 88.94 666 ARG A C 1
ATOM 5338 O O . ARG A 1 666 ? -17.629 -14.939 44.148 1.00 88.94 666 ARG A O 1
ATOM 5345 N N . ASP A 1 667 ? -16.901 -15.249 46.239 1.00 88.25 667 ASP A N 1
ATOM 5346 C CA . ASP A 1 667 ? -18.204 -15.004 46.892 1.00 88.25 667 ASP A CA 1
ATOM 5347 C C . ASP A 1 667 ? -18.926 -13.745 46.365 1.00 88.25 667 ASP A C 1
ATOM 5349 O O . ASP A 1 667 ? -20.118 -13.784 46.052 1.00 88.25 667 ASP A O 1
ATOM 5353 N N . ALA A 1 668 ? -18.171 -12.663 46.133 1.00 88.75 668 ALA A N 1
ATOM 5354 C CA . ALA A 1 668 ? -18.663 -11.415 45.545 1.00 88.75 668 ALA A CA 1
ATOM 5355 C C . ALA A 1 668 ? -19.339 -11.589 44.166 1.00 88.75 668 ALA A C 1
ATOM 5357 O O . ALA A 1 668 ? -20.270 -10.852 43.854 1.00 88.75 668 ALA A O 1
ATOM 5358 N N . TYR A 1 669 ? -18.940 -12.576 43.349 1.00 92.56 669 TYR A N 1
ATOM 5359 C CA . TYR A 1 669 ? -19.622 -12.904 42.087 1.00 92.56 669 TYR A CA 1
ATOM 5360 C C . TYR A 1 669 ? -21.082 -13.310 42.337 1.00 92.56 669 TYR A C 1
ATOM 5362 O O . TYR A 1 669 ? -21.978 -12.898 41.596 1.00 92.56 669 TYR A O 1
ATOM 5370 N N . HIS A 1 670 ? -21.347 -14.085 43.392 1.00 92.12 670 HIS A N 1
ATOM 5371 C CA . HIS A 1 670 ? -22.697 -14.530 43.736 1.00 92.12 670 HIS A CA 1
ATOM 5372 C C . HIS A 1 670 ? -23.542 -13.403 44.339 1.00 92.12 670 HIS A C 1
ATOM 5374 O O . HIS A 1 670 ? -24.718 -13.289 43.989 1.00 92.12 670 HIS A O 1
ATOM 5380 N N . GLU A 1 671 ? -22.953 -12.550 45.183 1.00 91.25 671 GLU A N 1
ATOM 5381 C CA . GLU A 1 671 ? -23.612 -11.353 45.728 1.00 91.25 671 GLU A CA 1
ATOM 5382 C C . GLU A 1 671 ? -24.020 -10.389 44.606 1.00 91.25 671 GLU A C 1
ATOM 5384 O O . GLU A 1 671 ? -25.190 -10.027 44.482 1.00 91.25 671 GLU A O 1
ATOM 5389 N N . VAL A 1 672 ? -23.080 -10.058 43.719 1.00 91.19 672 VAL A N 1
ATOM 5390 C CA . VAL A 1 672 ? -23.302 -9.195 42.553 1.00 91.19 672 VAL A CA 1
ATOM 5391 C C . VAL A 1 672 ? -24.343 -9.782 41.599 1.00 91.19 672 VAL A C 1
ATOM 5393 O O . VAL A 1 672 ? -25.290 -9.098 41.213 1.00 91.19 672 VAL A O 1
ATOM 5396 N N . THR A 1 673 ? -24.218 -11.065 41.247 1.00 90.69 673 THR A N 1
ATOM 5397 C CA . THR A 1 673 ? -25.176 -11.741 40.355 1.00 90.69 673 THR A CA 1
ATOM 5398 C C . THR A 1 673 ? -26.555 -11.880 41.013 1.00 90.69 673 THR A C 1
ATOM 5400 O O . THR A 1 673 ? -27.555 -12.068 40.321 1.00 90.69 673 THR A O 1
ATOM 5403 N N . LYS A 1 674 ? -26.664 -11.795 42.347 1.00 90.44 674 LYS A N 1
ATOM 5404 C CA . LYS A 1 674 ? -27.956 -11.645 43.028 1.00 90.44 674 LYS A CA 1
ATOM 5405 C C . LYS A 1 674 ? -28.496 -10.222 42.862 1.00 90.44 674 LYS A C 1
ATOM 5407 O O . LYS A 1 674 ? -29.594 -10.095 42.341 1.00 90.44 674 LYS A O 1
ATOM 5412 N N . LEU A 1 675 ? -27.725 -9.188 43.216 1.00 89.31 675 LEU A N 1
ATOM 5413 C CA . LEU A 1 675 ? -28.143 -7.780 43.101 1.00 89.31 675 LEU A CA 1
ATOM 5414 C C . LEU A 1 675 ? -28.634 -7.432 41.688 1.00 89.31 675 LEU A C 1
ATOM 5416 O O . LEU A 1 675 ? -29.718 -6.878 41.539 1.00 89.31 675 LEU A O 1
ATOM 5420 N N . LEU A 1 676 ? -27.894 -7.844 40.653 1.00 88.25 676 LEU A N 1
ATOM 5421 C CA . LEU A 1 676 ? -28.289 -7.640 39.258 1.00 88.25 676 LEU A CA 1
ATOM 5422 C C . LEU A 1 676 ? -29.630 -8.316 38.921 1.00 88.25 676 LEU A C 1
ATOM 5424 O O . LEU A 1 676 ? -30.454 -7.734 38.226 1.00 88.25 676 LEU A O 1
ATOM 5428 N N . ARG A 1 677 ? -29.883 -9.531 39.426 1.00 86.00 677 ARG A N 1
ATOM 5429 C CA . ARG A 1 677 ? -31.176 -10.207 39.227 1.00 86.00 677 ARG A CA 1
ATOM 5430 C C . ARG A 1 677 ? -32.294 -9.574 40.046 1.00 86.00 677 ARG A C 1
ATOM 5432 O O . ARG A 1 677 ? -33.414 -9.548 39.558 1.00 86.00 677 ARG A O 1
ATOM 5439 N N . ASP A 1 678 ? -32.020 -9.088 41.251 1.00 84.25 678 ASP A N 1
ATOM 5440 C CA . ASP A 1 678 ? -33.022 -8.403 42.070 1.00 84.25 678 ASP A CA 1
ATOM 5441 C C . ASP A 1 678 ? -33.488 -7.115 41.349 1.00 84.25 678 ASP A C 1
ATOM 5443 O O . ASP A 1 678 ? -34.689 -6.933 41.167 1.00 84.25 678 ASP A O 1
ATOM 5447 N N . ILE A 1 679 ? -32.551 -6.326 40.800 1.00 82.25 679 ILE A N 1
ATOM 5448 C CA . ILE A 1 679 ? -32.814 -5.153 39.940 1.00 82.25 679 ILE A CA 1
ATOM 5449 C C . ILE A 1 679 ? -33.645 -5.523 38.699 1.00 82.25 679 ILE A C 1
ATOM 5451 O O . ILE A 1 679 ? -34.708 -4.953 38.473 1.00 82.25 679 ILE A O 1
ATOM 5455 N N . LEU A 1 680 ? -33.216 -6.525 37.920 1.00 78.06 680 LEU A N 1
ATOM 5456 C CA . LEU A 1 680 ? -33.893 -6.938 36.677 1.00 78.06 680 LEU A CA 1
ATOM 5457 C C . LEU A 1 680 ? -35.311 -7.513 36.874 1.00 78.06 680 LEU A C 1
ATOM 5459 O O . LEU A 1 680 ? -36.007 -7.746 35.885 1.00 78.06 680 LEU A O 1
ATOM 5463 N N . ASN A 1 681 ? -35.731 -7.784 38.115 1.00 71.38 681 ASN A N 1
ATOM 5464 C CA . ASN A 1 681 ? -37.061 -8.300 38.454 1.00 71.38 681 ASN A CA 1
ATOM 5465 C C . ASN A 1 681 ? -37.984 -7.253 39.114 1.00 71.38 681 ASN A C 1
ATOM 5467 O O . ASN A 1 681 ? -39.133 -7.584 39.423 1.00 71.38 681 ASN A O 1
ATOM 5471 N N . TRP A 1 682 ? -37.517 -6.025 39.368 1.00 56.16 682 TRP A N 1
ATOM 5472 C CA . TRP A 1 682 ? -38.321 -4.971 39.998 1.00 56.16 682 TRP A CA 1
ATOM 5473 C C . TRP A 1 682 ? -39.143 -4.148 38.982 1.00 56.16 682 TRP A C 1
ATOM 5475 O O . TRP A 1 682 ? -38.976 -4.261 37.768 1.00 56.16 682 TRP A O 1
ATOM 5485 N N . SER A 1 683 ? -40.162 -3.428 39.472 1.00 50.84 683 SER A N 1
ATOM 5486 C CA . SER A 1 683 ? -41.351 -3.077 38.678 1.00 50.84 683 SER A CA 1
ATOM 5487 C C . SER A 1 683 ? -41.766 -1.604 38.747 1.00 50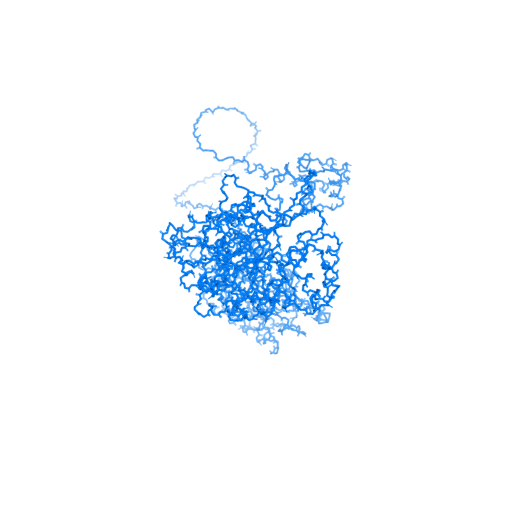.84 683 SER A C 1
ATOM 5489 O O . SER A 1 683 ? -42.045 -1.104 39.832 1.00 50.84 683 SER A O 1
ATOM 5491 N N . GLN A 1 684 ? -41.944 -0.995 37.568 1.00 45.56 684 GLN A N 1
ATOM 5492 C CA . GLN A 1 684 ? -42.697 0.233 37.223 1.00 45.56 684 GLN A CA 1
ATOM 5493 C C . GLN A 1 684 ? -42.398 1.571 37.935 1.00 45.56 684 GLN A C 1
ATOM 5495 O O . GLN A 1 684 ? -42.482 2.591 37.258 1.00 45.56 684 GLN A O 1
ATOM 5500 N N . ASP A 1 685 ? -42.027 1.604 39.215 1.00 48.03 685 ASP A N 1
ATOM 5501 C CA . ASP A 1 685 ? -41.865 2.838 40.013 1.00 48.03 685 ASP A CA 1
ATOM 5502 C C . ASP A 1 685 ? -40.384 3.213 40.279 1.00 48.03 685 ASP A C 1
ATOM 5504 O O . ASP A 1 685 ? -40.065 3.847 41.285 1.00 48.03 685 ASP A O 1
ATOM 5508 N N . GLN A 1 686 ? -39.450 2.787 39.420 1.00 57.91 686 GLN A N 1
ATOM 5509 C CA . GLN A 1 686 ? -38.000 2.942 39.633 1.00 57.91 686 GLN A CA 1
ATOM 5510 C C . GLN A 1 686 ? -37.347 4.003 38.737 1.00 57.91 686 GLN A C 1
ATOM 5512 O O . GLN A 1 686 ? -37.885 4.380 37.698 1.00 57.91 686 GLN A O 1
ATOM 5517 N N . MET A 1 687 ? -36.147 4.446 39.133 1.00 57.41 687 MET A N 1
ATOM 5518 C CA . MET A 1 687 ? -35.263 5.226 38.265 1.00 57.41 687 MET A CA 1
ATOM 5519 C C . MET A 1 687 ? -34.816 4.400 37.045 1.00 57.41 687 MET A C 1
ATOM 5521 O O . MET A 1 687 ? -34.693 3.180 37.146 1.00 57.41 687 MET A O 1
ATOM 5525 N N . PRO A 1 688 ? -34.516 5.042 35.900 1.00 67.38 688 PRO A N 1
ATOM 5526 C CA . PRO A 1 688 ? -34.107 4.343 34.682 1.00 67.38 688 PRO A CA 1
ATOM 5527 C C . PRO A 1 688 ? -32.743 3.647 34.774 1.00 67.38 688 PRO A C 1
ATOM 5529 O O . PRO A 1 688 ? -32.407 2.899 33.856 1.00 67.38 688 PRO A O 1
ATOM 5532 N N . ILE A 1 689 ? -31.943 3.943 35.805 1.00 79.12 689 ILE A N 1
ATOM 5533 C CA . ILE A 1 689 ? -30.519 3.613 35.935 1.00 79.12 689 ILE A CA 1
ATOM 5534 C C . ILE A 1 689 ? -30.220 3.197 37.383 1.00 79.12 689 ILE A C 1
ATOM 5536 O O . ILE A 1 689 ? -30.363 3.997 38.306 1.00 79.12 689 ILE A O 1
ATOM 5540 N N . ASP A 1 690 ? -29.762 1.957 37.561 1.00 82.44 690 ASP A N 1
ATOM 5541 C CA . ASP A 1 690 ? -29.250 1.415 38.828 1.00 82.44 690 ASP A CA 1
ATOM 5542 C C . ASP A 1 690 ? -27.716 1.310 38.802 1.00 82.44 690 ASP A C 1
ATOM 5544 O O . ASP A 1 690 ? -27.161 0.825 37.817 1.00 82.44 690 ASP A O 1
ATOM 5548 N N . ASN A 1 691 ? -27.039 1.670 39.902 1.00 84.31 691 ASN A N 1
ATOM 5549 C CA . ASN A 1 691 ? -25.577 1.574 40.046 1.00 84.31 691 ASN A CA 1
ATOM 5550 C C . ASN A 1 691 ? -25.170 0.458 41.027 1.00 84.31 691 ASN A C 1
ATOM 5552 O O . ASN A 1 691 ? -25.340 0.600 42.242 1.00 84.31 691 ASN A O 1
ATOM 5556 N N . ILE A 1 692 ? -24.537 -0.615 40.538 1.00 87.19 692 ILE A N 1
ATOM 5557 C CA . ILE A 1 692 ? -23.875 -1.615 41.400 1.00 87.19 692 ILE A CA 1
ATOM 5558 C C . ILE A 1 692 ? -22.384 -1.274 41.519 1.00 87.19 692 ILE A C 1
ATOM 5560 O O . ILE A 1 692 ? -21.694 -1.195 40.507 1.00 87.19 692 ILE A O 1
ATOM 5564 N N . ASN A 1 693 ? -21.878 -1.112 42.749 1.00 86.31 693 ASN A N 1
ATOM 5565 C CA . ASN A 1 693 ? -20.474 -0.784 43.031 1.00 86.31 693 ASN A CA 1
ATOM 5566 C C . ASN A 1 693 ? -19.719 -1.972 43.658 1.00 86.31 693 ASN A C 1
ATOM 5568 O O . ASN A 1 693 ? -20.033 -2.382 44.780 1.00 86.31 693 ASN A O 1
ATOM 5572 N N . ILE A 1 694 ? -18.681 -2.483 42.986 1.00 87.00 694 ILE A N 1
ATOM 5573 C CA . ILE A 1 694 ? -17.687 -3.389 43.585 1.00 87.00 694 ILE A CA 1
ATOM 5574 C C . ILE A 1 694 ? -16.520 -2.554 44.122 1.00 87.00 694 ILE A C 1
ATOM 5576 O O . ILE A 1 694 ? -15.655 -2.130 43.360 1.00 87.00 694 ILE A O 1
ATOM 5580 N N . TYR A 1 695 ? -16.470 -2.359 45.441 1.00 83.25 695 TYR A N 1
ATOM 5581 C CA . TYR A 1 695 ? -15.309 -1.779 46.124 1.00 83.25 695 TYR A CA 1
ATOM 5582 C C . TYR A 1 695 ? -14.262 -2.856 46.404 1.00 83.25 695 TYR A C 1
ATOM 5584 O O . TYR A 1 695 ? -14.583 -3.880 47.015 1.00 83.25 695 TYR A O 1
ATOM 5592 N N . HIS A 1 696 ? -13.013 -2.642 45.985 1.00 81.44 696 HIS A N 1
ATOM 5593 C CA . HIS A 1 696 ? -11.955 -3.636 46.165 1.00 81.44 696 HIS A CA 1
ATOM 5594 C C . HIS A 1 696 ? -10.552 -3.034 46.323 1.00 81.44 696 HIS A C 1
ATOM 5596 O O . HIS A 1 696 ? -10.223 -2.004 45.743 1.00 81.44 696 HIS A O 1
ATOM 5602 N N . HIS A 1 697 ? -9.682 -3.721 47.068 1.00 79.25 697 HIS A N 1
ATOM 5603 C CA . HIS A 1 697 ? -8.263 -3.359 47.150 1.00 79.25 697 HIS A CA 1
ATOM 5604 C C . HIS A 1 697 ? -7.503 -3.753 45.865 1.00 79.25 697 HIS A C 1
ATOM 5606 O O . HIS A 1 697 ? -7.922 -4.695 45.170 1.00 79.25 697 HIS A O 1
ATOM 5612 N N . PRO A 1 698 ? -6.356 -3.119 45.559 1.00 80.62 698 PRO A N 1
ATOM 5613 C CA . PRO A 1 698 ? -5.442 -3.573 44.511 1.00 80.62 698 PRO A CA 1
ATOM 5614 C C . PRO A 1 698 ? -5.065 -5.057 44.665 1.00 80.62 698 PRO A C 1
ATOM 5616 O O . PRO A 1 698 ? -4.953 -5.573 45.776 1.00 80.62 698 PRO A O 1
ATOM 5619 N N . GLY A 1 699 ? -4.924 -5.779 43.549 1.00 80.44 699 GLY A N 1
ATOM 5620 C CA . GLY A 1 699 ? -4.580 -7.211 43.532 1.00 80.44 699 GLY A CA 1
ATOM 5621 C C . GLY A 1 699 ? -5.652 -8.176 44.075 1.00 80.44 699 GLY A C 1
ATOM 5622 O O . GLY A 1 699 ? -5.528 -9.386 43.900 1.00 80.44 699 GLY A O 1
ATOM 5623 N N . SER A 1 700 ? -6.737 -7.685 44.686 1.00 84.94 700 SER A N 1
ATOM 5624 C CA . SER A 1 700 ? -7.787 -8.545 45.260 1.00 84.94 700 SER A CA 1
ATOM 5625 C C . SER A 1 700 ? -8.738 -9.171 44.225 1.00 84.94 700 SER A C 1
ATOM 5627 O O . SER A 1 700 ? -9.516 -10.055 44.579 1.00 84.94 700 SER A O 1
ATOM 5629 N N . GLY A 1 701 ? -8.646 -8.781 42.948 1.00 86.69 701 GLY A N 1
ATOM 5630 C CA . GLY A 1 701 ? -9.380 -9.403 41.837 1.00 86.69 701 GLY A CA 1
ATOM 5631 C C . GLY A 1 701 ? -10.816 -8.907 41.626 1.00 86.69 701 GLY A C 1
ATOM 5632 O O . GLY A 1 701 ? -11.602 -9.615 41.001 1.00 86.69 701 GLY A O 1
ATOM 5633 N N . GLY A 1 702 ? -11.180 -7.718 42.123 1.00 88.62 702 GLY A N 1
ATOM 5634 C CA . GLY A 1 702 ? -12.521 -7.149 41.923 1.00 88.62 702 GLY A CA 1
ATOM 5635 C C . GLY A 1 702 ? -12.877 -6.928 40.449 1.00 88.62 702 GLY A C 1
ATOM 5636 O O . GLY A 1 702 ? -13.903 -7.434 40.002 1.00 88.62 702 GLY A O 1
ATOM 5637 N N . SER A 1 703 ? -11.986 -6.329 39.653 1.00 88.00 703 SER A N 1
ATOM 5638 C CA . SER A 1 703 ? -12.159 -6.191 38.195 1.00 88.00 703 SER A CA 1
ATOM 5639 C C . SER A 1 703 ? -12.287 -7.552 37.484 1.00 88.00 703 SER A C 1
ATOM 5641 O O . SER A 1 703 ? -13.037 -7.686 36.519 1.00 88.00 703 SER A O 1
ATOM 5643 N N . THR A 1 704 ? -11.642 -8.611 37.999 1.00 91.75 704 THR A N 1
ATOM 5644 C CA . THR A 1 704 ? -11.831 -9.990 37.507 1.00 91.75 704 THR A CA 1
ATOM 5645 C C . THR A 1 704 ? -13.245 -10.501 37.778 1.00 91.75 704 THR A C 1
ATOM 5647 O O . THR A 1 704 ? -13.847 -11.091 36.885 1.00 91.75 704 THR A O 1
ATOM 5650 N N . VAL A 1 705 ? -13.804 -10.243 38.967 1.00 93.25 705 VAL A N 1
ATOM 5651 C CA . VAL A 1 705 ? -15.210 -10.555 39.285 1.00 93.25 705 VAL A CA 1
ATOM 5652 C C . VAL A 1 705 ? -16.153 -9.746 38.393 1.00 93.25 705 VAL A C 1
ATOM 5654 O O . VAL A 1 705 ? -17.088 -10.313 37.834 1.00 93.25 705 VAL A O 1
ATOM 5657 N N . ALA A 1 706 ? -15.885 -8.455 38.192 1.00 92.69 706 ALA A N 1
ATOM 5658 C CA . ALA A 1 706 ? -16.703 -7.579 37.359 1.00 92.69 706 ALA A CA 1
ATOM 5659 C C . ALA A 1 706 ? -16.747 -8.052 35.890 1.00 92.69 706 ALA A C 1
ATOM 5661 O O . ALA A 1 706 ? -17.830 -8.247 35.331 1.00 92.69 706 ALA A O 1
ATOM 5662 N N . ARG A 1 707 ? -15.586 -8.362 35.287 1.00 94.00 707 ARG A N 1
ATOM 5663 C CA . ARG A 1 707 ? -15.519 -8.974 33.946 1.00 94.00 707 ARG A CA 1
ATOM 5664 C C . ARG A 1 707 ? -16.130 -10.384 33.910 1.00 94.00 707 ARG A C 1
ATOM 5666 O O . ARG A 1 707 ? -16.765 -10.721 32.918 1.00 94.00 707 ARG A O 1
ATOM 5673 N N . GLN A 1 708 ? -16.038 -11.187 34.976 1.00 94.81 708 GLN A N 1
ATOM 5674 C CA . GLN A 1 708 ? -16.689 -12.509 35.048 1.00 94.81 708 GLN A CA 1
ATOM 5675 C C . GLN A 1 708 ? -18.226 -12.413 35.076 1.00 94.81 708 GLN A C 1
ATOM 5677 O O . GLN A 1 708 ? -18.910 -13.245 34.477 1.00 94.81 708 GLN A O 1
ATOM 5682 N N . VAL A 1 709 ? -18.785 -11.391 35.734 1.00 94.62 709 VAL A N 1
ATOM 5683 C CA . VAL A 1 709 ? -20.224 -11.086 35.684 1.00 94.62 709 VAL A CA 1
ATOM 5684 C C . VAL A 1 709 ? -20.619 -10.677 34.270 1.00 94.62 709 VAL A C 1
ATOM 5686 O O . VAL A 1 709 ? -21.520 -11.295 33.708 1.00 94.62 709 VAL A O 1
ATOM 5689 N N . LEU A 1 710 ? -19.902 -9.727 33.659 1.00 95.38 710 LEU A N 1
ATOM 5690 C CA . LEU A 1 710 ? -20.170 -9.282 32.288 1.00 95.38 710 LEU A CA 1
ATOM 5691 C C . LEU A 1 710 ? -20.115 -10.454 31.283 1.00 95.38 710 LEU A C 1
ATOM 5693 O O . LEU A 1 710 ? -21.037 -10.639 30.489 1.00 95.38 710 LEU A O 1
ATOM 5697 N N . TRP A 1 711 ? -19.097 -11.317 31.391 1.00 96.25 711 TRP A N 1
ATOM 5698 C CA . TRP A 1 711 ? -18.952 -12.529 30.578 1.00 96.25 711 TRP A CA 1
ATOM 5699 C C . TRP A 1 711 ? -20.137 -13.487 30.704 1.00 96.25 711 TRP A C 1
ATOM 5701 O O . TRP A 1 711 ? -20.592 -14.037 29.701 1.00 96.25 711 TRP A O 1
ATOM 5711 N N . ASN A 1 712 ? -20.658 -13.686 31.916 1.00 95.12 712 ASN A N 1
ATOM 5712 C CA . ASN A 1 712 ? -21.770 -14.607 32.151 1.00 95.12 712 ASN A CA 1
ATOM 5713 C C . ASN A 1 712 ? -23.144 -14.002 31.802 1.00 95.12 712 ASN A C 1
ATOM 5715 O O . ASN A 1 712 ? -24.093 -14.760 31.632 1.00 95.12 712 ASN A O 1
ATOM 5719 N N . GLN A 1 713 ? -23.263 -12.675 31.664 1.00 94.25 713 GLN A N 1
ATOM 5720 C CA . GLN A 1 713 ? -24.515 -11.990 31.298 1.00 94.25 713 GLN A CA 1
ATOM 5721 C C . GLN A 1 713 ? -24.657 -11.689 29.793 1.00 94.25 713 GLN A C 1
ATOM 5723 O O . GLN A 1 713 ? -25.773 -11.454 29.335 1.00 94.25 713 GLN A O 1
ATOM 5728 N N . ARG A 1 714 ? -23.575 -11.776 29.001 1.00 94.12 714 ARG A N 1
ATOM 5729 C CA . ARG A 1 714 ? -23.524 -11.457 27.550 1.00 94.12 714 ARG A CA 1
ATOM 5730 C C . ARG A 1 714 ? -24.541 -12.173 26.637 1.00 94.12 714 ARG A C 1
ATOM 5732 O O . ARG A 1 714 ? -24.670 -11.822 25.470 1.00 94.12 714 ARG A O 1
ATOM 5739 N N . LYS A 1 715 ? -25.197 -13.228 27.134 1.00 93.31 715 LYS A N 1
ATOM 5740 C CA . LYS A 1 715 ? -26.216 -14.030 26.421 1.00 93.31 715 LYS A CA 1
ATOM 5741 C C . LYS A 1 715 ? -27.653 -13.672 26.835 1.00 93.31 715 LYS A C 1
ATOM 5743 O O . LYS A 1 715 ? -28.602 -14.095 26.185 1.00 93.31 715 LYS A O 1
ATOM 5748 N N . ASP A 1 716 ? -27.813 -12.897 27.908 1.00 91.69 716 ASP A N 1
ATOM 5749 C CA . ASP A 1 716 ? -29.099 -12.526 28.507 1.00 91.69 716 ASP A CA 1
ATOM 5750 C C . ASP A 1 716 ? -29.374 -11.014 28.492 1.00 91.69 716 ASP A C 1
ATOM 5752 O O . ASP A 1 716 ? -30.547 -10.630 28.540 1.00 91.69 716 ASP A O 1
ATOM 5756 N N . LEU A 1 717 ? -28.315 -10.198 28.411 1.00 91.94 717 LEU A N 1
ATOM 5757 C CA . LEU A 1 717 ? -28.284 -8.731 28.358 1.00 91.94 717 LEU A CA 1
ATOM 5758 C C . LEU A 1 717 ? -27.332 -8.264 27.244 1.00 91.94 717 LEU A C 1
ATOM 5760 O O . LEU A 1 717 ? -26.528 -9.045 26.735 1.00 91.94 717 LEU A O 1
ATOM 5764 N N . ARG A 1 718 ? -27.370 -6.970 26.906 1.00 94.00 718 ARG A N 1
ATOM 5765 C CA . ARG A 1 718 ? -26.349 -6.344 26.050 1.00 94.00 718 ARG A CA 1
ATOM 5766 C C . ARG A 1 718 ? -25.205 -5.845 26.927 1.00 94.00 718 ARG A C 1
ATOM 5768 O O . ARG A 1 718 ? -25.454 -5.133 27.894 1.00 94.00 718 ARG A O 1
ATOM 5775 N N . CYS A 1 719 ? -23.966 -6.215 26.619 1.00 96.06 719 CYS A N 1
ATOM 5776 C CA . CYS A 1 719 ? -22.823 -5.991 27.507 1.00 96.06 719 CYS A CA 1
ATOM 5777 C C . CYS A 1 719 ? -21.708 -5.189 26.827 1.00 96.06 719 CYS A C 1
ATOM 5779 O O . CYS A 1 719 ? -21.373 -5.450 25.672 1.00 96.06 719 CYS A O 1
ATOM 5781 N N . ALA A 1 720 ? -21.098 -4.255 27.557 1.00 96.75 720 ALA A N 1
ATOM 5782 C CA . ALA A 1 720 ? -19.901 -3.541 27.113 1.00 96.75 720 ALA A CA 1
ATOM 5783 C C . ALA A 1 720 ? -19.043 -3.070 28.296 1.00 96.75 720 ALA A C 1
ATOM 5785 O O . ALA A 1 720 ? -19.561 -2.890 29.398 1.00 96.75 720 ALA A O 1
ATOM 5786 N N . VAL A 1 721 ? -17.750 -2.831 28.062 1.00 95.50 721 VAL A N 1
ATOM 5787 C CA . VAL A 1 721 ? -16.891 -2.065 28.986 1.00 95.50 721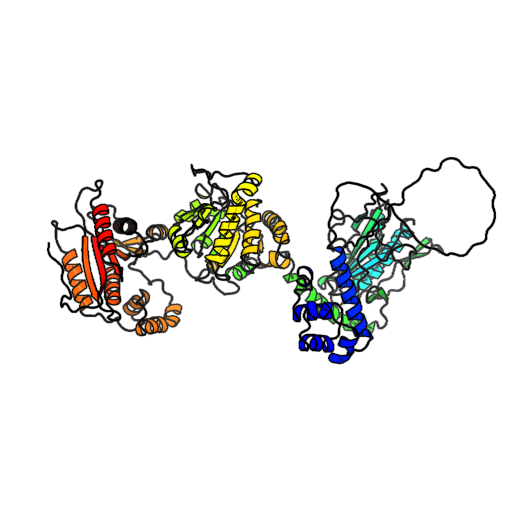 VAL A CA 1
ATOM 5788 C C . VAL A 1 721 ? -16.759 -0.634 28.471 1.00 95.50 721 VAL A C 1
ATOM 5790 O O . VAL A 1 721 ? -16.575 -0.419 27.277 1.00 95.50 721 VAL A O 1
ATOM 5793 N N . VAL A 1 722 ? -16.862 0.352 29.354 1.00 93.81 722 VAL A N 1
ATOM 5794 C CA . VAL A 1 722 ? -16.660 1.770 29.033 1.00 93.81 722 VAL A CA 1
ATOM 5795 C C . VAL A 1 722 ? -15.166 2.071 28.928 1.00 93.81 722 VAL A C 1
ATOM 5797 O O . VAL A 1 722 ? -14.389 1.630 29.773 1.00 93.81 722 VAL A O 1
ATOM 5800 N N . LYS A 1 723 ? -14.766 2.863 27.928 1.00 90.25 723 LYS A N 1
ATOM 5801 C CA . LYS A 1 723 ? -13.432 3.475 27.837 1.00 90.25 723 LYS A CA 1
ATOM 5802 C C . LYS A 1 723 ? -13.454 4.865 28.506 1.00 90.25 723 LYS A C 1
ATOM 5804 O O . LYS A 1 723 ? -14.022 5.784 27.913 1.00 90.25 723 LYS A O 1
ATOM 5809 N N . PRO A 1 724 ? -12.824 5.077 29.682 1.00 83.50 724 PRO A N 1
ATOM 5810 C CA . PRO A 1 724 ? -12.919 6.353 30.409 1.00 83.50 724 PRO A CA 1
ATOM 5811 C C . PRO A 1 724 ? -12.238 7.554 29.728 1.00 83.50 724 PRO A C 1
ATOM 5813 O O . PRO A 1 724 ? -12.384 8.680 30.187 1.00 83.50 724 PRO A O 1
ATOM 5816 N N . SER A 1 725 ? -11.504 7.339 28.630 1.00 84.38 725 SER A N 1
ATOM 5817 C CA . SER A 1 725 ? -10.906 8.399 27.803 1.00 84.38 725 SER A CA 1
ATOM 5818 C C . SER A 1 725 ? -11.930 9.240 27.026 1.00 84.38 725 SER A C 1
ATOM 5820 O O . SER A 1 725 ? -11.575 10.279 26.476 1.00 84.38 725 SER A O 1
ATOM 5822 N N . TYR A 1 726 ? -13.188 8.799 26.960 1.00 87.88 726 TYR A N 1
ATOM 5823 C CA . TYR A 1 726 ? -14.284 9.490 26.281 1.00 87.88 726 TYR A CA 1
ATOM 5824 C C . TYR A 1 726 ? -15.168 10.241 27.273 1.00 87.88 726 TYR A C 1
ATOM 5826 O O . TYR A 1 726 ? -15.354 9.789 28.400 1.00 87.88 726 TYR A O 1
ATOM 5834 N N . SER A 1 727 ? -15.788 11.341 26.839 1.00 90.81 727 SER A N 1
ATOM 5835 C CA . SER A 1 727 ? -16.731 12.084 27.681 1.00 90.81 727 SER A CA 1
ATOM 5836 C C . SER A 1 727 ? -17.947 11.237 28.084 1.00 90.81 727 SER A C 1
ATOM 5838 O O . SER A 1 727 ? -18.401 10.364 27.336 1.00 90.81 727 SER A O 1
ATOM 5840 N N . ALA A 1 728 ? -18.509 11.556 29.252 1.00 91.50 728 ALA A N 1
ATOM 5841 C CA . ALA A 1 728 ? -19.757 10.988 29.754 1.00 91.50 728 ALA A CA 1
ATOM 5842 C C . ALA A 1 728 ? -20.884 11.019 28.700 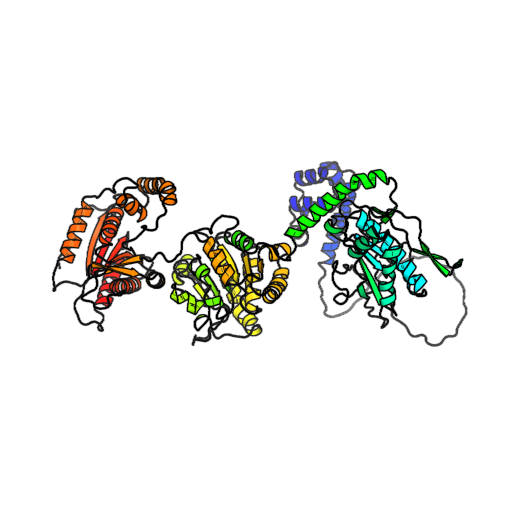1.00 91.50 728 ALA A C 1
ATOM 5844 O O . ALA A 1 728 ? -21.520 9.997 28.449 1.00 91.50 728 ALA A O 1
ATOM 5845 N N . ALA A 1 729 ? -21.062 12.154 28.014 1.00 91.62 729 ALA A N 1
ATOM 5846 C CA . ALA A 1 729 ? -22.071 12.332 26.970 1.00 91.62 729 ALA A CA 1
ATOM 5847 C C . ALA A 1 729 ? -21.874 11.382 25.770 1.00 91.62 729 ALA A C 1
ATOM 5849 O O . ALA A 1 729 ? -22.829 10.747 25.323 1.00 91.62 729 ALA A O 1
ATOM 5850 N N . THR A 1 730 ? -20.639 11.214 25.276 1.00 92.06 730 THR A N 1
ATOM 5851 C CA . THR A 1 730 ? -20.347 10.283 24.168 1.00 92.06 730 THR A CA 1
ATOM 5852 C C . THR A 1 730 ? -20.584 8.826 24.580 1.00 92.06 730 THR A C 1
ATOM 5854 O O . THR A 1 730 ? -21.113 8.034 23.801 1.00 92.06 730 THR A O 1
ATOM 5857 N N . VAL A 1 731 ? -20.228 8.447 25.813 1.00 92.94 731 VAL A N 1
ATOM 5858 C CA . VAL A 1 731 ? -20.523 7.104 26.344 1.00 92.94 731 VAL A CA 1
ATOM 5859 C C . VAL A 1 731 ? -22.031 6.891 26.511 1.00 92.94 731 VAL A C 1
ATOM 5861 O O . VAL A 1 731 ? -22.520 5.817 26.161 1.00 92.94 731 VAL A O 1
ATOM 5864 N N . ALA A 1 732 ? -22.779 7.899 26.966 1.00 92.69 732 ALA A N 1
ATOM 5865 C CA . ALA A 1 732 ? -24.233 7.834 27.080 1.00 92.69 732 ALA A CA 1
ATOM 5866 C C . ALA A 1 732 ? -24.921 7.664 25.711 1.00 92.69 732 ALA A C 1
ATOM 5868 O O . ALA A 1 732 ? -25.769 6.781 25.559 1.00 92.69 732 ALA A O 1
ATOM 5869 N N . GLU A 1 733 ? -24.511 8.429 24.691 1.00 93.19 733 GLU A N 1
ATOM 5870 C CA . GLU A 1 733 ? -25.009 8.280 23.316 1.00 93.19 733 GLU A CA 1
ATOM 5871 C C . GLU A 1 733 ? -24.743 6.868 22.772 1.00 93.19 733 GLU A C 1
ATOM 5873 O O . GLU A 1 733 ? -25.664 6.196 22.296 1.00 93.19 733 GLU A O 1
ATOM 5878 N N . HIS A 1 734 ? -23.507 6.373 22.893 1.00 94.69 734 HIS A N 1
ATOM 5879 C CA . HIS A 1 734 ? -23.149 5.031 22.432 1.00 94.69 734 HIS A CA 1
ATOM 5880 C C . HIS A 1 734 ? -23.870 3.921 23.213 1.00 94.69 734 HIS A C 1
ATOM 5882 O O . HIS A 1 734 ? -24.248 2.911 22.621 1.00 94.69 734 HIS A O 1
ATOM 5888 N N . ALA A 1 735 ? -24.126 4.097 24.512 1.00 93.62 735 ALA A N 1
ATOM 5889 C CA . ALA A 1 735 ? -24.873 3.134 25.319 1.00 93.62 735 ALA A CA 1
ATOM 5890 C C . ALA A 1 735 ? -26.359 3.066 24.925 1.00 93.62 735 ALA A C 1
ATOM 5892 O O . ALA A 1 735 ? -26.906 1.970 24.786 1.00 93.62 735 ALA A O 1
ATOM 5893 N N . VAL A 1 736 ? -27.007 4.210 24.671 1.00 90.38 736 VAL A N 1
ATOM 5894 C CA . VAL A 1 736 ? -28.383 4.245 24.143 1.00 90.38 736 VAL A CA 1
ATOM 5895 C C . VAL A 1 736 ? -28.433 3.648 22.733 1.00 90.38 736 VAL A C 1
ATOM 5897 O O . VAL A 1 736 ? -29.314 2.837 22.441 1.00 90.38 736 VAL A O 1
ATOM 5900 N N . LYS A 1 737 ? -27.446 3.943 21.878 1.00 93.19 737 LYS A N 1
ATOM 5901 C CA . LYS A 1 737 ? -27.324 3.319 20.552 1.00 93.19 737 LYS A CA 1
ATOM 5902 C C . LYS A 1 737 ? -27.167 1.793 20.647 1.00 93.19 737 LYS A C 1
ATOM 5904 O O . LYS A 1 737 ? -27.862 1.070 19.932 1.00 93.19 737 LYS A O 1
ATOM 5909 N N . LEU A 1 738 ? -26.336 1.295 21.566 1.00 94.50 738 LEU A N 1
ATOM 5910 C CA . LEU A 1 738 ? -26.170 -0.138 21.833 1.00 94.50 738 LEU A CA 1
ATOM 5911 C C . LEU A 1 738 ? -27.461 -0.780 22.359 1.00 94.50 738 LEU A C 1
ATOM 5913 O O . LEU A 1 738 ? -27.767 -1.912 21.985 1.00 94.50 738 LEU A O 1
ATOM 5917 N N . ARG A 1 739 ? -28.249 -0.075 23.182 1.00 90.75 739 ARG A N 1
ATOM 5918 C CA . ARG A 1 739 ? -29.556 -0.545 23.677 1.00 90.75 739 ARG A CA 1
ATOM 5919 C C . ARG A 1 739 ? -30.579 -0.723 22.558 1.00 90.75 739 ARG A C 1
ATOM 5921 O O . ARG A 1 739 ? -31.341 -1.684 22.571 1.00 90.75 739 ARG A O 1
ATOM 5928 N N . GLU A 1 740 ? -30.600 0.202 21.604 1.00 90.00 740 GLU A N 1
ATOM 5929 C CA . GLU A 1 740 ? -31.655 0.309 20.586 1.00 90.00 740 GLU A CA 1
ATOM 5930 C C . GLU A 1 740 ? -31.269 -0.263 19.214 1.00 90.00 740 GLU A C 1
ATOM 5932 O O . GLU A 1 740 ? -32.081 -0.242 18.284 1.00 90.00 740 GLU A O 1
ATOM 5937 N N . TYR A 1 741 ? -30.050 -0.799 19.074 1.00 92.31 741 TYR A N 1
ATOM 5938 C CA . TYR A 1 741 ? -29.607 -1.499 17.870 1.00 92.31 741 TYR A CA 1
ATOM 5939 C C . TYR A 1 741 ? -30.587 -2.636 17.523 1.00 92.31 741 TYR A C 1
ATOM 5941 O O . TYR A 1 741 ? -30.854 -3.509 18.353 1.00 92.31 741 TYR A O 1
ATOM 5949 N N . GLU A 1 742 ? -31.187 -2.553 16.333 1.00 91.94 742 GLU A N 1
ATOM 5950 C CA . GLU A 1 742 ? -32.392 -3.265 15.854 1.00 91.94 742 GLU A CA 1
ATOM 5951 C C . GLU A 1 742 ? -33.683 -3.130 16.705 1.00 91.94 742 GLU A C 1
ATOM 5953 O O . GLU A 1 742 ? -34.784 -3.067 16.151 1.00 91.94 742 GLU A O 1
ATOM 5958 N N . GLU A 1 743 ? -33.594 -2.994 18.029 1.00 88.69 743 GLU A N 1
ATOM 5959 C CA . GLU A 1 743 ? -34.729 -2.940 18.959 1.00 88.69 743 GLU A CA 1
ATOM 5960 C C . GLU A 1 743 ? -35.242 -1.509 19.193 1.00 88.69 743 GLU A C 1
ATOM 5962 O O . GLU A 1 743 ? -35.046 -0.902 20.241 1.00 88.69 743 GLU A O 1
ATOM 5967 N N . LYS A 1 744 ? -35.967 -0.969 18.207 1.00 82.38 744 LYS A N 1
ATOM 5968 C CA . LYS A 1 744 ? -36.457 0.431 18.189 1.00 82.38 744 LYS A CA 1
ATOM 5969 C C . LYS A 1 744 ? -37.670 0.742 19.085 1.00 82.38 744 LYS A C 1
ATOM 5971 O O . LYS A 1 744 ? -38.196 1.852 19.026 1.00 82.38 744 LYS A O 1
ATOM 5976 N N . ASN A 1 745 ? -38.171 -0.218 19.863 1.00 80.81 745 ASN A N 1
ATOM 5977 C CA . ASN A 1 745 ? -39.278 -0.005 20.804 1.00 80.81 745 ASN A CA 1
ATOM 5978 C C . ASN A 1 745 ? -38.706 0.044 22.231 1.00 80.81 745 ASN A C 1
ATOM 5980 O O . ASN A 1 745 ? -38.305 -1.013 22.710 1.00 80.81 745 ASN A O 1
ATOM 5984 N N . PRO A 1 746 ? -38.722 1.196 22.936 1.00 72.56 746 PRO A N 1
ATOM 5985 C CA . PRO A 1 746 ? -38.079 1.340 24.247 1.00 72.56 746 PRO A CA 1
ATOM 5986 C C . PRO A 1 746 ? -38.518 0.330 25.318 1.00 72.56 746 PRO A C 1
ATOM 5988 O O . PRO A 1 746 ? -37.720 0.005 26.196 1.00 72.56 746 PRO A O 1
ATOM 5991 N N . GLN A 1 747 ? -39.746 -0.197 25.216 1.00 74.00 747 GLN A N 1
ATOM 5992 C CA . GLN A 1 747 ? -40.330 -1.201 26.121 1.00 74.00 747 GLN A CA 1
ATOM 5993 C C . GLN A 1 747 ? -39.984 -2.653 25.731 1.00 74.00 747 GLN A C 1
ATOM 5995 O O . GLN A 1 747 ? -40.417 -3.597 26.389 1.00 74.00 747 GLN A O 1
ATOM 6000 N N . LYS A 1 748 ? -39.246 -2.841 24.629 1.00 83.06 748 LYS A N 1
ATOM 6001 C CA . LYS A 1 748 ? -38.786 -4.129 24.085 1.00 83.06 748 LYS A CA 1
ATOM 6002 C C . LYS A 1 748 ? -37.327 -4.052 23.617 1.00 83.06 748 LYS A C 1
ATOM 6004 O O . LYS A 1 748 ? -36.984 -4.607 22.580 1.00 83.06 748 LYS A O 1
ATOM 6009 N N . CYS A 1 749 ? -36.494 -3.349 24.377 1.00 82.81 749 CYS A N 1
ATOM 6010 C CA . CYS A 1 749 ? -35.039 -3.473 24.329 1.00 82.81 749 CYS A CA 1
ATOM 6011 C C . CYS A 1 749 ? -34.598 -4.275 25.558 1.00 82.81 749 CYS A C 1
ATOM 6013 O O . CYS A 1 749 ? -35.218 -4.149 26.619 1.00 82.81 749 CYS A O 1
ATOM 6015 N N . LEU A 1 750 ? -33.506 -5.034 25.471 1.00 86.00 750 LEU A N 1
ATOM 6016 C CA . LEU A 1 750 ? -32.809 -5.459 26.691 1.00 86.00 750 LEU A CA 1
ATOM 6017 C C . LEU A 1 750 ? -32.115 -4.263 27.368 1.00 86.00 750 LEU A C 1
ATOM 6019 O O . LEU A 1 750 ? -31.665 -3.351 26.669 1.00 86.00 750 LEU A O 1
ATOM 6023 N N . PRO A 1 751 ? -31.956 -4.269 28.704 1.00 86.75 751 PRO A N 1
ATOM 6024 C CA . PRO A 1 751 ? -31.025 -3.373 29.375 1.00 86.75 751 PRO A CA 1
ATOM 6025 C C . PRO A 1 751 ? -29.600 -3.569 28.844 1.00 86.75 751 PRO A C 1
ATOM 6027 O O . PRO A 1 751 ? -29.171 -4.695 28.564 1.00 86.75 751 PRO A O 1
ATOM 6030 N N . VAL A 1 752 ? -28.856 -2.468 28.756 1.00 91.19 752 VAL A N 1
ATOM 6031 C CA . VAL A 1 752 ? -27.399 -2.514 28.610 1.00 91.19 752 VAL A CA 1
ATOM 6032 C C . VAL A 1 752 ? -26.789 -2.606 30.003 1.00 91.19 752 VAL A C 1
ATOM 6034 O O . VAL A 1 752 ? -27.183 -1.856 30.896 1.00 91.19 752 VAL A O 1
ATOM 6037 N N . LEU A 1 753 ? -25.842 -3.529 30.160 1.00 94.06 753 LEU A N 1
ATOM 6038 C CA . LEU A 1 753 ? -24.970 -3.682 31.315 1.00 94.06 753 LEU A CA 1
ATOM 6039 C C . LEU A 1 753 ? -23.597 -3.097 30.955 1.00 94.06 753 LEU A C 1
ATOM 6041 O O . LEU A 1 753 ? -22.824 -3.724 30.223 1.00 94.06 753 LEU A O 1
ATOM 6045 N N . LEU A 1 754 ? -23.324 -1.882 31.434 1.00 94.38 754 LEU A N 1
ATOM 6046 C CA . LEU A 1 754 ? -22.049 -1.185 31.233 1.00 94.38 754 LEU A CA 1
ATOM 6047 C C . LEU A 1 754 ? -21.097 -1.492 32.385 1.00 94.38 754 LEU A C 1
ATOM 6049 O O . LEU A 1 754 ? -21.428 -1.167 33.520 1.00 94.38 754 LEU A O 1
ATOM 6053 N N . LEU A 1 755 ? -19.919 -2.051 32.104 1.00 94.12 755 LEU A N 1
ATOM 6054 C CA . LEU A 1 755 ? -18.830 -2.173 33.074 1.00 94.12 755 LEU A CA 1
ATOM 6055 C C . LEU A 1 755 ? -17.905 -0.952 33.010 1.00 94.12 755 LEU A C 1
ATOM 6057 O O . LEU A 1 755 ? -17.383 -0.627 31.947 1.00 94.12 755 LEU A O 1
ATOM 6061 N N . ILE A 1 756 ? -17.629 -0.342 34.157 1.00 91.12 756 ILE A N 1
ATOM 6062 C CA . ILE A 1 756 ? -16.597 0.683 34.332 1.00 91.12 756 ILE A CA 1
ATOM 6063 C C . ILE A 1 756 ? -15.532 0.115 35.274 1.00 91.12 756 ILE A C 1
ATOM 6065 O O . ILE A 1 756 ? -15.851 -0.354 36.368 1.00 91.12 756 ILE A O 1
ATOM 6069 N N . GLU A 1 757 ? -14.275 0.124 34.838 1.00 86.50 757 GLU A N 1
ATOM 6070 C CA . GLU A 1 757 ? -13.121 -0.332 35.619 1.00 86.50 757 GLU A CA 1
ATOM 6071 C C . GLU A 1 757 ? -12.261 0.873 36.007 1.00 86.50 757 GLU A C 1
ATOM 6073 O O . GLU A 1 757 ? -11.955 1.700 35.151 1.00 86.50 757 GLU A O 1
ATOM 6078 N N . ASP A 1 758 ? -11.861 0.946 37.279 1.00 75.69 758 ASP A N 1
ATOM 6079 C CA . ASP A 1 758 ? -10.873 1.905 37.799 1.00 75.69 758 ASP A CA 1
ATOM 6080 C C . ASP A 1 758 ? -11.255 3.396 37.593 1.00 75.69 758 ASP A C 1
ATOM 6082 O O . ASP A 1 758 ? -10.401 4.279 37.616 1.00 75.69 758 ASP A O 1
ATOM 6086 N N . GLY A 1 759 ? -12.552 3.680 37.405 1.00 71.69 759 GLY A N 1
ATOM 6087 C CA . GLY A 1 759 ? -13.087 5.008 37.087 1.00 71.69 759 GLY A CA 1
ATOM 6088 C C . GLY A 1 759 ? -13.223 5.955 38.286 1.00 71.69 759 GLY A C 1
ATOM 6089 O O . GLY A 1 759 ? -13.567 5.547 39.398 1.00 71.69 759 GLY A O 1
ATOM 6090 N N . GLU A 1 760 ? -12.995 7.247 38.041 1.00 80.94 760 GLU A N 1
ATOM 6091 C CA . GLU A 1 760 ? -13.098 8.301 39.056 1.00 80.94 760 GLU A CA 1
ATOM 6092 C C . GLU A 1 760 ? -14.552 8.581 39.473 1.00 80.94 760 GLU A C 1
ATOM 6094 O O . GLU A 1 760 ? -15.481 8.523 38.667 1.00 80.94 760 GLU A O 1
ATOM 6099 N N . LYS A 1 761 ? -14.758 8.933 40.750 1.00 82.12 761 LYS A N 1
ATOM 6100 C CA . LYS A 1 761 ? -16.097 9.143 41.336 1.00 82.12 761 LYS A CA 1
ATOM 6101 C C . LYS A 1 761 ? -16.864 10.322 40.712 1.00 82.12 761 LYS A C 1
ATOM 6103 O O . LYS A 1 761 ? -18.087 10.297 40.732 1.00 82.12 761 LYS A O 1
ATOM 6108 N N . GLU A 1 762 ? -16.164 11.303 40.141 1.00 86.56 762 GLU A N 1
ATOM 6109 C CA . GLU A 1 762 ? -16.749 12.426 39.390 1.00 86.56 762 GLU A CA 1
ATOM 6110 C C . GLU A 1 762 ? -17.273 11.953 38.021 1.00 86.56 762 GLU A C 1
ATOM 6112 O O . GLU A 1 762 ? -18.467 12.054 37.751 1.00 86.56 762 GLU A O 1
ATOM 6117 N N . TYR A 1 763 ? -16.429 11.273 37.236 1.00 88.12 763 TYR A N 1
ATOM 6118 C CA . TYR A 1 763 ? -16.797 10.669 35.947 1.00 88.12 763 TYR A CA 1
ATOM 6119 C C . TYR A 1 763 ? -17.981 9.688 36.040 1.00 88.12 763 TYR A C 1
ATOM 6121 O O . TYR A 1 763 ? -18.827 9.637 35.147 1.00 88.12 763 TYR A O 1
ATOM 6129 N N . LEU A 1 764 ? -18.057 8.905 37.124 1.00 86.25 764 LEU A N 1
ATOM 6130 C CA . LEU A 1 764 ? -19.173 7.987 37.380 1.00 86.25 764 LEU A CA 1
ATOM 6131 C C . LEU A 1 764 ? -20.515 8.716 37.561 1.00 86.25 764 LEU A C 1
ATOM 6133 O O . LEU A 1 764 ? -21.540 8.213 37.098 1.00 86.25 764 LEU A O 1
ATOM 6137 N N . GLU A 1 765 ? -20.518 9.875 38.221 1.00 87.56 765 GLU A N 1
ATOM 6138 C CA . GLU A 1 765 ? -21.734 10.666 38.439 1.00 87.56 765 GLU A CA 1
ATOM 6139 C C . GLU A 1 765 ? -22.107 11.454 37.173 1.00 87.56 765 GLU A C 1
ATOM 6141 O O . GLU A 1 765 ? -23.273 11.461 36.786 1.00 87.56 765 GLU A O 1
ATOM 6146 N N . ASP A 1 766 ? -21.131 12.021 36.456 1.00 90.56 766 ASP A N 1
ATOM 6147 C CA . ASP A 1 766 ? -21.355 12.662 35.152 1.00 90.56 766 ASP A CA 1
ATOM 6148 C C . ASP A 1 766 ? -21.960 11.687 34.133 1.00 90.56 766 ASP A C 1
ATOM 6150 O O . ASP A 1 766 ? -22.949 12.007 33.473 1.00 90.56 766 ASP A O 1
ATOM 6154 N N . LEU A 1 767 ? -21.426 10.463 34.035 1.00 90.00 767 LEU A N 1
ATOM 6155 C CA . LEU A 1 767 ? -21.966 9.432 33.145 1.00 90.00 767 LEU A CA 1
ATOM 6156 C C . LEU A 1 767 ? -23.371 8.980 33.560 1.00 90.00 767 LEU A C 1
ATOM 6158 O O . LEU A 1 767 ? -24.215 8.755 32.693 1.00 90.00 767 LEU A O 1
ATOM 6162 N N . LYS A 1 768 ? -23.660 8.894 34.863 1.00 87.12 768 LYS A N 1
ATOM 6163 C CA . LYS A 1 768 ? -25.022 8.649 35.357 1.00 87.12 768 LYS A CA 1
ATOM 6164 C C . LYS A 1 768 ? -25.976 9.773 34.927 1.00 87.12 768 LYS A C 1
ATOM 6166 O O . LYS A 1 768 ? -27.043 9.479 34.394 1.00 87.12 768 LYS A O 1
ATOM 6171 N N . ASN A 1 769 ? -25.580 11.036 35.094 1.00 88.75 769 ASN A N 1
ATOM 6172 C CA . ASN A 1 769 ? -26.383 12.203 34.717 1.00 88.75 769 ASN A CA 1
ATOM 6173 C C . ASN A 1 769 ? -26.639 12.274 33.199 1.00 88.75 769 ASN A C 1
ATOM 6175 O O . ASN A 1 769 ? -27.778 12.469 32.777 1.00 88.75 769 ASN A O 1
ATOM 6179 N N . GLU A 1 770 ? -25.613 12.068 32.371 1.00 91.50 770 GLU A N 1
ATOM 6180 C CA . GLU A 1 770 ? -25.745 12.056 30.906 1.00 91.50 770 GLU A CA 1
ATOM 6181 C C . GLU A 1 770 ? -26.600 10.878 30.411 1.00 91.50 770 GLU A C 1
ATOM 6183 O O . GLU A 1 770 ? -27.421 11.045 29.507 1.00 91.50 770 GLU A O 1
ATOM 6188 N N . LEU A 1 771 ? -26.494 9.700 31.039 1.00 87.81 771 LEU A N 1
ATOM 6189 C CA . LEU A 1 771 ? -27.391 8.574 30.759 1.00 87.81 771 LEU A CA 1
ATOM 6190 C C . LEU A 1 771 ? -28.841 8.884 31.162 1.00 87.81 771 LEU A C 1
ATOM 6192 O O . LEU A 1 771 ? -29.746 8.601 30.379 1.00 87.81 771 LEU A O 1
ATOM 6196 N N . GLU A 1 772 ? -29.092 9.501 32.322 1.00 84.75 772 GLU A N 1
ATOM 6197 C CA . GLU A 1 772 ? -30.442 9.941 32.708 1.00 84.75 772 GLU A CA 1
ATOM 6198 C C . GLU A 1 772 ? -31.019 10.920 31.668 1.00 84.75 772 GLU A C 1
ATOM 6200 O O . GLU A 1 772 ? -32.126 10.714 31.167 1.00 84.75 772 GLU A O 1
ATOM 6205 N N . VAL A 1 773 ? -30.251 11.934 31.255 1.00 85.19 773 VAL A N 1
ATOM 6206 C CA . VAL A 1 773 ? -30.663 12.912 30.229 1.00 85.19 773 VAL A CA 1
ATOM 6207 C C . VAL A 1 773 ? -30.936 12.250 28.872 1.00 85.19 773 VAL A C 1
ATOM 6209 O O . VAL A 1 773 ? -31.957 12.543 28.236 1.00 85.19 773 VAL A O 1
ATOM 6212 N N . ALA A 1 774 ? -30.071 11.336 28.424 1.00 81.94 774 ALA A N 1
ATOM 6213 C CA . ALA A 1 774 ? -30.231 10.625 27.156 1.00 81.94 774 ALA A CA 1
ATOM 6214 C C . ALA A 1 774 ? -31.499 9.748 27.126 1.00 81.94 774 ALA A C 1
ATOM 6216 O O . ALA A 1 774 ? -32.112 9.570 26.068 1.00 81.94 774 ALA A O 1
ATOM 6217 N N . VAL A 1 775 ? -31.930 9.247 28.288 1.00 72.06 775 VAL A N 1
ATOM 6218 C CA . VAL A 1 775 ? -33.150 8.444 28.450 1.00 72.06 775 VAL A CA 1
ATOM 6219 C C . VAL A 1 775 ? -34.405 9.315 28.545 1.00 72.06 775 VAL A C 1
ATOM 6221 O O . VAL A 1 775 ? -35.354 9.083 27.795 1.00 72.06 775 VAL A O 1
ATOM 6224 N N . PHE A 1 776 ? -34.394 10.363 29.375 1.00 64.88 776 PHE A N 1
ATOM 6225 C CA . PHE A 1 776 ? -35.539 11.262 29.593 1.00 64.88 776 PHE A CA 1
ATOM 6226 C C . PHE A 1 776 ? -35.819 12.248 28.433 1.00 64.88 776 PHE A C 1
ATOM 6228 O O . PHE A 1 776 ? -36.749 13.059 28.507 1.00 64.88 776 PHE A O 1
ATOM 6235 N N . THR A 1 777 ? -35.031 12.233 27.350 1.00 55.81 777 THR A N 1
ATOM 6236 C CA . THR A 1 777 ? -35.112 13.255 26.291 1.00 55.81 777 THR A CA 1
ATOM 6237 C C . THR A 1 777 ? -36.478 13.257 25.555 1.00 55.81 777 THR A C 1
ATOM 6239 O O . THR A 1 777 ? -36.919 12.209 25.069 1.00 55.81 777 THR A O 1
ATOM 6242 N N . PRO A 1 778 ? -37.165 14.414 25.356 1.00 44.88 778 PRO A N 1
ATOM 6243 C CA . PRO A 1 778 ? -38.637 14.458 25.212 1.00 44.88 778 PRO A CA 1
ATOM 6244 C C . PRO A 1 778 ? -39.261 13.984 23.882 1.00 44.88 778 PRO A C 1
ATOM 6246 O O . PRO A 1 778 ? -40.388 14.361 23.559 1.00 44.88 778 PRO A O 1
ATOM 6249 N N . ARG A 1 779 ? -38.557 13.184 23.073 1.00 43.81 779 ARG A N 1
ATOM 6250 C CA . ARG A 1 779 ? -39.103 12.550 21.853 1.00 43.81 779 ARG A CA 1
ATOM 6251 C C . ARG A 1 779 ? -39.531 11.094 22.047 1.00 43.81 779 ARG A C 1
ATOM 6253 O O . ARG A 1 779 ? -40.072 10.506 21.111 1.00 43.81 779 ARG A O 1
ATOM 6260 N N . ARG A 1 780 ? -39.328 10.518 23.235 1.00 42.19 780 ARG A N 1
ATOM 6261 C CA . ARG A 1 780 ? -39.738 9.149 23.577 1.00 42.19 780 ARG A CA 1
ATOM 6262 C C . ARG A 1 780 ? -40.752 9.184 24.712 1.00 42.19 780 ARG A C 1
ATOM 6264 O O . ARG A 1 780 ? -40.449 9.597 25.821 1.00 42.19 780 ARG A O 1
ATOM 6271 N N . LEU A 1 781 ? -41.982 8.769 24.413 1.00 33.94 781 LEU A N 1
ATOM 6272 C CA . LEU A 1 781 ? -43.041 8.671 25.413 1.00 33.94 781 LEU A CA 1
ATOM 6273 C C . LEU A 1 781 ? -42.893 7.374 26.223 1.00 33.94 781 LEU A C 1
ATOM 6275 O O . LEU A 1 781 ? -43.473 6.352 25.868 1.00 33.94 781 LEU A O 1
ATOM 6279 N N . GLN A 1 782 ? -42.206 7.517 27.360 1.00 34.44 782 GLN A N 1
ATOM 6280 C CA . GLN A 1 782 ? -42.469 6.822 28.626 1.00 34.44 782 GLN A CA 1
ATOM 6281 C C . GLN A 1 782 ? -42.019 5.345 28.796 1.00 34.44 782 GLN A C 1
ATOM 6283 O O . GLN A 1 782 ? -42.360 4.455 28.007 1.00 34.44 782 GLN A O 1
ATOM 6288 N N . TRP A 1 783 ? -41.388 5.115 29.960 1.00 37.09 783 TRP A N 1
ATOM 6289 C CA . TRP A 1 783 ? -41.009 3.844 30.613 1.00 37.09 783 TRP A CA 1
ATOM 6290 C C . TRP A 1 783 ? -39.694 3.190 30.120 1.00 37.09 783 TRP A C 1
ATOM 6292 O O . TRP A 1 783 ? -39.476 2.992 28.925 1.00 37.09 783 TRP A O 1
ATOM 6302 N N . GLU A 1 784 ? -38.786 2.909 31.067 1.00 43.50 784 GLU A N 1
ATOM 6303 C CA . GLU A 1 784 ? -37.323 3.015 30.889 1.00 43.50 784 GLU A CA 1
ATOM 6304 C C . GLU A 1 784 ? -36.551 2.001 31.766 1.00 43.50 784 GLU A C 1
ATOM 6306 O O . GLU A 1 784 ? -36.952 1.804 32.906 1.00 43.50 784 GLU A O 1
ATOM 6311 N N . TYR A 1 785 ? -35.435 1.416 31.283 1.00 47.03 785 TYR A N 1
ATOM 6312 C CA . TYR A 1 785 ? -34.489 0.599 32.089 1.00 47.03 785 TYR A CA 1
ATOM 6313 C C . TYR A 1 785 ? -33.078 0.490 31.455 1.00 47.03 785 TYR A C 1
ATOM 6315 O O . TYR A 1 785 ? -32.968 0.172 30.261 1.00 47.03 785 TYR A O 1
ATOM 6323 N N . HIS A 1 786 ? -32.028 0.679 32.269 1.00 42.72 786 HIS A N 1
ATOM 6324 C CA . HIS A 1 786 ? -30.581 0.486 32.032 1.00 42.72 786 HIS A CA 1
ATOM 6325 C C . HIS A 1 786 ? -29.901 0.006 33.336 1.00 42.72 786 HIS A C 1
ATOM 6327 O O . HIS A 1 786 ? -30.363 0.347 34.421 1.00 42.72 786 HIS A O 1
ATOM 6333 N N . ALA A 1 787 ? -28.790 -0.741 33.255 1.00 36.03 787 ALA A N 1
ATOM 6334 C CA . ALA A 1 787 ? -28.050 -1.209 34.435 1.00 36.03 787 ALA A CA 1
ATOM 6335 C C . ALA A 1 787 ? -26.573 -0.772 34.378 1.00 36.03 787 ALA A C 1
ATOM 6337 O O . ALA A 1 787 ? -25.796 -1.248 33.547 1.00 36.03 787 ALA A O 1
ATOM 6338 N N . LEU A 1 788 ? -26.174 0.129 35.274 1.00 40.56 788 LEU A N 1
ATOM 6339 C CA . LEU A 1 788 ? -24.811 0.642 35.385 1.00 40.56 788 LEU A CA 1
ATOM 6340 C C . LEU A 1 788 ? -23.998 -0.212 36.370 1.00 40.56 788 LEU A C 1
ATOM 6342 O O . LEU A 1 788 ? -24.418 -0.491 37.498 1.00 40.56 788 LEU A O 1
ATOM 6346 N N . PHE A 1 789 ? -22.809 -0.637 35.948 1.00 38.72 789 PHE A N 1
ATOM 6347 C CA . PHE A 1 789 ? -21.951 -1.521 36.724 1.00 38.72 789 PHE A CA 1
ATOM 6348 C C . PHE A 1 789 ? -20.558 -0.919 36.918 1.00 38.72 789 PHE A C 1
ATOM 6350 O O . PHE A 1 789 ? -19.770 -0.813 35.981 1.00 38.72 789 PHE A O 1
ATOM 6357 N N . SER A 1 790 ? -20.222 -0.554 38.152 1.00 32.22 790 SER A N 1
ATOM 6358 C CA . SER A 1 790 ? -18.954 0.094 38.490 1.00 32.22 790 SER A CA 1
ATOM 6359 C C . SER A 1 790 ? -18.076 -0.798 39.369 1.00 32.22 790 SER A C 1
ATOM 6361 O O . SER A 1 790 ? -18.539 -1.415 40.332 1.00 32.22 790 SER A O 1
ATOM 6363 N N . SER A 1 791 ? -16.783 -0.861 39.052 1.00 35.78 791 SER A N 1
ATOM 6364 C CA . SER A 1 791 ? -15.747 -1.480 39.880 1.00 35.78 791 SER A CA 1
ATOM 6365 C C . SER A 1 791 ? -14.727 -0.409 40.254 1.00 35.78 791 SER A C 1
ATOM 6367 O O . SER A 1 791 ? -14.000 0.085 39.391 1.00 35.78 791 SER A O 1
ATOM 6369 N N . ALA A 1 792 ? -14.687 -0.046 41.537 1.00 34.97 792 ALA A N 1
ATOM 6370 C CA . ALA A 1 792 ? -13.921 1.085 42.047 1.00 34.97 792 ALA A CA 1
ATOM 6371 C C . ALA A 1 792 ? -12.877 0.640 43.082 1.00 34.97 792 ALA A C 1
ATOM 6373 O O . ALA A 1 792 ? -13.166 -0.115 44.017 1.00 34.97 792 ALA A O 1
ATOM 6374 N N . VAL A 1 793 ? -11.659 1.157 42.931 1.00 34.84 793 VAL A N 1
ATOM 6375 C CA . VAL A 1 793 ? -10.564 0.970 43.888 1.00 34.84 793 VAL A CA 1
ATOM 6376 C C . VAL A 1 793 ? -10.610 2.091 44.929 1.00 34.84 793 VAL A C 1
ATOM 6378 O O . VAL A 1 793 ? -10.729 3.260 44.577 1.00 34.84 793 VAL A O 1
ATOM 6381 N N . ASP A 1 794 ? -10.494 1.740 46.211 1.00 36.66 794 ASP A N 1
ATOM 6382 C CA . ASP A 1 794 ? -10.326 2.690 47.322 1.00 36.66 794 ASP A CA 1
ATOM 6383 C C . ASP A 1 794 ? -9.118 2.267 48.179 1.00 36.66 794 ASP A C 1
ATOM 6385 O O . ASP A 1 794 ? -8.971 1.090 48.531 1.00 36.66 794 ASP A O 1
ATOM 6389 N N . ASP A 1 795 ? -8.266 3.231 48.538 1.00 34.75 795 ASP A N 1
ATOM 6390 C CA . ASP A 1 795 ? -7.097 3.048 49.408 1.00 34.75 795 ASP A CA 1
ATOM 6391 C C . ASP A 1 795 ? -6.698 4.386 50.078 1.00 34.75 795 ASP A C 1
ATOM 6393 O O . ASP A 1 795 ? -6.707 5.422 49.414 1.00 34.75 795 ASP A O 1
ATOM 6397 N N . PRO A 1 796 ? -6.293 4.420 51.362 1.00 42.97 796 PRO A N 1
ATOM 6398 C CA . PRO A 1 796 ? -6.806 3.626 52.473 1.00 42.97 796 PRO A CA 1
ATOM 6399 C C . PRO A 1 796 ? -7.292 4.498 53.650 1.00 42.97 796 PRO A C 1
ATOM 6401 O O . PRO A 1 796 ? -6.573 5.351 54.166 1.00 42.97 796 PRO A O 1
ATOM 6404 N N . THR A 1 797 ? -8.468 4.201 54.209 1.00 28.97 797 THR A N 1
ATOM 6405 C CA . THR A 1 797 ? -8.759 4.443 55.641 1.00 28.97 797 THR A CA 1
ATOM 6406 C C . THR A 1 797 ? -9.890 3.520 56.122 1.00 28.97 797 THR A C 1
ATOM 6408 O O . THR A 1 797 ? -10.764 3.154 55.335 1.00 28.97 797 THR A O 1
ATOM 6411 N N . PRO A 1 798 ? -9.896 3.070 57.393 1.00 34.47 798 PRO A N 1
ATOM 6412 C CA . PRO A 1 798 ? -10.702 1.918 57.789 1.00 34.47 798 PRO A CA 1
ATOM 6413 C C . PRO A 1 798 ? -12.152 2.287 58.137 1.00 34.47 798 PRO A C 1
ATOM 6415 O O . PRO A 1 798 ? -12.465 2.594 59.288 1.00 34.47 798 PRO A O 1
ATOM 6418 N N . GLN A 1 799 ? -13.071 2.143 57.177 1.00 32.09 799 GLN A N 1
ATOM 6419 C CA . GLN A 1 799 ? -14.501 1.994 57.471 1.00 32.09 799 GLN A CA 1
ATOM 6420 C C . GLN A 1 799 ? -15.071 0.694 56.893 1.00 32.09 799 GLN A C 1
ATOM 6422 O O . GLN A 1 799 ? -15.050 0.447 55.692 1.00 32.09 799 GLN A O 1
ATOM 6427 N N . ARG A 1 800 ? -15.626 -0.140 57.781 1.00 33.72 800 ARG A N 1
ATOM 6428 C CA . ARG A 1 800 ? -16.357 -1.367 57.436 1.00 33.72 800 ARG A CA 1
ATOM 6429 C C . ARG A 1 800 ? -17.668 -1.022 56.716 1.00 33.72 800 ARG A C 1
ATOM 6431 O O . ARG A 1 800 ? -18.666 -0.810 57.396 1.00 33.72 800 ARG A O 1
ATOM 6438 N N . ASN A 1 801 ? -17.685 -0.999 55.385 1.00 31.64 801 ASN A N 1
ATOM 6439 C CA . ASN A 1 801 ? -18.914 -0.926 54.578 1.00 31.64 801 ASN A CA 1
ATOM 6440 C C . ASN A 1 801 ? -18.737 -1.613 53.208 1.00 31.64 801 ASN A C 1
ATOM 6442 O O . ASN A 1 801 ? -19.007 -1.020 52.167 1.00 31.64 801 ASN A O 1
ATOM 6446 N N . CYS A 1 802 ? -18.300 -2.875 53.193 1.00 34.09 802 CYS A N 1
ATOM 6447 C CA . CYS A 1 802 ? -18.443 -3.696 51.989 1.00 34.09 802 CYS A CA 1
ATOM 6448 C C . CYS A 1 802 ? -19.941 -3.872 51.690 1.00 34.09 802 CYS A C 1
ATOM 6450 O O . CYS A 1 802 ? -20.687 -4.270 52.582 1.00 34.09 802 CYS A O 1
ATOM 6452 N N . VAL A 1 803 ? -20.352 -3.564 50.456 1.00 36.19 803 VAL A N 1
ATOM 6453 C CA . VAL A 1 803 ? -21.734 -3.641 49.944 1.00 36.19 803 VAL A CA 1
ATOM 6454 C C . VAL A 1 803 ? -22.762 -2.843 50.770 1.00 36.19 803 VAL A C 1
ATOM 6456 O O . VAL A 1 803 ? -23.431 -3.356 51.667 1.00 36.19 803 VAL A O 1
ATOM 6459 N N . ARG A 1 804 ? -22.983 -1.583 50.377 1.00 27.86 804 ARG A N 1
ATOM 6460 C CA . ARG A 1 804 ? -24.252 -0.878 50.618 1.00 27.86 804 ARG A CA 1
ATOM 6461 C C . ARG A 1 804 ? -24.846 -0.409 49.296 1.00 27.86 804 ARG A C 1
ATOM 6463 O O . ARG A 1 804 ? -24.312 0.509 48.684 1.00 27.86 804 ARG A O 1
ATOM 6470 N N . GLY A 1 805 ? -25.992 -0.971 48.919 1.00 28.00 805 GLY A N 1
ATOM 6471 C CA . GLY A 1 805 ? -26.966 -0.196 48.154 1.00 28.00 805 GLY A CA 1
ATOM 6472 C C . GLY A 1 805 ? -27.546 0.872 49.082 1.00 28.00 805 GLY A C 1
ATOM 6473 O O . GLY A 1 805 ? -27.928 0.553 50.211 1.00 28.00 805 GLY A O 1
ATOM 6474 N N . HIS A 1 806 ? -27.560 2.130 48.649 1.00 26.16 806 HIS A N 1
ATOM 6475 C CA . HIS A 1 806 ? -28.202 3.212 49.390 1.00 26.16 806 HIS A CA 1
ATOM 6476 C C . HIS A 1 806 ? -29.650 3.361 48.906 1.00 26.16 806 HIS A C 1
ATOM 6478 O O . HIS A 1 806 ? -29.840 3.676 47.736 1.00 26.16 806 HIS A O 1
ATOM 6484 N N . PRO A 1 807 ? -30.664 3.144 49.765 1.00 31.61 807 PRO A N 1
ATOM 6485 C CA . PRO A 1 807 ? -32.041 3.460 49.420 1.00 31.61 807 PRO A CA 1
ATOM 6486 C C . PRO A 1 807 ? -32.283 4.965 49.578 1.00 31.61 807 PRO A C 1
ATOM 6488 O O . PRO A 1 807 ? -31.998 5.523 50.644 1.00 31.61 807 PRO A O 1
ATOM 6491 N N . TYR A 1 808 ? -32.848 5.579 48.541 1.00 30.39 808 TYR A N 1
ATOM 6492 C CA . TYR A 1 808 ? -33.477 6.898 48.553 1.00 30.39 808 TYR A CA 1
ATOM 6493 C C . TYR A 1 808 ? -34.739 6.855 47.690 1.00 30.39 808 TYR A C 1
ATOM 6495 O O . TYR A 1 808 ? -34.702 6.130 46.673 1.00 30.39 808 TYR A O 1
#

InterPro domains:
  IPR001660 Sterile alpha motif domain [PF00536] (11-71)
  IPR001660 Sterile alpha motif domain [PS50105] (12-76)
  IPR001660 Sterile alpha motif domain [SM00454] (9-76)
  IPR013761 Sterile alpha motif/pointed domain superfamily [G3DSA:1.10.150.50] (1-82)
  IPR013761 Sterile alpha motif/pointed domain superfamily [SSF47769] (3-76)

Sequence (808 aa):
MEDLHSTPVEKWTESMVSNWLTSIGVKETYIKKLFEEEVDGRILLEITEEYLKKETGMKSGPAHLIIKKINELVNTLKKAQKPKDNAHERTAENDNHGAVSTKTNSTTSTPQKGNEEQDSLIVPTTKRDSKPRPFGTKGADYIYVKHNVLYPETGVIDLITPCHEYKAFTTAVKLDRPRLQAKLAREVLKFATGCINMRSNGTIHFGIMDSRENSGFVHGEIIGIPIAEKDMYVDALDHIERSFSTSDGEIVRQCIRPPEFILVVDPNSKDEHYVVEVDIAPSVSIVKNRVFSVRLPNFKEKSNKVEFEKGTIYRRTGAKTEPVGDINEFYQ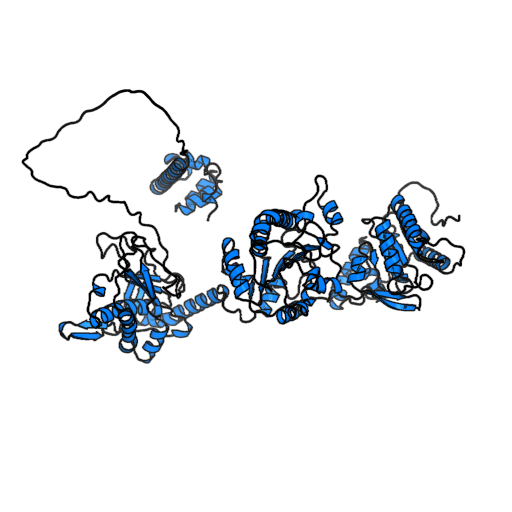AVHVRDAQREEAEQAQCFTSPDLCPDLGRKLIMLVTSGKKLMEKEKWYILVTNKFSKEDLNHIDFLVNMKLFCVFDFDPDSMVSGLCHEYVKHHAVNLHFMQNYKIPSGLSISEFESHLHLFEQISWIFCNGRTDFKGNEMPCDENTWSKTRRTFLKDCVSLICKDILPKGTFHVIFLLNSPVDIPLLNTFYEFFTDMEGHDDIICISESVENFKKWQAFALGSCDSETVNLKSVVGMKMSHVNATLQSVQTNTTRTAKHLAVYVKGECCLETCEEEKMCSLEILGSNQCDDTSPEFIDLEKKEIERQFYLGAKVTWMNFWLAEKKFVGEMIQRDAYHEVTKLLRDILNWSQDQMPIDNINIYHHPGSGGSTVARQVLWNQRKDLRCAVVKPSYSAATVAEHAVKLREYEEKNPQKCLPVLLLIEDGEKEYLEDLKNELEVAVFTPRRLQWEYHALFSSAVDDPTPQRNCVRGHPY